Protein AF-0000000066465245 (afdb_homodimer)

Radius of gyration: 31.11 Å; Cα contacts (8 Å, |Δi|>4): 2342; chains: 2; bounding box: 74×87×80 Å

Structure (mmCIF, N/CA/C/O backbone):
data_AF-0000000066465245-model_v1
#
loop_
_entity.id
_entity.type
_entity.pdbx_description
1 polymer 'Acyl-CoA dehydrogenase'
#
loop_
_atom_site.group_PDB
_atom_site.id
_atom_site.type_symbol
_atom_site.label_atom_id
_atom_site.label_alt_id
_atom_site.label_comp_id
_atom_site.label_asym_id
_atom_site.label_entity_id
_atom_site.label_seq_id
_atom_site.pdbx_PDB_ins_code
_atom_site.Cartn_x
_atom_site.Cartn_y
_atom_site.Cartn_z
_atom_site.occupancy
_atom_site.B_iso_or_equiv
_atom_site.auth_seq_id
_atom_site.auth_comp_id
_atom_site.auth_asym_id
_atom_site.auth_atom_id
_atom_site.pdbx_PDB_model_num
ATOM 1 N N . MET A 1 1 ? 7.047 15.266 39.406 1 78 1 MET A N 1
ATOM 2 C CA . MET A 1 1 ? 6.766 14.203 38.438 1 78 1 MET A CA 1
ATOM 3 C C . MET A 1 1 ? 8.047 13.742 37.75 1 78 1 MET A C 1
ATOM 5 O O . MET A 1 1 ? 8.891 14.555 37.406 1 78 1 MET A O 1
ATOM 9 N N . GLU A 1 2 ? 8.25 12.492 37.719 1 87.12 2 GLU A N 1
ATOM 10 C CA . GLU A 1 2 ? 9.461 11.953 37.094 1 87.12 2 GLU A CA 1
ATOM 11 C C . GLU A 1 2 ? 9.344 11.914 35.562 1 87.12 2 GLU A C 1
ATOM 13 O O . GLU A 1 2 ? 8.367 11.391 35.031 1 87.12 2 GLU A O 1
ATOM 18 N N . ALA A 1 3 ? 10.289 12.547 34.938 1 91.38 3 ALA A N 1
ATOM 19 C CA . ALA A 1 3 ? 10.312 12.586 33.469 1 91.38 3 ALA A CA 1
ATOM 20 C C . ALA A 1 3 ? 10.719 11.234 32.906 1 91.38 3 ALA A C 1
ATOM 22 O O . ALA A 1 3 ? 11.508 10.508 33.5 1 91.38 3 ALA A O 1
ATOM 23 N N . SER A 1 4 ? 10.125 10.898 31.797 1 93.69 4 SER A N 1
ATOM 24 C CA . SER A 1 4 ? 10.617 9.75 31.047 1 93.69 4 SER A CA 1
ATOM 25 C C . SER A 1 4 ? 12.031 9.992 30.531 1 93.69 4 SER A C 1
ATOM 27 O O . SER A 1 4 ? 12.516 11.125 30.547 1 93.69 4 SER A O 1
ATOM 29 N N . SER A 1 5 ? 12.773 8.922 30.25 1 94.31 5 SER A N 1
ATOM 30 C CA . SER A 1 5 ? 14.094 8.914 29.641 1 94.31 5 SER A CA 1
ATOM 31 C C . SER A 1 5 ? 14.25 7.746 28.672 1 94.31 5 SER A C 1
ATOM 33 O O . SER A 1 5 ? 13.266 7.102 28.312 1 94.31 5 SER A O 1
ATOM 35 N N . ALA A 1 6 ? 15.516 7.609 28.219 1 92.12 6 ALA A N 1
ATOM 36 C CA . ALA A 1 6 ? 15.781 6.492 27.312 1 92.12 6 ALA A CA 1
ATOM 37 C C . ALA A 1 6 ? 15.516 5.156 28 1 92.12 6 ALA A C 1
ATOM 39 O O . ALA A 1 6 ? 15.211 4.16 27.344 1 92.12 6 ALA A O 1
ATOM 40 N N . THR A 1 7 ? 15.586 5.117 29.344 1 93 7 THR A N 1
ATOM 41 C CA . THR A 1 7 ? 15.484 3.836 30.031 1 93 7 THR A CA 1
ATOM 42 C C . THR A 1 7 ? 14.375 3.869 31.078 1 93 7 THR A C 1
ATOM 44 O O . THR A 1 7 ? 14.164 2.891 31.797 1 93 7 THR A O 1
ATOM 47 N N . LYS A 1 8 ? 13.742 5 31.266 1 93.94 8 LYS A N 1
ATOM 48 C CA . LYS A 1 8 ? 12.688 5.117 32.281 1 93.94 8 LYS A CA 1
ATOM 49 C C . LYS A 1 8 ? 11.383 5.594 31.641 1 93.94 8 LYS A C 1
ATOM 51 O O . LYS A 1 8 ? 11.375 6.117 30.531 1 93.94 8 LYS A O 1
ATOM 56 N N . GLY A 1 9 ? 10.266 5.457 32.406 1 94.38 9 GLY A N 1
ATOM 57 C CA . GLY A 1 9 ? 8.945 5.859 31.938 1 94.38 9 GLY A CA 1
ATOM 58 C C . GLY A 1 9 ? 8.125 4.703 31.391 1 94.38 9 GLY A C 1
ATOM 59 O O . GLY A 1 9 ? 8.359 3.547 31.75 1 94.38 9 GLY A O 1
ATOM 60 N N . PHE A 1 10 ? 7.195 5.027 30.578 1 92.81 10 PHE A N 1
ATOM 61 C CA . PHE A 1 10 ? 6.285 4.023 30.047 1 92.81 10 PHE A CA 1
ATOM 62 C C . PHE A 1 10 ? 6.965 3.217 28.938 1 92.81 10 PHE A C 1
ATOM 64 O O . PHE A 1 10 ? 7.648 3.779 28.078 1 92.81 10 PHE A O 1
ATOM 71 N N . PHE A 1 11 ? 6.875 1.996 29.016 1 93.88 11 PHE A N 1
ATOM 72 C CA . PHE A 1 11 ? 7.199 1.071 27.938 1 93.88 11 PHE A CA 1
ATOM 73 C C . PHE A 1 11 ? 6 0.187 27.609 1 93.88 11 PHE A C 1
ATOM 75 O O . PHE A 1 11 ? 5.402 -0.413 28.5 1 93.88 11 PHE A O 1
ATOM 82 N N . GLN A 1 12 ? 5.621 0.13 26.359 1 92.69 12 GLN A N 1
ATOM 83 C CA . GLN A 1 12 ? 4.504 -0.699 25.922 1 92.69 12 GLN A CA 1
ATOM 84 C C . GLN A 1 12 ? 4.766 -2.174 26.203 1 92.69 12 GLN A C 1
ATOM 86 O O . GLN A 1 12 ? 5.812 -2.709 25.828 1 92.69 12 GLN A O 1
ATOM 91 N N . THR A 1 13 ? 3.812 -2.832 26.938 1 92.75 13 THR A N 1
ATOM 92 C CA . THR A 1 13 ? 3.883 -4.285 27.078 1 92.75 13 THR A CA 1
ATOM 93 C C . THR A 1 13 ? 3.896 -4.957 25.703 1 92.75 13 THR A C 1
ATOM 95 O O . THR A 1 13 ? 3.02 -4.703 24.875 1 92.75 13 THR A O 1
ATOM 98 N N . PRO A 1 14 ? 4.859 -5.746 25.422 1 91.5 14 PRO A N 1
ATOM 99 C CA . PRO A 1 14 ? 4.891 -6.391 24.109 1 91.5 14 PRO A CA 1
ATOM 100 C C . PRO A 1 14 ? 3.713 -7.336 23.891 1 91.5 14 PRO A C 1
ATOM 102 O O . PRO A 1 14 ? 3.377 -8.125 24.781 1 91.5 14 PRO A O 1
ATOM 105 N N . PRO A 1 15 ? 3.09 -7.254 22.734 1 95 15 PRO A N 1
ATOM 106 C CA . PRO A 1 15 ? 2.033 -8.219 22.438 1 95 15 PRO A CA 1
ATOM 107 C C . PRO A 1 15 ? 2.557 -9.648 22.297 1 95 15 PRO A C 1
ATOM 109 O O . PRO A 1 15 ? 3.686 -9.852 21.844 1 95 15 PRO A O 1
ATOM 112 N N . THR A 1 16 ? 1.72 -10.602 22.656 1 94.12 16 THR A N 1
ATOM 113 C CA . THR A 1 16 ? 2.02 -12.008 22.438 1 94.12 16 THR A CA 1
ATOM 114 C C . THR A 1 16 ? 1.201 -12.562 21.266 1 94.12 16 THR A C 1
ATOM 116 O O . THR A 1 16 ? -0.03 -12.492 21.281 1 94.12 16 THR A O 1
ATOM 119 N N . ILE A 1 17 ? 1.881 -13.078 20.328 1 94.62 17 ILE A N 1
ATOM 120 C CA . ILE A 1 17 ? 1.205 -13.688 19.188 1 94.62 17 ILE A CA 1
ATOM 121 C C . ILE A 1 17 ? 1.182 -15.203 19.359 1 94.62 17 ILE A C 1
ATOM 123 O O . ILE A 1 17 ? 2.197 -15.875 19.141 1 94.62 17 ILE A O 1
ATOM 127 N N . PRO A 1 18 ? 0.085 -15.766 19.609 1 94.62 18 PRO A N 1
ATOM 128 C CA . PRO A 1 18 ? 0.006 -17.234 19.688 1 94.62 18 PRO A CA 1
ATOM 129 C C . PRO A 1 18 ? 0.093 -17.906 18.312 1 94.62 18 PRO A C 1
ATOM 131 O O . PRO A 1 18 ? -0.145 -17.25 17.297 1 94.62 18 PRO A O 1
ATOM 134 N N . PRO A 1 19 ? 0.433 -19.203 18.312 1 96.25 19 PRO A N 1
ATOM 135 C CA . PRO A 1 19 ? 0.411 -19.938 17.047 1 96.25 19 PRO A CA 1
ATOM 136 C C . PRO A 1 19 ? -0.947 -19.875 16.344 1 96.25 19 PRO A C 1
ATOM 138 O O . PRO A 1 19 ? -1.982 -20.078 16.984 1 96.25 19 PRO A O 1
ATOM 141 N N . GLN A 1 20 ? -0.941 -19.578 15.047 1 94.56 20 GLN A N 1
ATOM 142 C CA . GLN A 1 20 ? -2.174 -19.375 14.297 1 94.56 20 GLN A CA 1
ATOM 143 C C . GLN A 1 20 ? -3.014 -20.656 14.273 1 94.56 20 GLN A C 1
ATOM 145 O O . GLN A 1 20 ? -4.238 -20.594 14.148 1 94.56 20 GLN A O 1
ATOM 150 N N . TYR A 1 21 ? -2.35 -21.797 14.375 1 95.88 21 TYR A N 1
ATOM 151 C CA . TYR A 1 21 ? -3.037 -23.094 14.422 1 95.88 21 TYR A CA 1
ATOM 152 C C . TYR A 1 21 ? -4.023 -23.125 15.586 1 95.88 21 TYR A C 1
ATOM 154 O O . TYR A 1 21 ? -5.035 -23.828 15.516 1 95.88 21 TYR A O 1
ATOM 162 N N . VAL A 1 22 ? -3.744 -22.297 16.609 1 92.06 22 VAL A N 1
ATOM 163 C CA . VAL A 1 22 ? -4.57 -22.312 17.812 1 92.06 22 VAL A CA 1
ATOM 164 C C . VAL A 1 22 ? -5.418 -21.047 17.875 1 92.06 22 VAL A C 1
ATOM 166 O O . VAL A 1 22 ? -6.609 -21.094 18.188 1 92.06 22 VAL A O 1
ATOM 169 N N . GLU A 1 23 ? -4.828 -19.984 17.5 1 92.56 23 GLU A N 1
ATOM 170 C CA . GLU A 1 23 ? -5.41 -18.688 17.812 1 92.56 23 GLU A CA 1
ATOM 171 C C . GLU A 1 23 ? -6.348 -18.219 16.719 1 92.56 23 GLU A C 1
ATOM 173 O O . GLU A 1 23 ? -7.355 -17.562 16.984 1 92.56 23 GLU A O 1
ATOM 178 N N . ASP A 1 24 ? -6.102 -18.5 15.469 1 95.5 24 ASP A N 1
ATOM 179 C CA . ASP A 1 24 ? -6.871 -17.984 14.344 1 95.5 24 ASP A CA 1
ATOM 180 C C . ASP A 1 24 ? -8.117 -18.828 14.102 1 95.5 24 ASP A C 1
ATOM 182 O O . ASP A 1 24 ? -8.047 -19.875 13.43 1 95.5 24 ASP A O 1
ATOM 186 N N . ALA A 1 25 ? -9.211 -18.312 14.508 1 95.81 25 ALA A N 1
ATOM 187 C CA . ALA A 1 25 ? -10.469 -19.062 14.438 1 95.81 25 ALA A CA 1
ATOM 188 C C . ALA A 1 25 ? -10.852 -19.344 12.984 1 95.81 25 ALA A C 1
ATOM 190 O O . ALA A 1 25 ? -11.406 -20.406 12.68 1 95.81 25 ALA A O 1
ATOM 191 N N . ALA A 1 26 ? -10.625 -18.406 12.125 1 97 26 ALA A N 1
ATOM 192 C CA . ALA A 1 26 ? -10.922 -18.594 10.703 1 97 26 ALA A CA 1
ATOM 193 C C . ALA A 1 26 ? -10.094 -19.734 10.117 1 97 26 ALA A C 1
ATOM 195 O O . ALA A 1 26 ? -10.617 -20.578 9.375 1 97 26 ALA A O 1
ATOM 196 N N . PHE A 1 27 ? -8.82 -19.75 10.453 1 97.56 27 PHE A N 1
ATOM 197 C CA . PHE A 1 27 ? -7.898 -20.75 9.93 1 97.56 27 PHE A CA 1
ATOM 198 C C . PHE A 1 27 ? -8.242 -22.141 10.469 1 97.56 27 PHE A C 1
ATOM 200 O O . PHE A 1 27 ? -8.156 -23.141 9.742 1 97.56 27 PHE A O 1
ATOM 207 N N . ARG A 1 28 ? -8.672 -22.188 11.68 1 96.75 28 ARG A N 1
ATOM 208 C CA . ARG A 1 28 ? -9.07 -23.453 12.281 1 96.75 28 ARG A CA 1
ATOM 209 C C . ARG A 1 28 ? -10.281 -24.047 11.562 1 96.75 28 ARG A C 1
ATOM 211 O O . ARG A 1 28 ? -10.398 -25.266 11.422 1 96.75 28 ARG A O 1
ATOM 218 N N . ARG A 1 29 ? -11.172 -23.234 11.164 1 97.06 29 ARG A N 1
ATOM 219 C CA . ARG A 1 29 ? -12.32 -23.719 10.414 1 97.06 29 ARG A CA 1
ATOM 220 C C . ARG A 1 29 ? -11.898 -24.281 9.055 1 97.06 29 ARG A C 1
ATOM 222 O O . ARG A 1 29 ? -12.445 -25.281 8.594 1 97.06 29 ARG A O 1
ATOM 229 N N . ILE A 1 30 ? -10.906 -23.641 8.398 1 98.19 30 ILE A N 1
ATOM 230 C CA . ILE A 1 30 ? -10.367 -24.125 7.133 1 98.19 30 ILE A CA 1
ATOM 231 C C . ILE A 1 30 ? -9.773 -25.516 7.32 1 98.19 30 ILE A C 1
ATOM 233 O O . ILE A 1 30 ? -10.023 -26.422 6.52 1 98.19 30 ILE A O 1
ATOM 237 N N . ILE A 1 31 ? -9.031 -25.656 8.398 1 97.5 31 ILE A N 1
ATOM 238 C CA . ILE A 1 31 ? -8.391 -26.938 8.695 1 97.5 31 ILE A CA 1
ATOM 239 C C . ILE A 1 31 ? -9.461 -28.016 8.891 1 97.5 31 ILE A C 1
ATOM 241 O O . ILE A 1 31 ? -9.359 -29.094 8.32 1 97.5 31 ILE A O 1
ATOM 245 N N . SER A 1 32 ? -10.477 -27.688 9.602 1 96.56 32 SER A N 1
ATOM 246 C CA . SER A 1 32 ? -11.555 -28.625 9.898 1 96.56 32 SER A CA 1
ATOM 247 C C . SER A 1 32 ? -12.328 -29 8.633 1 96.56 32 SER A C 1
ATOM 249 O O . SER A 1 32 ? -12.859 -30.109 8.523 1 96.56 32 SER A O 1
ATOM 251 N N . LEU A 1 33 ? -12.375 -28.125 7.664 1 97.31 33 LEU A N 1
ATOM 252 C CA . LEU A 1 33 ? -13.156 -28.344 6.449 1 97.31 33 LEU A CA 1
ATOM 253 C C . LEU A 1 33 ? -12.391 -29.188 5.445 1 97.31 33 LEU A C 1
ATOM 255 O O . LEU A 1 33 ? -12.969 -30.062 4.797 1 97.31 33 LEU A O 1
ATOM 259 N N . TYR A 1 34 ? -11.102 -28.969 5.297 1 97.38 34 TYR A N 1
ATOM 260 C CA . TYR A 1 34 ? -10.461 -29.453 4.078 1 97.38 34 TYR A CA 1
ATOM 261 C C . TYR A 1 34 ? -9.5 -30.594 4.391 1 97.38 34 TYR A C 1
ATOM 263 O O . TYR A 1 34 ? -8.969 -31.234 3.477 1 97.38 34 TYR A O 1
ATOM 271 N N . LEU A 1 35 ? -9.273 -30.859 5.691 1 96.19 35 LEU A N 1
ATOM 272 C CA . LEU A 1 35 ? -8.57 -32.062 6.098 1 96.19 35 LEU A CA 1
ATOM 273 C C . LEU A 1 35 ? -9.547 -33.125 6.602 1 96.19 35 LEU A C 1
ATOM 275 O O . LEU A 1 35 ? -10.68 -32.812 6.973 1 96.19 35 LEU A O 1
ATOM 279 N N . PRO A 1 36 ? -9.117 -34.375 6.598 1 93.56 36 PRO A N 1
ATOM 280 C CA . PRO A 1 36 ? -10.016 -35.438 7.066 1 93.56 36 PRO A CA 1
ATOM 281 C C . PRO A 1 36 ? -10.477 -35.219 8.508 1 93.56 36 PRO A C 1
ATOM 283 O O . PRO A 1 36 ? -9.758 -34.594 9.305 1 93.56 36 PRO A O 1
ATOM 286 N N . SER A 1 37 ? -11.641 -35.656 8.797 1 89.19 37 SER A N 1
ATOM 287 C CA . SER A 1 37 ? -12.172 -35.625 10.156 1 89.19 37 SER A CA 1
ATOM 288 C C . SER A 1 37 ? -12.289 -37.062 10.711 1 89.19 37 SER A C 1
ATOM 290 O O . SER A 1 37 ? -13.055 -37.875 10.18 1 89.19 37 SER A O 1
ATOM 292 N N . PRO A 1 38 ? -11.602 -37.469 11.766 1 91 38 PRO A N 1
ATOM 293 C CA . PRO A 1 38 ? -10.68 -36.625 12.516 1 91 38 PRO A CA 1
ATOM 294 C C . PRO A 1 38 ? -9.367 -36.375 11.773 1 91 38 PRO A C 1
ATOM 296 O O . PRO A 1 38 ? -8.977 -37.188 10.922 1 91 38 PRO A O 1
ATOM 299 N N . ILE A 1 39 ? -8.766 -35.312 12.055 1 93.12 39 ILE A N 1
ATOM 300 C CA . ILE A 1 39 ? -7.473 -35 11.453 1 93.12 39 ILE A CA 1
ATOM 301 C C . ILE A 1 39 ? -6.465 -36.094 11.828 1 93.12 39 ILE A C 1
ATOM 303 O O . ILE A 1 39 ? -6.32 -36.438 13.008 1 93.12 39 ILE A O 1
ATOM 307 N N . PRO A 1 40 ? -5.828 -36.625 10.836 1 91.5 40 PRO A N 1
ATOM 308 C CA . PRO A 1 40 ? -4.789 -37.594 11.18 1 91.5 40 PRO A CA 1
ATOM 309 C C . PRO A 1 40 ? -3.764 -37.062 12.164 1 91.5 40 PRO A C 1
ATOM 311 O O . PRO A 1 40 ? -3.34 -35.906 12.047 1 91.5 40 PRO A O 1
ATOM 314 N N . SER A 1 41 ? -3.416 -37.844 13.148 1 93.75 41 SER A N 1
ATOM 315 C CA . SER A 1 41 ? -2.521 -37.438 14.219 1 93.75 41 SER A CA 1
ATOM 316 C C . SER A 1 41 ? -1.208 -36.906 13.664 1 93.75 41 SER A C 1
ATOM 318 O O . SER A 1 41 ? -0.652 -35.938 14.195 1 93.75 41 SER A O 1
ATOM 320 N N . SER A 1 42 ? -0.69 -37.5 12.625 1 92.94 42 SER A N 1
ATOM 321 C CA . SER A 1 42 ? 0.572 -37.062 12.031 1 92.94 42 SER A CA 1
ATOM 322 C C . SER A 1 42 ? 0.47 -35.656 11.477 1 92.94 42 SER A C 1
ATOM 324 O O . SER A 1 42 ? 1.404 -34.875 11.609 1 92.94 42 SER A O 1
ATOM 326 N N . ILE A 1 43 ? -0.663 -35.344 10.883 1 95.06 43 ILE A N 1
ATOM 327 C CA . ILE A 1 43 ? -0.872 -34 10.32 1 95.06 43 ILE A CA 1
ATOM 328 C C . ILE A 1 43 ? -1.094 -33 11.453 1 95.06 43 ILE A C 1
ATOM 330 O O . ILE A 1 43 ? -0.547 -31.906 11.422 1 95.06 43 ILE A O 1
ATOM 334 N N . ASP A 1 44 ? -1.873 -33.406 12.391 1 96.44 44 ASP A N 1
ATOM 335 C CA . ASP A 1 44 ? -2.152 -32.531 13.531 1 96.44 44 ASP A CA 1
ATOM 336 C C . ASP A 1 44 ? -0.867 -32.156 14.266 1 96.44 44 ASP A C 1
ATOM 338 O O . ASP A 1 44 ? -0.653 -31 14.602 1 96.44 44 ASP A O 1
ATOM 342 N N . GLU A 1 45 ? -0.054 -33.125 14.531 1 97.19 45 GLU A N 1
ATOM 343 C CA . GLU A 1 45 ? 1.217 -32.906 15.211 1 97.19 45 GLU A CA 1
ATOM 344 C C . GLU A 1 45 ? 2.145 -32.031 14.375 1 97.19 45 GLU A C 1
ATOM 346 O O . GLU A 1 45 ? 2.82 -31.156 14.914 1 97.19 45 GLU A O 1
ATOM 351 N N . ASP A 1 46 ? 2.168 -32.281 13.133 1 97.69 46 ASP A N 1
ATOM 352 C CA . ASP A 1 46 ? 3.016 -31.531 12.227 1 97.69 46 ASP A CA 1
ATOM 353 C C . ASP A 1 46 ? 2.604 -30.062 12.195 1 97.69 46 ASP A C 1
ATOM 355 O O . ASP A 1 46 ? 3.445 -29.172 12.344 1 97.69 46 ASP A O 1
ATOM 359 N N . LEU A 1 47 ? 1.304 -29.812 12.016 1 97.94 47 LEU A N 1
ATOM 360 C CA . LEU A 1 47 ? 0.798 -28.453 11.922 1 97.94 47 LEU A CA 1
ATOM 361 C C . LEU A 1 47 ? 0.973 -27.719 13.25 1 97.94 47 LEU A C 1
ATOM 363 O O . LEU A 1 47 ? 1.312 -26.531 13.266 1 97.94 47 LEU A O 1
ATOM 367 N N . SER A 1 48 ? 0.735 -28.375 14.352 1 97.75 48 SER A N 1
ATOM 368 C CA . SER A 1 48 ? 0.919 -27.781 15.672 1 97.75 48 SER A CA 1
ATOM 369 C C . SER A 1 48 ? 2.375 -27.391 15.906 1 97.75 48 SER A C 1
ATOM 371 O O . SER A 1 48 ? 2.66 -26.266 16.328 1 97.75 48 SER A O 1
ATOM 373 N N . ARG A 1 49 ? 3.246 -28.328 15.617 1 98.25 49 ARG A N 1
ATOM 374 C CA . ARG A 1 49 ? 4.676 -28.078 15.758 1 98.25 49 ARG A CA 1
ATOM 375 C C . ARG A 1 49 ? 5.125 -26.938 14.844 1 98.25 49 ARG A C 1
ATOM 377 O O . ARG A 1 49 ? 5.852 -26.047 15.273 1 98.25 49 ARG A O 1
ATOM 384 N N . PHE A 1 50 ? 4.734 -27 13.648 1 98.5 50 PHE A N 1
ATOM 385 C CA . PHE A 1 50 ? 5.191 -26.047 12.648 1 98.5 50 PHE A CA 1
ATOM 386 C C . PHE A 1 50 ? 4.676 -24.641 12.953 1 98.5 50 PHE A C 1
ATOM 388 O O . PHE A 1 50 ? 5.379 -23.656 12.742 1 98.5 50 PHE A O 1
ATOM 395 N N . SER A 1 51 ? 3.443 -24.547 13.461 1 98.06 51 SER A N 1
ATOM 396 C CA . SER A 1 51 ? 2.855 -23.25 13.789 1 98.06 51 SER A CA 1
ATOM 397 C C . SER A 1 51 ? 3.643 -22.547 14.891 1 98.06 51 SER A C 1
ATOM 399 O O . SER A 1 51 ? 3.672 -21.328 14.953 1 98.06 51 SER A O 1
ATOM 401 N N . ARG A 1 52 ? 4.27 -23.297 15.773 1 97.75 52 ARG A N 1
ATOM 402 C CA . ARG A 1 52 ? 5.137 -22.734 16.812 1 97.75 52 ARG A CA 1
ATOM 403 C C . ARG A 1 52 ? 6.512 -22.406 16.234 1 97.75 52 ARG A C 1
ATOM 405 O O . ARG A 1 52 ? 7.098 -21.375 16.594 1 97.75 52 ARG A O 1
ATOM 412 N N . LEU A 1 53 ? 6.992 -23.234 15.391 1 98.19 53 LEU A N 1
ATOM 413 C CA . LEU A 1 53 ? 8.32 -23.062 14.82 1 98.19 53 LEU A CA 1
ATOM 414 C C . LEU A 1 53 ? 8.414 -21.766 14.039 1 98.19 53 LEU A C 1
ATOM 416 O O . LEU A 1 53 ? 9.406 -21.031 14.156 1 98.19 53 LEU A O 1
ATOM 420 N N . VAL A 1 54 ? 7.445 -21.469 13.258 1 97.88 54 VAL A N 1
ATOM 421 C CA . VAL A 1 54 ? 7.512 -20.344 12.32 1 97.88 54 VAL A CA 1
ATOM 422 C C . VAL A 1 54 ? 7.5 -19.031 13.094 1 97.88 54 VAL A C 1
ATOM 424 O O . VAL A 1 54 ? 7.871 -17.984 12.555 1 97.88 54 VAL A O 1
ATOM 427 N N . LEU A 1 55 ? 7.113 -19.031 14.383 1 97 55 LEU A N 1
ATOM 428 C CA . LEU A 1 55 ? 7.113 -17.844 15.234 1 97 55 LEU A CA 1
ATOM 429 C C . LEU A 1 55 ? 8.344 -17.828 16.141 1 97 55 LEU A C 1
ATOM 431 O O . LEU A 1 55 ? 8.609 -16.828 16.797 1 97 55 LEU A O 1
ATOM 435 N N . SER A 1 56 ? 9.078 -18.891 16.109 1 97.06 56 SER A N 1
ATOM 436 C CA . SER A 1 56 ? 10.203 -19.016 17.031 1 97.06 56 SER A CA 1
ATOM 437 C C . SER A 1 56 ? 11.305 -18.016 16.688 1 97.06 56 SER A C 1
ATOM 439 O O . SER A 1 56 ? 11.445 -17.609 15.539 1 97.06 56 SER A O 1
ATOM 441 N N . ARG A 1 57 ? 12.062 -17.672 17.688 1 95.12 57 ARG A N 1
ATOM 442 C CA . ARG A 1 57 ? 13.164 -16.719 17.531 1 95.12 57 ARG A CA 1
ATOM 443 C C . ARG A 1 57 ? 14.188 -17.25 16.531 1 95.12 57 ARG A C 1
ATOM 445 O O . ARG A 1 57 ? 14.711 -16.484 15.711 1 95.12 57 ARG A O 1
ATOM 452 N N . SER A 1 58 ? 14.484 -18.516 16.609 1 95.75 58 SER A N 1
ATOM 453 C CA . SER A 1 58 ? 15.492 -19.094 15.742 1 95.75 58 SER A CA 1
ATOM 454 C C . SER A 1 58 ? 15.055 -19.062 14.281 1 95.75 58 SER A C 1
ATOM 456 O O . SER A 1 58 ? 15.852 -18.734 13.391 1 95.75 58 SER A O 1
ATOM 458 N N . HIS A 1 59 ? 13.836 -19.422 14.047 1 97.44 59 HIS A N 1
ATOM 459 C CA . HIS A 1 59 ? 13.336 -19.375 12.68 1 97.44 59 HIS A CA 1
ATOM 460 C C . HIS A 1 59 ? 13.242 -17.938 12.172 1 97.44 59 HIS A C 1
ATOM 462 O O . HIS A 1 59 ? 13.633 -17.656 11.039 1 97.44 59 HIS A O 1
ATOM 468 N N . MET A 1 60 ? 12.742 -17.047 13.023 1 96.75 60 MET A N 1
ATOM 469 C CA . MET A 1 60 ? 12.547 -15.656 12.617 1 96.75 60 MET A CA 1
ATOM 470 C C . MET A 1 60 ? 13.891 -14.953 12.438 1 96.75 60 MET A C 1
ATOM 472 O O . MET A 1 60 ? 13.984 -13.969 11.695 1 96.75 60 MET A O 1
ATOM 476 N N . ALA A 1 61 ? 14.922 -15.445 13.031 1 97 61 ALA A N 1
ATOM 477 C CA . ALA A 1 61 ? 16.266 -14.906 12.82 1 97 61 ALA A CA 1
ATOM 478 C C . ALA A 1 61 ? 16.719 -15.102 11.375 1 97 61 ALA A C 1
ATOM 480 O O . ALA A 1 61 ? 17.438 -14.258 10.828 1 97 61 ALA A O 1
ATOM 481 N N . TYR A 1 62 ? 16.312 -16.25 10.766 1 97.5 62 TYR A N 1
ATOM 482 C CA . TYR A 1 62 ? 16.625 -16.453 9.359 1 97.5 62 TYR A CA 1
ATOM 483 C C . TYR A 1 62 ? 15.938 -15.406 8.484 1 97.5 62 TYR A C 1
ATOM 485 O O . TYR A 1 62 ? 16.547 -14.875 7.559 1 97.5 62 TYR A O 1
ATOM 493 N N . ALA A 1 63 ? 14.711 -15.148 8.82 1 96.44 63 ALA A N 1
ATOM 494 C CA . ALA A 1 63 ? 13.969 -14.148 8.055 1 96.44 63 ALA A CA 1
ATOM 495 C C . ALA A 1 63 ? 14.594 -12.766 8.211 1 96.44 63 ALA A C 1
ATOM 497 O O . ALA A 1 63 ? 14.711 -12.023 7.238 1 96.44 63 ALA A O 1
ATOM 498 N N . ALA A 1 64 ? 14.953 -12.422 9.406 1 96.62 64 ALA A N 1
ATOM 499 C CA . ALA A 1 64 ? 15.594 -11.141 9.672 1 96.62 64 ALA A CA 1
ATOM 500 C C . ALA A 1 64 ? 16.922 -11.023 8.922 1 96.62 64 ALA A C 1
ATOM 502 O O . ALA A 1 64 ? 17.234 -9.969 8.375 1 96.62 64 ALA A O 1
ATOM 503 N N . ASP A 1 65 ? 17.688 -12.086 8.914 1 97.12 65 ASP A N 1
ATOM 504 C CA . ASP A 1 65 ? 18.969 -12.109 8.227 1 97.12 65 ASP A CA 1
ATOM 505 C C . ASP A 1 65 ? 18.781 -11.922 6.719 1 97.12 65 ASP A C 1
ATOM 507 O O . ASP A 1 65 ? 19.531 -11.172 6.086 1 97.12 65 ASP A O 1
ATOM 511 N N . ALA A 1 66 ? 17.812 -12.633 6.172 1 97.31 66 ALA A N 1
ATOM 512 C CA . ALA A 1 66 ? 17.547 -12.539 4.738 1 97.31 66 ALA A CA 1
ATOM 513 C C . ALA A 1 66 ? 17.172 -11.117 4.344 1 97.31 66 ALA A C 1
ATOM 515 O O . ALA A 1 66 ? 17.547 -10.648 3.266 1 97.31 66 ALA A O 1
ATOM 516 N N . GLU A 1 67 ? 16.438 -10.422 5.203 1 95.56 67 GLU A N 1
ATOM 517 C CA . GLU A 1 67 ? 16.016 -9.047 4.93 1 95.56 67 GLU A CA 1
ATOM 518 C C . GLU A 1 67 ? 17.172 -8.07 5.078 1 95.56 67 GLU A C 1
ATOM 520 O O . GLU A 1 67 ? 17.281 -7.105 4.32 1 95.56 67 GLU A O 1
ATOM 525 N N . LYS A 1 68 ? 17.922 -8.273 6.043 1 95.44 68 LYS A N 1
ATOM 526 C CA . LYS A 1 68 ? 19.031 -7.371 6.34 1 95.44 68 LYS A CA 1
ATOM 527 C C . LYS A 1 68 ? 20.156 -7.52 5.309 1 95.44 68 LYS A C 1
ATOM 529 O O . LYS A 1 68 ? 20.734 -6.527 4.867 1 95.44 68 LYS A O 1
ATOM 534 N N . ASN A 1 69 ? 20.484 -8.781 5.012 1 96.81 69 ASN A N 1
ATOM 535 C CA . ASN A 1 69 ? 21.547 -9.094 4.062 1 96.81 69 ASN A CA 1
ATOM 536 C C . ASN A 1 69 ? 20.984 -9.477 2.697 1 96.81 69 ASN A C 1
ATOM 538 O O . ASN A 1 69 ? 21.016 -10.648 2.314 1 96.81 69 ASN A O 1
ATOM 542 N N . GLN A 1 70 ? 20.625 -8.484 1.922 1 96.88 70 GLN A N 1
ATOM 543 C CA . GLN A 1 70 ? 20 -8.711 0.623 1 96.88 70 GLN A CA 1
ATOM 544 C C . GLN A 1 70 ? 21.016 -9.258 -0.384 1 96.88 70 GLN A C 1
ATOM 546 O O . GLN A 1 70 ? 22.219 -9.086 -0.222 1 96.88 70 GLN A O 1
ATOM 551 N N . PRO A 1 71 ? 20.5 -9.953 -1.379 1 97.75 71 PRO A N 1
ATOM 552 C CA . PRO A 1 71 ? 21.406 -10.539 -2.373 1 97.75 71 PRO A CA 1
ATOM 553 C C . PRO A 1 71 ? 22.172 -9.477 -3.152 1 97.75 71 PRO A C 1
ATOM 555 O O . PRO A 1 71 ? 21.672 -8.383 -3.383 1 97.75 71 PRO A O 1
ATOM 558 N N . TYR A 1 72 ? 23.375 -9.828 -3.604 1 97.44 72 TYR A N 1
ATOM 559 C CA . TYR A 1 72 ? 24.188 -8.945 -4.441 1 97.44 72 TYR A CA 1
ATOM 560 C C . TYR A 1 72 ? 25.031 -9.75 -5.426 1 97.44 72 TYR A C 1
ATOM 562 O O . TYR A 1 72 ? 25.141 -10.969 -5.301 1 97.44 72 TYR A O 1
ATOM 570 N N . LEU A 1 73 ? 25.641 -9.094 -6.461 1 97.31 73 LEU A N 1
ATOM 571 C CA . LEU A 1 73 ? 26.375 -9.75 -7.527 1 97.31 73 LEU A CA 1
ATOM 572 C C . LEU A 1 73 ? 27.891 -9.547 -7.355 1 97.31 73 LEU A C 1
ATOM 574 O O . LEU A 1 73 ? 28.328 -8.469 -6.945 1 97.31 73 LEU A O 1
ATOM 578 N N . ARG A 1 74 ? 28.625 -10.609 -7.668 1 96.12 74 ARG A N 1
ATOM 579 C CA . ARG A 1 74 ? 30.062 -10.578 -7.957 1 96.12 74 ARG A CA 1
ATOM 580 C C . ARG A 1 74 ? 30.328 -10.906 -9.422 1 96.12 74 ARG A C 1
ATOM 582 O O . ARG A 1 74 ? 30.766 -12.008 -9.742 1 96.12 74 ARG A O 1
ATOM 589 N N . PRO A 1 75 ? 30.125 -9.961 -10.219 1 93.81 75 PRO A N 1
ATOM 590 C CA . PRO A 1 75 ? 30.047 -10.258 -11.648 1 93.81 75 PRO A CA 1
ATOM 591 C C . PRO A 1 75 ? 31.406 -10.562 -12.266 1 93.81 75 PRO A C 1
ATOM 593 O O . PRO A 1 75 ? 31.484 -11.25 -13.281 1 93.81 75 PRO A O 1
ATOM 596 N N . LEU A 1 76 ? 32.5 -10.039 -11.656 1 95 76 LEU A N 1
ATOM 597 C CA . LEU A 1 76 ? 33.844 -10.172 -12.25 1 95 76 LEU A CA 1
ATOM 598 C C . LEU A 1 76 ? 34.812 -10.781 -11.258 1 95 76 LEU A C 1
ATOM 600 O O . LEU A 1 76 ? 34.656 -10.617 -10.039 1 95 76 LEU A O 1
ATOM 604 N N . SER A 1 77 ? 35.781 -11.516 -11.812 1 92.38 77 SER A N 1
ATOM 605 C CA . SER A 1 77 ? 36.906 -11.953 -11 1 92.38 77 SER A CA 1
ATOM 606 C C . SER A 1 77 ? 37.844 -10.789 -10.68 1 92.38 77 SER A C 1
ATOM 608 O O . SER A 1 77 ? 37.656 -9.688 -11.203 1 92.38 77 SER A O 1
ATOM 610 N N . THR A 1 78 ? 38.781 -11.156 -9.844 1 92.06 78 THR A N 1
ATOM 611 C CA . THR A 1 78 ? 39.781 -10.156 -9.43 1 92.06 78 THR A CA 1
ATOM 612 C C . THR A 1 78 ? 40.469 -9.539 -10.641 1 92.06 78 THR A C 1
ATOM 614 O O . THR A 1 78 ? 40.844 -8.367 -10.609 1 92.06 78 THR A O 1
ATOM 617 N N . PHE A 1 79 ? 40.531 -10.234 -11.711 1 94.31 79 PHE A N 1
ATOM 618 C CA . PHE A 1 79 ? 41.281 -9.773 -12.859 1 94.31 79 PHE A CA 1
ATOM 619 C C . PHE A 1 79 ? 40.375 -9.352 -14 1 94.31 79 PHE A C 1
ATOM 621 O O . PHE A 1 79 ? 40.812 -9.219 -15.141 1 94.31 79 PHE A O 1
ATOM 628 N N . GLY A 1 80 ? 39.094 -9.289 -13.727 1 93.56 80 GLY A N 1
ATOM 629 C CA . GLY A 1 80 ? 38.188 -8.641 -14.656 1 93.56 80 GLY A CA 1
ATOM 630 C C . GLY A 1 80 ? 37.469 -9.617 -15.57 1 93.56 80 GLY A C 1
ATOM 631 O O . GLY A 1 80 ? 36.75 -9.211 -16.469 1 93.56 80 GLY A O 1
ATOM 632 N N . THR A 1 81 ? 37.719 -10.867 -15.359 1 94.38 81 THR A N 1
ATOM 633 C CA . THR A 1 81 ? 37 -11.859 -16.141 1 94.38 81 THR A CA 1
ATOM 634 C C . THR A 1 81 ? 35.594 -12.125 -15.555 1 94.38 81 THR A C 1
ATOM 636 O O . THR A 1 81 ? 35.406 -11.984 -14.344 1 94.38 81 THR A O 1
ATOM 639 N N . GLU A 1 82 ? 34.75 -12.484 -16.469 1 94.38 82 GLU A N 1
ATOM 640 C CA . GLU A 1 82 ? 33.406 -12.797 -16 1 94.38 82 GLU A CA 1
ATOM 641 C C . GLU A 1 82 ? 33.406 -13.914 -14.961 1 94.38 82 GLU A C 1
ATOM 643 O O . GLU A 1 82 ? 34.062 -14.938 -15.156 1 94.38 82 GLU A O 1
ATOM 648 N N . ASN A 1 83 ? 32.75 -13.672 -13.883 1 96.19 83 ASN A N 1
ATOM 649 C CA . ASN A 1 83 ? 32.562 -14.703 -12.875 1 96.19 83 ASN A CA 1
ATOM 650 C C . ASN A 1 83 ? 31.391 -15.625 -13.234 1 96.19 83 ASN A C 1
ATOM 652 O O . ASN A 1 83 ? 30.234 -15.328 -12.922 1 96.19 83 ASN A O 1
ATOM 656 N N . LYS A 1 84 ? 31.656 -16.781 -13.719 1 94.88 84 LYS A N 1
ATOM 657 C CA . LYS A 1 84 ? 30.641 -17.719 -14.172 1 94.88 84 LYS A CA 1
ATOM 658 C C . LYS A 1 84 ? 30.344 -18.766 -13.094 1 94.88 84 LYS A C 1
ATOM 660 O O . LYS A 1 84 ? 29.359 -19.5 -13.188 1 94.88 84 LYS A O 1
ATOM 665 N N . GLN A 1 85 ? 31.141 -18.797 -12.102 1 93.44 85 GLN A N 1
ATOM 666 C CA . GLN A 1 85 ? 31.062 -19.859 -11.102 1 93.44 85 GLN A CA 1
ATOM 667 C C . GLN A 1 85 ? 30.094 -19.5 -9.984 1 93.44 85 GLN A C 1
ATOM 669 O O . GLN A 1 85 ? 29.219 -20.297 -9.633 1 93.44 85 GLN A O 1
ATOM 674 N N . ASP A 1 86 ? 30.25 -18.328 -9.43 1 93.81 86 ASP A N 1
ATOM 675 C CA . ASP A 1 86 ? 29.391 -17.953 -8.312 1 93.81 86 ASP A CA 1
ATOM 676 C C . ASP A 1 86 ? 29.141 -16.453 -8.297 1 93.81 86 ASP A C 1
ATOM 678 O O . ASP A 1 86 ? 29.375 -15.789 -7.285 1 93.81 86 ASP A O 1
ATOM 682 N N . PRO A 1 87 ? 28.516 -15.961 -9.281 1 96.44 87 PRO A N 1
ATOM 683 C CA . PRO A 1 87 ? 28.328 -14.516 -9.398 1 96.44 87 PRO A CA 1
ATOM 684 C C . PRO A 1 87 ? 27.25 -13.984 -8.438 1 96.44 87 PRO A C 1
ATOM 686 O O . PRO A 1 87 ? 27.203 -12.781 -8.172 1 96.44 87 PRO A O 1
ATOM 689 N N . LEU A 1 88 ? 26.375 -14.766 -7.973 1 97.69 88 LEU A N 1
ATOM 690 C CA . LEU A 1 88 ? 25.281 -14.352 -7.105 1 97.69 88 LEU A CA 1
ATOM 691 C C . LEU A 1 88 ? 25.531 -14.805 -5.672 1 97.69 88 LEU A C 1
ATOM 693 O O . LEU A 1 88 ? 25.781 -15.984 -5.422 1 97.69 88 LEU A O 1
ATOM 697 N N . VAL A 1 89 ? 25.469 -13.844 -4.75 1 97.69 89 VAL A N 1
ATOM 698 C CA . VAL A 1 89 ? 25.594 -14.133 -3.328 1 97.69 89 VAL A CA 1
ATOM 699 C C . VAL A 1 89 ? 24.25 -13.914 -2.633 1 97.69 89 VAL A C 1
ATOM 701 O O . VAL A 1 89 ? 23.625 -12.859 -2.791 1 97.69 89 VAL A O 1
ATOM 704 N N . THR A 1 90 ? 23.75 -14.875 -1.902 1 97.56 90 THR A N 1
ATOM 705 C CA . THR A 1 90 ? 22.531 -14.758 -1.107 1 97.56 90 THR A CA 1
ATOM 706 C C . THR A 1 90 ? 22.844 -14.867 0.382 1 97.56 90 THR A C 1
ATOM 708 O O . THR A 1 90 ? 23.922 -15.32 0.76 1 97.56 90 THR A O 1
ATOM 711 N N . SER A 1 91 ? 21.969 -14.492 1.228 1 97.94 91 SER A N 1
ATOM 712 C CA . SER A 1 91 ? 22.188 -14.484 2.67 1 97.94 91 SER A CA 1
ATOM 713 C C . SER A 1 91 ? 22.062 -15.891 3.252 1 97.94 91 SER A C 1
ATOM 715 O O . SER A 1 91 ? 21.5 -16.781 2.615 1 97.94 91 SER A O 1
ATOM 717 N N . GLU A 1 92 ? 22.672 -16.047 4.441 1 97.94 92 GLU A N 1
ATOM 718 C CA . GLU A 1 92 ? 22.5 -17.297 5.18 1 97.94 92 GLU A CA 1
ATOM 719 C C . GLU A 1 92 ? 21.016 -17.547 5.48 1 97.94 92 GLU A C 1
ATOM 721 O O . GLU A 1 92 ? 20.531 -18.672 5.34 1 97.94 92 GLU A O 1
ATOM 726 N N . GLY A 1 93 ? 20.328 -16.5 5.895 1 98.31 93 GLY A N 1
ATOM 727 C CA . GLY A 1 93 ? 18.906 -16.625 6.18 1 98.31 93 GLY A CA 1
ATOM 728 C C . GLY A 1 93 ? 18.109 -17.141 4.996 1 98.31 93 GLY A C 1
ATOM 729 O O . GLY A 1 93 ? 17.234 -17.984 5.152 1 98.31 93 GLY A O 1
ATOM 730 N N . TRP A 1 94 ? 18.422 -16.641 3.824 1 98.12 94 TRP A N 1
ATOM 731 C CA . TRP A 1 94 ? 17.75 -17.062 2.604 1 98.12 94 TRP A CA 1
ATOM 732 C C . TRP A 1 94 ? 17.953 -18.562 2.352 1 98.12 94 TRP A C 1
ATOM 734 O O . TRP A 1 94 ? 17 -19.297 2.105 1 98.12 94 TRP A O 1
ATOM 744 N N . ARG A 1 95 ? 19.172 -19.016 2.443 1 97.94 95 ARG A N 1
ATOM 745 C CA . ARG A 1 95 ? 19.5 -20.422 2.188 1 97.94 95 ARG A CA 1
ATOM 746 C C . ARG A 1 95 ? 18.859 -21.328 3.234 1 97.94 95 ARG A C 1
ATOM 748 O O . ARG A 1 95 ? 18.312 -22.375 2.898 1 97.94 95 ARG A O 1
ATOM 755 N N . LYS A 1 96 ? 18.922 -20.906 4.461 1 98.5 96 LYS A N 1
ATOM 756 C CA . LYS A 1 96 ? 18.375 -21.734 5.535 1 98.5 96 LYS A CA 1
ATOM 757 C C . LYS A 1 96 ? 16.859 -21.828 5.434 1 98.5 96 LYS A C 1
ATOM 759 O O . LYS A 1 96 ? 16.266 -22.859 5.766 1 98.5 96 LYS A O 1
ATOM 764 N N . LEU A 1 97 ? 16.234 -20.781 5.02 1 98.5 97 LEU A N 1
ATOM 765 C CA . LEU A 1 97 ? 14.789 -20.812 4.844 1 98.5 97 LEU A CA 1
ATOM 766 C C . LEU A 1 97 ? 14.398 -21.688 3.668 1 98.5 97 LEU A C 1
ATOM 768 O O . LEU A 1 97 ? 13.359 -22.359 3.705 1 98.5 97 LEU A O 1
ATOM 772 N N . GLN A 1 98 ? 15.188 -21.688 2.584 1 98.12 98 GLN A N 1
ATOM 773 C CA . GLN A 1 98 ? 14.938 -22.625 1.492 1 98.12 98 GLN A CA 1
ATOM 774 C C . GLN A 1 98 ? 15.008 -24.062 1.979 1 98.12 98 GLN A C 1
ATOM 776 O O . GLN A 1 98 ? 14.141 -24.875 1.653 1 98.12 98 GLN A O 1
ATOM 781 N N . TYR A 1 99 ? 16.062 -24.328 2.793 1 98.38 99 TYR A N 1
ATOM 782 C CA . TYR A 1 99 ? 16.219 -25.672 3.344 1 98.38 99 TYR A CA 1
ATOM 783 C C . TYR A 1 99 ? 15.031 -26.031 4.223 1 98.38 99 TYR A C 1
ATOM 785 O O . TYR A 1 99 ? 14.523 -27.156 4.164 1 98.38 99 TYR A O 1
ATOM 793 N N . ARG A 1 100 ? 14.602 -25.062 4.984 1 98.25 100 ARG A N 1
ATOM 794 C CA . ARG A 1 100 ? 13.445 -25.297 5.844 1 98.25 100 ARG A CA 1
ATOM 795 C C . ARG A 1 100 ? 12.211 -25.641 5.023 1 98.25 100 ARG A C 1
ATOM 797 O O . ARG A 1 100 ? 11.461 -26.562 5.375 1 98.25 100 ARG A O 1
ATOM 804 N N . GLY A 1 101 ? 11.953 -24.891 3.959 1 98.31 101 GLY A N 1
ATOM 805 C CA . GLY A 1 101 ? 10.82 -25.172 3.098 1 98.31 101 GLY A CA 1
ATOM 806 C C . GLY A 1 101 ? 10.875 -26.562 2.486 1 98.31 101 GLY A C 1
ATOM 807 O O . GLY A 1 101 ? 9.852 -27.25 2.387 1 98.31 101 GLY A O 1
ATOM 808 N N . ILE A 1 102 ? 12.055 -26.969 2.135 1 98.44 102 ILE A N 1
ATOM 809 C CA . ILE A 1 102 ? 12.273 -28.281 1.547 1 98.44 102 ILE A CA 1
ATOM 810 C C . ILE A 1 102 ? 12 -29.359 2.592 1 98.44 102 ILE A C 1
ATOM 812 O O . ILE A 1 102 ? 11.227 -30.297 2.35 1 98.44 102 ILE A O 1
ATOM 816 N N . GLU A 1 103 ? 12.547 -29.188 3.756 1 98.38 103 GLU A N 1
ATOM 817 C CA . GLU A 1 103 ? 12.414 -30.156 4.836 1 98.38 103 GLU A CA 1
ATOM 818 C C . GLU A 1 103 ? 10.961 -30.297 5.281 1 98.38 103 GLU A C 1
ATOM 820 O O . GLU A 1 103 ? 10.492 -31.406 5.555 1 98.38 103 GLU A O 1
ATOM 825 N N . GLU A 1 104 ? 10.328 -29.172 5.262 1 98.25 104 GLU A N 1
ATOM 826 C CA . GLU A 1 104 ? 8.953 -29.156 5.754 1 98.25 104 GLU A CA 1
ATOM 827 C C . GLU A 1 104 ? 7.965 -29.547 4.656 1 98.25 104 GLU A C 1
ATOM 829 O O . GLU A 1 104 ? 6.77 -29.688 4.914 1 98.25 104 GLU A O 1
ATOM 834 N N . GLY A 1 105 ? 8.422 -29.781 3.451 1 97.75 105 GLY A N 1
ATOM 835 C CA . GLY A 1 105 ? 7.621 -30.344 2.375 1 97.75 105 GLY A CA 1
ATOM 836 C C . GLY A 1 105 ? 6.699 -29.344 1.724 1 97.75 105 GLY A C 1
ATOM 837 O O . GLY A 1 105 ? 5.586 -29.688 1.314 1 97.75 105 GLY A O 1
ATOM 838 N N . MET A 1 106 ? 7.113 -28.094 1.609 1 98 106 MET A N 1
ATOM 839 C CA . MET A 1 106 ? 6.258 -27.062 1.03 1 98 106 MET A CA 1
ATOM 840 C C . MET A 1 106 ? 5.898 -27.406 -0.413 1 98 106 MET A C 1
ATOM 842 O O . MET A 1 106 ? 4.848 -27 -0.908 1 98 106 MET A O 1
ATOM 846 N N . VAL A 1 107 ? 6.785 -28.109 -1.102 1 98.19 107 VAL A N 1
ATOM 847 C CA . VAL A 1 107 ? 6.484 -28.625 -2.436 1 98.19 107 VAL A CA 1
ATOM 848 C C . VAL A 1 107 ? 6.23 -30.125 -2.373 1 98.19 107 VAL A C 1
ATOM 850 O O . VAL A 1 107 ? 5.207 -30.609 -2.863 1 98.19 107 VAL A O 1
ATOM 853 N N . GLY A 1 108 ? 6.992 -30.891 -1.678 1 97.5 108 GLY A N 1
ATOM 854 C CA . GLY A 1 108 ? 6.984 -32.344 -1.651 1 97.5 108 GLY A CA 1
ATOM 855 C C . GLY A 1 108 ? 5.664 -32.938 -1.183 1 97.5 108 GLY A C 1
ATOM 856 O O . GLY A 1 108 ? 5.258 -34 -1.632 1 97.5 108 GLY A O 1
ATOM 857 N N . ILE A 1 109 ? 4.949 -32.219 -0.332 1 96.81 109 ILE A N 1
ATOM 858 C CA . ILE A 1 109 ? 3.701 -32.688 0.248 1 96.81 109 ILE A CA 1
ATOM 859 C C . ILE A 1 109 ? 2.689 -32.969 -0.862 1 96.81 109 ILE A C 1
ATOM 861 O O . ILE A 1 109 ? 1.977 -33.969 -0.823 1 96.81 109 ILE A O 1
ATOM 865 N N . ALA A 1 110 ? 2.621 -32.156 -1.864 1 96.44 110 ALA A N 1
ATOM 866 C CA . ALA A 1 110 ? 1.623 -32.25 -2.926 1 96.44 110 ALA A CA 1
ATOM 867 C C . ALA A 1 110 ? 1.78 -33.531 -3.709 1 96.44 110 ALA A C 1
ATOM 869 O O . ALA A 1 110 ? 0.811 -34.062 -4.273 1 96.44 110 ALA A O 1
ATOM 870 N N . TYR A 1 111 ? 2.943 -34.062 -3.664 1 95.06 111 TYR A N 1
ATOM 871 C CA . TYR A 1 111 ? 3.244 -35.188 -4.539 1 95.06 111 TYR A CA 1
ATOM 872 C C . TYR A 1 111 ? 3.514 -36.469 -3.73 1 95.06 111 TYR A C 1
ATOM 874 O O . TYR A 1 111 ? 3.881 -37.5 -4.289 1 95.06 111 TYR A O 1
ATOM 882 N N . ALA A 1 112 ? 3.33 -36.25 -2.352 1 87.38 112 ALA A N 1
ATOM 883 C CA . ALA A 1 112 ? 3.533 -37.406 -1.49 1 87.38 112 ALA A CA 1
ATOM 884 C C . ALA A 1 112 ? 2.463 -38.469 -1.735 1 87.38 112 ALA A C 1
ATOM 886 O O . ALA A 1 112 ? 1.266 -38.188 -1.669 1 87.38 112 ALA A O 1
ATOM 887 N N . ASN A 1 113 ? 2.895 -39.75 -2.021 1 72.88 113 ASN A N 1
ATOM 888 C CA . ASN A 1 113 ? 2.082 -40.906 -2.291 1 72.88 113 ASN A CA 1
ATOM 889 C C . ASN A 1 113 ? 0.743 -40.531 -2.922 1 72.88 113 ASN A C 1
ATOM 891 O O . ASN A 1 113 ? -0.314 -40.938 -2.426 1 72.88 113 ASN A O 1
ATOM 895 N N . ALA A 1 114 ? 0.556 -39.531 -3.812 1 57.44 114 ALA A N 1
ATOM 896 C CA . ALA A 1 114 ? -0.663 -39 -4.418 1 57.44 114 ALA A CA 1
ATOM 897 C C . ALA A 1 114 ? -1.633 -40.125 -4.773 1 57.44 114 ALA A C 1
ATOM 899 O O . ALA A 1 114 ? -2.818 -40.062 -4.445 1 57.44 114 ALA A O 1
ATOM 900 N N . ARG A 1 115 ? -1.234 -41.219 -5.324 1 54.03 115 ARG A N 1
ATOM 901 C CA . ARG A 1 115 ? -2.197 -42.219 -5.785 1 54.03 115 ARG A CA 1
ATOM 902 C C . ARG A 1 115 ? -2.697 -43.094 -4.621 1 54.03 115 ARG A C 1
ATOM 904 O O . ARG A 1 115 ? -3.793 -43.656 -4.688 1 54.03 115 ARG A O 1
ATOM 911 N N . GLY A 1 116 ? -2.225 -42.781 -3.426 1 63.31 116 GLY A N 1
ATOM 912 C CA . GLY A 1 116 ? -2.695 -43.688 -2.381 1 63.31 116 GLY A CA 1
ATOM 913 C C . GLY A 1 116 ? -2.965 -42.969 -1.065 1 63.31 116 GLY A C 1
ATOM 914 O O . GLY A 1 116 ? -3.43 -43.594 -0.107 1 63.31 116 GLY A O 1
ATOM 915 N N . SER A 1 117 ? -2.938 -41.688 -1.154 1 76.12 117 SER A N 1
ATOM 916 C CA . SER A 1 117 ? -3.182 -40.969 0.089 1 76.12 117 SER A CA 1
ATOM 917 C C . SER A 1 117 ? -4.676 -40.844 0.373 1 76.12 117 SER A C 1
ATOM 919 O O . SER A 1 117 ? -5.469 -40.594 -0.538 1 76.12 117 SER A O 1
ATOM 921 N N . PRO A 1 118 ? -5.027 -41.156 1.546 1 82.12 118 PRO A N 1
ATOM 922 C CA . PRO A 1 118 ? -6.449 -41.062 1.887 1 82.12 118 PRO A CA 1
ATOM 923 C C . PRO A 1 118 ? -6.945 -39.656 2.074 1 82.12 118 PRO A C 1
ATOM 925 O O . PRO A 1 118 ? -8.039 -39.438 2.602 1 82.12 118 PRO A O 1
ATOM 928 N N . TRP A 1 119 ? -6.07 -38.688 1.741 1 90.06 119 TRP A N 1
ATOM 929 C CA . TRP A 1 119 ? -6.535 -37.312 1.877 1 90.06 119 TRP A CA 1
ATOM 930 C C . TRP A 1 119 ? -5.961 -36.406 0.77 1 90.06 119 TRP A C 1
ATOM 932 O O . TRP A 1 119 ? -5.137 -36.875 -0.029 1 90.06 119 TRP A O 1
ATOM 942 N N . ASN A 1 120 ? -6.488 -35.25 0.549 1 94.44 120 ASN A N 1
ATOM 943 C CA . ASN A 1 120 ? -6.062 -34.25 -0.42 1 94.44 120 ASN A CA 1
ATOM 944 C C . ASN A 1 120 ? -4.777 -33.562 0.024 1 94.44 120 ASN A C 1
ATOM 946 O O . ASN A 1 120 ? -4.816 -32.656 0.866 1 94.44 120 ASN A O 1
ATOM 950 N N . ASN A 1 121 ? -3.631 -33.875 -0.559 1 95.88 121 ASN A N 1
ATOM 951 C CA . ASN A 1 121 ? -2.324 -33.375 -0.168 1 95.88 121 ASN A CA 1
ATOM 952 C C . ASN A 1 121 ? -2.184 -31.891 -0.508 1 95.88 121 ASN A C 1
ATOM 954 O O . ASN A 1 121 ? -1.442 -31.156 0.156 1 95.88 121 ASN A O 1
ATOM 958 N N . ARG A 1 122 ? -2.875 -31.422 -1.546 1 97.25 122 ARG A N 1
ATOM 959 C CA . ARG A 1 122 ? -2.854 -30 -1.854 1 97.25 122 ARG A CA 1
ATOM 960 C C . ARG A 1 122 ? -3.479 -29.188 -0.726 1 97.25 122 ARG A C 1
ATOM 962 O O . ARG A 1 122 ? -2.975 -28.125 -0.371 1 97.25 122 ARG A O 1
ATOM 969 N N . ALA A 1 123 ? -4.598 -29.688 -0.201 1 97.38 123 ALA A N 1
ATOM 970 C CA . ALA A 1 123 ? -5.199 -29.016 0.947 1 97.38 123 ALA A CA 1
ATOM 971 C C . ALA A 1 123 ? -4.211 -28.906 2.104 1 97.38 123 ALA A C 1
ATOM 973 O O . ALA A 1 123 ? -4.051 -27.844 2.701 1 97.38 123 ALA A O 1
ATOM 974 N N . TYR A 1 124 ? -3.562 -30.047 2.414 1 97.12 124 TYR A N 1
ATOM 975 C CA . TYR A 1 124 ? -2.568 -30.078 3.48 1 97.12 124 TYR A CA 1
ATOM 976 C C . TYR A 1 124 ? -1.414 -29.125 3.184 1 97.12 124 TYR A C 1
ATOM 978 O O . TYR A 1 124 ? -1.014 -28.344 4.043 1 97.12 124 TYR A O 1
ATOM 986 N N . GLN A 1 125 ? -0.881 -29.109 1.996 1 98.06 125 GLN A N 1
ATOM 987 C CA . GLN A 1 125 ? 0.218 -28.266 1.549 1 98.06 125 GLN A CA 1
ATOM 988 C C . GLN A 1 125 ? -0.101 -26.797 1.774 1 98.06 125 GLN A C 1
ATOM 990 O O . GLN A 1 125 ? 0.698 -26.062 2.365 1 98.06 125 GLN A O 1
ATOM 995 N N . PHE A 1 126 ? -1.271 -26.359 1.354 1 98.62 126 PHE A N 1
ATOM 996 C CA . PHE A 1 126 ? -1.582 -24.938 1.368 1 98.62 126 PHE A CA 1
ATOM 997 C C . PHE A 1 126 ? -1.98 -24.484 2.768 1 98.62 126 PHE A C 1
ATOM 999 O O . PHE A 1 126 ? -1.805 -23.312 3.119 1 98.62 126 PHE A O 1
ATOM 1006 N N . ILE A 1 127 ? -2.518 -25.375 3.586 1 98.5 127 ILE A N 1
ATOM 1007 C CA . ILE A 1 127 ? -2.715 -25.062 4.996 1 98.5 127 ILE A CA 1
ATOM 1008 C C . ILE A 1 127 ? -1.366 -24.812 5.664 1 98.5 127 ILE A C 1
ATOM 1010 O O . ILE A 1 127 ? -1.214 -23.844 6.414 1 98.5 127 ILE A O 1
ATOM 1014 N N . LYS A 1 128 ? -0.423 -25.656 5.383 1 98.31 128 LYS A N 1
ATOM 1015 C CA . LYS A 1 128 ? 0.906 -25.484 5.961 1 98.31 128 LYS A CA 1
ATOM 1016 C C . LYS A 1 128 ? 1.584 -24.234 5.426 1 98.31 128 LYS A C 1
ATOM 1018 O O . LYS A 1 128 ? 2.26 -23.516 6.172 1 98.31 128 LYS A O 1
ATOM 1023 N N . LEU A 1 129 ? 1.418 -23.953 4.152 1 98.56 129 LEU A N 1
ATOM 1024 C CA . LEU A 1 129 ? 1.972 -22.75 3.537 1 98.56 129 LEU A CA 1
ATOM 1025 C C . LEU A 1 129 ? 1.396 -21.484 4.184 1 98.56 129 LEU A C 1
ATOM 1027 O O . LEU A 1 129 ? 2.105 -20.5 4.355 1 98.56 129 LEU A O 1
ATOM 1031 N N . HIS A 1 130 ? 0.111 -21.516 4.492 1 98.19 130 HIS A N 1
ATOM 1032 C CA . HIS A 1 130 ? -0.54 -20.375 5.141 1 98.19 130 HIS A CA 1
ATOM 1033 C C . HIS A 1 130 ? 0.156 -20.016 6.449 1 98.19 130 HIS A C 1
ATOM 1035 O O . HIS A 1 130 ? 0.323 -18.844 6.766 1 98.19 130 HIS A O 1
ATOM 1041 N N . LEU A 1 131 ? 0.616 -21.016 7.184 1 97.69 131 LEU A N 1
ATOM 1042 C CA . LEU A 1 131 ? 1.298 -20.812 8.461 1 97.69 131 LEU A CA 1
ATOM 1043 C C . LEU A 1 131 ? 2.664 -20.172 8.25 1 97.69 131 LEU A C 1
ATOM 1045 O O . LEU A 1 131 ? 3.143 -19.422 9.102 1 97.69 131 LEU A O 1
ATOM 1049 N N . TRP A 1 132 ? 3.252 -20.391 7.121 1 97.94 132 TRP A N 1
ATOM 1050 C CA . TRP A 1 132 ? 4.668 -20.094 6.93 1 97.94 132 TRP A CA 1
ATOM 1051 C C . TRP A 1 132 ? 4.855 -18.781 6.188 1 97.94 132 TRP A C 1
ATOM 1053 O O . TRP A 1 132 ? 5.898 -18.125 6.309 1 97.94 132 TRP A O 1
ATOM 1063 N N . THR A 1 133 ? 3.977 -18.359 5.391 1 96.38 133 THR A N 1
ATOM 1064 C CA . THR A 1 133 ? 4.113 -17.344 4.359 1 96.38 133 THR A CA 1
ATOM 1065 C C . THR A 1 133 ? 4.805 -16.094 4.914 1 96.38 133 THR A C 1
ATOM 1067 O O . THR A 1 133 ? 5.777 -15.617 4.336 1 96.38 133 THR A O 1
ATOM 1070 N N . SER A 1 134 ? 4.398 -15.562 6.039 1 96.69 134 SER A N 1
ATOM 1071 C CA . SER A 1 134 ? 4.906 -14.305 6.578 1 96.69 134 SER A CA 1
ATOM 1072 C C . SER A 1 134 ? 6.234 -14.508 7.293 1 96.69 134 SER A C 1
ATOM 1074 O O . SER A 1 134 ? 6.879 -13.539 7.703 1 96.69 134 SER A O 1
ATOM 1076 N N . SER A 1 135 ? 6.703 -15.766 7.387 1 97.69 135 SER A N 1
ATOM 1077 C CA . SER A 1 135 ? 7.957 -16.094 8.062 1 97.69 135 SER A CA 1
ATOM 1078 C C . SER A 1 135 ? 8.969 -16.703 7.098 1 97.69 135 SER A C 1
ATOM 1080 O O . SER A 1 135 ? 10.008 -17.203 7.516 1 97.69 135 SER A O 1
ATOM 1082 N N . ALA A 1 136 ? 8.664 -16.641 5.82 1 97.75 136 ALA A N 1
ATOM 1083 C CA . ALA A 1 136 ? 9.453 -17.391 4.855 1 97.75 136 ALA A CA 1
ATOM 1084 C C . ALA A 1 136 ? 10.391 -16.484 4.07 1 97.75 136 ALA A C 1
ATOM 1086 O O . ALA A 1 136 ? 11.227 -16.953 3.299 1 97.75 136 ALA A O 1
ATOM 1087 N N . ALA A 1 137 ? 10.328 -15.172 4.289 1 95.31 137 ALA A N 1
ATOM 1088 C CA . ALA A 1 137 ? 11.133 -14.203 3.545 1 95.31 137 ALA A CA 1
ATOM 1089 C C . ALA A 1 137 ? 11.062 -14.477 2.045 1 95.31 137 ALA A C 1
ATOM 1091 O O . ALA A 1 137 ? 12.094 -14.461 1.359 1 95.31 137 ALA A O 1
ATOM 1092 N N . LEU A 1 138 ? 9.898 -14.992 1.51 1 95.25 138 LEU A N 1
ATOM 1093 C CA . LEU A 1 138 ? 9.508 -15.102 0.108 1 95.25 138 LEU A CA 1
ATOM 1094 C C . LEU A 1 138 ? 10.203 -16.281 -0.557 1 95.25 138 LEU A C 1
ATOM 1096 O O . LEU A 1 138 ? 10.188 -16.406 -1.783 1 95.25 138 LEU A O 1
ATOM 1100 N N . VAL A 1 139 ? 10.789 -17.203 0.208 1 97.88 139 VAL A N 1
ATOM 1101 C CA . VAL A 1 139 ? 11.266 -18.438 -0.42 1 97.88 139 VAL A CA 1
ATOM 1102 C C . VAL A 1 139 ? 10.078 -19.219 -0.974 1 97.88 139 VAL A C 1
ATOM 1104 O O . VAL A 1 139 ? 10.266 -20.156 -1.767 1 97.88 139 VAL A O 1
ATOM 1107 N N . THR A 1 140 ? 8.914 -18.766 -0.638 1 97.75 140 THR A N 1
ATOM 1108 C CA . THR A 1 140 ? 7.707 -19.375 -1.198 1 97.75 140 THR A CA 1
ATOM 1109 C C . THR A 1 140 ? 7.625 -19.125 -2.701 1 97.75 140 THR A C 1
ATOM 1111 O O . THR A 1 140 ? 6.953 -19.859 -3.426 1 97.75 140 THR A O 1
ATOM 1114 N N . CYS A 1 141 ? 8.305 -18.094 -3.209 1 97.62 141 CYS A N 1
ATOM 1115 C CA . CYS A 1 141 ? 8.305 -17.812 -4.641 1 97.62 141 CYS A CA 1
ATOM 1116 C C . CYS A 1 141 ? 9.016 -18.922 -5.414 1 97.62 141 CYS A C 1
ATOM 1118 O O . CYS A 1 141 ? 8.414 -19.578 -6.254 1 97.62 141 CYS A O 1
ATOM 1120 N N . PRO A 1 142 ? 10.305 -19.234 -5.141 1 97.62 142 PRO A N 1
ATOM 1121 C CA . PRO A 1 142 ? 10.891 -20.406 -5.82 1 97.62 142 PRO A CA 1
ATOM 1122 C C . PRO A 1 142 ? 10.156 -21.703 -5.496 1 97.62 142 PRO A C 1
ATOM 1124 O O . PRO A 1 142 ? 10.094 -22.609 -6.336 1 97.62 142 PRO A O 1
ATOM 1127 N N . GLY A 1 143 ? 9.602 -21.781 -4.309 1 98.25 143 GLY A N 1
ATOM 1128 C CA . GLY A 1 143 ? 8.773 -22.938 -4.004 1 98.25 143 GLY A CA 1
ATOM 1129 C C . GLY A 1 143 ? 7.609 -23.109 -4.957 1 98.25 143 GLY A C 1
ATOM 1130 O O . GLY A 1 143 ? 7.32 -24.219 -5.398 1 98.25 143 GLY A O 1
ATOM 1131 N N . ALA A 1 144 ? 6.922 -22.031 -5.242 1 98.5 144 ALA A N 1
ATOM 1132 C CA . ALA A 1 144 ? 5.785 -22.062 -6.16 1 98.5 144 ALA A CA 1
ATOM 1133 C C . ALA A 1 144 ? 6.219 -22.5 -7.555 1 98.5 144 ALA A C 1
ATOM 1135 O O . ALA A 1 144 ? 5.566 -23.328 -8.188 1 98.5 144 ALA A O 1
ATOM 1136 N N . MET A 1 145 ? 7.32 -21.938 -8.016 1 98.25 145 MET A N 1
ATOM 1137 C CA . MET A 1 145 ? 7.832 -22.297 -9.336 1 98.25 145 MET A CA 1
ATOM 1138 C C . MET A 1 145 ? 8.297 -23.75 -9.367 1 98.25 145 MET A C 1
ATOM 1140 O O . MET A 1 145 ? 8.102 -24.438 -10.367 1 98.25 145 MET A O 1
ATOM 1144 N N . THR A 1 146 ? 8.867 -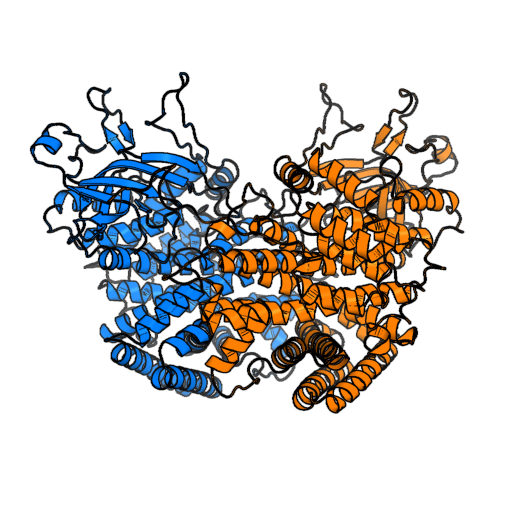24.156 -8.273 1 98.75 146 THR A N 1
ATOM 1145 C CA . THR A 1 146 ? 9.297 -25.547 -8.141 1 98.75 146 THR A CA 1
ATOM 1146 C C . THR A 1 146 ? 8.094 -26.484 -8.211 1 98.75 146 THR A C 1
ATOM 1148 O O . THR A 1 146 ? 8.148 -27.516 -8.883 1 98.75 146 THR A O 1
ATOM 1151 N N . ASP A 1 147 ? 7.055 -26.109 -7.543 1 98.75 147 ASP A N 1
ATOM 1152 C CA . ASP A 1 147 ? 5.82 -26.891 -7.555 1 98.75 147 ASP A CA 1
ATOM 1153 C C . ASP A 1 147 ? 5.25 -27 -8.969 1 98.75 147 ASP A C 1
ATOM 1155 O O . ASP A 1 147 ? 4.91 -28.078 -9.422 1 98.75 147 ASP A O 1
ATOM 1159 N N . GLY A 1 148 ? 5.172 -25.875 -9.656 1 98.56 148 GLY A N 1
ATOM 1160 C CA . GLY A 1 148 ? 4.707 -25.875 -11.031 1 98.56 148 GLY A CA 1
ATOM 1161 C C . GLY A 1 148 ? 5.578 -26.703 -11.953 1 98.56 148 GLY A C 1
ATOM 1162 O O . GLY A 1 148 ? 5.07 -27.453 -12.797 1 98.56 148 GLY A O 1
ATOM 1163 N N . ALA A 1 149 ? 6.859 -26.609 -11.781 1 98.62 149 ALA A N 1
ATOM 1164 C CA . ALA A 1 149 ? 7.805 -27.359 -12.602 1 98.62 149 ALA A CA 1
ATOM 1165 C C . ALA A 1 149 ? 7.66 -28.859 -12.359 1 98.62 149 ALA A C 1
ATOM 1167 O O . ALA A 1 149 ? 7.711 -29.656 -13.305 1 98.62 149 ALA A O 1
ATOM 1168 N N . ALA A 1 150 ? 7.531 -29.219 -11.102 1 98.56 150 ALA A N 1
ATOM 1169 C CA . ALA A 1 150 ? 7.363 -30.625 -10.766 1 98.56 150 ALA A CA 1
ATOM 1170 C C . ALA A 1 150 ? 6.125 -31.219 -11.445 1 98.56 150 ALA A C 1
ATOM 1172 O O . ALA A 1 150 ? 6.168 -32.344 -11.969 1 98.56 150 ALA A O 1
ATOM 1173 N N . LYS A 1 151 ? 5.047 -30.484 -11.414 1 98.12 151 LYS A N 1
ATOM 1174 C CA . LYS A 1 151 ? 3.816 -30.938 -12.062 1 98.12 151 LYS A CA 1
ATOM 1175 C C . LYS A 1 151 ? 4.004 -31.078 -13.57 1 98.12 151 LYS A C 1
ATOM 1177 O O . LYS A 1 151 ? 3.602 -32.062 -14.164 1 98.12 151 LYS A O 1
ATOM 1182 N N . LEU A 1 152 ? 4.594 -30.062 -14.172 1 98.31 152 LEU A N 1
ATOM 1183 C CA . LEU A 1 152 ? 4.773 -30.047 -15.617 1 98.31 152 LEU A CA 1
ATOM 1184 C C . LEU A 1 152 ? 5.656 -31.219 -16.062 1 98.31 152 LEU A C 1
ATOM 1186 O O . LEU A 1 152 ? 5.297 -31.953 -16.984 1 98.31 152 LEU A O 1
ATOM 1190 N N . LEU A 1 153 ? 6.844 -31.359 -15.398 1 98.38 153 LEU A N 1
ATOM 1191 C CA . LEU A 1 153 ? 7.754 -32.438 -15.789 1 98.38 153 LEU A CA 1
ATOM 1192 C C . LEU A 1 153 ? 7.109 -33.812 -15.57 1 98.38 153 LEU A C 1
ATOM 1194 O O . LEU A 1 153 ? 7.363 -34.75 -16.328 1 98.38 153 LEU A O 1
ATOM 1198 N N . GLY A 1 154 ? 6.289 -33.906 -14.578 1 97.06 154 GLY A N 1
ATOM 1199 C CA . GLY A 1 154 ? 5.586 -35.156 -14.297 1 97.06 154 GLY A CA 1
ATOM 1200 C C . GLY A 1 154 ? 4.723 -35.625 -15.445 1 97.06 154 GLY A C 1
ATOM 1201 O O . GLY A 1 154 ? 4.473 -36.812 -15.594 1 97.06 154 GLY A O 1
ATOM 1202 N N . ARG A 1 155 ? 4.328 -34.781 -16.312 1 96 155 ARG A N 1
ATOM 1203 C CA . ARG A 1 155 ? 3.475 -35.094 -17.453 1 96 155 ARG A CA 1
ATOM 1204 C C . ARG A 1 155 ? 4.301 -35.625 -18.609 1 96 155 ARG A C 1
ATOM 1206 O O . ARG A 1 155 ? 3.75 -36.188 -19.562 1 96 155 ARG A O 1
ATOM 1213 N N . HIS A 1 156 ? 5.59 -35.562 -18.5 1 97.31 156 HIS A N 1
ATOM 1214 C CA . HIS A 1 156 ? 6.418 -35.875 -19.656 1 97.31 156 HIS A CA 1
ATOM 1215 C C . HIS A 1 156 ? 7.492 -36.906 -19.328 1 97.31 156 HIS A C 1
ATOM 1217 O O . HIS A 1 156 ? 8.547 -36.938 -19.953 1 97.31 156 HIS A O 1
ATOM 1223 N N . LEU A 1 157 ? 7.273 -37.719 -18.375 1 96.69 157 LEU A N 1
ATOM 1224 C CA . LEU A 1 157 ? 8.273 -38.656 -17.875 1 96.69 157 LEU A CA 1
ATOM 1225 C C . LEU A 1 157 ? 8.484 -39.812 -18.875 1 96.69 157 LEU A C 1
ATOM 1227 O O . LEU A 1 157 ? 9.539 -40.438 -18.859 1 96.69 157 LEU A O 1
ATOM 1231 N N . ASN A 1 158 ? 7.555 -40.062 -19.75 1 95.12 158 ASN A N 1
ATOM 1232 C CA . ASN A 1 158 ? 7.641 -41.188 -20.672 1 95.12 158 ASN A CA 1
ATOM 1233 C C . ASN A 1 158 ? 8.086 -40.719 -22.062 1 95.12 158 ASN A C 1
ATOM 1235 O O . ASN A 1 158 ? 8.125 -41.531 -23 1 95.12 158 ASN A O 1
ATOM 1239 N N . GLY A 1 159 ? 8.383 -39.5 -22.188 1 92.69 159 GLY A N 1
ATOM 1240 C CA . GLY A 1 159 ? 8.805 -38.969 -23.484 1 92.69 159 GLY A CA 1
ATOM 1241 C C . GLY A 1 159 ? 10.281 -39.188 -23.75 1 92.69 159 GLY A C 1
ATOM 1242 O O . GLY A 1 159 ? 10.961 -39.875 -23.016 1 92.69 159 GLY A O 1
ATOM 1243 N N . ALA A 1 160 ? 10.773 -38.625 -24.875 1 90.69 160 ALA A N 1
ATOM 1244 C CA . ALA A 1 160 ? 12.133 -38.781 -25.375 1 90.69 160 ALA A CA 1
ATOM 1245 C C . ALA A 1 160 ? 13.156 -38.344 -24.328 1 90.69 160 ALA A C 1
ATOM 1247 O O . ALA A 1 160 ? 14.242 -38.906 -24.234 1 90.69 160 ALA A O 1
ATOM 1248 N N . ASN A 1 161 ? 12.805 -37.375 -23.547 1 94 161 ASN A N 1
ATOM 1249 C CA . ASN A 1 161 ? 13.688 -36.844 -22.516 1 94 161 ASN A CA 1
ATOM 1250 C C . ASN A 1 161 ? 13.258 -37.281 -21.125 1 94 161 ASN A C 1
ATOM 1252 O O . ASN A 1 161 ? 13.594 -36.625 -20.125 1 94 161 ASN A O 1
ATOM 1256 N N . GLY A 1 162 ? 12.539 -38.344 -21.016 1 96.31 162 GLY A N 1
ATOM 1257 C CA . GLY A 1 162 ? 11.891 -38.781 -19.797 1 96.31 162 GLY A CA 1
ATOM 1258 C C . GLY A 1 162 ? 12.867 -39.031 -18.672 1 96.31 162 GLY A C 1
ATOM 1259 O O . GLY A 1 162 ? 12.578 -38.719 -17.516 1 96.31 162 GLY A O 1
ATOM 1260 N N . SER A 1 163 ? 13.984 -39.656 -18.938 1 96.31 163 SER A N 1
ATOM 1261 C CA . SER A 1 163 ? 14.961 -39.969 -17.891 1 96.31 163 SER A CA 1
ATOM 1262 C C . SER A 1 163 ? 15.516 -38.688 -17.266 1 96.31 163 SER A C 1
ATOM 1264 O O . SER A 1 163 ? 15.703 -38.625 -16.047 1 96.31 163 SER A O 1
ATOM 1266 N N . ILE A 1 164 ? 15.789 -37.688 -18.109 1 97.38 164 ILE A N 1
ATOM 1267 C CA . ILE A 1 164 ? 16.281 -36.406 -17.656 1 97.38 164 ILE A CA 1
ATOM 1268 C C . ILE A 1 164 ? 15.227 -35.719 -16.766 1 97.38 164 ILE A C 1
ATOM 1270 O O . ILE A 1 164 ? 15.539 -35.219 -15.695 1 97.38 164 ILE A O 1
ATOM 1274 N N . PHE A 1 165 ? 13.977 -35.781 -17.219 1 98.19 165 PHE A N 1
ATOM 1275 C CA . PHE A 1 165 ? 12.883 -35.156 -16.5 1 98.19 165 PHE A CA 1
ATOM 1276 C C . PHE A 1 165 ? 12.594 -35.875 -15.195 1 98.19 165 PHE A C 1
ATOM 1278 O O . PHE A 1 165 ? 12.227 -35.25 -14.195 1 98.19 165 PHE A O 1
ATOM 1285 N N . THR A 1 166 ? 12.742 -37.156 -15.211 1 97.94 166 THR A N 1
ATOM 1286 C CA . THR A 1 166 ? 12.531 -37.938 -14 1 97.94 166 THR A CA 1
ATOM 1287 C C . THR A 1 166 ? 13.539 -37.531 -12.922 1 97.94 166 THR A C 1
ATOM 1289 O O . THR A 1 166 ? 13.164 -37.344 -11.766 1 97.94 166 THR A O 1
ATOM 1292 N N . GLU A 1 167 ? 14.797 -37.406 -13.273 1 97.75 167 GLU A N 1
ATOM 1293 C CA . GLU A 1 167 ? 15.828 -37 -12.32 1 97.75 167 GLU A CA 1
ATOM 1294 C C . GLU A 1 167 ? 15.555 -35.625 -11.758 1 97.75 167 GLU A C 1
ATOM 1296 O O . GLU A 1 167 ? 15.625 -35.406 -10.547 1 97.75 167 GLU A O 1
ATOM 1301 N N . ALA A 1 168 ? 15.289 -34.719 -12.625 1 98.12 168 ALA A N 1
ATOM 1302 C CA . ALA A 1 168 ? 14.992 -33.375 -12.195 1 98.12 168 ALA A CA 1
ATOM 1303 C C . ALA A 1 168 ? 13.781 -33.344 -11.273 1 98.12 168 ALA A C 1
ATOM 1305 O O . ALA A 1 168 ? 13.805 -32.688 -10.219 1 98.12 168 ALA A O 1
ATOM 1306 N N . ARG A 1 169 ? 12.688 -33.969 -11.656 1 98.31 169 ARG A N 1
ATOM 1307 C CA . ARG A 1 169 ? 11.461 -33.969 -10.875 1 98.31 169 ARG A CA 1
ATOM 1308 C C . ARG A 1 169 ? 11.688 -34.562 -9.492 1 98.31 169 ARG A C 1
ATOM 1310 O O . ARG A 1 169 ? 11.172 -34.062 -8.492 1 98.31 169 ARG A O 1
ATOM 1317 N N . ASN A 1 170 ? 12.43 -35.688 -9.469 1 97.94 170 ASN A N 1
ATOM 1318 C CA . ASN A 1 170 ? 12.734 -36.312 -8.18 1 97.94 170 ASN A CA 1
ATOM 1319 C C . ASN A 1 170 ? 13.406 -35.344 -7.23 1 97.94 170 ASN A C 1
ATOM 1321 O O . ASN A 1 170 ? 13.133 -35.344 -6.027 1 97.94 170 ASN A O 1
ATOM 1325 N N . ARG A 1 171 ? 14.242 -34.531 -7.715 1 98.38 171 ARG A N 1
ATOM 1326 C CA . ARG A 1 171 ? 14.922 -33.531 -6.898 1 98.38 171 ARG A CA 1
ATOM 1327 C C . ARG A 1 171 ? 13.984 -32.406 -6.52 1 98.38 171 ARG A C 1
ATOM 1329 O O . ARG A 1 171 ? 14.07 -31.859 -5.418 1 98.38 171 ARG A O 1
ATOM 1336 N N . LEU A 1 172 ? 13.078 -32.031 -7.406 1 98.69 172 LEU A N 1
ATOM 1337 C CA . LEU A 1 172 ? 12.133 -30.969 -7.148 1 98.69 172 LEU A CA 1
ATOM 1338 C C . LEU A 1 172 ? 11.18 -31.328 -6.02 1 98.69 172 LEU A C 1
ATOM 1340 O O . LEU A 1 172 ? 10.742 -30.469 -5.258 1 98.69 172 LEU A O 1
ATOM 1344 N N . ILE A 1 173 ? 10.82 -32.625 -5.883 1 98.12 173 ILE A N 1
ATOM 1345 C CA . ILE A 1 173 ? 9.805 -33.031 -4.914 1 98.12 173 ILE A CA 1
ATOM 1346 C C . ILE A 1 173 ? 10.477 -33.625 -3.688 1 98.12 173 ILE A C 1
ATOM 1348 O O . ILE A 1 173 ? 9.797 -34.156 -2.803 1 98.12 173 ILE A O 1
ATOM 1352 N N . SER A 1 174 ? 11.812 -33.562 -3.609 1 98.06 174 SER A N 1
ATOM 1353 C CA . SER A 1 174 ? 12.547 -34.125 -2.475 1 98.06 174 SER A CA 1
ATOM 1354 C C . SER A 1 174 ? 12.375 -33.25 -1.232 1 98.06 174 SER A C 1
ATOM 1356 O O . SER A 1 174 ? 12.25 -32.031 -1.335 1 98.06 174 SER A O 1
ATOM 1358 N N . ARG A 1 175 ? 12.406 -33.875 -0.077 1 97.75 175 ARG A N 1
ATOM 1359 C CA . ARG A 1 175 ? 12.367 -33.156 1.193 1 97.75 175 ARG A CA 1
ATOM 1360 C C . ARG A 1 175 ? 13.734 -33.188 1.881 1 97.75 175 ARG A C 1
ATOM 1362 O O . ARG A 1 175 ? 13.844 -32.875 3.064 1 97.75 175 ARG A O 1
ATOM 1369 N N . ASP A 1 176 ? 14.758 -33.594 1.153 1 98.31 176 ASP A N 1
ATOM 1370 C CA . ASP A 1 176 ? 16.156 -33.562 1.604 1 98.31 176 ASP A CA 1
ATOM 1371 C C . ASP A 1 176 ? 16.906 -32.406 0.987 1 98.31 176 ASP A C 1
ATOM 1373 O O . ASP A 1 176 ? 17.25 -32.438 -0.2 1 98.31 176 ASP A O 1
ATOM 1377 N N . PRO A 1 177 ? 17.25 -31.453 1.817 1 97.5 177 PRO A N 1
ATOM 1378 C CA . PRO A 1 177 ? 17.906 -30.25 1.279 1 97.5 177 PRO A CA 1
ATOM 1379 C C . PRO A 1 177 ? 19.234 -30.562 0.59 1 97.5 177 PRO A C 1
ATOM 1381 O O . PRO A 1 177 ? 19.703 -29.781 -0.243 1 97.5 177 PRO A O 1
ATOM 1384 N N . SER A 1 178 ? 19.844 -31.688 0.879 1 96.75 178 SER A N 1
ATOM 1385 C CA . SER A 1 178 ? 21.141 -32.031 0.297 1 96.75 178 SER A CA 1
ATOM 1386 C C . SER A 1 178 ? 21 -32.438 -1.161 1 96.75 178 SER A C 1
ATOM 1388 O O . SER A 1 178 ? 21.969 -32.438 -1.914 1 96.75 178 SER A O 1
ATOM 1390 N N . VAL A 1 179 ? 19.797 -32.75 -1.619 1 96.88 179 VAL A N 1
ATOM 1391 C CA . VAL A 1 179 ? 19.609 -33.219 -2.982 1 96.88 179 VAL A CA 1
ATOM 1392 C C . VAL A 1 179 ? 18.578 -32.375 -3.703 1 96.88 179 VAL A C 1
ATOM 1394 O O . VAL A 1 179 ? 18.562 -32.281 -4.934 1 96.88 179 VAL A O 1
ATOM 1397 N N . ALA A 1 180 ? 17.719 -31.719 -3.002 1 98.25 180 ALA A N 1
ATOM 1398 C CA . ALA A 1 180 ? 16.562 -31.016 -3.539 1 98.25 180 ALA A CA 1
ATOM 1399 C C . ALA A 1 180 ? 16.984 -29.875 -4.453 1 98.25 180 ALA A C 1
ATOM 1401 O O . ALA A 1 180 ? 18 -29.219 -4.223 1 98.25 180 ALA A O 1
ATOM 1402 N N . TRP A 1 181 ? 16.219 -29.719 -5.5 1 98.44 181 TRP A N 1
ATOM 1403 C CA . TRP A 1 181 ? 16.359 -28.609 -6.434 1 98.44 181 TRP A CA 1
ATOM 1404 C C . TRP A 1 181 ? 15.203 -27.625 -6.297 1 98.44 181 TRP A C 1
ATOM 1406 O O . TRP A 1 181 ? 14.117 -28 -5.848 1 98.44 181 TRP A O 1
ATOM 1416 N N . THR A 1 182 ? 15.469 -26.375 -6.59 1 98.44 182 THR A N 1
ATOM 1417 C CA . THR A 1 182 ? 14.422 -25.406 -6.867 1 98.44 182 THR A CA 1
ATOM 1418 C C . THR A 1 182 ? 14.445 -24.984 -8.336 1 98.44 182 THR A C 1
ATOM 1420 O O . THR A 1 182 ? 15.406 -25.266 -9.055 1 98.44 182 THR A O 1
ATOM 1423 N N . SER A 1 183 ? 13.359 -24.438 -8.742 1 98.5 183 SER A N 1
ATOM 1424 C CA . SER A 1 183 ? 13.227 -24.094 -10.156 1 98.5 183 SER A CA 1
ATOM 1425 C C . SER A 1 183 ? 12.914 -22.609 -10.328 1 98.5 183 SER A C 1
ATOM 1427 O O . SER A 1 183 ? 12.18 -22.031 -9.531 1 98.5 183 SER A O 1
ATOM 1429 N N . GLY A 1 184 ? 13.523 -22.031 -11.391 1 97.38 184 GLY A N 1
ATOM 1430 C CA . GLY A 1 184 ? 13.047 -20.766 -11.914 1 97.38 184 GLY A CA 1
ATOM 1431 C C . GLY A 1 184 ? 11.953 -20.922 -12.961 1 97.38 184 GLY A C 1
ATOM 1432 O O . GLY A 1 184 ? 11.656 -22.047 -13.391 1 97.38 184 GLY A O 1
ATOM 1433 N N . GLN A 1 185 ? 11.328 -19.859 -13.305 1 96 185 GLN A N 1
ATOM 1434 C CA . GLN A 1 185 ? 10.336 -19.703 -14.367 1 96 185 GLN A CA 1
ATOM 1435 C C . GLN A 1 185 ? 10.609 -18.422 -15.164 1 96 185 GLN A C 1
ATOM 1437 O O . GLN A 1 185 ? 10.25 -17.328 -14.742 1 96 185 GLN A O 1
ATOM 1442 N N . TRP A 1 186 ? 11.219 -18.609 -16.328 1 94.31 186 TRP A N 1
ATOM 1443 C CA . TRP A 1 186 ? 11.711 -17.438 -17.047 1 94.31 186 TRP A CA 1
ATOM 1444 C C . TRP A 1 186 ? 10.867 -17.156 -18.281 1 94.31 186 TRP A C 1
ATOM 1446 O O . TRP A 1 186 ? 11.203 -17.594 -19.391 1 94.31 186 TRP A O 1
ATOM 1456 N N . MET A 1 187 ? 9.875 -16.297 -18.062 1 90.31 187 MET A N 1
ATOM 1457 C CA . MET A 1 187 ? 8.945 -15.977 -19.141 1 90.31 187 MET A CA 1
ATOM 1458 C C . MET A 1 187 ? 9.039 -14.508 -19.531 1 90.31 187 MET A C 1
ATOM 1460 O O . MET A 1 187 ? 8.984 -14.164 -20.719 1 90.31 187 MET A O 1
ATOM 1464 N N . THR A 1 188 ? 9.297 -13.648 -18.641 1 93.62 188 THR A N 1
ATOM 1465 C CA . THR A 1 188 ? 9.195 -12.203 -18.844 1 93.62 188 THR A CA 1
ATOM 1466 C C . THR A 1 188 ? 10.438 -11.672 -19.547 1 93.62 188 THR A C 1
ATOM 1468 O O . THR A 1 188 ? 11.562 -11.906 -19.109 1 93.62 188 THR A O 1
ATOM 1471 N N . GLU A 1 189 ? 10.234 -11.07 -20.609 1 95.44 189 GLU A N 1
ATOM 1472 C CA . GLU A 1 189 ? 11.273 -10.359 -21.344 1 95.44 189 GLU A CA 1
ATOM 1473 C C . GLU A 1 189 ? 10.969 -8.867 -21.438 1 95.44 189 GLU A C 1
ATOM 1475 O O . GLU A 1 189 ? 10.008 -8.383 -20.844 1 95.44 189 GLU A O 1
ATOM 1480 N N . ARG A 1 190 ? 11.805 -8.055 -22.094 1 93 190 ARG A N 1
ATOM 1481 C CA . ARG A 1 190 ? 11.648 -6.605 -22.094 1 93 190 ARG A CA 1
ATOM 1482 C C . ARG A 1 190 ? 10.312 -6.207 -22.719 1 93 190 ARG A C 1
ATOM 1484 O O . ARG A 1 190 ? 9.703 -5.219 -22.312 1 93 190 ARG A O 1
ATOM 1491 N N . LYS A 1 191 ? 9.836 -7.004 -23.625 1 88.94 191 LYS A N 1
ATOM 1492 C CA . LYS A 1 191 ? 8.578 -6.703 -24.312 1 88.94 191 LYS A CA 1
ATOM 1493 C C . LYS A 1 191 ? 7.379 -6.945 -23.406 1 88.94 191 LYS A C 1
ATOM 1495 O O . LYS A 1 191 ? 6.285 -6.441 -23.672 1 88.94 191 LYS A O 1
ATOM 1500 N N . GLY A 1 192 ? 7.598 -7.82 -22.438 1 85 192 GLY A N 1
ATOM 1501 C CA . GLY A 1 192 ? 6.535 -8.055 -21.469 1 85 192 GLY A CA 1
ATOM 1502 C C . GLY A 1 192 ? 6.473 -9.492 -20.984 1 85 192 GLY A C 1
ATOM 1503 O O . GLY A 1 192 ? 7.125 -10.367 -21.562 1 85 192 GLY A O 1
ATOM 1504 N N . GLY A 1 193 ? 5.566 -9.672 -19.953 1 78.69 193 GLY A N 1
ATOM 1505 C CA . GLY A 1 193 ? 5.395 -10.992 -19.375 1 78.69 193 GLY A CA 1
ATOM 1506 C C . GLY A 1 193 ? 4.039 -11.609 -19.688 1 78.69 193 GLY A C 1
ATOM 1507 O O . GLY A 1 193 ? 3.91 -12.828 -19.766 1 78.69 193 GLY A O 1
ATOM 1508 N N . SER A 1 194 ? 3.105 -10.727 -19.906 1 79.12 194 SER A N 1
ATOM 1509 C CA . SER A 1 194 ? 1.751 -11.227 -20.109 1 79.12 194 SER A CA 1
ATOM 1510 C C . SER A 1 194 ? 1.556 -11.727 -21.547 1 79.12 194 SER A C 1
ATOM 1512 O O . SER A 1 194 ? 0.827 -12.688 -21.766 1 79.12 194 SER A O 1
ATOM 1514 N N . ASP A 1 195 ? 2.203 -11.07 -22.453 1 80.94 195 ASP A N 1
ATOM 1515 C CA . ASP A 1 195 ? 2.146 -11.508 -23.844 1 80.94 195 ASP A CA 1
ATOM 1516 C C . ASP A 1 195 ? 3.398 -12.297 -24.219 1 80.94 195 ASP A C 1
ATOM 1518 O O . ASP A 1 195 ? 4.324 -11.75 -24.828 1 80.94 195 ASP A O 1
ATOM 1522 N N . VAL A 1 196 ? 3.352 -13.578 -24.016 1 80.69 196 VAL A N 1
ATOM 1523 C CA . VAL A 1 196 ? 4.531 -14.422 -24.188 1 80.69 196 VAL A CA 1
ATOM 1524 C C . VAL A 1 196 ? 4.812 -14.633 -25.672 1 80.69 196 VAL A C 1
ATOM 1526 O O . VAL A 1 196 ? 5.918 -15.031 -26.047 1 80.69 196 VAL A O 1
ATOM 1529 N N . ARG A 1 197 ? 3.867 -14.219 -26.469 1 80.12 197 ARG A N 1
ATOM 1530 C CA . ARG A 1 197 ? 4.07 -14.359 -27.906 1 80.12 197 ARG A CA 1
ATOM 1531 C C . ARG A 1 197 ? 5.172 -13.422 -28.391 1 80.12 197 ARG A C 1
ATOM 1533 O O . ARG A 1 197 ? 5.73 -13.625 -29.469 1 80.12 197 ARG A O 1
ATOM 1540 N N . GLY A 1 198 ? 5.469 -12.5 -27.594 1 86.19 198 GLY A N 1
ATOM 1541 C CA . GLY A 1 198 ? 6.488 -11.539 -27.969 1 86.19 198 GLY A CA 1
ATOM 1542 C C . GLY A 1 198 ? 7.883 -11.945 -27.547 1 86.19 198 GLY A C 1
ATOM 1543 O O . GLY A 1 198 ? 8.828 -11.164 -27.656 1 86.19 198 GLY A O 1
ATOM 1544 N N . THR A 1 199 ? 8.047 -13.188 -27.109 1 93 199 THR A N 1
ATOM 1545 C CA . THR A 1 199 ? 9.352 -13.648 -26.641 1 93 199 THR A CA 1
ATOM 1546 C C . THR A 1 199 ? 10.391 -13.539 -27.75 1 93 199 THR A C 1
ATOM 1548 O O . THR A 1 199 ? 10.102 -13.836 -28.922 1 93 199 THR A O 1
ATOM 1551 N N . GLU A 1 200 ? 11.57 -13.094 -27.406 1 95.25 200 GLU A N 1
ATOM 1552 C CA . GLU A 1 200 ? 12.672 -12.922 -28.359 1 95.25 200 GLU A CA 1
ATOM 1553 C C . GLU A 1 200 ? 13.773 -13.953 -28.109 1 95.25 200 GLU A C 1
ATOM 1555 O O . GLU A 1 200 ? 14.789 -13.961 -28.797 1 95.25 200 GLU A O 1
ATOM 1560 N N . THR A 1 201 ? 13.57 -14.734 -27.109 1 97 201 THR A N 1
ATOM 1561 C CA . THR A 1 201 ? 14.484 -15.852 -26.922 1 97 201 THR A CA 1
ATOM 1562 C C . THR A 1 201 ? 14.32 -16.875 -28.047 1 97 201 THR A C 1
ATOM 1564 O O . THR A 1 201 ? 13.195 -17.203 -28.422 1 97 201 THR A O 1
ATOM 1567 N N . VAL A 1 202 ? 15.461 -17.328 -28.578 1 97.5 202 VAL A N 1
ATOM 1568 C CA . VAL A 1 202 ? 15.438 -18.266 -29.688 1 97.5 202 VAL A CA 1
ATOM 1569 C C . VAL A 1 202 ? 16.141 -19.562 -29.297 1 97.5 202 VAL A C 1
ATOM 1571 O O . VAL A 1 202 ? 17.172 -19.547 -28.609 1 97.5 202 VAL A O 1
ATOM 1574 N N . ALA A 1 203 ? 15.508 -20.656 -29.625 1 97.69 203 ALA A N 1
ATOM 1575 C CA . ALA A 1 203 ? 16.109 -21.969 -29.438 1 97.69 203 ALA A CA 1
ATOM 1576 C C . ALA A 1 203 ? 16.391 -22.656 -30.781 1 97.69 203 ALA A C 1
ATOM 1578 O O . ALA A 1 203 ? 15.523 -22.688 -31.656 1 97.69 203 ALA A O 1
ATOM 1579 N N . ARG A 1 204 ? 17.578 -23.109 -30.891 1 96.06 204 ARG A N 1
ATOM 1580 C CA . ARG A 1 204 ? 18 -23.844 -32.094 1 96.06 204 ARG A CA 1
ATOM 1581 C C . ARG A 1 204 ? 18.5 -25.234 -31.719 1 96.06 204 ARG A C 1
ATOM 1583 O O . ARG A 1 204 ? 19.344 -25.375 -30.828 1 96.06 204 ARG A O 1
ATOM 1590 N N . LYS A 1 205 ? 18.016 -26.219 -32.438 1 95.69 205 LYS A N 1
ATOM 1591 C CA . LYS A 1 205 ? 18.531 -27.578 -32.219 1 95.69 205 LYS A CA 1
ATOM 1592 C C . LYS A 1 205 ? 19.922 -27.734 -32.812 1 95.69 205 LYS A C 1
ATOM 1594 O O . LYS A 1 205 ? 20.156 -27.406 -34 1 95.69 205 LYS A O 1
ATOM 1599 N N . LEU A 1 206 ? 20.766 -28.234 -32.031 1 95.88 206 LEU A N 1
ATOM 1600 C CA . LEU A 1 206 ? 22.141 -28.453 -32.469 1 95.88 206 LEU A CA 1
ATOM 1601 C C . LEU A 1 206 ? 22.234 -29.672 -33.406 1 95.88 206 LEU A C 1
ATOM 1603 O O . LEU A 1 206 ? 21.531 -30.656 -33.188 1 95.88 206 LEU A O 1
ATOM 1607 N N . SER A 1 207 ? 23.156 -29.547 -34.375 1 94.81 207 SER A N 1
ATOM 1608 C CA . SER A 1 207 ? 23.438 -30.703 -35.219 1 94.81 207 SER A CA 1
ATOM 1609 C C . SER A 1 207 ? 24.219 -31.781 -34.438 1 94.81 207 SER A C 1
ATOM 1611 O O . SER A 1 207 ? 24.75 -31.5 -33.375 1 94.81 207 SER A O 1
ATOM 1613 N N . THR A 1 208 ? 24.172 -32.938 -35.031 1 92.25 208 THR A N 1
ATOM 1614 C CA . THR A 1 208 ? 24.953 -34 -34.438 1 92.25 208 THR A CA 1
ATOM 1615 C C . THR A 1 208 ? 26.406 -33.594 -34.281 1 92.25 208 THR A C 1
ATOM 1617 O O . THR A 1 208 ? 27.031 -33.906 -33.25 1 92.25 208 THR A O 1
ATOM 1620 N N . GLU A 1 209 ? 26.875 -33 -35.219 1 93 209 GLU A N 1
ATOM 1621 C CA . GLU A 1 209 ? 28.266 -32.531 -35.188 1 93 209 GLU A CA 1
ATOM 1622 C C . GLU A 1 209 ? 28.469 -31.5 -34.094 1 93 209 GLU A C 1
ATOM 1624 O O . GLU A 1 209 ? 29.469 -31.562 -33.344 1 93 209 GLU A O 1
ATOM 1629 N N . GLU A 1 210 ? 27.562 -30.656 -33.969 1 92.12 210 GLU A N 1
ATOM 1630 C CA . GLU A 1 210 ? 27.641 -29.609 -32.969 1 92.12 210 GLU A CA 1
ATOM 1631 C C . GLU A 1 210 ? 27.531 -30.219 -31.562 1 92.12 210 GLU A C 1
ATOM 1633 O O . GLU A 1 210 ? 28.219 -29.781 -30.625 1 92.12 210 GLU A O 1
ATOM 1638 N N . GLN A 1 211 ? 26.656 -31.094 -31.359 1 89.94 211 GLN A N 1
ATOM 1639 C CA . GLN A 1 211 ? 26.484 -31.766 -30.078 1 89.94 211 GLN A CA 1
ATOM 1640 C C . GLN A 1 211 ? 27.75 -32.5 -29.672 1 89.94 211 GLN A C 1
ATOM 1642 O O . GLN A 1 211 ? 28.141 -32.469 -28.5 1 89.94 211 GLN A O 1
ATOM 1647 N N . ASN A 1 212 ? 28.312 -33.125 -30.656 1 86.56 212 ASN A N 1
ATOM 1648 C CA . ASN A 1 212 ? 29.547 -33.875 -30.391 1 86.56 212 ASN A CA 1
ATOM 1649 C C . ASN A 1 212 ? 30.703 -32.938 -30.031 1 86.56 212 ASN A C 1
ATOM 1651 O O . ASN A 1 212 ? 31.562 -33.281 -29.234 1 86.56 212 ASN A O 1
ATOM 1655 N N . ALA A 1 213 ? 30.688 -31.812 -30.609 1 83.62 213 ALA A N 1
ATOM 1656 C CA . ALA A 1 213 ? 31.75 -30.828 -30.391 1 83.62 213 ALA A CA 1
ATOM 1657 C C . ALA A 1 213 ? 31.562 -30.125 -29.047 1 83.62 213 ALA A C 1
ATOM 1659 O O . ALA A 1 213 ? 32.531 -29.578 -28.5 1 83.62 213 ALA A O 1
ATOM 1660 N N . SER A 1 214 ? 30.453 -30.156 -28.547 1 81 214 SER A N 1
ATOM 1661 C CA . SER A 1 214 ? 30.141 -29.406 -27.344 1 81 214 SER A CA 1
ATOM 1662 C C . SER A 1 214 ? 29.547 -30.297 -26.266 1 81 214 SER A C 1
ATOM 1664 O O . SER A 1 214 ? 28.547 -29.953 -25.641 1 81 214 SER A O 1
ATOM 1666 N N . LYS A 1 215 ? 30.203 -31.453 -26.25 1 81.38 215 LYS A N 1
ATOM 1667 C CA . LYS A 1 215 ? 29.719 -32.406 -25.266 1 81.38 215 LYS A CA 1
ATOM 1668 C C . LYS A 1 215 ? 29.938 -31.906 -23.844 1 81.38 215 LYS A C 1
ATOM 1670 O O . LYS A 1 215 ? 31 -31.375 -23.531 1 81.38 215 LYS A O 1
ATOM 1675 N N . GLY A 1 216 ? 28.891 -31.766 -23.109 1 90.88 216 GLY A N 1
ATOM 1676 C CA . GLY A 1 216 ? 28.953 -31.359 -21.719 1 90.88 216 GLY A CA 1
ATOM 1677 C C . GLY A 1 216 ? 27.875 -32 -20.844 1 90.88 216 GLY A C 1
ATOM 1678 O O . GLY A 1 216 ? 26.969 -32.656 -21.359 1 90.88 216 GLY A O 1
ATOM 1679 N N . VAL A 1 217 ? 28.125 -31.969 -19.547 1 94.44 217 VAL A N 1
ATOM 1680 C CA . VAL A 1 217 ? 27.172 -32.531 -18.609 1 94.44 217 VAL A CA 1
ATOM 1681 C C . VAL A 1 217 ? 26.797 -31.484 -17.547 1 94.44 217 VAL A C 1
ATOM 1683 O O . VAL A 1 217 ? 27.562 -30.547 -17.312 1 94.44 217 VAL A O 1
ATOM 1686 N N . ASP A 1 218 ? 25.625 -31.656 -17.031 1 95.12 218 ASP A N 1
ATOM 1687 C CA . ASP A 1 218 ? 25.234 -30.766 -15.945 1 95.12 218 ASP A CA 1
ATOM 1688 C C . ASP A 1 218 ? 25.922 -31.156 -14.641 1 95.12 218 ASP A C 1
ATOM 1690 O O . ASP A 1 218 ? 26.828 -32 -14.633 1 95.12 218 ASP A O 1
ATOM 1694 N N . GLU A 1 219 ? 25.547 -30.5 -13.539 1 92.44 219 GLU A N 1
ATOM 1695 C CA . GLU A 1 219 ? 26.203 -30.703 -12.25 1 92.44 219 GLU A CA 1
ATOM 1696 C C . GLU A 1 219 ? 26.031 -32.125 -11.758 1 92.44 219 GLU A C 1
ATOM 1698 O O . GLU A 1 219 ? 26.859 -32.656 -10.992 1 92.44 219 GLU A O 1
ATOM 1703 N N . LEU A 1 220 ? 25.016 -32.844 -12.234 1 92.5 220 LEU A N 1
ATOM 1704 C CA . LEU A 1 220 ? 24.719 -34.219 -11.805 1 92.5 220 LEU A CA 1
ATOM 1705 C C . LEU A 1 220 ? 25.391 -35.219 -12.727 1 92.5 220 LEU A C 1
ATOM 1707 O O . LEU A 1 220 ? 25.391 -36.438 -12.438 1 92.5 220 LEU A O 1
ATOM 1711 N N . GLY A 1 221 ? 25.891 -34.781 -13.789 1 92.69 221 GLY A N 1
ATOM 1712 C CA . GLY A 1 221 ? 26.516 -35.688 -14.758 1 92.69 221 GLY A CA 1
ATOM 1713 C C . GLY A 1 221 ? 25.594 -36.062 -15.898 1 92.69 221 GLY A C 1
ATOM 1714 O O . GLY A 1 221 ? 25.953 -36.875 -16.75 1 92.69 221 GLY A O 1
ATOM 1715 N N . CYS A 1 222 ? 24.438 -35.531 -15.945 1 94.19 222 CYS A N 1
ATOM 1716 C CA . CYS A 1 222 ? 23.531 -35.75 -17.062 1 94.19 222 CYS A CA 1
ATOM 1717 C C . CYS A 1 222 ? 23.953 -34.938 -18.281 1 94.19 222 CYS A C 1
ATOM 1719 O O . CYS A 1 222 ? 24.391 -33.781 -18.141 1 94.19 222 CYS A O 1
ATOM 1721 N N . PRO A 1 223 ? 23.797 -35.5 -19.453 1 94.75 223 PRO A N 1
ATOM 1722 C CA . PRO A 1 223 ? 24.172 -34.719 -20.641 1 94.75 223 PRO A CA 1
ATOM 1723 C C . PRO A 1 223 ? 23.391 -33.406 -20.766 1 94.75 223 PRO A C 1
ATOM 1725 O O . PRO A 1 223 ? 22.203 -33.375 -20.453 1 94.75 223 PRO A O 1
ATOM 1728 N N . LEU A 1 224 ? 24.062 -32.375 -21.266 1 96.44 224 LEU A N 1
ATOM 1729 C CA . LEU A 1 224 ? 23.359 -31.141 -21.594 1 96.44 224 LEU A CA 1
ATOM 1730 C C . LEU A 1 224 ? 22.438 -31.344 -22.797 1 96.44 224 LEU A C 1
ATOM 1732 O O . LEU A 1 224 ? 22.719 -32.156 -23.672 1 96.44 224 LEU A O 1
ATOM 1736 N N . GLY A 1 225 ? 21.359 -30.625 -22.828 1 97 225 GLY A N 1
ATOM 1737 C CA . GLY A 1 225 ? 20.328 -30.812 -23.844 1 97 225 GLY A CA 1
ATOM 1738 C C . GLY A 1 225 ? 20.797 -30.453 -25.234 1 97 225 GLY A C 1
ATOM 1739 O O . GLY A 1 225 ? 21.766 -29.703 -25.391 1 97 225 GLY A O 1
ATOM 1740 N N . PRO A 1 226 ? 20.156 -30.938 -26.203 1 96.69 226 PRO A N 1
ATOM 1741 C CA . PRO A 1 226 ? 20.562 -30.734 -27.594 1 96.69 226 PRO A CA 1
ATOM 1742 C C . PRO A 1 226 ? 20.109 -29.391 -28.156 1 96.69 226 PRO A C 1
ATOM 1744 O O . PRO A 1 226 ? 20.375 -29.094 -29.312 1 96.69 226 PRO A O 1
ATOM 1747 N N . TRP A 1 227 ? 19.422 -28.594 -27.391 1 97.56 227 TRP A N 1
ATOM 1748 C CA . TRP A 1 227 ? 18.969 -27.281 -27.844 1 97.56 227 TRP A CA 1
ATOM 1749 C C . TRP A 1 227 ? 19.828 -26.172 -27.266 1 97.56 227 TRP A C 1
ATOM 1751 O O . TRP A 1 227 ? 20.203 -26.219 -26.094 1 97.56 227 TRP A O 1
ATOM 1761 N N . GLN A 1 228 ? 20.156 -25.234 -28.109 1 97.75 228 GLN A N 1
ATOM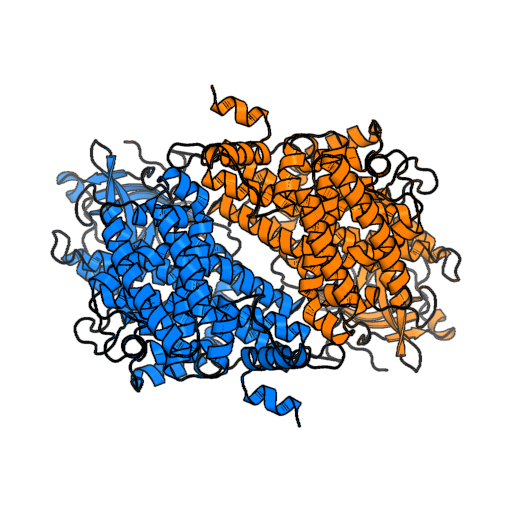 1762 C CA . GLN A 1 228 ? 20.844 -24.016 -27.672 1 97.75 228 GLN A CA 1
ATOM 1763 C C . GLN A 1 228 ? 19.891 -22.828 -27.609 1 97.75 228 GLN A C 1
ATOM 1765 O O . GLN A 1 228 ? 19.172 -22.547 -28.562 1 97.75 228 GLN A O 1
ATOM 1770 N N . LEU A 1 229 ? 19.844 -22.219 -26.453 1 98 229 LEU A N 1
ATOM 1771 C CA . LEU A 1 229 ? 18.953 -21.094 -26.234 1 98 229 LEU A CA 1
ATOM 1772 C C . LEU A 1 229 ? 19.734 -19.797 -26.078 1 98 229 LEU A C 1
ATOM 1774 O O . LEU A 1 229 ? 20.703 -19.75 -25.312 1 98 229 LEU A O 1
ATOM 1778 N N . ASP A 1 230 ? 19.344 -18.75 -26.781 1 98.12 230 ASP A N 1
ATOM 1779 C CA . ASP A 1 230 ? 19.891 -17.391 -26.703 1 98.12 230 ASP A CA 1
ATOM 1780 C C . ASP A 1 230 ? 18.781 -16.359 -26.531 1 98.12 230 ASP A C 1
ATOM 1782 O O . ASP A 1 230 ? 17.734 -16.438 -27.188 1 98.12 230 ASP A O 1
ATOM 1786 N N . GLY A 1 231 ? 18.969 -15.492 -25.641 1 97.69 231 GLY A N 1
ATOM 1787 C CA . GLY A 1 231 ? 17.953 -14.469 -25.422 1 97.69 231 GLY A CA 1
ATOM 1788 C C . GLY A 1 231 ? 18.234 -13.625 -24.188 1 97.69 231 GLY A C 1
ATOM 1789 O O . GLY A 1 231 ? 19.359 -13.57 -23.703 1 97.69 231 GLY A O 1
ATOM 1790 N N . PHE A 1 232 ? 17.219 -12.805 -23.75 1 97.62 232 PHE A N 1
ATOM 1791 C CA . PHE A 1 232 ? 17.297 -11.93 -22.594 1 97.62 232 PHE A CA 1
ATOM 1792 C C . PHE A 1 232 ? 16.031 -12.023 -21.75 1 97.62 232 PHE A C 1
ATOM 1794 O O . PHE A 1 232 ? 14.93 -11.797 -22.25 1 97.62 232 PHE A O 1
ATOM 1801 N N . LYS A 1 233 ? 16.203 -12.383 -20.531 1 96.56 233 LYS A N 1
ATOM 1802 C CA . LYS A 1 233 ? 15.094 -12.43 -19.578 1 96.56 233 LYS A CA 1
ATOM 1803 C C . LYS A 1 233 ? 15.109 -11.227 -18.656 1 96.56 233 LYS A C 1
ATOM 1805 O O . LYS A 1 233 ? 16.109 -10.977 -17.969 1 96.56 233 LYS A O 1
ATOM 1810 N N . TRP A 1 234 ? 14.023 -10.516 -18.625 1 95.69 234 TRP A N 1
ATOM 1811 C CA . TRP A 1 234 ? 13.93 -9.203 -17.984 1 95.69 234 TRP A CA 1
ATOM 1812 C C . TRP A 1 234 ? 13.656 -9.336 -16.5 1 95.69 234 TRP A C 1
ATOM 1814 O O . TRP A 1 234 ? 14.141 -8.531 -15.695 1 95.69 234 TRP A O 1
ATOM 1824 N N . PHE A 1 235 ? 12.805 -10.227 -16.078 1 94.44 235 PHE A N 1
ATOM 1825 C CA . PHE A 1 235 ? 12.539 -10.594 -14.688 1 94.44 235 PHE A CA 1
ATOM 1826 C C . PHE A 1 235 ? 12.711 -12.094 -14.484 1 94.44 235 PHE A C 1
ATOM 1828 O O . PHE A 1 235 ? 11.977 -12.898 -15.055 1 94.44 235 PHE A O 1
ATOM 1835 N N . SER A 1 236 ? 13.703 -12.414 -13.727 1 95.06 236 SER A N 1
ATOM 1836 C CA . SER A 1 236 ? 13.938 -13.797 -13.328 1 95.06 236 SER A CA 1
ATOM 1837 C C . SER A 1 236 ? 14.07 -13.93 -11.812 1 95.06 236 SER A C 1
ATOM 1839 O O . SER A 1 236 ? 15.156 -13.719 -11.266 1 95.06 236 SER A O 1
ATOM 1841 N N . SER A 1 237 ? 12.961 -14.32 -11.25 1 91.5 237 SER A N 1
ATOM 1842 C CA . SER A 1 237 ? 13 -14.508 -9.805 1 91.5 237 SER A CA 1
ATOM 1843 C C . SER A 1 237 ? 13.68 -15.82 -9.438 1 91.5 237 SER A C 1
ATOM 1845 O O . SER A 1 237 ? 13.594 -16.797 -10.18 1 91.5 237 SER A O 1
ATOM 1847 N N . ALA A 1 238 ? 14.375 -15.898 -8.312 1 88.25 238 ALA A N 1
ATOM 1848 C CA . ALA A 1 238 ? 15.086 -17.062 -7.789 1 88.25 238 ALA A CA 1
ATOM 1849 C C . ALA A 1 238 ? 16.188 -17.516 -8.75 1 88.25 238 ALA A C 1
ATOM 1851 O O . ALA A 1 238 ? 16.234 -18.688 -9.141 1 88.25 238 ALA A O 1
ATOM 1852 N N . THR A 1 239 ? 16.984 -16.5 -9.062 1 92.19 239 THR A N 1
ATOM 1853 C CA . THR A 1 239 ? 18.078 -16.734 -10 1 92.19 239 THR A CA 1
ATOM 1854 C C . THR A 1 239 ? 19.094 -17.703 -9.414 1 92.19 239 THR A C 1
ATOM 1856 O O . THR A 1 239 ? 19.938 -18.25 -10.141 1 92.19 239 THR A O 1
ATOM 1859 N N . ASP A 1 240 ? 18.922 -18 -8.156 1 95.25 240 ASP A N 1
ATOM 1860 C CA . ASP A 1 240 ? 19.797 -18.969 -7.496 1 95.25 240 ASP A CA 1
ATOM 1861 C C . ASP A 1 240 ? 19.219 -20.375 -7.617 1 95.25 240 ASP A C 1
ATOM 1863 O O . ASP A 1 240 ? 19.719 -21.312 -6.973 1 95.25 240 ASP A O 1
ATOM 1867 N N . ALA A 1 241 ? 18.234 -20.609 -8.422 1 97.56 241 ALA A N 1
ATOM 1868 C CA . ALA A 1 241 ? 17.609 -21.922 -8.594 1 97.56 241 ALA A CA 1
ATOM 1869 C C . ALA A 1 241 ? 18.562 -22.891 -9.289 1 97.56 241 ALA A C 1
ATOM 1871 O O . ALA A 1 241 ? 19.609 -22.484 -9.82 1 97.56 241 ALA A O 1
ATOM 1872 N N . ASN A 1 242 ? 18.219 -24.141 -9.273 1 98 242 ASN A N 1
ATOM 1873 C CA . ASN A 1 242 ? 19.031 -25.203 -9.859 1 98 242 ASN A CA 1
ATOM 1874 C C . ASN A 1 242 ? 18.656 -25.453 -11.312 1 98 242 ASN A C 1
ATOM 1876 O O . ASN A 1 242 ? 19.453 -26 -12.078 1 98 242 ASN A O 1
ATOM 1880 N N . MET A 1 243 ? 17.547 -25.109 -11.633 1 98.31 243 MET A N 1
ATOM 1881 C CA . MET A 1 243 ? 17.031 -25.312 -12.984 1 98.31 243 MET A CA 1
ATOM 1882 C C . MET A 1 243 ? 16.016 -24.234 -13.336 1 98.31 243 MET A C 1
ATOM 1884 O O . MET A 1 243 ? 15.703 -23.375 -12.516 1 98.31 243 MET A O 1
ATOM 1888 N N . THR A 1 244 ? 15.531 -24.297 -14.594 1 98.31 244 THR A N 1
ATOM 1889 C CA . THR A 1 244 ? 14.477 -23.359 -15 1 98.31 244 THR A CA 1
ATOM 1890 C C . THR A 1 244 ? 13.609 -23.969 -16.094 1 98.31 244 THR A C 1
ATOM 1892 O O . THR A 1 244 ? 14.023 -24.922 -16.766 1 98.31 244 THR A O 1
ATOM 1895 N N . ILE A 1 245 ? 12.43 -23.516 -16.141 1 98.06 245 ILE A N 1
ATOM 1896 C CA . ILE A 1 245 ? 11.555 -23.688 -17.297 1 98.06 245 ILE A CA 1
ATOM 1897 C C . ILE A 1 245 ? 11.359 -22.359 -18.016 1 98.06 245 ILE A C 1
ATOM 1899 O O . ILE A 1 245 ? 11.117 -21.328 -17.375 1 98.06 245 ILE A O 1
ATOM 1903 N N . MET A 1 246 ? 11.5 -22.312 -19.328 1 96.69 246 MET A N 1
ATOM 1904 C CA . MET A 1 246 ? 11.391 -21.062 -20.047 1 96.69 246 MET A CA 1
ATOM 1905 C C . MET A 1 246 ? 10.75 -21.266 -21.422 1 96.69 246 MET A C 1
ATOM 1907 O O . MET A 1 246 ? 10.609 -22.406 -21.875 1 96.69 246 MET A O 1
ATOM 1911 N N . LEU A 1 247 ? 10.367 -20.188 -22.016 1 96.5 247 LEU A N 1
ATOM 1912 C CA . LEU A 1 247 ? 9.828 -20.203 -23.375 1 96.5 247 LEU A CA 1
ATOM 1913 C C . LEU A 1 247 ? 10.836 -19.625 -24.359 1 96.5 247 LEU A C 1
ATOM 1915 O O . LEU A 1 247 ? 11.617 -18.75 -24.016 1 96.5 247 LEU A O 1
ATOM 1919 N N . ALA A 1 248 ? 10.828 -20.141 -25.531 1 97.12 248 ALA A N 1
ATOM 1920 C CA . ALA A 1 248 ? 11.664 -19.672 -26.641 1 97.12 248 ALA A CA 1
ATOM 1921 C C . ALA A 1 248 ? 11.008 -19.969 -27.984 1 97.12 248 ALA A C 1
ATOM 1923 O O . ALA A 1 248 ? 10.164 -20.844 -28.094 1 97.12 248 ALA A O 1
ATOM 1924 N N . ARG A 1 249 ? 11.438 -19.203 -28.922 1 96.62 249 ARG A N 1
ATOM 1925 C CA . ARG A 1 249 ? 10.969 -19.406 -30.297 1 96.62 249 ARG A CA 1
ATOM 1926 C C . ARG A 1 249 ? 11.789 -20.484 -30.984 1 96.62 249 ARG A C 1
ATOM 1928 O O . ARG A 1 249 ? 13.008 -20.547 -30.844 1 96.62 249 ARG A O 1
ATOM 1935 N N . THR A 1 250 ? 11.047 -21.344 -31.719 1 95.5 250 THR A N 1
ATOM 1936 C CA . THR A 1 250 ? 11.68 -22.406 -32.5 1 95.5 250 THR A CA 1
ATOM 1937 C C . THR A 1 250 ? 11.195 -22.375 -33.938 1 95.5 250 THR A C 1
ATOM 1939 O O . THR A 1 250 ? 10.109 -21.875 -34.219 1 95.5 250 THR A O 1
ATOM 1942 N N . GLY A 1 251 ? 12.047 -22.969 -34.812 1 86.19 251 GLY A N 1
ATOM 1943 C CA . GLY A 1 251 ? 11.656 -23.203 -36.188 1 86.19 251 GLY A CA 1
ATOM 1944 C C . GLY A 1 251 ? 11.586 -21.922 -37 1 86.19 251 GLY A C 1
ATOM 1945 O O . GLY A 1 251 ? 11.797 -20.828 -36.5 1 86.19 251 GLY A O 1
ATOM 1946 N N . PRO A 1 252 ? 11.297 -22.078 -38.25 1 83.56 252 PRO A N 1
ATOM 1947 C CA . PRO A 1 252 ? 11.273 -20.938 -39.156 1 83.56 252 PRO A CA 1
ATOM 1948 C C . PRO A 1 252 ? 10.094 -20 -38.906 1 83.56 252 PRO A C 1
ATOM 1950 O O . PRO A 1 252 ? 10.18 -18.797 -39.188 1 83.56 252 PRO A O 1
ATOM 1953 N N . ASP A 1 253 ? 9.039 -20.547 -38.344 1 84.94 253 ASP A N 1
ATOM 1954 C CA . ASP A 1 253 ? 7.832 -19.75 -38.125 1 84.94 253 ASP A CA 1
ATOM 1955 C C . ASP A 1 253 ? 7.84 -19.094 -36.75 1 84.94 253 ASP A C 1
ATOM 1957 O O . ASP A 1 253 ? 6.965 -18.281 -36.438 1 84.94 253 ASP A O 1
ATOM 1961 N N . GLY A 1 254 ? 8.742 -19.5 -36.062 1 89.44 254 GLY A N 1
ATOM 1962 C CA . GLY A 1 254 ? 8.906 -18.859 -34.75 1 89.44 254 GLY A CA 1
ATOM 1963 C C . GLY A 1 254 ? 7.852 -19.281 -33.75 1 89.44 254 GLY A C 1
ATOM 1964 O O . GLY A 1 254 ? 7.34 -18.453 -33 1 89.44 254 GLY A O 1
ATOM 1965 N N . GLN A 1 255 ? 7.461 -20.5 -33.781 1 93.38 255 GLN A N 1
ATOM 1966 C CA . GLN A 1 255 ? 6.5 -21.016 -32.812 1 93.38 255 GLN A CA 1
ATOM 1967 C C . GLN A 1 255 ? 7.086 -21.016 -31.391 1 93.38 255 GLN A C 1
ATOM 1969 O O . GLN A 1 255 ? 8.297 -21.156 -31.219 1 93.38 255 GLN A O 1
ATOM 1974 N N . ILE A 1 256 ? 6.227 -20.859 -30.406 1 95.81 256 ILE A N 1
ATOM 1975 C CA . ILE A 1 256 ? 6.691 -20.781 -29.031 1 95.81 256 ILE A CA 1
ATOM 1976 C C . ILE A 1 256 ? 6.75 -22.188 -28.422 1 95.81 256 ILE A C 1
ATOM 1978 O O . ILE A 1 256 ? 5.754 -22.906 -28.438 1 95.81 256 ILE A O 1
ATOM 1982 N N . SER A 1 257 ? 7.848 -22.547 -27.953 1 97.19 257 SER A N 1
ATOM 1983 C CA . SER A 1 257 ? 8.07 -23.844 -27.328 1 97.19 257 SER A CA 1
ATOM 1984 C C . SER A 1 257 ? 8.555 -23.688 -25.891 1 97.19 257 SER A C 1
ATOM 1986 O O . SER A 1 257 ? 9 -22.609 -25.5 1 97.19 257 SER A O 1
ATOM 1988 N N . ALA A 1 258 ? 8.383 -24.734 -25.062 1 97.69 258 ALA A N 1
ATOM 1989 C CA . ALA A 1 258 ? 8.82 -24.734 -23.656 1 97.69 258 ALA A CA 1
ATOM 1990 C C . ALA A 1 258 ? 10.078 -25.578 -23.484 1 97.69 258 ALA A C 1
ATOM 1992 O O . ALA A 1 258 ? 10.219 -26.641 -24.094 1 97.69 258 ALA A O 1
ATOM 1993 N N . PHE A 1 259 ? 10.969 -25.141 -22.625 1 98.38 259 PHE A N 1
ATOM 1994 C CA . PHE A 1 259 ? 12.25 -25.812 -22.453 1 98.38 259 PHE A CA 1
ATOM 1995 C C . PHE A 1 259 ? 12.578 -25.969 -20.969 1 98.38 259 PHE A C 1
ATOM 1997 O O . PHE A 1 259 ? 12.273 -25.078 -20.172 1 98.38 259 PHE A O 1
ATOM 2004 N N . TYR A 1 260 ? 13.164 -27.094 -20.641 1 98.31 260 TYR A N 1
ATOM 2005 C CA . TYR A 1 260 ? 13.883 -27.328 -19.391 1 98.31 260 TYR A CA 1
ATOM 2006 C C . TYR A 1 260 ? 15.375 -27.109 -19.562 1 98.31 260 TYR A C 1
ATOM 2008 O O . TYR A 1 260 ? 15.961 -27.531 -20.578 1 98.31 260 TYR A O 1
ATOM 2016 N N . ALA A 1 261 ? 16.031 -26.469 -18.609 1 98.31 261 ALA A N 1
ATOM 2017 C CA . ALA A 1 261 ? 17.484 -26.359 -18.609 1 98.31 261 ALA A CA 1
ATOM 2018 C C . ALA A 1 261 ? 18.031 -26.344 -17.188 1 98.31 261 ALA A C 1
ATOM 2020 O O . ALA A 1 261 ? 17.484 -25.672 -16.312 1 98.31 261 ALA A O 1
ATOM 2021 N N . PRO A 1 262 ? 19.062 -27.125 -16.891 1 98.12 262 PRO A N 1
ATOM 2022 C CA . PRO A 1 262 ? 19.812 -26.906 -15.648 1 98.12 262 PRO A CA 1
ATOM 2023 C C . PRO A 1 262 ? 20.578 -25.578 -15.641 1 98.12 262 PRO A C 1
ATOM 2025 O O . PRO A 1 262 ? 21.016 -25.125 -16.703 1 98.12 262 PRO A O 1
ATOM 2028 N N . LEU A 1 263 ? 20.75 -25.031 -14.492 1 97.88 263 LEU A N 1
ATOM 2029 C CA . LEU A 1 263 ? 21.391 -23.719 -14.445 1 97.88 263 LEU A CA 1
ATOM 2030 C C . LEU A 1 263 ? 22.906 -23.875 -14.383 1 97.88 263 LEU A C 1
ATOM 2032 O O . LEU A 1 263 ? 23.641 -22.906 -14.633 1 97.88 263 LEU A O 1
ATOM 2036 N N . ARG A 1 264 ? 23.359 -25.047 -14.039 1 97.12 264 ARG A N 1
ATOM 2037 C CA . ARG A 1 264 ? 24.797 -25.234 -13.914 1 97.12 264 ARG A CA 1
ATOM 2038 C C . ARG A 1 264 ? 25.281 -26.406 -14.773 1 97.12 264 ARG A C 1
ATOM 2040 O O . ARG A 1 264 ? 24.547 -27.375 -14.984 1 97.12 264 ARG A O 1
ATOM 2047 N N . ARG A 1 265 ? 26.453 -26.312 -15.219 1 96.44 265 ARG A N 1
ATOM 2048 C CA . ARG A 1 265 ? 27.172 -27.359 -15.938 1 96.44 265 ARG A CA 1
ATOM 2049 C C . ARG A 1 265 ? 28.578 -27.531 -15.414 1 96.44 265 ARG A C 1
ATOM 2051 O O . ARG A 1 265 ? 29.141 -26.609 -14.812 1 96.44 265 ARG A O 1
ATOM 2058 N N . ARG A 1 266 ? 29.078 -28.688 -15.617 1 95.31 266 ARG A N 1
ATOM 2059 C CA . ARG A 1 266 ? 30.453 -28.922 -15.219 1 95.31 266 ARG A CA 1
ATOM 2060 C C . ARG A 1 266 ? 31.438 -28.234 -16.172 1 95.31 266 ARG A C 1
ATOM 2062 O O . ARG A 1 266 ? 31.203 -28.172 -17.375 1 95.31 266 ARG A O 1
ATOM 2069 N N . VAL A 1 267 ? 32.469 -27.672 -15.562 1 92.62 267 VAL A N 1
ATOM 2070 C CA . VAL A 1 267 ? 33.469 -27 -16.375 1 92.62 267 VAL A CA 1
ATOM 2071 C C . VAL A 1 267 ? 34.312 -28.062 -17.094 1 92.62 267 VAL A C 1
ATOM 2073 O O . VAL A 1 267 ? 34.875 -28.969 -16.453 1 92.62 267 VAL A O 1
ATOM 2076 N N . ALA A 1 268 ? 34.375 -27.797 -18.391 1 83 268 ALA A N 1
ATOM 2077 C CA . ALA A 1 268 ? 35.188 -28.719 -19.172 1 83 268 ALA A CA 1
ATOM 2078 C C . ALA A 1 268 ? 36.656 -28.672 -18.719 1 83 268 ALA A C 1
ATOM 2080 O O . ALA A 1 268 ? 37.25 -27.594 -18.609 1 83 268 ALA A O 1
ATOM 2081 N N . ARG A 1 269 ? 37.375 -29.781 -18.297 1 82.88 269 ARG A N 1
ATOM 2082 C CA . ARG A 1 269 ? 38.781 -29.891 -17.922 1 82.88 269 ARG A CA 1
ATOM 2083 C C . ARG A 1 269 ? 39.062 -29.172 -16.594 1 82.88 269 ARG A C 1
ATOM 2085 O O . ARG A 1 269 ? 40.156 -28.719 -16.344 1 82.88 269 ARG A O 1
ATOM 2092 N N . GLY A 1 270 ? 37.906 -28.75 -15.977 1 81.94 270 GLY A N 1
ATOM 2093 C CA . GLY A 1 270 ? 38.062 -28.109 -14.68 1 81.94 270 GLY A CA 1
ATOM 2094 C C . GLY A 1 270 ? 38.312 -29.109 -13.562 1 81.94 270 GLY A C 1
ATOM 2095 O O . GLY A 1 270 ? 38.438 -30.312 -13.805 1 81.94 270 GLY A O 1
ATOM 2096 N N . ALA A 1 271 ? 38.531 -28.547 -12.367 1 85.56 271 ALA A N 1
ATOM 2097 C CA . ALA A 1 271 ? 38.719 -29.391 -11.195 1 85.56 271 ALA A CA 1
ATOM 2098 C C . ALA A 1 271 ? 37.469 -30.234 -10.922 1 85.56 271 ALA A C 1
ATOM 2100 O O . ALA A 1 271 ? 36.375 -29.906 -11.398 1 85.56 271 ALA A O 1
ATOM 2101 N N . GLU A 1 272 ? 37.656 -31.312 -10.312 1 83 272 GLU A N 1
ATOM 2102 C CA . GLU A 1 272 ? 36.562 -32.188 -9.977 1 83 272 GLU A CA 1
ATOM 2103 C C . GLU A 1 272 ? 35.469 -31.453 -9.219 1 83 272 GLU A C 1
ATOM 2105 O O . GLU A 1 272 ? 35.75 -30.766 -8.234 1 83 272 GLU A O 1
ATOM 2110 N N . GLY A 1 273 ? 34.344 -31.453 -9.828 1 85.56 273 GLY A N 1
ATOM 2111 C CA . GLY A 1 273 ? 33.219 -30.859 -9.133 1 85.56 273 GLY A CA 1
ATOM 2112 C C . GLY A 1 273 ? 33 -29.406 -9.469 1 85.56 273 GLY A C 1
ATOM 2113 O O . GLY A 1 273 ? 32.031 -28.781 -9.008 1 85.56 273 GLY A O 1
ATOM 2114 N N . GLU A 1 274 ? 33.875 -28.875 -10.234 1 93 274 GLU A N 1
ATOM 2115 C CA . GLU A 1 274 ? 33.781 -27.469 -10.594 1 93 274 GLU A CA 1
ATOM 2116 C C . GLU A 1 274 ? 32.625 -27.234 -11.578 1 93 274 GLU A C 1
ATOM 2118 O O . GLU A 1 274 ? 32.531 -27.953 -12.578 1 93 274 GLU A O 1
ATOM 2123 N N . THR A 1 275 ? 31.781 -26.328 -11.203 1 95.88 275 THR A N 1
ATOM 2124 C CA . THR A 1 275 ? 30.656 -26.031 -12.078 1 95.88 275 THR A CA 1
ATOM 2125 C C . THR A 1 275 ? 30.609 -24.547 -12.414 1 95.88 275 THR A C 1
ATOM 2127 O O . THR A 1 275 ? 31.281 -23.734 -11.773 1 95.88 275 THR A O 1
ATOM 2130 N N . GLU A 1 276 ? 29.953 -24.188 -13.453 1 95.88 276 GLU A N 1
ATOM 2131 C CA . GLU A 1 276 ? 29.656 -22.812 -13.867 1 95.88 276 GLU A CA 1
ATOM 2132 C C . GLU A 1 276 ? 28.219 -22.703 -14.367 1 95.88 276 GLU A C 1
ATOM 2134 O O . GLU A 1 276 ? 27.516 -23.703 -14.523 1 95.88 276 GLU A O 1
ATOM 2139 N N . LEU A 1 277 ? 27.797 -21.531 -14.594 1 97.12 277 LEU A N 1
ATOM 2140 C CA . LEU A 1 277 ? 26.453 -21.312 -15.094 1 97.12 277 LEU A CA 1
ATOM 2141 C C . LEU A 1 277 ? 26.328 -21.812 -16.531 1 97.12 277 LEU A C 1
ATOM 2143 O O . LEU A 1 277 ? 27.234 -21.641 -17.344 1 97.12 277 LEU A O 1
ATOM 2147 N N . ASN A 1 278 ? 25.266 -22.406 -16.828 1 97.5 278 ASN A N 1
ATOM 2148 C CA . ASN A 1 278 ? 24.969 -22.984 -18.141 1 97.5 278 ASN A CA 1
ATOM 2149 C C . ASN A 1 278 ? 24.484 -21.906 -19.109 1 97.5 278 ASN A C 1
ATOM 2151 O O . ASN A 1 278 ? 23.297 -21.859 -19.453 1 97.5 278 ASN A O 1
ATOM 2155 N N . GLY A 1 279 ? 25.484 -21.078 -19.625 1 96.62 279 GLY A N 1
ATOM 2156 C CA . GLY A 1 279 ? 25.172 -20.078 -20.641 1 96.62 279 GLY A CA 1
ATOM 2157 C C . GLY A 1 279 ? 24.359 -18.922 -20.094 1 96.62 279 GLY A C 1
ATOM 2158 O O . GLY A 1 279 ? 23.609 -18.281 -20.844 1 96.62 279 GLY A O 1
ATOM 2159 N N . VAL A 1 280 ? 24.359 -18.672 -18.812 1 97.31 280 VAL A N 1
ATOM 2160 C CA . VAL A 1 280 ? 23.594 -17.609 -18.172 1 97.31 280 VAL A CA 1
ATOM 2161 C C . VAL A 1 280 ? 24.547 -16.531 -17.656 1 97.31 280 VAL A C 1
ATOM 2163 O O . VAL A 1 280 ? 25.5 -16.828 -16.938 1 97.31 280 VAL A O 1
ATOM 2166 N N . ARG A 1 281 ? 24.344 -15.352 -18.031 1 96.88 281 ARG A N 1
ATOM 2167 C CA . ARG A 1 281 ? 25.047 -14.195 -17.5 1 96.88 281 ARG A CA 1
ATOM 2168 C C . ARG A 1 281 ? 24.094 -13.273 -16.75 1 96.88 281 ARG A C 1
ATOM 2170 O O . ARG A 1 281 ? 23.219 -12.656 -17.359 1 96.88 281 ARG A O 1
ATOM 2177 N N . ILE A 1 282 ? 24.266 -13.164 -15.469 1 97.12 282 ILE A N 1
ATOM 2178 C CA . ILE A 1 282 ? 23.422 -12.281 -14.672 1 97.12 282 ILE A CA 1
ATOM 2179 C C . ILE A 1 282 ? 23.844 -10.828 -14.883 1 97.12 282 ILE A C 1
ATOM 2181 O O . ILE A 1 282 ? 24.984 -10.461 -14.594 1 97.12 282 ILE A O 1
ATOM 2185 N N . GLN A 1 283 ? 22.984 -10.016 -15.367 1 95.75 283 GLN A N 1
ATOM 2186 C CA . GLN A 1 283 ? 23.312 -8.641 -15.719 1 95.75 283 GLN A CA 1
ATOM 2187 C C . GLN A 1 283 ? 23.188 -7.715 -14.516 1 95.75 283 GLN A C 1
ATOM 2189 O O . GLN A 1 283 ? 24.078 -6.926 -14.234 1 95.75 283 GLN A O 1
ATOM 2194 N N . ARG A 1 284 ? 22.109 -7.758 -13.859 1 95.38 284 ARG A N 1
ATOM 2195 C CA . ARG A 1 284 ? 21.875 -6.961 -12.656 1 95.38 284 ARG A CA 1
ATOM 2196 C C . ARG A 1 284 ? 20.672 -7.492 -11.883 1 95.38 284 ARG A C 1
ATOM 2198 O O . ARG A 1 284 ? 19.812 -8.172 -12.445 1 95.38 284 ARG A O 1
ATOM 2205 N N . LEU A 1 285 ? 20.703 -7.281 -10.586 1 97.12 285 LEU A N 1
ATOM 2206 C CA . LEU A 1 285 ? 19.562 -7.594 -9.727 1 97.12 285 LEU A CA 1
ATOM 2207 C C . LEU A 1 285 ? 18.562 -6.441 -9.711 1 97.12 285 LEU A C 1
ATOM 2209 O O . LEU A 1 285 ? 18.953 -5.277 -9.805 1 97.12 285 LEU A O 1
ATOM 2213 N N . LYS A 1 286 ? 17.281 -6.789 -9.664 1 96.88 286 LYS A N 1
ATOM 2214 C CA . LYS A 1 286 ? 16.234 -5.773 -9.586 1 96.88 286 LYS A CA 1
ATOM 2215 C C . LYS A 1 286 ? 16.125 -5.195 -8.172 1 96.88 286 LYS A C 1
ATOM 2217 O O . LYS A 1 286 ? 16.188 -5.938 -7.188 1 96.88 286 LYS A O 1
ATOM 2222 N N . ASN A 1 287 ? 16.078 -3.873 -8.055 1 96.62 287 ASN A N 1
ATOM 2223 C CA . ASN A 1 287 ? 15.758 -3.186 -6.809 1 96.62 287 ASN A CA 1
ATOM 2224 C C . ASN A 1 287 ? 14.25 -2.986 -6.656 1 96.62 287 ASN A C 1
ATOM 2226 O O . ASN A 1 287 ? 13.648 -2.184 -7.375 1 96.62 287 ASN A O 1
ATOM 2230 N N . LYS A 1 288 ? 13.633 -3.729 -5.734 1 97.12 288 LYS A N 1
ATOM 2231 C CA . LYS A 1 288 ? 12.18 -3.826 -5.684 1 97.12 288 LYS A CA 1
ATOM 2232 C C . LYS A 1 288 ? 11.625 -3.189 -4.41 1 97.12 288 LYS A C 1
ATOM 2234 O O . LYS A 1 288 ? 12.352 -3.049 -3.42 1 97.12 288 LYS A O 1
ATOM 2239 N N . LEU A 1 289 ? 10.344 -2.797 -4.414 1 98.12 289 LEU A N 1
ATOM 2240 C CA . LEU A 1 289 ? 9.633 -2.299 -3.244 1 98.12 289 LEU A CA 1
ATOM 2241 C C . LEU A 1 289 ? 9.648 -3.326 -2.117 1 98.12 289 LEU A C 1
ATOM 2243 O O . LEU A 1 289 ? 9.938 -2.986 -0.966 1 98.12 289 LEU A O 1
ATOM 2247 N N . GLY A 1 290 ? 9.32 -4.488 -2.391 1 97.81 290 GLY A N 1
ATOM 2248 C CA . GLY A 1 290 ? 9.305 -5.625 -1.484 1 97.81 290 GLY A CA 1
ATOM 2249 C C . GLY A 1 290 ? 10.031 -6.836 -2.037 1 97.81 290 GLY A C 1
ATOM 2250 O O . GLY A 1 290 ? 10.891 -6.707 -2.91 1 97.81 290 GLY A O 1
ATOM 2251 N N . THR A 1 291 ? 9.797 -7.938 -1.421 1 97.62 291 THR A N 1
ATOM 2252 C CA . THR A 1 291 ? 10.453 -9.18 -1.802 1 97.62 291 THR A CA 1
ATOM 2253 C C . THR A 1 291 ? 11.961 -8.992 -1.889 1 97.62 291 THR A C 1
ATOM 2255 O O . THR A 1 291 ? 12.602 -9.477 -2.826 1 97.62 291 THR A O 1
ATOM 2258 N N . LYS A 1 292 ? 12.438 -8.297 -0.996 1 96.75 292 LYS A N 1
ATOM 2259 C CA . LYS A 1 292 ? 13.812 -7.82 -1.063 1 96.75 292 LYS A CA 1
ATOM 2260 C C . LYS A 1 292 ? 14.797 -8.977 -0.912 1 96.75 292 LYS A C 1
ATOM 2262 O O . LYS A 1 292 ? 15.883 -8.953 -1.496 1 96.75 292 LYS A O 1
ATOM 2267 N N . ALA A 1 293 ? 14.422 -9.992 -0.194 1 97.12 293 ALA A N 1
ATOM 2268 C CA . ALA A 1 293 ? 15.297 -11.133 0.034 1 97.12 293 ALA A CA 1
ATOM 2269 C C . ALA A 1 293 ? 15.391 -12.016 -1.211 1 97.12 293 ALA A C 1
ATOM 2271 O O . ALA A 1 293 ? 16.328 -12.812 -1.345 1 97.12 293 ALA A O 1
ATOM 2272 N N . LEU A 1 294 ? 14.461 -11.945 -2.09 1 97.94 294 LEU A N 1
ATOM 2273 C CA . LEU A 1 294 ? 14.367 -12.758 -3.295 1 97.94 294 LEU A CA 1
ATOM 2274 C C . LEU A 1 294 ? 15.266 -12.211 -4.395 1 97.94 294 LEU A C 1
ATOM 2276 O O . LEU A 1 294 ? 15.102 -11.07 -4.832 1 97.94 294 LEU A O 1
ATOM 2280 N N . PRO A 1 295 ? 16.281 -12.984 -4.824 1 97.88 295 PRO A N 1
ATOM 2281 C CA . PRO A 1 295 ? 17.094 -12.5 -5.941 1 97.88 295 PRO A CA 1
ATOM 2282 C C . PRO A 1 295 ? 16.344 -12.539 -7.273 1 97.88 295 PRO A C 1
ATOM 2284 O O . PRO A 1 295 ? 16.109 -13.617 -7.824 1 97.88 295 PRO A O 1
ATOM 2287 N N . THR A 1 296 ? 15.883 -11.43 -7.746 1 97.69 296 THR A N 1
ATOM 2288 C CA . THR A 1 296 ? 15.297 -11.227 -9.062 1 97.69 296 THR A CA 1
ATOM 2289 C C . THR A 1 296 ? 16.266 -10.492 -9.984 1 97.69 296 THR A C 1
ATOM 2291 O O . THR A 1 296 ? 16.797 -9.438 -9.625 1 97.69 296 THR A O 1
ATOM 2294 N N . ALA A 1 297 ? 16.516 -11.078 -11.195 1 97.44 297 ALA A N 1
ATOM 2295 C CA . ALA A 1 297 ? 17.609 -10.539 -11.992 1 97.44 297 ALA A CA 1
ATOM 2296 C C . ALA A 1 297 ? 17.234 -10.43 -13.469 1 97.44 297 ALA A C 1
ATOM 2298 O O . ALA A 1 297 ? 16.234 -11.023 -13.891 1 97.44 297 ALA A O 1
ATOM 2299 N N . GLU A 1 298 ? 18 -9.617 -14.195 1 96.94 298 GLU A N 1
ATOM 2300 C CA . GLU A 1 298 ? 18.094 -9.664 -15.648 1 96.94 298 GLU A CA 1
ATOM 2301 C C . GLU A 1 298 ? 19.156 -10.664 -16.094 1 96.94 298 GLU A C 1
ATOM 2303 O O . GLU A 1 298 ? 20.281 -10.664 -15.578 1 96.94 298 GLU A O 1
ATOM 2308 N N . LEU A 1 299 ? 18.703 -11.469 -17.016 1 97.5 299 LEU A N 1
ATOM 2309 C CA . LEU A 1 299 ? 19.625 -12.516 -17.469 1 97.5 299 LEU A CA 1
ATOM 2310 C C . LEU A 1 299 ? 19.828 -12.445 -18.969 1 97.5 299 LEU A C 1
ATOM 2312 O O . LEU A 1 299 ? 18.875 -12.297 -19.734 1 97.5 299 LEU A O 1
ATOM 2316 N N . GLU A 1 300 ? 21.047 -12.523 -19.391 1 97.94 300 GLU A N 1
ATOM 2317 C CA . GLU A 1 300 ? 21.375 -12.812 -20.781 1 97.94 300 GLU A CA 1
ATOM 2318 C C . GLU A 1 300 ? 21.688 -14.289 -20.984 1 97.94 300 GLU A C 1
ATOM 2320 O O . GLU A 1 300 ? 22.516 -14.852 -20.266 1 97.94 300 GLU A O 1
ATOM 2325 N N . LEU A 1 301 ? 20.984 -14.898 -21.828 1 97.94 301 LEU A N 1
ATOM 2326 C CA . LEU A 1 301 ? 21.25 -16.281 -22.234 1 97.94 301 LEU A CA 1
ATOM 2327 C C . LEU A 1 301 ? 22.109 -16.312 -23.5 1 97.94 301 LEU A C 1
ATOM 2329 O O . LEU A 1 301 ? 21.75 -15.742 -24.516 1 97.94 301 LEU A O 1
ATOM 2333 N N . LYS A 1 302 ? 23.172 -16.922 -23.375 1 96.75 302 LYS A N 1
ATOM 2334 C CA . LYS A 1 302 ? 24.094 -17.109 -24.484 1 96.75 302 LYS A CA 1
ATOM 2335 C C . LYS A 1 302 ? 24.578 -18.547 -24.562 1 96.75 302 LYS A C 1
ATOM 2337 O O . LYS A 1 302 ? 25.516 -18.938 -23.844 1 96.75 302 LYS A O 1
ATOM 2342 N N . GLY A 1 303 ? 24.062 -19.266 -25.453 1 96.38 303 GLY A N 1
ATOM 2343 C CA . GLY A 1 303 ? 24.453 -20.641 -25.641 1 96.38 303 GLY A CA 1
ATOM 2344 C C . GLY A 1 303 ? 23.969 -21.562 -24.531 1 96.38 303 GLY A C 1
ATOM 2345 O O . GLY A 1 303 ? 24.609 -22.547 -24.203 1 96.38 303 GLY A O 1
ATOM 2346 N N . MET A 1 304 ? 22.938 -21.25 -23.891 1 97.69 304 MET A N 1
ATOM 2347 C CA . MET A 1 304 ? 22.359 -22.141 -22.875 1 97.69 304 MET A CA 1
ATOM 2348 C C . MET A 1 304 ? 21.859 -23.438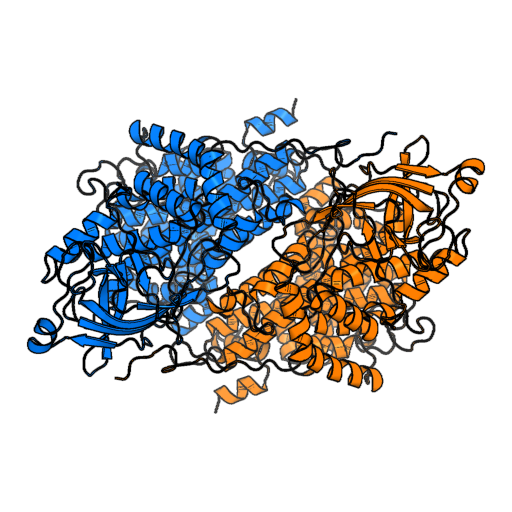 -23.5 1 97.69 304 MET A C 1
ATOM 2350 O O . MET A 1 304 ? 21.25 -23.422 -24.578 1 97.69 304 MET A O 1
ATOM 2354 N N . ARG A 1 305 ? 22.172 -24.5 -22.891 1 98 305 ARG A N 1
ATOM 2355 C CA . ARG A 1 305 ? 21.75 -25.797 -23.391 1 98 305 ARG A CA 1
ATOM 2356 C C . ARG A 1 305 ? 20.562 -26.344 -22.609 1 98 305 ARG A C 1
ATOM 2358 O O . ARG A 1 305 ? 20.578 -26.344 -21.375 1 98 305 ARG A O 1
ATOM 2365 N N . GLY A 1 306 ? 19.516 -26.781 -23.328 1 98.12 306 GLY A N 1
ATOM 2366 C CA . GLY A 1 306 ? 18.312 -27.25 -22.672 1 98.12 306 GLY A CA 1
ATOM 2367 C C . GLY A 1 306 ? 17.594 -28.344 -23.438 1 98.12 306 GLY A C 1
ATOM 2368 O O . GLY A 1 306 ? 18.109 -28.828 -24.438 1 98.12 306 GLY A O 1
ATOM 2369 N N . TYR A 1 307 ? 16.469 -28.797 -22.891 1 98.44 307 TYR A N 1
ATOM 2370 C CA . TYR A 1 307 ? 15.641 -29.859 -23.453 1 98.44 307 TYR A CA 1
ATOM 2371 C C . TYR A 1 307 ? 14.242 -29.344 -23.766 1 98.44 307 TYR A C 1
ATOM 2373 O O . TYR A 1 307 ? 13.641 -28.625 -22.969 1 98.44 307 TYR A O 1
ATOM 2381 N N . LEU A 1 308 ? 13.742 -29.719 -24.938 1 97.88 308 LEU A N 1
ATOM 2382 C CA . LEU A 1 308 ? 12.367 -29.406 -25.312 1 97.88 308 LEU A CA 1
ATOM 2383 C C . LEU A 1 308 ? 11.383 -30.156 -24.422 1 97.88 308 LEU A C 1
ATOM 2385 O O . LEU A 1 308 ? 11.57 -31.344 -24.156 1 97.88 308 LEU A O 1
ATOM 2389 N N . ILE A 1 309 ? 10.414 -29.547 -23.891 1 98.06 309 ILE A N 1
ATOM 2390 C CA . ILE A 1 309 ? 9.305 -30.156 -23.172 1 98.06 309 ILE A CA 1
ATOM 2391 C C . ILE A 1 309 ? 8.109 -30.328 -24.094 1 98.06 309 ILE A C 1
ATOM 2393 O O . ILE A 1 309 ? 7.617 -29.359 -24.672 1 98.06 309 ILE A O 1
ATOM 2397 N N . GLY A 1 310 ? 7.668 -31.531 -24.156 1 96.31 310 GLY A N 1
ATOM 2398 C CA . GLY A 1 310 ? 6.551 -31.781 -25.062 1 96.31 310 GLY A CA 1
ATOM 2399 C C . GLY A 1 310 ? 6.906 -31.609 -26.516 1 96.31 310 GLY A C 1
ATOM 2400 O O . GLY A 1 310 ? 7.934 -32.125 -26.984 1 96.31 310 GLY A O 1
ATOM 2401 N N . LYS A 1 311 ? 6 -30.891 -27.281 1 95.38 311 LYS A N 1
ATOM 2402 C CA . LYS A 1 311 ? 6.18 -30.719 -28.734 1 95.38 311 LYS A CA 1
ATOM 2403 C C . LYS A 1 311 ? 6.531 -29.266 -29.062 1 95.38 311 LYS A C 1
ATOM 2405 O O . LYS A 1 311 ? 6.102 -28.344 -28.375 1 95.38 311 LYS A O 1
ATOM 2410 N N . GLU A 1 312 ? 7.371 -29.172 -30.125 1 95.5 312 GLU A N 1
ATOM 2411 C CA . GLU A 1 312 ? 7.633 -27.828 -30.641 1 95.5 312 GLU A CA 1
ATOM 2412 C C . GLU A 1 312 ? 6.332 -27.094 -30.953 1 95.5 312 GLU A C 1
ATOM 2414 O O . GLU A 1 312 ? 5.406 -27.672 -31.531 1 95.5 312 GLU A O 1
ATOM 2419 N N . GLY A 1 313 ? 6.27 -25.891 -30.469 1 95.06 313 GLY A N 1
ATOM 2420 C CA . GLY A 1 313 ? 5.109 -25.062 -30.766 1 95.06 313 GLY A CA 1
ATOM 2421 C C . GLY A 1 313 ? 4.031 -25.141 -29.703 1 95.06 313 GLY A C 1
ATOM 2422 O O . GLY A 1 313 ? 3.104 -24.328 -29.688 1 95.06 313 GLY A O 1
ATOM 2423 N N . ASP A 1 314 ? 4.195 -26.031 -28.75 1 95.69 314 ASP A N 1
ATOM 2424 C CA . ASP A 1 314 ? 3.17 -26.219 -27.734 1 95.69 314 ASP A CA 1
ATOM 2425 C C . ASP A 1 314 ? 3.584 -25.562 -26.422 1 95.69 314 ASP A C 1
ATOM 2427 O O . ASP A 1 314 ? 3.104 -25.938 -25.344 1 95.69 314 ASP A O 1
ATOM 2431 N N . GLY A 1 315 ? 4.469 -24.641 -26.5 1 95.62 315 GLY A N 1
ATOM 2432 C CA . GLY A 1 315 ? 5.035 -24.031 -25.312 1 95.62 315 GLY A CA 1
ATOM 2433 C C . GLY A 1 315 ? 3.996 -23.359 -24.422 1 95.62 315 GLY A C 1
ATOM 2434 O O . GLY A 1 315 ? 4.055 -23.469 -23.203 1 95.62 315 GLY A O 1
ATOM 2435 N N . VAL A 1 316 ? 3.07 -22.672 -25 1 92.62 316 VAL A N 1
ATOM 2436 C CA . VAL A 1 316 ? 2.062 -21.922 -24.25 1 92.62 316 VAL A CA 1
ATOM 2437 C C . VAL A 1 316 ? 1.156 -22.906 -23.5 1 92.62 316 VAL A C 1
ATOM 2439 O O . VAL A 1 316 ? 0.797 -22.656 -22.344 1 92.62 316 VAL A O 1
ATOM 2442 N N . ARG A 1 317 ? 0.799 -23.922 -24.109 1 93.81 317 ARG A N 1
ATOM 2443 C CA . ARG A 1 317 ? -0.001 -24.969 -23.453 1 93.81 317 ARG A CA 1
ATOM 2444 C C . ARG A 1 317 ? 0.755 -25.594 -22.297 1 93.81 317 ARG A C 1
ATOM 2446 O O . ARG A 1 317 ? 0.186 -25.797 -21.219 1 93.81 317 ARG A O 1
ATOM 2453 N N . GLU A 1 318 ? 2.012 -25.844 -22.484 1 95.75 318 GLU A N 1
ATOM 2454 C CA . GLU A 1 318 ? 2.832 -26.484 -21.453 1 95.75 318 GLU A CA 1
ATOM 2455 C C . GLU A 1 318 ? 2.965 -25.578 -20.219 1 95.75 318 GLU A C 1
ATOM 2457 O O . GLU A 1 318 ? 2.771 -26.031 -19.094 1 95.75 318 GLU A O 1
ATOM 2462 N N . ILE A 1 319 ? 3.23 -24.344 -20.453 1 94.62 319 ILE A N 1
ATOM 2463 C CA . ILE A 1 319 ? 3.549 -23.453 -19.344 1 94.62 319 ILE A CA 1
ATOM 2464 C C . ILE A 1 319 ? 2.283 -23.156 -18.547 1 94.62 319 ILE A C 1
ATOM 2466 O O . ILE A 1 319 ? 2.361 -22.734 -17.375 1 94.62 319 ILE A O 1
ATOM 2470 N N . SER A 1 320 ? 1.11 -23.297 -19.125 1 93.44 320 SER A N 1
ATOM 2471 C CA . SER A 1 320 ? -0.146 -23.062 -18.422 1 93.44 320 SER A CA 1
ATOM 2472 C C . SER A 1 320 ? -0.251 -23.953 -17.188 1 93.44 320 SER A C 1
ATOM 2474 O O . SER A 1 320 ? -0.873 -23.562 -16.188 1 93.44 320 SER A O 1
ATOM 2476 N N . THR A 1 321 ? 0.365 -25.125 -17.25 1 95.19 321 THR A N 1
ATOM 2477 C CA . THR A 1 321 ? 0.403 -26.016 -16.109 1 95.19 321 THR A CA 1
ATOM 2478 C C . THR A 1 321 ? 1.076 -25.344 -14.914 1 95.19 321 THR A C 1
ATOM 2480 O O . THR A 1 321 ? 0.577 -25.406 -13.789 1 95.19 321 THR A O 1
ATOM 2483 N N . ILE A 1 322 ? 2.164 -24.688 -15.148 1 96.69 322 ILE A N 1
ATOM 2484 C CA . ILE A 1 322 ? 2.91 -24 -14.094 1 96.69 322 ILE A CA 1
ATOM 2485 C C . ILE A 1 322 ? 2.119 -22.797 -13.594 1 96.69 322 ILE A C 1
ATOM 2487 O O . ILE A 1 322 ? 1.982 -22.594 -12.383 1 96.69 322 ILE A O 1
ATOM 2491 N N . LEU A 1 323 ? 1.552 -22.047 -14.5 1 94.69 323 LEU A N 1
ATOM 2492 C CA . LEU A 1 323 ? 0.868 -20.797 -14.156 1 94.69 323 LEU A CA 1
ATOM 2493 C C . LEU A 1 323 ? -0.355 -21.078 -13.289 1 94.69 323 LEU A C 1
ATOM 2495 O O . LEU A 1 323 ? -0.657 -20.312 -12.367 1 94.69 323 LEU A O 1
ATOM 2499 N N . ASN A 1 324 ? -1.048 -22.125 -13.562 1 95.31 324 ASN A N 1
ATOM 2500 C CA . ASN A 1 324 ? -2.215 -22.469 -12.758 1 95.31 324 ASN A CA 1
ATOM 2501 C C . ASN A 1 324 ? -1.833 -22.75 -11.305 1 95.31 324 ASN A C 1
ATOM 2503 O O . ASN A 1 324 ? -2.557 -22.375 -10.383 1 95.31 324 ASN A O 1
ATOM 2507 N N . ILE A 1 325 ? -0.713 -23.391 -11.156 1 98.19 325 ILE A N 1
ATOM 2508 C CA . ILE A 1 325 ? -0.261 -23.734 -9.812 1 98.19 325 ILE A CA 1
ATOM 2509 C C . ILE A 1 325 ? 0.271 -22.5 -9.102 1 98.19 325 ILE A C 1
ATOM 2511 O O . ILE A 1 325 ? -0.047 -22.25 -7.938 1 98.19 325 ILE A O 1
ATOM 2515 N N . THR A 1 326 ? 1.059 -21.672 -9.781 1 98.12 326 THR A N 1
ATOM 2516 C CA . THR A 1 326 ? 1.671 -20.5 -9.156 1 98.12 326 THR A CA 1
ATOM 2517 C C . THR A 1 326 ? 0.612 -19.469 -8.797 1 98.12 326 THR A C 1
ATOM 2519 O O . THR A 1 326 ? 0.766 -18.734 -7.82 1 98.12 326 THR A O 1
ATOM 2522 N N . ARG A 1 327 ? -0.488 -19.406 -9.531 1 98.56 327 ARG A N 1
ATOM 2523 C CA . ARG A 1 327 ? -1.574 -18.5 -9.203 1 98.56 327 ARG A CA 1
ATOM 2524 C C . ARG A 1 327 ? -2.271 -18.922 -7.914 1 98.56 327 ARG A C 1
ATOM 2526 O O . ARG A 1 327 ? -2.727 -18.078 -7.141 1 98.56 327 ARG A O 1
ATOM 2533 N N . VAL A 1 328 ? -2.385 -20.234 -7.668 1 98.81 328 VAL A N 1
ATOM 2534 C CA . VAL A 1 328 ? -2.926 -20.688 -6.391 1 98.81 328 VAL A CA 1
ATOM 2535 C C . VAL A 1 328 ? -1.969 -20.328 -5.262 1 98.81 328 VAL A C 1
ATOM 2537 O O . VAL A 1 328 ? -2.4 -19.906 -4.184 1 98.81 328 VAL A O 1
ATOM 2540 N N . HIS A 1 329 ? -0.655 -20.5 -5.516 1 98.81 329 HIS A N 1
ATOM 2541 C CA . HIS A 1 329 ? 0.337 -20.062 -4.539 1 98.81 329 HIS A CA 1
ATOM 2542 C C . HIS A 1 329 ? 0.21 -18.562 -4.258 1 98.81 329 HIS A C 1
ATOM 2544 O O . HIS A 1 329 ? 0.396 -18.125 -3.119 1 98.81 329 HIS A O 1
ATOM 2550 N N . ASN A 1 330 ? -0.07 -17.828 -5.32 1 98.69 330 ASN A N 1
ATOM 2551 C CA . ASN A 1 330 ? -0.28 -16.406 -5.168 1 98.69 330 ASN A CA 1
ATOM 2552 C C . ASN A 1 330 ? -1.422 -16.094 -4.203 1 98.69 330 ASN A C 1
ATOM 2554 O O . ASN A 1 330 ? -1.303 -15.219 -3.348 1 98.69 330 ASN A O 1
ATOM 2558 N N . MET A 1 331 ? -2.551 -16.844 -4.32 1 98.81 331 MET A N 1
ATOM 2559 C CA . MET A 1 331 ? -3.686 -16.688 -3.414 1 98.81 331 MET A CA 1
ATOM 2560 C C . MET A 1 331 ? -3.275 -16.984 -1.974 1 98.81 331 MET A C 1
ATOM 2562 O O . MET A 1 331 ? -3.652 -16.25 -1.057 1 98.81 331 MET A O 1
ATOM 2566 N N . SER A 1 332 ? -2.502 -18.016 -1.859 1 98.38 332 SER A N 1
ATOM 2567 C CA . SER A 1 332 ? -2.049 -18.438 -0.539 1 98.38 332 SER A CA 1
ATOM 2568 C C . SER A 1 332 ? -1.172 -17.375 0.111 1 98.38 332 SER A C 1
ATOM 2570 O O . SER A 1 332 ? -1.315 -17.094 1.301 1 98.38 332 SER A O 1
ATOM 2572 N N . GLY A 1 333 ? -0.252 -16.844 -0.676 1 98.44 333 GLY A N 1
ATOM 2573 C CA . GLY A 1 333 ? 0.587 -15.773 -0.167 1 98.44 333 GLY A CA 1
ATOM 2574 C C . GLY A 1 333 ? -0.204 -14.57 0.294 1 98.44 333 GLY A C 1
ATOM 2575 O O . GLY A 1 333 ? 0.134 -13.945 1.304 1 98.44 333 GLY A O 1
ATOM 2576 N N . ALA A 1 334 ? -1.293 -14.258 -0.409 1 98.81 334 ALA A N 1
ATOM 2577 C CA . ALA A 1 334 ? -2.127 -13.102 -0.109 1 98.81 334 ALA A CA 1
ATOM 2578 C C . ALA A 1 334 ? -2.848 -13.273 1.225 1 98.81 334 ALA A C 1
ATOM 2580 O O . ALA A 1 334 ? -2.633 -12.492 2.158 1 98.81 334 ALA A O 1
ATOM 2581 N N . VAL A 1 335 ? -3.574 -14.344 1.389 1 98.75 335 VAL A N 1
ATOM 2582 C CA . VAL A 1 335 ? -4.379 -14.539 2.592 1 98.75 335 VAL A CA 1
ATOM 2583 C C . VAL A 1 335 ? -3.475 -14.906 3.766 1 98.75 335 VAL A C 1
ATOM 2585 O O . VAL A 1 335 ? -3.803 -14.625 4.922 1 98.75 335 VAL A O 1
ATOM 2588 N N . GLY A 1 336 ? -2.301 -15.531 3.479 1 98.5 336 GLY A N 1
ATOM 2589 C CA . GLY A 1 336 ? -1.342 -15.797 4.539 1 98.5 336 GLY A CA 1
ATOM 2590 C C . GLY A 1 336 ? -0.793 -14.531 5.176 1 98.5 336 GLY A C 1
ATOM 2591 O O . GLY A 1 336 ? -0.711 -14.438 6.402 1 98.5 336 GLY A O 1
ATOM 2592 N N . GLY A 1 337 ? -0.395 -13.586 4.316 1 98.38 337 GLY A N 1
ATOM 2593 C CA . GLY A 1 337 ? 0.062 -12.305 4.836 1 98.38 337 GLY A CA 1
ATOM 2594 C C . GLY A 1 337 ? -1.007 -11.555 5.609 1 98.38 337 GLY A C 1
ATOM 2595 O O . GLY A 1 337 ? -0.73 -10.992 6.672 1 98.38 337 GLY A O 1
ATOM 2596 N N . TRP A 1 338 ? -2.227 -11.562 5.078 1 98.75 338 TRP A N 1
ATOM 2597 C CA . TRP A 1 338 ? -3.348 -10.891 5.73 1 98.75 338 TRP A CA 1
ATOM 2598 C C . TRP A 1 338 ? -3.639 -11.516 7.09 1 98.75 338 TRP A C 1
ATOM 2600 O O . TRP A 1 338 ? -3.826 -10.805 8.078 1 98.75 338 TRP A O 1
ATOM 2610 N N . GLY A 1 339 ? -3.641 -12.883 7.141 1 98.38 339 GLY A N 1
ATOM 2611 C CA . GLY A 1 339 ? -3.859 -13.586 8.391 1 98.38 339 GLY A CA 1
ATOM 2612 C C . GLY A 1 339 ? -2.861 -13.219 9.469 1 98.38 339 GLY A C 1
ATOM 2613 O O . GLY A 1 339 ? -3.24 -12.977 10.617 1 98.38 339 GLY A O 1
ATOM 2614 N N . ARG A 1 340 ? -1.587 -13.141 9.109 1 98 340 ARG A N 1
ATOM 2615 C CA . ARG A 1 340 ? -0.558 -12.75 10.07 1 98 340 ARG A CA 1
ATOM 2616 C C . ARG A 1 340 ? -0.763 -11.305 10.523 1 98 340 ARG A C 1
ATOM 2618 O O . ARG A 1 340 ? -0.62 -11 11.711 1 98 340 ARG A O 1
ATOM 2625 N N . GLY A 1 341 ? -1.068 -10.406 9.578 1 98.31 341 GLY A N 1
ATOM 2626 C CA . GLY A 1 341 ? -1.356 -9.031 9.953 1 98.31 341 GLY A CA 1
ATOM 2627 C C . GLY A 1 341 ? -2.477 -8.906 10.969 1 98.31 341 GLY A C 1
ATOM 2628 O O . GLY A 1 341 ? -2.369 -8.148 11.93 1 98.31 341 GLY A O 1
ATOM 2629 N N . LEU A 1 342 ? -3.539 -9.648 10.781 1 98.44 342 LEU A N 1
ATOM 2630 C CA . LEU A 1 342 ? -4.68 -9.617 11.695 1 98.44 342 LEU A CA 1
ATOM 2631 C C . LEU A 1 342 ? -4.309 -10.211 13.055 1 98.44 342 LEU A C 1
ATOM 2633 O O . LEU A 1 342 ? -4.785 -9.742 14.086 1 98.44 342 LEU A O 1
ATOM 2637 N N . ALA A 1 343 ? -3.484 -11.273 13.047 1 97.94 343 ALA A N 1
ATOM 2638 C CA . ALA A 1 343 ? -3.012 -11.844 14.305 1 97.94 343 ALA A CA 1
ATOM 2639 C C . ALA A 1 343 ? -2.248 -10.805 15.125 1 97.94 343 ALA A C 1
ATOM 2641 O O . ALA A 1 343 ? -2.463 -10.68 16.328 1 97.94 343 ALA A O 1
ATOM 2642 N N . ILE A 1 344 ? -1.39 -10.078 14.477 1 97.69 344 ILE A N 1
ATOM 2643 C CA . ILE A 1 344 ? -0.603 -9.047 15.133 1 97.69 344 ILE A CA 1
ATOM 2644 C C . ILE A 1 344 ? -1.528 -7.949 15.664 1 97.69 344 ILE A C 1
ATOM 2646 O O . ILE A 1 344 ? -1.376 -7.492 16.797 1 97.69 344 ILE A O 1
ATOM 2650 N N . SER A 1 345 ? -2.48 -7.543 14.859 1 98.06 345 SER A N 1
ATOM 2651 C CA . SER A 1 345 ? -3.418 -6.496 15.25 1 98.06 345 SER A CA 1
ATOM 2652 C C . SER A 1 345 ? -4.227 -6.906 16.469 1 98.06 345 SER A C 1
ATOM 2654 O O . SER A 1 345 ? -4.445 -6.098 17.375 1 98.06 345 SER A O 1
ATOM 2656 N N . ARG A 1 346 ? -4.695 -8.164 16.484 1 97.31 346 ARG A N 1
ATOM 2657 C CA . ARG A 1 346 ? -5.449 -8.664 17.641 1 97.31 346 ARG A CA 1
ATOM 2658 C C . ARG A 1 346 ? -4.578 -8.703 18.891 1 97.31 346 ARG A C 1
ATOM 2660 O O . ARG A 1 346 ? -5.016 -8.312 19.969 1 97.31 346 ARG A O 1
ATOM 2667 N N . ALA A 1 347 ? -3.375 -9.188 18.766 1 97.19 347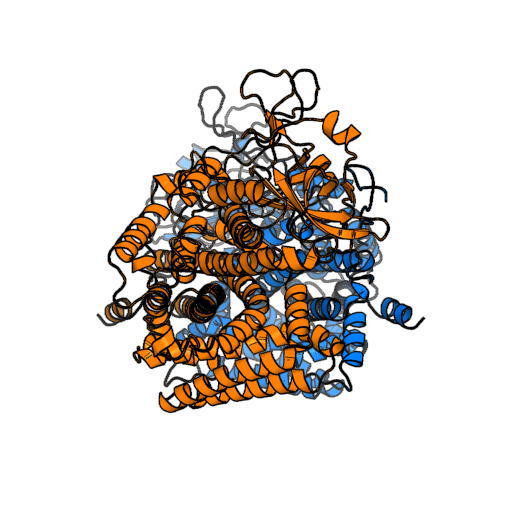 ALA A N 1
ATOM 2668 C CA . ALA A 1 347 ? -2.453 -9.242 19.891 1 97.19 347 ALA A CA 1
ATOM 2669 C C . ALA A 1 347 ? -2.168 -7.84 20.422 1 97.19 347 ALA A C 1
ATOM 2671 O O . ALA A 1 347 ? -2.162 -7.625 21.641 1 97.19 347 ALA A O 1
ATOM 2672 N N . TYR A 1 348 ? -1.941 -6.898 19.547 1 97.06 348 TYR A N 1
ATOM 2673 C CA . TYR A 1 348 ? -1.649 -5.52 19.922 1 97.06 348 TYR A CA 1
ATOM 2674 C C . TYR A 1 348 ? -2.84 -4.887 20.641 1 97.06 348 TYR A C 1
ATOM 2676 O O . TYR A 1 348 ? -2.672 -4.172 21.625 1 97.06 348 TYR A O 1
ATOM 2684 N N . ALA A 1 349 ? -4.031 -5.16 20.156 1 97 349 ALA A N 1
ATOM 2685 C CA . ALA A 1 349 ? -5.246 -4.59 20.719 1 97 349 ALA A CA 1
ATOM 2686 C C . ALA A 1 349 ? -5.438 -5.031 22.172 1 97 349 ALA A C 1
ATOM 2688 O O . ALA A 1 349 ? -6.074 -4.328 22.953 1 97 349 ALA A O 1
ATOM 2689 N N . LYS A 1 350 ? -4.871 -6.16 22.547 1 96.56 350 LYS A N 1
ATOM 2690 C CA . LYS A 1 350 ? -5.055 -6.738 23.875 1 96.56 350 LYS A CA 1
ATOM 2691 C C . LYS A 1 350 ? -4.121 -6.09 24.891 1 96.56 350 LYS A C 1
ATOM 2693 O O . LYS A 1 350 ? -4.305 -6.246 26.094 1 96.56 350 LYS A O 1
ATOM 2698 N N . VAL A 1 351 ? -3.164 -5.289 24.422 1 96.44 351 VAL A N 1
ATOM 2699 C CA . VAL A 1 351 ? -2.207 -4.746 25.375 1 96.44 351 VAL A CA 1
ATOM 2700 C C . VAL A 1 351 ? -2.154 -3.225 25.234 1 96.44 351 VAL A C 1
ATOM 2702 O O . VAL A 1 351 ? -1.741 -2.529 26.172 1 96.44 351 VAL A O 1
ATOM 2705 N N . ARG A 1 352 ? -2.557 -2.646 24.141 1 95.38 352 ARG A N 1
ATOM 2706 C CA . ARG A 1 352 ? -2.436 -1.215 23.891 1 95.38 352 ARG A CA 1
ATOM 2707 C C . ARG A 1 352 ? -3.6 -0.448 24.5 1 95.38 352 ARG A C 1
ATOM 2709 O O . ARG A 1 352 ? -4.762 -0.789 24.281 1 95.38 352 ARG A O 1
ATOM 2716 N N . ILE A 1 353 ? -3.258 0.547 25.25 1 92.75 353 ILE A N 1
ATOM 2717 C CA . ILE A 1 353 ? -4.25 1.419 25.875 1 92.75 353 ILE A CA 1
ATOM 2718 C C . ILE A 1 353 ? -4.277 2.764 25.156 1 92.75 353 ILE A C 1
ATOM 2720 O O . ILE A 1 353 ? -3.232 3.375 24.922 1 92.75 353 ILE A O 1
ATOM 2724 N N . ALA A 1 354 ? -5.402 3.186 24.734 1 88 354 ALA A N 1
ATOM 2725 C CA . ALA A 1 354 ? -5.66 4.508 24.172 1 88 354 ALA A CA 1
ATOM 2726 C C . ALA A 1 354 ? -6.859 5.168 24.859 1 88 354 ALA A C 1
ATOM 2728 O O . ALA A 1 354 ? -7.914 4.543 25 1 88 354 ALA A O 1
ATOM 2729 N N . GLY A 1 355 ? -6.73 6.34 25.219 1 85.75 355 GLY A N 1
ATOM 2730 C CA . GLY A 1 355 ? -7.797 7.031 25.922 1 85.75 355 GLY A CA 1
ATOM 2731 C C . GLY A 1 355 ? -8.211 6.336 27.203 1 85.75 355 GLY A C 1
ATOM 2732 O O . GLY A 1 355 ? -9.391 6.301 27.547 1 85.75 355 GLY A O 1
ATOM 2733 N N . GLY A 1 356 ? -7.312 5.652 27.812 1 88.81 356 GLY A N 1
ATOM 2734 C CA . GLY A 1 356 ? -7.555 5.023 29.094 1 88.81 356 GLY A CA 1
ATOM 2735 C C . GLY A 1 356 ? -8.188 3.65 28.984 1 88.81 356 GLY A C 1
ATOM 2736 O O . GLY A 1 356 ? -8.453 2.998 29.984 1 88.81 356 GLY A O 1
ATOM 2737 N N . ARG A 1 357 ? -8.406 3.207 27.781 1 92.94 357 ARG A N 1
ATOM 2738 C CA . ARG A 1 357 ? -9.031 1.904 27.562 1 92.94 357 ARG A CA 1
ATOM 2739 C C . ARG A 1 357 ? -8.195 1.05 26.609 1 92.94 357 ARG A C 1
ATOM 2741 O O . ARG A 1 357 ? -7.488 1.577 25.766 1 92.94 357 ARG A O 1
ATOM 2748 N N . LEU A 1 358 ? -8.312 -0.238 26.797 1 95.44 358 LEU A N 1
ATOM 2749 C CA . LEU A 1 358 ? -7.711 -1.153 25.844 1 95.44 358 LEU A CA 1
ATOM 2750 C C . LEU A 1 358 ? -8.352 -0.997 24.469 1 95.44 358 LEU A C 1
ATOM 2752 O O . LEU A 1 358 ? -9.555 -0.737 24.359 1 95.44 358 LEU A O 1
ATOM 2756 N N . LEU A 1 359 ? -7.539 -1.18 23.422 1 95.88 359 LEU A N 1
ATOM 2757 C CA . LEU A 1 359 ? -8.086 -1.119 22.062 1 95.88 359 LEU A CA 1
ATOM 2758 C C . LEU A 1 359 ? -9.227 -2.117 21.906 1 95.88 359 LEU A C 1
ATOM 2760 O O . LEU A 1 359 ? -10.156 -1.872 21.141 1 95.88 359 LEU A O 1
ATOM 2764 N N . THR A 1 360 ? -9.234 -3.244 22.672 1 97.12 360 THR A N 1
ATOM 2765 C CA . THR A 1 360 ? -10.289 -4.246 22.609 1 97.12 360 THR A CA 1
ATOM 2766 C C . THR A 1 360 ? -11.617 -3.672 23.094 1 97.12 360 THR A C 1
ATOM 2768 O O . THR A 1 360 ? -12.68 -4.227 22.812 1 97.12 360 THR A O 1
ATOM 2771 N N . GLU A 1 361 ? -11.523 -2.541 23.797 1 96.25 361 GLU A N 1
ATOM 2772 C CA . GLU A 1 361 ? -12.703 -1.946 24.422 1 96.25 361 GLU A CA 1
ATOM 2773 C C . GLU A 1 361 ? -13.18 -0.724 23.641 1 96.25 361 GLU A C 1
ATOM 2775 O O . GLU A 1 361 ? -14.148 -0.07 24.031 1 96.25 361 GLU A O 1
ATOM 2780 N N . LEU A 1 362 ? -12.516 -0.38 22.625 1 95.88 362 LEU A N 1
ATOM 2781 C CA . LEU A 1 362 ? -12.914 0.74 21.781 1 95.88 362 LEU A CA 1
ATOM 2782 C C . LEU A 1 362 ? -13.766 0.26 20.609 1 95.88 362 LEU A C 1
ATOM 2784 O O . LEU A 1 362 ? -13.234 -0.24 19.609 1 95.88 362 LEU A O 1
ATOM 2788 N N . PRO A 1 363 ? -15.047 0.522 20.641 1 96.81 363 PRO A N 1
ATOM 2789 C CA . PRO A 1 363 ? -15.953 -0.063 19.656 1 96.81 363 PRO A CA 1
ATOM 2790 C C . PRO A 1 363 ? -15.586 0.31 18.219 1 96.81 363 PRO A C 1
ATOM 2792 O O . PRO A 1 363 ? -15.688 -0.523 17.312 1 96.81 363 PRO A O 1
ATOM 2795 N N . ALA A 1 364 ? -15.172 1.526 17.984 1 96.69 364 ALA A N 1
ATOM 2796 C CA . ALA A 1 364 ? -14.82 1.962 16.641 1 96.69 364 ALA A CA 1
ATOM 2797 C C . ALA A 1 364 ? -13.648 1.152 16.094 1 96.69 364 ALA A C 1
ATOM 2799 O O . ALA A 1 364 ? -13.672 0.729 14.938 1 96.69 364 ALA A O 1
ATOM 2800 N N . HIS A 1 365 ? -12.648 0.981 16.906 1 96.88 365 HIS A N 1
ATOM 2801 C CA . HIS A 1 365 ? -11.484 0.189 16.531 1 96.88 365 HIS A CA 1
ATOM 2802 C C . HIS A 1 365 ? -11.875 -1.257 16.234 1 96.88 365 HIS A C 1
ATOM 2804 O O . HIS A 1 365 ? -11.445 -1.83 15.234 1 96.88 365 HIS A O 1
ATOM 2810 N N . VAL A 1 366 ? -12.664 -1.813 17.109 1 97.94 366 VAL A N 1
ATOM 2811 C CA . VAL A 1 366 ? -13.086 -3.205 16.984 1 97.94 366 VAL A CA 1
ATOM 2812 C C . VAL A 1 366 ? -13.945 -3.381 15.742 1 97.94 366 VAL A C 1
ATOM 2814 O O . VAL A 1 366 ? -13.859 -4.402 15.055 1 97.94 366 VAL A O 1
ATOM 2817 N N . ARG A 1 367 ? -14.797 -2.416 15.438 1 97.75 367 ARG A N 1
ATOM 2818 C CA . ARG A 1 367 ? -15.625 -2.471 14.242 1 97.75 367 ARG A CA 1
ATOM 2819 C C . ARG A 1 367 ? -14.766 -2.561 12.984 1 97.75 367 ARG A C 1
ATOM 2821 O O . ARG A 1 367 ? -15.055 -3.35 12.078 1 97.75 367 ARG A O 1
ATOM 2828 N N . ALA A 1 368 ? -13.766 -1.73 12.93 1 97.31 368 ALA A N 1
ATOM 2829 C CA . ALA A 1 368 ? -12.867 -1.76 11.781 1 97.31 368 ALA A CA 1
ATOM 2830 C C . ALA A 1 368 ? -12.211 -3.127 11.633 1 97.31 368 ALA A C 1
ATOM 2832 O O . ALA A 1 368 ? -12.102 -3.658 10.523 1 97.31 368 ALA A O 1
ATOM 2833 N N . LEU A 1 369 ? -11.758 -3.725 12.727 1 98.06 369 LEU A N 1
ATOM 2834 C CA . LEU A 1 369 ? -11.156 -5.051 12.719 1 98.06 369 LEU A CA 1
ATOM 2835 C C . LEU A 1 369 ? -12.164 -6.105 12.289 1 98.06 369 LEU A C 1
ATOM 2837 O O . LEU A 1 369 ? -11.828 -7.039 11.555 1 98.06 369 LEU A O 1
ATOM 2841 N N . ALA A 1 370 ? -13.383 -5.969 12.781 1 98.25 370 ALA A N 1
ATOM 2842 C CA . ALA A 1 370 ? -14.422 -6.934 12.445 1 98.25 370 ALA A CA 1
ATOM 2843 C C . ALA A 1 370 ? -14.703 -6.941 10.945 1 98.25 370 ALA A C 1
ATOM 2845 O O . ALA A 1 370 ? -14.891 -8 10.344 1 98.25 370 ALA A O 1
ATOM 2846 N N . ARG A 1 371 ? -14.766 -5.762 10.375 1 97.88 371 ARG A N 1
ATOM 2847 C CA . ARG A 1 371 ? -14.969 -5.668 8.93 1 97.88 371 ARG A CA 1
ATOM 2848 C C . ARG A 1 371 ? -13.844 -6.367 8.172 1 97.88 371 ARG A C 1
ATOM 2850 O O . ARG A 1 371 ? -14.086 -7.051 7.18 1 97.88 371 ARG A O 1
ATOM 2857 N N . GLU A 1 372 ? -12.617 -6.215 8.609 1 98.12 372 GLU A N 1
ATOM 2858 C CA . GLU A 1 372 ? -11.477 -6.906 8.016 1 98.12 372 GLU A CA 1
ATOM 2859 C C . GLU A 1 372 ? -11.617 -8.422 8.148 1 98.12 372 GLU A C 1
ATOM 2861 O O . GLU A 1 372 ? -11.336 -9.164 7.207 1 98.12 372 GLU A O 1
ATOM 2866 N N . HIS A 1 373 ? -12.039 -8.844 9.328 1 98.56 373 HIS A N 1
ATOM 2867 C CA . HIS A 1 373 ? -12.18 -10.273 9.578 1 98.56 373 HIS A CA 1
ATOM 2868 C C . HIS A 1 373 ? -13.25 -10.891 8.68 1 98.56 373 HIS A C 1
ATOM 2870 O O . HIS A 1 373 ? -13.094 -12.023 8.219 1 98.56 373 HIS A O 1
ATOM 2876 N N . VAL A 1 374 ? -14.328 -10.188 8.438 1 98.69 374 VAL A N 1
ATOM 2877 C CA . VAL A 1 374 ? -15.391 -10.688 7.57 1 98.69 374 VAL A CA 1
ATOM 2878 C C . VAL A 1 374 ? -14.852 -10.898 6.16 1 98.69 374 VAL A C 1
ATOM 2880 O O . VAL A 1 374 ? -15.031 -11.969 5.57 1 98.69 374 VAL A O 1
ATOM 2883 N N . MET A 1 375 ? -14.156 -9.922 5.668 1 98.75 375 MET A N 1
ATOM 2884 C CA . MET A 1 375 ? -13.602 -10.016 4.32 1 98.75 375 MET A CA 1
ATOM 2885 C C . MET A 1 375 ? -12.516 -11.086 4.254 1 98.75 375 MET A C 1
ATOM 2887 O O . MET A 1 375 ? -12.453 -11.859 3.303 1 98.75 375 MET A O 1
ATOM 2891 N N . TYR A 1 376 ? -11.656 -11.125 5.27 1 98.81 376 TYR A N 1
ATOM 2892 C CA . TYR A 1 376 ? -10.578 -12.094 5.348 1 98.81 376 TYR A CA 1
ATOM 2893 C C . TYR A 1 376 ? -11.117 -13.523 5.309 1 98.81 376 TYR A C 1
ATOM 2895 O O . TYR A 1 376 ? -10.609 -14.367 4.574 1 98.81 376 TYR A O 1
ATOM 2903 N N . ARG A 1 377 ? -12.18 -13.781 6.047 1 98.75 377 ARG A N 1
ATOM 2904 C CA . ARG A 1 377 ? -12.742 -15.125 6.113 1 98.75 377 ARG A CA 1
ATOM 2905 C C . ARG A 1 377 ? -13.281 -15.562 4.758 1 98.75 377 ARG A C 1
ATOM 2907 O O . ARG A 1 377 ? -13.094 -16.719 4.352 1 98.75 377 ARG A O 1
ATOM 2914 N N . GLY A 1 378 ? -13.969 -14.648 4.082 1 98.81 378 GLY A N 1
ATOM 2915 C CA . GLY A 1 378 ? -14.438 -14.984 2.748 1 98.81 378 GLY A CA 1
ATOM 2916 C C . GLY A 1 378 ? -13.32 -15.375 1.799 1 98.81 378 GLY A C 1
ATOM 2917 O O . GLY A 1 378 ? -13.422 -16.391 1.107 1 98.81 378 GLY A O 1
ATOM 2918 N N . LEU A 1 379 ? -12.227 -14.617 1.811 1 98.94 379 LEU A N 1
ATOM 2919 C CA . LEU A 1 379 ? -11.141 -14.836 0.856 1 98.94 379 LEU A CA 1
ATOM 2920 C C . LEU A 1 379 ? -10.266 -16 1.29 1 98.94 379 LEU A C 1
ATOM 2922 O O . LEU A 1 379 ? -9.688 -16.703 0.45 1 98.94 379 LEU A O 1
ATOM 2926 N N . LEU A 1 380 ? -10.195 -16.188 2.623 1 98.88 380 LEU A N 1
ATOM 2927 C CA . LEU A 1 380 ? -9.5 -17.359 3.125 1 98.88 380 LEU A CA 1
ATOM 2928 C C . LEU A 1 380 ? -10.18 -18.641 2.648 1 98.88 380 LEU A C 1
ATOM 2930 O O . LEU A 1 380 ? -9.516 -19.578 2.207 1 98.88 380 LEU A O 1
ATOM 2934 N N . HIS A 1 381 ? -11.516 -18.688 2.719 1 98.88 381 HIS A N 1
ATOM 2935 C CA . HIS A 1 381 ? -12.281 -19.812 2.195 1 98.88 381 HIS A CA 1
ATOM 2936 C C . HIS A 1 381 ? -12.039 -20 0.701 1 98.88 381 HIS A C 1
ATOM 2938 O O . HIS A 1 381 ? -11.867 -21.125 0.231 1 98.88 381 HIS A O 1
ATOM 2944 N N . LEU A 1 382 ? -12 -18.938 -0.006 1 98.88 382 LEU A N 1
ATOM 2945 C CA . LEU A 1 382 ? -11.805 -19 -1.449 1 98.88 382 LEU A CA 1
ATOM 2946 C C . LEU A 1 382 ? -10.453 -19.641 -1.781 1 98.88 382 LEU A C 1
ATOM 2948 O O . LEU A 1 382 ? -10.375 -20.531 -2.627 1 98.88 382 LEU A O 1
ATOM 2952 N N . ALA A 1 383 ? -9.414 -19.203 -1.141 1 98.88 383 ALA A N 1
ATOM 2953 C CA . ALA A 1 383 ? -8.062 -19.672 -1.431 1 98.88 383 ALA A CA 1
ATOM 2954 C C . ALA A 1 383 ? -7.938 -21.172 -1.18 1 98.88 383 ALA A C 1
ATOM 2956 O O . ALA A 1 383 ? -7.395 -21.906 -2.012 1 98.88 383 ALA A O 1
ATOM 2957 N N . HIS A 1 384 ? -8.477 -21.609 -0.1 1 98.81 384 HIS A N 1
ATOM 2958 C CA . HIS A 1 384 ? -8.305 -23.016 0.254 1 98.81 384 HIS A CA 1
ATOM 2959 C C . HIS A 1 384 ? -9.297 -23.891 -0.498 1 98.81 384 HIS A C 1
ATOM 2961 O O . HIS A 1 384 ? -9.023 -25.062 -0.757 1 98.81 384 HIS A O 1
ATOM 2967 N N . PHE A 1 385 ? -10.477 -23.328 -0.872 1 98.81 385 PHE A N 1
ATOM 2968 C CA . PHE A 1 385 ? -11.391 -24.016 -1.78 1 98.81 385 PHE A CA 1
ATOM 2969 C C . PHE A 1 385 ? -10.711 -24.312 -3.113 1 98.81 385 PHE A C 1
ATOM 2971 O O . PHE A 1 385 ? -10.703 -25.453 -3.578 1 98.81 385 PHE A O 1
ATOM 2978 N N . VAL A 1 386 ? -10.008 -23.312 -3.676 1 98.88 386 VAL A N 1
ATOM 2979 C CA . VAL A 1 386 ? -9.344 -23.453 -4.973 1 98.88 386 VAL A CA 1
ATOM 2980 C C . VAL A 1 386 ? -8.156 -24.406 -4.848 1 98.88 386 VAL A C 1
ATOM 2982 O O . VAL A 1 386 ? -7.906 -25.219 -5.742 1 98.88 386 VAL A O 1
ATOM 2985 N N . ALA A 1 387 ? -7.449 -24.328 -3.758 1 98.69 387 ALA A N 1
ATOM 2986 C CA . ALA A 1 387 ? -6.34 -25.25 -3.527 1 98.69 387 ALA A CA 1
ATOM 2987 C C . ALA A 1 387 ? -6.828 -26.688 -3.496 1 98.69 387 ALA A C 1
ATOM 2989 O O . ALA A 1 387 ? -6.188 -27.578 -4.055 1 98.69 387 ALA A O 1
ATOM 2990 N N . SER A 1 388 ? -7.945 -26.938 -2.865 1 98.19 388 SER A N 1
ATOM 2991 C CA . SER A 1 388 ? -8.508 -28.281 -2.777 1 98.19 388 SER A CA 1
ATOM 2992 C C . SER A 1 388 ? -9 -28.766 -4.137 1 98.19 388 SER A C 1
ATOM 2994 O O . SER A 1 388 ? -8.852 -29.938 -4.477 1 98.19 388 SER A O 1
ATOM 2996 N N . LEU A 1 389 ? -9.617 -27.844 -4.867 1 98.38 389 LEU A N 1
ATOM 2997 C CA . LEU A 1 389 ? -10.039 -28.188 -6.223 1 98.38 389 LEU A CA 1
ATOM 2998 C C . LEU A 1 389 ? -8.844 -28.578 -7.078 1 98.38 389 LEU A C 1
ATOM 3000 O O . LEU A 1 389 ? -8.945 -29.484 -7.91 1 98.38 389 LEU A O 1
ATOM 3004 N N . LEU A 1 390 ? -7.742 -27.906 -6.883 1 97.56 390 LEU A N 1
ATOM 3005 C CA . LEU A 1 390 ? -6.52 -28.266 -7.59 1 97.56 390 LEU A CA 1
ATOM 3006 C C . LEU A 1 390 ? -6.109 -29.703 -7.273 1 97.56 390 LEU A C 1
ATOM 3008 O O . LEU A 1 390 ? -5.785 -30.469 -8.18 1 97.56 390 LEU A O 1
ATOM 3012 N N . GLY A 1 391 ? -6.172 -30.078 -5.977 1 96 391 GLY A N 1
ATOM 3013 C CA . GLY A 1 391 ? -5.879 -31.453 -5.59 1 96 391 GLY A CA 1
ATOM 3014 C C . GLY A 1 391 ? -6.812 -32.469 -6.23 1 96 391 GLY A C 1
ATOM 3015 O O . GLY A 1 391 ? -6.371 -33.5 -6.711 1 96 391 GLY A O 1
ATOM 3016 N N . ILE A 1 392 ? -8.07 -32.188 -6.266 1 95.5 392 ILE A N 1
ATOM 3017 C CA . ILE A 1 392 ? -9.055 -33.062 -6.875 1 95.5 392 ILE A CA 1
ATOM 3018 C C . ILE A 1 392 ? -8.75 -33.219 -8.359 1 95.5 392 ILE A C 1
ATOM 3020 O O . ILE A 1 392 ? -8.812 -34.344 -8.898 1 95.5 392 ILE A O 1
ATOM 3024 N N . SER A 1 393 ? -8.414 -32.125 -8.992 1 94.19 393 SER A N 1
ATOM 3025 C CA . SER A 1 393 ? -8.086 -32.188 -10.414 1 94.19 393 SER A CA 1
ATOM 3026 C C . SER A 1 393 ? -6.867 -33.062 -10.672 1 94.19 393 SER A C 1
ATOM 3028 O O . SER A 1 393 ? -6.676 -33.562 -11.789 1 94.19 393 SER A O 1
ATOM 3030 N N . GLU A 1 394 ? -6.082 -33.281 -9.648 1 92.94 394 GLU A N 1
ATOM 3031 C CA . GLU A 1 394 ? -4.867 -34.062 -9.773 1 92.94 394 GLU A CA 1
ATOM 3032 C C . GLU A 1 394 ? -5.102 -35.5 -9.281 1 92.94 394 GLU A C 1
ATOM 3034 O O . GLU A 1 394 ? -4.152 -36.25 -9.102 1 92.94 394 GLU A O 1
ATOM 3039 N N . GLY A 1 395 ? -6.348 -35.812 -9 1 90.62 395 GLY A N 1
ATOM 3040 C CA . GLY A 1 395 ? -6.727 -37.188 -8.648 1 90.62 395 GLY A CA 1
ATOM 3041 C C . GLY A 1 395 ? -6.668 -37.438 -7.156 1 90.62 395 GLY A C 1
ATOM 3042 O O . GLY A 1 395 ? -6.738 -38.594 -6.727 1 90.62 395 GLY A O 1
ATOM 3043 N N . GLN A 1 396 ? -6.535 -36.438 -6.387 1 91.56 396 GLN A N 1
ATOM 3044 C CA . GLN A 1 396 ? -6.445 -36.594 -4.941 1 91.56 396 GLN A CA 1
ATOM 3045 C C . GLN A 1 396 ? -7.832 -36.719 -4.312 1 91.56 396 GLN A C 1
ATOM 3047 O O . GLN A 1 396 ? -8.797 -36.156 -4.84 1 91.56 396 GLN A O 1
ATOM 3052 N N . ASP A 1 397 ? -7.91 -37.344 -3.164 1 88.44 397 ASP A N 1
ATOM 3053 C CA . ASP A 1 397 ? -9.18 -37.719 -2.551 1 88.44 397 ASP A CA 1
ATOM 3054 C C . ASP A 1 397 ? -9.609 -36.688 -1.513 1 88.44 397 ASP A C 1
ATOM 3056 O O . ASP A 1 397 ? -8.805 -36.25 -0.679 1 88.44 397 ASP A O 1
ATOM 3060 N N . SER A 1 398 ? -10.805 -36.188 -1.588 1 92 398 SER A N 1
ATOM 3061 C CA . SER A 1 398 ? -11.359 -35.25 -0.608 1 92 398 SER A CA 1
ATOM 3062 C C . SER A 1 398 ? -12.688 -35.75 -0.054 1 92 398 SER A C 1
ATOM 3064 O O . SER A 1 398 ? -13.414 -35.031 0.606 1 92 398 SER A O 1
ATOM 3066 N N . ARG A 1 399 ? -13.125 -37.094 -0.112 1 90.81 399 ARG A N 1
ATOM 3067 C CA . ARG A 1 399 ? -14.43 -37.656 0.209 1 90.81 399 ARG A CA 1
ATOM 3068 C C . ARG A 1 399 ? -14.664 -37.656 1.716 1 90.81 399 ARG A C 1
ATOM 3070 O O . ARG A 1 399 ? -15.812 -37.594 2.17 1 90.81 399 ARG A O 1
ATOM 3077 N N . LEU A 1 400 ? -13.539 -37.656 2.432 1 89.5 400 LEU A N 1
ATOM 3078 C CA . LEU A 1 400 ? -13.688 -37.781 3.877 1 89.5 400 LEU A CA 1
ATOM 3079 C C . LEU A 1 400 ? -13.656 -36.438 4.559 1 89.5 400 LEU A C 1
ATOM 3081 O O . LEU A 1 400 ? -13.633 -36.344 5.789 1 89.5 400 LEU A O 1
ATOM 3085 N N . THR A 1 401 ? -13.641 -35.438 3.795 1 95.44 401 THR A N 1
ATOM 3086 C CA . THR A 1 401 ? -13.57 -34.094 4.375 1 95.44 401 THR A CA 1
ATOM 3087 C C . THR A 1 401 ? -14.961 -33.562 4.707 1 95.44 401 THR A C 1
ATOM 3089 O O . THR A 1 401 ? -15.945 -33.969 4.062 1 95.44 401 THR A O 1
ATOM 3092 N N . GLN A 1 402 ? -15.008 -32.719 5.703 1 96.31 402 GLN A N 1
ATOM 3093 C CA . GLN A 1 402 ? -16.266 -32.031 6.012 1 96.31 402 GLN A CA 1
ATOM 3094 C C . GLN A 1 402 ? -16.703 -31.156 4.859 1 96.31 402 GLN A C 1
ATOM 3096 O O . GLN A 1 402 ? -17.906 -30.938 4.656 1 96.31 402 GLN A O 1
ATOM 3101 N N . ALA A 1 403 ? -15.781 -30.672 4.035 1 97.38 403 ALA A N 1
ATOM 3102 C CA . ALA A 1 403 ? -16.109 -29.812 2.893 1 97.38 403 ALA A CA 1
ATOM 3103 C C . ALA A 1 403 ? -16.938 -30.578 1.861 1 97.38 403 ALA A C 1
ATOM 3105 O O . ALA A 1 403 ? -17.844 -30.031 1.251 1 97.38 403 ALA A O 1
ATOM 3106 N N . THR A 1 404 ? -16.562 -31.828 1.639 1 95.94 404 THR A N 1
ATOM 3107 C CA . THR A 1 404 ? -17.328 -32.656 0.717 1 95.94 404 THR A CA 1
ATOM 3108 C C . THR A 1 404 ? -18.688 -33 1.301 1 95.94 404 THR A C 1
ATOM 3110 O O . THR A 1 404 ? -19.703 -32.938 0.603 1 95.94 404 THR A O 1
ATOM 3113 N N . GLN A 1 405 ? -18.703 -33.281 2.59 1 94.44 405 GLN A N 1
ATOM 3114 C CA . GLN A 1 405 ? -19.938 -33.656 3.264 1 94.44 405 GLN A CA 1
ATOM 3115 C C . GLN A 1 405 ? -20.906 -32.469 3.303 1 94.44 405 GLN A C 1
ATOM 3117 O O . GLN A 1 405 ? -22.125 -32.656 3.229 1 94.44 405 GLN A O 1
ATOM 3122 N N . ALA A 1 406 ? -20.359 -31.328 3.404 1 95.12 406 ALA A N 1
ATOM 3123 C CA . ALA A 1 406 ? -21.172 -30.109 3.498 1 95.12 406 ALA A CA 1
ATOM 3124 C C . ALA A 1 406 ? -21.484 -29.562 2.111 1 95.12 406 ALA A C 1
ATOM 3126 O O . ALA A 1 406 ? -21.984 -28.438 1.984 1 95.12 406 ALA A O 1
ATOM 3127 N N . SER A 1 407 ? -21.141 -30.203 1.057 1 94.19 407 SER A N 1
ATOM 3128 C CA . SER A 1 407 ? -21.438 -29.859 -0.331 1 94.19 407 SER A CA 1
ATOM 3129 C C . SER A 1 407 ? -20.672 -28.625 -0.774 1 94.19 407 SER A C 1
ATOM 3131 O O . SER A 1 407 ? -21.141 -27.859 -1.63 1 94.19 407 SER A O 1
ATOM 3133 N N . ILE A 1 408 ? -19.609 -28.359 -0.098 1 97.31 408 ILE A N 1
ATOM 3134 C CA . ILE A 1 408 ? -18.703 -27.297 -0.521 1 97.31 408 ILE A CA 1
ATOM 3135 C C . ILE A 1 408 ? -17.844 -27.766 -1.694 1 97.31 408 ILE A C 1
ATOM 3137 O O . ILE A 1 408 ? -17.844 -27.156 -2.76 1 97.31 408 ILE A O 1
ATOM 3141 N N . LEU A 1 409 ? -17.156 -28.891 -1.482 1 97.69 409 LEU A N 1
ATOM 3142 C CA . LEU A 1 409 ? -16.391 -29.5 -2.559 1 97.69 409 LEU A CA 1
ATOM 3143 C C . LEU A 1 409 ? -17.266 -30.438 -3.387 1 97.69 409 LEU A C 1
ATOM 3145 O O . LEU A 1 409 ? -17.969 -31.297 -2.836 1 97.69 409 LEU A O 1
ATOM 3149 N N . PRO A 1 410 ? -17.219 -30.266 -4.684 1 94.44 410 PRO A N 1
ATOM 3150 C CA . PRO A 1 410 ? -18 -31.172 -5.52 1 94.44 410 PRO A CA 1
ATOM 3151 C C . PRO A 1 410 ? -17.438 -32.594 -5.555 1 94.44 410 PRO A C 1
ATOM 3153 O O . PRO A 1 410 ? -16.234 -32.781 -5.371 1 94.44 410 PRO A O 1
ATOM 3156 N N . THR A 1 411 ? -18.297 -33.531 -5.836 1 88.62 411 THR A N 1
ATOM 3157 C CA . THR A 1 411 ? -17.875 -34.938 -5.969 1 88.62 411 THR A CA 1
ATOM 3158 C C . THR A 1 411 ? -17.703 -35.281 -7.438 1 88.62 411 THR A C 1
ATOM 3160 O O . THR A 1 411 ? -17.062 -36.312 -7.758 1 88.62 411 THR A O 1
ATOM 3163 N N . ASN A 1 412 ? -18.156 -34.438 -8.211 1 88.69 412 ASN A N 1
ATOM 3164 C CA . ASN A 1 412 ? -18.062 -34.625 -9.648 1 88.69 412 ASN A CA 1
ATOM 3165 C C . ASN A 1 412 ? -16.812 -33.969 -10.219 1 88.69 412 ASN A C 1
ATOM 3167 O O . ASN A 1 412 ? -16.609 -32.75 -10.055 1 88.69 412 ASN A O 1
ATOM 3171 N N . ALA A 1 413 ? -16.031 -34.75 -10.961 1 88.19 413 ALA A N 1
ATOM 3172 C CA . ALA A 1 413 ? -14.742 -34.281 -11.477 1 88.19 413 ALA A CA 1
ATOM 3173 C C . ALA A 1 413 ? -14.938 -33.156 -12.469 1 88.19 413 ALA A C 1
ATOM 3175 O O . ALA A 1 413 ? -14.117 -32.219 -12.539 1 88.19 413 ALA A O 1
ATOM 3176 N N . GLU A 1 414 ? -15.969 -33.25 -13.234 1 91.19 414 GLU A N 1
ATOM 3177 C CA . GLU A 1 414 ? -16.25 -32.219 -14.227 1 91.19 414 GLU A CA 1
ATOM 3178 C C . GLU A 1 414 ? -16.547 -30.891 -13.555 1 91.19 414 GLU A C 1
ATOM 3180 O O . GLU A 1 414 ? -16.047 -29.844 -13.977 1 91.19 414 GLU A O 1
ATOM 3185 N N . GLN A 1 415 ? -17.328 -30.969 -12.516 1 94.75 415 GLN A N 1
ATOM 3186 C CA . GLN A 1 415 ? -17.688 -29.75 -11.789 1 94.75 415 GLN A CA 1
ATOM 3187 C C . GLN A 1 415 ? -16.469 -29.156 -11.078 1 94.75 415 GLN A C 1
ATOM 3189 O O . GLN A 1 415 ? -16.281 -27.938 -11.055 1 94.75 415 GLN A O 1
ATOM 3194 N N . SER A 1 416 ? -15.688 -30.078 -10.531 1 96.31 416 SER A N 1
ATOM 3195 C CA . SER A 1 416 ? -14.469 -29.625 -9.867 1 96.31 416 SER A CA 1
ATOM 3196 C C . SER A 1 416 ? -13.539 -28.922 -10.844 1 96.31 416 SER A C 1
ATOM 3198 O O . SER A 1 416 ? -12.961 -27.875 -10.516 1 96.31 416 SER A O 1
ATOM 3200 N N . GLY A 1 417 ? -13.383 -29.5 -12 1 96.25 417 GLY A N 1
ATOM 3201 C CA . GLY A 1 417 ? -12.539 -28.906 -13.016 1 96.25 417 GLY A CA 1
ATOM 3202 C C . GLY A 1 417 ? -13.047 -27.578 -13.516 1 96.25 417 GLY A C 1
ATOM 3203 O O . GLY A 1 417 ? -12.266 -26.656 -13.75 1 96.25 417 GLY A O 1
ATOM 3204 N N . ALA A 1 418 ? -14.367 -27.484 -13.719 1 97.31 418 ALA A N 1
ATOM 3205 C CA . ALA A 1 418 ? -15 -26.25 -14.172 1 97.31 418 ALA A CA 1
ATOM 3206 C C . ALA A 1 418 ? -14.805 -25.125 -13.156 1 97.31 418 ALA A C 1
ATOM 3208 O O . ALA A 1 418 ? -14.484 -23.984 -13.523 1 97.31 418 ALA A O 1
ATOM 3209 N N . LEU A 1 419 ? -14.992 -25.469 -11.898 1 98 419 LEU A N 1
ATOM 3210 C CA . LEU A 1 419 ? -14.812 -24.484 -10.82 1 98 419 LEU A CA 1
ATOM 3211 C C . LEU A 1 419 ? -13.367 -24.016 -10.758 1 98 419 LEU A C 1
ATOM 3213 O O . LEU A 1 419 ? -13.109 -22.812 -10.656 1 98 419 LEU A O 1
ATOM 3217 N N . LEU A 1 420 ? -12.445 -24.953 -10.797 1 98.25 420 LEU A N 1
ATOM 3218 C CA . LEU A 1 420 ? -11.031 -24.609 -10.734 1 98.25 420 LEU A CA 1
ATOM 3219 C C . LEU A 1 420 ? -10.664 -23.656 -11.859 1 98.25 420 LEU A C 1
ATOM 3221 O O . LEU A 1 420 ? -9.984 -22.656 -11.625 1 98.25 420 LEU A O 1
ATOM 3225 N N . ARG A 1 421 ? -11.109 -23.953 -13.055 1 97.25 421 ARG A N 1
ATOM 3226 C CA . ARG A 1 421 ? -10.773 -23.172 -14.242 1 97.25 421 ARG A CA 1
ATOM 3227 C C . ARG A 1 421 ? -11.328 -21.75 -14.133 1 97.25 421 ARG A C 1
ATOM 3229 O O . ARG A 1 421 ? -10.633 -20.797 -14.453 1 97.25 421 ARG A O 1
ATOM 3236 N N . LEU A 1 422 ? -12.539 -21.609 -13.68 1 98.06 422 LEU A N 1
ATOM 3237 C CA . LEU A 1 422 ? -13.203 -20.312 -13.625 1 98.06 422 LEU A CA 1
ATOM 3238 C C . LEU A 1 422 ? -12.695 -19.484 -12.453 1 98.06 422 LEU A C 1
ATOM 3240 O O . LEU A 1 422 ? -12.531 -18.281 -12.562 1 98.06 422 LEU A O 1
ATOM 3244 N N . LEU A 1 423 ? -12.398 -20.109 -11.336 1 98.69 423 LEU A N 1
ATOM 3245 C CA . LEU A 1 423 ? -12.172 -19.391 -10.094 1 98.69 423 LEU A CA 1
ATOM 3246 C C . LEU A 1 423 ? -10.703 -19.016 -9.945 1 98.69 423 LEU A C 1
ATOM 3248 O O . LEU A 1 423 ? -10.359 -18.109 -9.18 1 98.69 423 LEU A O 1
ATOM 3252 N N . THR A 1 424 ? -9.789 -19.688 -10.617 1 98.69 424 THR A N 1
ATOM 3253 C CA . THR A 1 424 ? -8.359 -19.453 -10.422 1 98.69 424 THR A CA 1
ATOM 3254 C C . THR A 1 424 ? -7.988 -18.016 -10.766 1 98.69 424 THR A C 1
ATOM 3256 O O . THR A 1 424 ? -7.383 -17.312 -9.953 1 98.69 424 THR A O 1
ATOM 3259 N N . PRO A 1 425 ? -8.406 -17.5 -11.984 1 98.44 425 PRO A N 1
ATOM 3260 C CA . PRO A 1 425 ? -8.047 -16.109 -12.266 1 98.44 425 PRO A CA 1
ATOM 3261 C C . PRO A 1 425 ? -8.734 -15.117 -11.328 1 98.44 425 PRO A C 1
ATOM 3263 O O . PRO A 1 425 ? -8.109 -14.141 -10.891 1 98.44 425 PRO A O 1
ATOM 3266 N N . MET A 1 426 ? -9.992 -15.375 -11.016 1 98.75 426 MET A N 1
ATOM 3267 C CA . MET A 1 426 ? -10.719 -14.492 -10.102 1 98.75 426 MET A CA 1
ATOM 3268 C C . MET A 1 426 ? -10.117 -14.539 -8.703 1 98.75 426 MET A C 1
ATOM 3270 O O . MET A 1 426 ? -9.938 -13.5 -8.062 1 98.75 426 MET A O 1
ATOM 3274 N N . GLY A 1 427 ? -9.82 -15.742 -8.227 1 98.88 427 GLY A N 1
ATOM 3275 C CA . GLY A 1 427 ? -9.219 -15.891 -6.914 1 98.88 427 GLY A CA 1
ATOM 3276 C C . GLY A 1 427 ? -7.875 -15.195 -6.793 1 98.88 427 GLY A C 1
ATOM 3277 O O . GLY A 1 427 ? -7.609 -14.516 -5.797 1 98.88 427 GLY A O 1
ATOM 3278 N N . LYS A 1 428 ? -7.047 -15.375 -7.832 1 98.75 428 LYS A N 1
ATOM 3279 C CA . LYS A 1 428 ? -5.738 -14.727 -7.859 1 98.75 428 LYS A CA 1
ATOM 3280 C C . LYS A 1 428 ? -5.879 -13.211 -7.77 1 98.75 428 LYS A C 1
ATOM 3282 O O . LYS A 1 428 ? -5.191 -12.562 -6.98 1 98.75 428 LYS A O 1
ATOM 3287 N N . ALA A 1 429 ? -6.762 -12.625 -8.484 1 98.81 429 ALA A N 1
ATOM 3288 C CA . ALA A 1 429 ? -6.93 -11.18 -8.539 1 98.81 429 ALA A CA 1
ATOM 3289 C C . ALA A 1 429 ? -7.512 -10.641 -7.23 1 98.81 429 ALA A C 1
ATOM 3291 O O . ALA A 1 429 ? -6.961 -9.711 -6.637 1 98.81 429 ALA A O 1
ATOM 3292 N N . GLN A 1 430 ? -8.547 -11.25 -6.762 1 98.88 430 GLN A N 1
ATOM 3293 C CA . GLN A 1 430 ? -9.32 -10.68 -5.66 1 98.88 430 GLN A CA 1
ATOM 3294 C C . GLN A 1 430 ? -8.602 -10.883 -4.328 1 98.88 430 GLN A C 1
ATOM 3296 O O . GLN A 1 430 ? -8.633 -10.008 -3.463 1 98.88 430 GLN A O 1
ATOM 3301 N N . THR A 1 431 ? -7.996 -12.086 -4.133 1 98.88 431 THR A N 1
ATOM 3302 C CA . THR A 1 431 ? -7.258 -12.266 -2.889 1 98.88 431 THR A CA 1
ATOM 3303 C C . THR A 1 431 ? -6.102 -11.273 -2.799 1 98.88 431 THR A C 1
ATOM 3305 O O . THR A 1 431 ? -5.805 -10.75 -1.721 1 98.88 431 THR A O 1
ATOM 3308 N N . ALA A 1 432 ? -5.434 -11.016 -3.928 1 98.81 432 ALA A N 1
ATOM 3309 C CA . ALA A 1 432 ? -4.324 -10.062 -3.939 1 98.81 432 ALA A CA 1
ATOM 3310 C C . ALA A 1 432 ? -4.801 -8.664 -3.562 1 98.81 432 ALA A C 1
ATOM 3312 O O . ALA A 1 432 ? -4.27 -8.047 -2.633 1 98.81 432 ALA A O 1
ATOM 3313 N N . LEU A 1 433 ? -5.84 -8.188 -4.23 1 98.75 433 LEU A N 1
ATOM 3314 C CA . LEU A 1 433 ? -6.324 -6.832 -4.023 1 98.75 433 LEU A CA 1
ATOM 3315 C C . LEU A 1 433 ? -6.844 -6.652 -2.6 1 98.75 433 LEU A C 1
ATOM 3317 O O . LEU A 1 433 ? -6.531 -5.66 -1.939 1 98.75 433 LEU A O 1
ATOM 3321 N N . ARG A 1 434 ? -7.625 -7.629 -2.141 1 98.75 434 ARG A N 1
ATOM 3322 C CA . ARG A 1 434 ? -8.211 -7.527 -0.808 1 98.75 434 ARG A CA 1
ATOM 3323 C C . ARG A 1 434 ? -7.137 -7.609 0.271 1 98.75 434 ARG A C 1
ATOM 3325 O O . ARG A 1 434 ? -7.207 -6.91 1.283 1 98.75 434 ARG A O 1
ATOM 3332 N N . SER A 1 435 ? -6.148 -8.453 0.083 1 98.88 435 SER A N 1
ATOM 3333 C CA . SER A 1 435 ? -5.102 -8.617 1.083 1 98.88 435 SER A CA 1
ATOM 3334 C C . SER A 1 435 ? -4.215 -7.375 1.161 1 98.88 435 SER A C 1
ATOM 3336 O O . SER A 1 435 ? -3.756 -7 2.242 1 98.88 435 SER A O 1
ATOM 3338 N N . ILE A 1 436 ? -3.912 -6.734 0.018 1 98.81 436 ILE A N 1
ATOM 3339 C CA . ILE A 1 436 ? -3.135 -5.5 0.023 1 98.81 436 ILE A CA 1
ATOM 3340 C C . ILE A 1 436 ? -3.844 -4.449 0.871 1 98.81 436 ILE A C 1
ATOM 3342 O O . ILE A 1 436 ? -3.229 -3.82 1.735 1 98.81 436 ILE A O 1
ATOM 3346 N N . ASN A 1 437 ? -5.102 -4.328 0.653 1 98.56 437 ASN A N 1
ATOM 3347 C CA . ASN A 1 437 ? -5.887 -3.381 1.438 1 98.56 437 ASN A CA 1
ATOM 3348 C C . ASN A 1 437 ? -5.922 -3.77 2.912 1 98.56 437 ASN A C 1
ATOM 3350 O O . ASN A 1 437 ? -5.816 -2.91 3.789 1 98.56 437 ASN A O 1
ATOM 3354 N N . GLY A 1 438 ? -6.117 -5.02 3.174 1 98.75 438 GLY A N 1
ATOM 3355 C CA . GLY A 1 438 ? -6.227 -5.504 4.543 1 98.75 438 GLY A CA 1
ATOM 3356 C C . GLY A 1 438 ? -4.949 -5.328 5.34 1 98.75 438 GLY A C 1
ATOM 3357 O O . GLY A 1 438 ? -4.984 -4.895 6.492 1 98.75 438 GLY A O 1
ATOM 3358 N N . VAL A 1 439 ? -3.807 -5.676 4.758 1 98.81 439 VAL A N 1
ATOM 3359 C CA . VAL A 1 439 ? -2.545 -5.57 5.48 1 98.81 439 VAL A CA 1
ATOM 3360 C C . VAL A 1 439 ? -2.188 -4.098 5.691 1 98.81 439 VAL A C 1
ATOM 3362 O O . VAL A 1 439 ? -1.609 -3.734 6.715 1 98.81 439 VAL A O 1
ATOM 3365 N N . ARG A 1 440 ? -2.533 -3.242 4.707 1 98.69 440 ARG A N 1
ATOM 3366 C CA . ARG A 1 440 ? -2.383 -1.804 4.898 1 98.69 440 ARG A CA 1
ATOM 3367 C C . ARG A 1 440 ? -3.146 -1.335 6.133 1 98.69 440 ARG A C 1
ATOM 3369 O O . ARG A 1 440 ? -2.641 -0.523 6.914 1 98.69 440 ARG A O 1
ATOM 3376 N N . ALA A 1 441 ? -4.355 -1.785 6.289 1 98.62 441 ALA A N 1
ATOM 3377 C CA . ALA A 1 441 ? -5.16 -1.434 7.457 1 98.62 441 ALA A CA 1
ATOM 3378 C C . ALA A 1 441 ? -4.508 -1.927 8.742 1 98.62 441 ALA A C 1
ATOM 3380 O O . ALA A 1 441 ? -4.559 -1.25 9.773 1 98.62 441 ALA A O 1
ATOM 3381 N N . CYS A 1 442 ? -3.875 -3.117 8.703 1 98.56 442 CYS A N 1
ATOM 3382 C CA . CYS A 1 442 ? -3.174 -3.652 9.867 1 98.56 442 CYS A CA 1
ATOM 3383 C C . CYS A 1 442 ? -2.018 -2.746 10.273 1 98.56 442 CYS A C 1
ATOM 3385 O O . CYS A 1 442 ? -1.747 -2.57 11.461 1 98.56 442 CYS A O 1
ATOM 3387 N N . MET A 1 443 ? -1.317 -2.133 9.297 1 98.12 443 MET A N 1
ATOM 3388 C CA . MET A 1 443 ? -0.26 -1.172 9.602 1 98.12 443 MET A CA 1
ATOM 3389 C C . MET A 1 443 ? -0.813 0.021 10.367 1 98.12 443 MET A C 1
ATOM 3391 O O . MET A 1 443 ? -0.245 0.425 11.383 1 98.12 443 MET A O 1
ATOM 3395 N N . GLU A 1 444 ? -1.901 0.482 9.883 1 97.44 444 GLU A N 1
ATOM 3396 C CA . GLU A 1 444 ? -2.506 1.65 10.516 1 97.44 444 GLU A CA 1
ATOM 3397 C C . GLU A 1 444 ? -2.982 1.328 11.93 1 97.44 444 GLU A C 1
ATOM 3399 O O . GLU A 1 444 ? -2.916 2.176 12.82 1 97.44 444 GLU A O 1
ATOM 3404 N N . ASN A 1 445 ? -3.414 0.076 12.164 1 96.38 445 ASN A N 1
ATOM 3405 C CA . ASN A 1 445 ? -3.883 -0.349 13.477 1 96.38 445 ASN A CA 1
ATOM 3406 C C . ASN A 1 445 ? -2.787 -0.219 14.531 1 96.38 445 ASN A C 1
ATOM 3408 O O . ASN A 1 445 ? -3.076 -0.007 15.711 1 96.38 445 ASN A O 1
ATOM 3412 N N . LEU A 1 446 ? -1.546 -0.317 14.078 1 95.69 446 LEU A N 1
ATOM 3413 C CA . LEU A 1 446 ? -0.433 -0.242 15.023 1 95.69 446 LEU A CA 1
ATOM 3414 C C . LEU A 1 446 ? 0.122 1.176 15.094 1 95.69 446 LEU A C 1
ATOM 3416 O O . LEU A 1 446 ? 1.069 1.438 15.836 1 95.69 446 LEU A O 1
ATOM 3420 N N . GLY A 1 447 ? -0.428 2.107 14.281 1 94.69 447 GLY A N 1
ATOM 3421 C CA . GLY A 1 447 ? 0.088 3.467 14.25 1 94.69 447 GLY A CA 1
ATOM 3422 C C . GLY A 1 447 ? 1.497 3.557 13.695 1 94.69 447 GLY A C 1
ATOM 3423 O O . GLY A 1 447 ? 1.828 2.891 12.711 1 94.69 447 GLY A O 1
ATOM 3424 N N . GLY A 1 448 ? 2.291 4.395 14.289 1 94.75 448 GLY A N 1
ATOM 3425 C CA . GLY A 1 448 ? 3.656 4.594 13.828 1 94.75 448 GLY A CA 1
ATOM 3426 C C . GLY A 1 448 ? 4.48 3.32 13.836 1 94.75 448 GLY A C 1
ATOM 3427 O O . GLY A 1 448 ? 5.309 3.105 12.945 1 94.75 448 GLY A O 1
ATOM 3428 N N . VAL A 1 449 ? 4.23 2.496 14.844 1 94.62 449 VAL A N 1
ATOM 3429 C CA . VAL A 1 449 ? 4.973 1.247 14.977 1 94.62 449 VAL A CA 1
ATOM 3430 C C . VAL A 1 449 ? 4.711 0.36 13.766 1 94.62 449 VAL A C 1
ATOM 3432 O O . VAL A 1 449 ? 5.605 -0.351 13.297 1 94.62 449 VAL A O 1
ATOM 3435 N N . GLY A 1 450 ? 3.488 0.414 13.242 1 96.81 450 GLY A N 1
ATOM 3436 C CA . GLY A 1 450 ? 3.119 -0.404 12.094 1 96.81 450 GLY A CA 1
ATOM 3437 C C . GLY A 1 450 ? 3.838 -0.006 10.82 1 96.81 450 GLY A C 1
ATOM 3438 O O . GLY A 1 450 ? 3.984 -0.819 9.906 1 96.81 450 GLY A O 1
ATOM 3439 N N . TYR A 1 451 ? 4.332 1.242 10.758 1 97.5 451 TYR A N 1
ATOM 3440 C CA . TYR A 1 451 ? 4.984 1.785 9.57 1 97.5 451 TYR A CA 1
ATOM 3441 C C . TYR A 1 451 ? 6.484 1.524 9.602 1 97.5 451 TYR A C 1
ATOM 3443 O O . TYR A 1 451 ? 7.188 1.787 8.625 1 97.5 451 TYR A O 1
ATOM 3451 N N . LEU A 1 452 ? 7.004 0.882 10.688 1 97.25 452 LEU A N 1
ATOM 3452 C CA . LEU A 1 452 ? 8.43 0.656 10.867 1 97.25 452 LEU A CA 1
ATOM 3453 C C . LEU A 1 452 ? 8.844 -0.703 10.312 1 97.25 452 LEU A C 1
ATOM 3455 O O . LEU A 1 452 ? 8.102 -1.679 10.43 1 97.25 452 LEU A O 1
ATOM 3459 N N . GLU A 1 453 ? 9.977 -0.648 9.625 1 95.81 453 GLU A N 1
ATOM 3460 C CA . GLU A 1 453 ? 10.672 -1.911 9.398 1 95.81 453 GLU A CA 1
ATOM 3461 C C . GLU A 1 453 ? 11.336 -2.418 10.672 1 95.81 453 GLU A C 1
ATOM 3463 O O . GLU A 1 453 ? 12.555 -2.314 10.828 1 95.81 453 GLU A O 1
ATOM 3468 N N . ASN A 1 454 ? 10.562 -3.006 11.5 1 86.44 454 ASN A N 1
ATOM 3469 C CA . ASN A 1 454 ? 10.961 -3.332 12.867 1 86.44 454 ASN A CA 1
ATOM 3470 C C . ASN A 1 454 ? 12.07 -4.375 12.898 1 86.44 454 ASN A C 1
ATOM 3472 O O . ASN A 1 454 ? 12.078 -5.305 12.094 1 86.44 454 ASN A O 1
ATOM 3476 N N . GLU A 1 455 ? 12.891 -4.246 13.859 1 84 455 GLU A N 1
ATOM 3477 C CA . GLU A 1 455 ? 13.977 -5.195 14.078 1 84 455 GLU A CA 1
ATOM 3478 C C . GLU A 1 455 ? 13.453 -6.535 14.578 1 84 455 GLU A C 1
ATOM 3480 O O . GLU A 1 455 ? 14.039 -7.582 14.305 1 84 455 GLU A O 1
ATOM 3485 N N . ASP A 1 456 ? 12.383 -6.363 15.375 1 87.44 456 ASP A N 1
ATOM 3486 C CA . ASP A 1 456 ? 11.68 -7.594 15.719 1 87.44 456 ASP A CA 1
ATOM 3487 C C . ASP A 1 456 ? 10.836 -8.086 14.547 1 87.44 456 ASP A C 1
ATOM 3489 O O . ASP A 1 456 ? 9.773 -7.527 14.258 1 87.44 456 ASP A O 1
ATOM 3493 N N . PRO A 1 457 ? 11.211 -9.172 14.031 1 89.06 457 PRO A N 1
ATOM 3494 C CA . PRO A 1 457 ? 10.617 -9.562 12.75 1 89.06 457 PRO A CA 1
ATOM 3495 C C . PRO A 1 457 ? 9.164 -10.008 12.883 1 89.06 457 PRO A C 1
ATOM 3497 O O . PRO A 1 457 ? 8.391 -9.898 11.922 1 89.06 457 PRO A O 1
ATOM 3500 N N . VAL A 1 458 ? 8.797 -10.414 14.055 1 90.81 458 VAL A N 1
ATOM 3501 C CA . VAL A 1 458 ? 7.449 -10.961 14.211 1 90.81 458 VAL A CA 1
ATOM 3502 C C . VAL A 1 458 ? 6.422 -9.836 14.086 1 90.81 458 VAL A C 1
ATOM 3504 O O . VAL A 1 458 ? 5.305 -10.055 13.617 1 90.81 458 VAL A O 1
ATOM 3507 N N . PHE A 1 459 ? 6.805 -8.578 14.453 1 92.5 459 PHE A N 1
ATOM 3508 C CA . PHE A 1 459 ? 5.867 -7.461 14.453 1 92.5 459 PHE A CA 1
ATOM 3509 C C . PHE A 1 459 ? 6.082 -6.578 13.227 1 92.5 459 PHE A C 1
ATOM 3511 O O . PHE A 1 459 ? 5.57 -5.457 13.164 1 92.5 459 PHE A O 1
ATOM 3518 N N . ASN A 1 460 ? 6.824 -7.023 12.297 1 96.25 460 ASN A N 1
ATOM 3519 C CA . ASN A 1 460 ? 7.156 -6.211 11.133 1 96.25 460 ASN A CA 1
ATOM 3520 C C . ASN A 1 460 ? 6.055 -6.27 10.078 1 96.25 460 ASN A C 1
ATOM 3522 O O . ASN A 1 460 ? 6.27 -6.781 8.977 1 96.25 460 ASN A O 1
ATOM 3526 N N . VAL A 1 461 ? 4.91 -5.621 10.336 1 97.81 461 VAL A N 1
ATOM 3527 C CA . VAL A 1 461 ? 3.754 -5.602 9.445 1 97.81 461 VAL A CA 1
ATOM 3528 C C . VAL A 1 461 ? 4.109 -4.879 8.148 1 97.81 461 VAL A C 1
ATOM 3530 O O . VAL A 1 461 ? 3.623 -5.234 7.074 1 97.81 461 VAL A O 1
ATOM 3533 N N . ALA A 1 462 ? 5.016 -3.895 8.242 1 98.38 462 ALA A N 1
ATOM 3534 C CA . ALA A 1 462 ? 5.457 -3.152 7.059 1 98.38 462 ALA A CA 1
ATOM 3535 C C . ALA A 1 462 ? 6.094 -4.086 6.031 1 98.38 462 ALA A C 1
ATOM 3537 O O . ALA A 1 462 ? 5.855 -3.949 4.832 1 98.38 462 ALA A O 1
ATOM 3538 N N . ARG A 1 463 ? 6.891 -5.004 6.48 1 97.75 463 ARG A N 1
ATOM 3539 C CA . ARG A 1 463 ? 7.512 -5.973 5.586 1 97.75 463 ARG A CA 1
ATOM 3540 C C . ARG A 1 463 ? 6.461 -6.855 4.918 1 97.75 463 ARG A C 1
ATOM 3542 O O . ARG A 1 463 ? 6.523 -7.102 3.713 1 97.75 463 ARG A O 1
ATOM 3549 N N . ILE A 1 464 ? 5.543 -7.355 5.715 1 98.25 464 ILE A N 1
ATOM 3550 C CA . ILE A 1 464 ? 4.469 -8.188 5.176 1 98.25 464 ILE A CA 1
ATOM 3551 C C . ILE A 1 464 ? 3.707 -7.41 4.105 1 98.25 464 ILE A C 1
ATOM 3553 O O . ILE A 1 464 ? 3.398 -7.953 3.041 1 98.25 464 ILE A O 1
ATOM 3557 N N . PHE A 1 465 ? 3.492 -6.125 4.359 1 98.75 465 PHE A N 1
ATOM 3558 C CA . PHE A 1 465 ? 2.717 -5.277 3.463 1 98.75 465 PHE A CA 1
ATOM 3559 C C . PHE A 1 465 ? 3.43 -5.109 2.127 1 98.75 465 PHE A C 1
ATOM 3561 O O . PHE A 1 465 ? 2.846 -5.363 1.07 1 98.75 465 PHE A O 1
ATOM 3568 N N . ARG A 1 466 ? 4.645 -4.66 2.137 1 98.12 466 ARG A N 1
ATOM 3569 C CA . ARG A 1 466 ? 5.332 -4.422 0.872 1 98.12 466 ARG A CA 1
ATOM 3570 C C . ARG A 1 466 ? 5.5 -5.719 0.088 1 98.12 466 ARG A C 1
ATOM 3572 O O . ARG A 1 466 ? 5.492 -5.711 -1.145 1 98.12 466 ARG A O 1
ATOM 3579 N N . ASP A 1 467 ? 5.59 -6.871 0.782 1 98.25 467 ASP A N 1
ATOM 3580 C CA . ASP A 1 467 ? 5.703 -8.156 0.096 1 98.25 467 ASP A CA 1
ATOM 3581 C C . ASP A 1 467 ? 4.379 -8.547 -0.554 1 98.25 467 ASP A C 1
ATOM 3583 O O . ASP A 1 467 ? 4.359 -9.086 -1.664 1 98.25 467 ASP A O 1
ATOM 3587 N N . VAL A 1 468 ? 3.242 -8.297 0.118 1 98.5 468 VAL A N 1
ATOM 3588 C CA . VAL A 1 468 ? 1.935 -8.688 -0.4 1 98.5 468 VAL A CA 1
ATOM 3589 C C . VAL A 1 468 ? 1.579 -7.824 -1.608 1 98.5 468 VAL A C 1
ATOM 3591 O O . VAL A 1 468 ? 0.826 -8.258 -2.486 1 98.5 468 VAL A O 1
ATOM 3594 N N . CYS A 1 469 ? 2.166 -6.656 -1.747 1 98.56 469 CYS A N 1
ATOM 3595 C CA . CYS A 1 469 ? 1.844 -5.703 -2.803 1 98.56 469 CYS A CA 1
ATOM 3596 C C . CYS A 1 469 ? 2.188 -6.273 -4.176 1 98.56 469 CYS A C 1
ATOM 3598 O O . CYS A 1 469 ? 1.545 -5.934 -5.172 1 98.56 469 CYS A O 1
ATOM 3600 N N . VAL A 1 470 ? 3.152 -7.184 -4.266 1 98.38 470 VAL A N 1
ATOM 3601 C CA . VAL A 1 470 ? 3.594 -7.695 -5.559 1 98.38 470 VAL A CA 1
ATOM 3602 C C . VAL A 1 470 ? 2.535 -8.641 -6.129 1 98.38 470 VAL A C 1
ATOM 3604 O O . VAL A 1 470 ? 2.496 -8.883 -7.336 1 98.38 470 VAL A O 1
ATOM 3607 N N . LEU A 1 471 ? 1.627 -9.125 -5.312 1 98.62 471 LEU A N 1
ATOM 3608 C CA . LEU A 1 471 ? 0.756 -10.242 -5.668 1 98.62 471 LEU A CA 1
ATOM 3609 C C . LEU A 1 471 ? -0.311 -9.805 -6.664 1 98.62 471 LEU A C 1
ATOM 3611 O O . LEU A 1 471 ? -0.921 -10.641 -7.332 1 98.62 471 LEU A O 1
ATOM 3615 N N . SER A 1 472 ? -0.575 -8.484 -6.785 1 98.44 472 SER A N 1
ATOM 3616 C CA . SER A 1 472 ? -1.482 -8 -7.82 1 98.44 472 SER A CA 1
ATOM 3617 C C . SER A 1 472 ? -0.774 -7.879 -9.164 1 98.44 472 SER A C 1
ATOM 3619 O O . SER A 1 472 ? -1.415 -7.645 -10.195 1 98.44 472 SER A O 1
ATOM 3621 N N . ILE A 1 473 ? 0.541 -8.078 -9.195 1 97.56 473 ILE A N 1
ATOM 3622 C CA . ILE A 1 473 ? 1.353 -7.91 -10.398 1 97.56 473 ILE A CA 1
ATOM 3623 C C . ILE A 1 473 ? 1.901 -9.266 -10.844 1 97.56 473 ILE A C 1
ATOM 3625 O O . ILE A 1 473 ? 1.766 -9.641 -12.008 1 97.56 473 ILE A O 1
ATOM 3629 N N . TRP A 1 474 ? 2.395 -10.055 -9.836 1 95.56 474 TRP A N 1
ATOM 3630 C CA . TRP A 1 474 ? 2.914 -11.391 -10.109 1 95.56 474 TRP A CA 1
ATOM 3631 C C . TRP A 1 474 ? 1.852 -12.266 -10.766 1 95.56 474 TRP A C 1
ATOM 3633 O O . TRP A 1 474 ? 0.665 -12.156 -10.445 1 95.56 474 TRP A O 1
ATOM 3643 N N . GLU A 1 475 ? 2.283 -13.086 -11.656 1 94.81 475 GLU A N 1
ATOM 3644 C CA . GLU A 1 475 ? 1.446 -14.117 -12.258 1 94.81 475 GLU A CA 1
ATOM 3645 C C . GLU A 1 475 ? 0.288 -13.5 -13.039 1 94.81 475 GLU A C 1
ATOM 3647 O O . GLU A 1 475 ? -0.721 -14.164 -13.289 1 94.81 475 GLU A O 1
ATOM 3652 N N . GLY A 1 476 ? 0.396 -12.195 -13.414 1 95.06 476 GLY A N 1
ATOM 3653 C CA . GLY A 1 476 ? -0.629 -11.492 -14.172 1 95.06 476 GLY A CA 1
ATOM 3654 C C . GLY A 1 476 ? -1.36 -10.445 -13.352 1 95.06 476 GLY A C 1
ATOM 3655 O O . GLY A 1 476 ? -1.896 -10.75 -12.281 1 95.06 476 GLY A O 1
ATOM 3656 N N . THR A 1 477 ? -1.45 -9.242 -13.875 1 96.62 477 THR A N 1
ATOM 3657 C CA . THR A 1 477 ? -2.135 -8.148 -13.203 1 96.62 477 THR A CA 1
ATOM 3658 C C . THR A 1 477 ? -3.639 -8.406 -13.133 1 96.62 477 THR A C 1
ATOM 3660 O O . THR A 1 477 ? -4.133 -9.375 -13.711 1 96.62 477 THR A O 1
ATOM 3663 N N . THR A 1 478 ? -4.371 -7.52 -12.445 1 97.94 478 THR A N 1
ATOM 3664 C CA . THR A 1 478 ? -5.812 -7.652 -12.281 1 97.94 478 THR A CA 1
ATOM 3665 C C . THR A 1 478 ? -6.516 -7.66 -13.633 1 97.94 478 THR A C 1
ATOM 3667 O O . THR A 1 478 ? -7.43 -8.461 -13.859 1 97.94 478 THR A O 1
ATOM 3670 N N . ASP A 1 479 ? -6.094 -6.871 -14.586 1 95.88 479 ASP A N 1
ATOM 3671 C CA . ASP A 1 479 ? -6.695 -6.812 -15.914 1 95.88 479 ASP A CA 1
ATOM 3672 C C . ASP A 1 479 ? -6.43 -8.094 -16.688 1 95.88 479 ASP A C 1
ATOM 3674 O O . ASP A 1 479 ? -7.281 -8.547 -17.469 1 95.88 479 ASP A O 1
ATOM 3678 N N . ILE A 1 480 ? -5.273 -8.617 -16.484 1 95.38 480 ILE A N 1
ATOM 3679 C CA . ILE A 1 480 ? -4.934 -9.867 -17.156 1 95.38 480 ILE A CA 1
ATOM 3680 C C . ILE A 1 480 ? -5.793 -11 -16.609 1 95.38 480 ILE A C 1
ATOM 3682 O O . ILE A 1 480 ? -6.258 -11.859 -17.375 1 95.38 480 ILE A O 1
ATOM 3686 N N . MET A 1 481 ? -5.988 -11.016 -15.32 1 97.88 481 MET A N 1
ATOM 3687 C CA . MET A 1 481 ? -6.852 -12.031 -14.719 1 97.88 481 MET A CA 1
ATOM 3688 C C . MET A 1 481 ? -8.297 -11.859 -15.18 1 97.88 481 MET A C 1
ATOM 3690 O O . MET A 1 481 ? -9 -12.852 -15.406 1 97.88 481 MET A O 1
ATOM 3694 N N . ALA A 1 482 ? -8.688 -10.602 -15.297 1 97.94 482 ALA A N 1
ATOM 3695 C CA . ALA A 1 482 ? -10.031 -10.336 -15.82 1 97.94 482 ALA A CA 1
ATOM 3696 C C . ALA A 1 482 ? -10.172 -10.852 -17.25 1 97.94 482 ALA A C 1
ATOM 3698 O O . ALA A 1 482 ? -11.195 -11.445 -17.594 1 97.94 482 ALA A O 1
ATOM 3699 N N . ASP A 1 483 ? -9.195 -10.609 -18.031 1 96.38 483 ASP A N 1
ATOM 3700 C CA . ASP A 1 483 ? -9.195 -11.102 -19.406 1 96.38 483 ASP A CA 1
ATOM 3701 C C . ASP A 1 483 ? -9.227 -12.625 -19.438 1 96.38 483 ASP A C 1
ATOM 3703 O O . ASP A 1 483 ? -9.906 -13.219 -20.281 1 96.38 483 ASP A O 1
ATOM 3707 N N . ASP A 1 484 ? -8.453 -13.211 -18.578 1 96.44 484 ASP A N 1
ATOM 3708 C CA . ASP A 1 484 ? -8.43 -14.664 -18.5 1 96.44 484 ASP A CA 1
ATOM 3709 C C . ASP A 1 484 ? -9.805 -15.211 -18.141 1 96.44 484 ASP A C 1
ATOM 3711 O O . ASP A 1 484 ? -10.242 -16.234 -18.688 1 96.44 484 ASP A O 1
ATOM 3715 N N . LEU A 1 485 ? -10.461 -14.586 -17.219 1 98 485 LEU A N 1
ATOM 3716 C CA . LEU A 1 485 ? -11.812 -14.977 -16.844 1 98 485 LEU A CA 1
ATOM 3717 C C . LEU A 1 485 ? -12.742 -14.945 -18.047 1 98 485 LEU A C 1
ATOM 3719 O O . LEU A 1 485 ? -13.5 -15.883 -18.281 1 98 485 LEU A O 1
ATOM 3723 N N . VAL A 1 486 ? -12.656 -13.883 -18.844 1 97.75 486 VAL A N 1
ATOM 3724 C CA . VAL A 1 486 ? -13.508 -13.719 -20.016 1 97.75 486 VAL A CA 1
ATOM 3725 C C . VAL A 1 486 ? -13.164 -14.797 -21.047 1 97.75 486 VAL A C 1
ATOM 3727 O O . VAL A 1 486 ? -14.062 -15.344 -21.703 1 97.75 486 VAL A O 1
ATOM 3730 N N . ARG A 1 487 ? -11.906 -15.086 -21.188 1 95.56 487 ARG A N 1
ATOM 3731 C CA . ARG A 1 487 ? -11.484 -16.125 -22.125 1 95.56 487 ARG A CA 1
ATOM 3732 C C . ARG A 1 487 ? -12.062 -17.484 -21.734 1 95.56 487 ARG A C 1
ATOM 3734 O O . ARG A 1 487 ? -12.469 -18.25 -22.594 1 95.56 487 ARG A O 1
ATOM 3741 N N . VAL A 1 488 ? -12.078 -17.781 -20.453 1 96.12 488 VAL A N 1
ATOM 3742 C CA . VAL A 1 488 ? -12.664 -19.031 -19.984 1 96.12 488 VAL A CA 1
ATOM 3743 C C . VAL A 1 488 ? -14.156 -19.062 -20.328 1 96.12 488 VAL A C 1
ATOM 3745 O O . VAL A 1 488 ? -14.664 -20.047 -20.844 1 96.12 488 VAL A O 1
ATOM 3748 N N . MET A 1 489 ? -14.812 -17.969 -20.109 1 96.31 489 MET A N 1
ATOM 3749 C CA . MET A 1 489 ? -16.25 -17.875 -20.297 1 96.31 489 MET A CA 1
ATOM 3750 C C . MET A 1 489 ? -16.625 -18.031 -21.766 1 96.31 489 MET A C 1
ATOM 3752 O O . MET A 1 489 ? -17.656 -18.625 -22.094 1 96.31 489 MET A O 1
ATOM 3756 N N . LYS A 1 490 ? -15.797 -17.484 -22.594 1 95.5 490 LYS A N 1
ATOM 3757 C CA . LYS A 1 490 ? -16.156 -17.406 -24.016 1 95.5 490 LYS A CA 1
ATOM 3758 C C . LYS A 1 490 ? -15.406 -18.469 -24.828 1 95.5 490 LYS A C 1
ATOM 3760 O O . LYS A 1 490 ? -15.5 -18.484 -26.062 1 95.5 490 LYS A O 1
ATOM 3765 N N . SER A 1 491 ? -14.695 -19.328 -24.156 1 93.56 491 SER A N 1
ATOM 3766 C CA . SER A 1 491 ? -14.039 -20.438 -24.844 1 93.56 491 SER A CA 1
ATOM 3767 C C . SER A 1 491 ? -15.047 -21.469 -25.328 1 93.56 491 SER A C 1
ATOM 3769 O O . SER A 1 491 ? -16.234 -21.406 -24.984 1 93.56 491 SER A O 1
ATOM 3771 N N . ARG A 1 492 ? -14.516 -22.469 -26.062 1 93.12 492 ARG A N 1
ATOM 3772 C CA . ARG A 1 492 ? -15.352 -23.562 -26.562 1 93.12 492 ARG A CA 1
ATOM 3773 C C . ARG A 1 492 ? -15.984 -24.328 -25.406 1 93.12 492 ARG A C 1
ATOM 3775 O O . ARG A 1 492 ? -17.125 -24.781 -25.5 1 93.12 492 ARG A O 1
ATOM 3782 N N . GLN A 1 493 ? -15.281 -24.406 -24.312 1 93.25 493 GLN A N 1
ATOM 3783 C CA . GLN A 1 493 ? -15.766 -25.125 -23.141 1 93.25 493 GLN A CA 1
ATOM 3784 C C . GLN A 1 493 ? -16.531 -24.203 -22.203 1 93.25 493 GLN A C 1
ATOM 3786 O O . GLN A 1 493 ? -17 -24.625 -21.141 1 93.25 493 GLN A O 1
ATOM 3791 N N . GLY A 1 494 ? -16.672 -22.953 -22.578 1 94.25 494 GLY A N 1
ATOM 3792 C CA . GLY A 1 494 ? -17.266 -21.938 -21.734 1 94.25 494 GLY A CA 1
ATOM 3793 C C . GLY A 1 494 ? -18.656 -22.297 -21.25 1 94.25 494 GLY A C 1
ATOM 3794 O O . GLY A 1 494 ? -18.922 -22.312 -20.047 1 94.25 494 GLY A O 1
ATOM 3795 N N . PRO A 1 495 ? -19.516 -22.625 -22.172 1 94.19 495 PRO A N 1
ATOM 3796 C CA . PRO A 1 495 ? -20.891 -22.953 -21.766 1 94.19 495 PRO A CA 1
ATOM 3797 C C . PRO A 1 495 ? -20.953 -24.125 -20.797 1 94.19 495 PRO A C 1
ATOM 3799 O O . PRO A 1 495 ? -21.688 -24.078 -19.812 1 94.19 495 PRO A O 1
ATOM 3802 N N . ALA A 1 496 ? -20.172 -25.156 -21.078 1 94.94 496 ALA A N 1
ATOM 3803 C CA . ALA A 1 496 ? -20.156 -26.312 -20.188 1 94.94 496 ALA A CA 1
ATOM 3804 C C . ALA A 1 496 ? -19.594 -25.938 -18.812 1 94.94 496 ALA A C 1
ATOM 3806 O O . ALA A 1 496 ? -20.078 -26.422 -17.797 1 94.94 496 ALA A O 1
ATOM 3807 N N . THR A 1 497 ? -18.562 -25.156 -18.781 1 96.19 497 THR A N 1
ATOM 3808 C CA . THR A 1 497 ? -17.969 -24.672 -17.547 1 96.19 497 THR A CA 1
ATOM 3809 C C . THR A 1 497 ? -18.984 -23.875 -16.719 1 96.19 497 THR A C 1
ATOM 3811 O O . THR A 1 497 ? -19.141 -24.125 -15.523 1 96.19 497 THR A O 1
ATOM 3814 N N . LEU A 1 498 ? -19.672 -23 -17.344 1 96.62 498 LEU A N 1
ATOM 3815 C CA . LEU A 1 498 ? -20.625 -22.141 -16.672 1 96.62 498 LEU A CA 1
ATOM 3816 C C . LEU A 1 498 ? -21.812 -22.953 -16.172 1 96.62 498 LEU A C 1
ATOM 3818 O O . LEU A 1 498 ? -22.359 -22.656 -15.102 1 96.62 498 LEU A O 1
ATOM 3822 N N . ALA A 1 499 ? -22.203 -23.922 -16.953 1 95.94 499 ALA A N 1
ATOM 3823 C CA . ALA A 1 499 ? -23.297 -24.797 -16.516 1 95.94 499 ALA A CA 1
ATOM 3824 C C . ALA A 1 499 ? -22.922 -25.562 -15.258 1 95.94 499 ALA A C 1
ATOM 3826 O O . ALA A 1 499 ? -23.734 -25.672 -14.336 1 95.94 499 ALA A O 1
ATOM 3827 N N . ALA A 1 500 ? -21.734 -26.109 -15.273 1 96.38 500 ALA A N 1
ATOM 3828 C CA . ALA A 1 500 ? -21.266 -26.875 -14.125 1 96.38 500 ALA A CA 1
ATOM 3829 C C . ALA A 1 500 ? -21.172 -25.984 -12.883 1 96.38 500 ALA A C 1
ATOM 3831 O O . ALA A 1 500 ? -21.547 -26.406 -11.789 1 96.38 500 ALA A O 1
ATOM 3832 N N . VAL A 1 501 ? -20.656 -24.797 -13 1 97.31 501 VAL A N 1
ATOM 3833 C CA . VAL A 1 501 ? -20.547 -23.859 -11.891 1 97.31 501 VAL A CA 1
ATOM 3834 C C . VAL A 1 501 ? -21.938 -23.438 -11.43 1 97.31 501 VAL A C 1
ATOM 3836 O O . VAL A 1 501 ? -22.188 -23.281 -10.234 1 97.31 501 VAL A O 1
ATOM 3839 N N . GLY A 1 502 ? -22.797 -23.25 -12.383 1 97.12 502 GLY A N 1
ATOM 3840 C CA . GLY A 1 502 ? -24.172 -22.906 -12.055 1 97.12 502 GLY A CA 1
ATOM 3841 C C . GLY A 1 502 ? -24.859 -23.953 -11.203 1 97.12 502 GLY A C 1
ATOM 3842 O O . GLY A 1 502 ? -25.656 -23.625 -10.32 1 97.12 502 GLY A O 1
ATOM 3843 N N . LEU A 1 503 ? -24.578 -25.188 -11.516 1 97.19 503 LEU A N 1
ATOM 3844 C CA . LEU A 1 503 ? -25.141 -26.266 -10.719 1 97.19 503 LEU A CA 1
ATOM 3845 C C . LEU A 1 503 ? -24.625 -26.219 -9.281 1 97.19 503 LEU A C 1
ATOM 3847 O O . LEU A 1 503 ? -25.375 -26.469 -8.336 1 97.19 503 LEU A O 1
ATOM 3851 N N . TRP A 1 504 ? -23.375 -25.922 -9.117 1 98.06 504 TRP A N 1
ATOM 3852 C CA . TRP A 1 504 ? -22.797 -25.781 -7.785 1 98.06 504 TRP A CA 1
ATOM 3853 C C . TRP A 1 504 ? -23.453 -24.625 -7.031 1 98.06 504 TRP A C 1
ATOM 3855 O O . TRP A 1 504 ? -23.781 -24.766 -5.848 1 98.06 504 TRP A O 1
ATOM 3865 N N . VAL A 1 505 ? -23.641 -23.5 -7.707 1 98.44 505 VAL A N 1
ATOM 3866 C CA . VAL A 1 505 ? -24.281 -22.328 -7.113 1 98.44 505 VAL A CA 1
ATOM 3867 C C . VAL A 1 505 ? -25.703 -22.672 -6.711 1 98.44 505 VAL A C 1
ATOM 3869 O O . VAL A 1 505 ? -26.141 -22.344 -5.605 1 98.44 505 VAL A O 1
ATOM 3872 N N . ALA A 1 506 ? -26.406 -23.359 -7.613 1 98.19 506 ALA A N 1
ATOM 3873 C CA . ALA A 1 506 ? -27.797 -23.734 -7.348 1 98.19 506 ALA A CA 1
ATOM 3874 C C . ALA A 1 506 ? -27.891 -24.625 -6.109 1 98.19 506 ALA A C 1
ATOM 3876 O O . ALA A 1 506 ? -28.781 -24.438 -5.277 1 98.19 506 ALA A O 1
ATOM 3877 N N . SER A 1 507 ? -27.062 -25.594 -6.055 1 97.62 507 SER A N 1
ATOM 3878 C CA . SER A 1 507 ? -27.047 -26.484 -4.898 1 97.62 507 SER A CA 1
ATOM 3879 C C . SER A 1 507 ? -26.766 -25.703 -3.611 1 97.62 507 SER A C 1
ATOM 3881 O O . SER A 1 507 ? -27.391 -25.984 -2.578 1 97.62 507 SER A O 1
ATOM 3883 N N . GLY A 1 508 ? -25.781 -24.797 -3.674 1 98.19 508 GLY A N 1
ATOM 3884 C CA . GLY A 1 508 ? -25.469 -23.969 -2.52 1 98.19 508 GLY A CA 1
ATOM 3885 C C . GLY A 1 508 ? -26.641 -23.109 -2.07 1 98.19 508 GLY A C 1
ATOM 3886 O O . GLY A 1 508 ? -26.859 -22.922 -0.872 1 98.19 508 GLY A O 1
ATOM 3887 N N . LEU A 1 509 ? -27.344 -22.578 -3.027 1 98.62 509 LEU A N 1
ATOM 3888 C CA . LEU A 1 509 ? -28.469 -21.703 -2.715 1 98.62 509 LEU A CA 1
ATOM 3889 C C . LEU A 1 509 ? -29.594 -22.5 -2.047 1 98.62 509 LEU A C 1
ATOM 3891 O O . LEU A 1 509 ? -30.281 -21.984 -1.163 1 98.62 509 LEU A O 1
ATOM 3895 N N . VAL A 1 510 ? -29.797 -23.719 -2.432 1 98.44 510 VAL A N 1
ATOM 3896 C CA . VAL A 1 510 ? -30.781 -24.578 -1.809 1 98.44 510 VAL A CA 1
ATOM 3897 C C . VAL A 1 510 ? -30.422 -24.812 -0.344 1 98.44 510 VAL A C 1
ATOM 3899 O O . VAL A 1 510 ? -31.281 -24.703 0.538 1 98.44 510 VAL A O 1
ATOM 3902 N N . ILE A 1 511 ? -29.203 -25.125 -0.12 1 98.19 511 ILE A N 1
ATOM 3903 C CA . ILE A 1 511 ? -28.734 -25.375 1.238 1 98.19 511 ILE A CA 1
ATOM 3904 C C . ILE A 1 511 ? -28.875 -24.094 2.068 1 98.19 511 ILE A C 1
ATOM 3906 O O . ILE A 1 511 ? -29.266 -24.141 3.234 1 98.19 511 ILE A O 1
ATOM 3910 N N . ALA A 1 512 ? -28.484 -22.969 1.46 1 98.5 512 ALA A N 1
ATOM 3911 C CA . ALA A 1 512 ? -28.609 -21.688 2.146 1 98.5 512 ALA A CA 1
ATOM 3912 C C . ALA A 1 512 ? -30.031 -21.453 2.631 1 98.5 512 ALA A C 1
ATOM 3914 O O . ALA A 1 512 ? -30.25 -21.078 3.789 1 98.5 512 ALA A O 1
ATOM 3915 N N . ARG A 1 513 ? -30.984 -21.688 1.799 1 98.31 513 ARG A N 1
ATOM 3916 C CA . ARG A 1 513 ? -32.375 -21.453 2.127 1 98.31 513 ARG A CA 1
ATOM 3917 C C . ARG A 1 513 ? -32.844 -22.422 3.205 1 98.31 513 ARG A C 1
ATOM 3919 O O . ARG A 1 513 ? -33.656 -22.047 4.082 1 98.31 513 ARG A O 1
ATOM 3926 N N . LYS A 1 514 ? -32.406 -23.609 3.152 1 97.88 514 LYS A N 1
ATOM 3927 C CA . LYS A 1 514 ? -32.781 -24.625 4.133 1 97.88 514 LYS A CA 1
ATOM 3928 C C . LYS A 1 514 ? -32.188 -24.312 5.504 1 97.88 514 LYS A C 1
ATOM 3930 O O . LYS A 1 514 ? -32.688 -24.797 6.523 1 97.88 514 LYS A O 1
ATOM 3935 N N . ASN A 1 515 ? -31.125 -23.562 5.543 1 98 515 ASN A N 1
ATOM 3936 C CA . ASN A 1 515 ? -30.422 -23.281 6.793 1 98 515 ASN A CA 1
ATOM 3937 C C . ASN A 1 515 ? -30.609 -21.844 7.238 1 98 515 ASN A C 1
ATOM 3939 O O . ASN A 1 515 ? -29.688 -21.234 7.789 1 98 515 ASN A O 1
ATOM 3943 N N . SER A 1 516 ? -31.703 -21.203 6.941 1 97.12 516 SER A N 1
ATOM 3944 C CA . SER A 1 516 ? -32.156 -19.906 7.453 1 97.12 516 SER A CA 1
ATOM 3945 C C . SER A 1 516 ? -31.297 -18.766 6.926 1 97.12 516 SER A C 1
ATOM 3947 O O . SER A 1 516 ? -31.031 -17.797 7.645 1 97.12 516 SER A O 1
ATOM 3949 N N . PHE A 1 517 ? -30.766 -18.875 5.742 1 98.25 517 PHE A N 1
ATOM 3950 C CA . PHE A 1 517 ? -30.078 -17.797 5.039 1 98.25 517 PHE A CA 1
ATOM 3951 C C . PHE A 1 517 ? -30.875 -17.344 3.832 1 98.25 517 PHE A C 1
ATOM 3953 O O . PHE A 1 517 ? -30.328 -17.172 2.74 1 98.25 517 PHE A O 1
ATOM 3960 N N . LYS A 1 518 ? -32.125 -17.156 3.986 1 97.75 518 LYS A N 1
ATOM 3961 C CA . LYS A 1 518 ? -33.031 -16.875 2.867 1 97.75 518 LYS A CA 1
ATOM 3962 C C . LYS A 1 518 ? -32.656 -15.531 2.215 1 97.75 518 LYS A C 1
ATOM 3964 O O . LYS A 1 518 ? -32.562 -15.445 0.99 1 97.75 518 LYS A O 1
ATOM 3969 N N . GLU A 1 519 ? -32.531 -14.469 3.029 1 97.75 519 GLU A N 1
ATOM 3970 C CA . GLU A 1 519 ? -32.219 -13.148 2.486 1 97.75 519 GLU A CA 1
ATOM 3971 C C . GLU A 1 519 ? -30.844 -13.148 1.799 1 97.75 519 GLU A C 1
ATOM 3973 O O . GLU A 1 519 ? -30.688 -12.547 0.736 1 97.75 519 GLU A O 1
ATOM 3978 N N . GLU A 1 520 ? -29.922 -13.773 2.473 1 98.44 520 GLU A N 1
ATOM 3979 C CA . GLU A 1 520 ? -28.594 -13.898 1.899 1 98.44 520 GLU A CA 1
ATOM 3980 C C . GLU A 1 520 ? -28.625 -14.656 0.573 1 98.44 520 GLU A C 1
ATOM 3982 O O . GLU A 1 520 ? -28 -14.234 -0.402 1 98.44 520 GLU A O 1
ATOM 3987 N N . ALA A 1 521 ? -29.375 -15.75 0.536 1 98.69 521 ALA A N 1
ATOM 3988 C CA . ALA A 1 521 ? -29.5 -16.562 -0.677 1 98.69 521 ALA A CA 1
ATOM 3989 C C . ALA A 1 521 ? -30.109 -15.734 -1.811 1 98.69 521 ALA A C 1
ATOM 3991 O O . ALA A 1 521 ? -29.688 -15.852 -2.965 1 98.69 521 ALA A O 1
ATOM 3992 N N . ASN A 1 522 ? -31.125 -14.969 -1.469 1 98.44 522 ASN A N 1
ATOM 3993 C CA . ASN A 1 522 ? -31.75 -14.117 -2.475 1 98.44 522 ASN A CA 1
ATOM 3994 C C . ASN A 1 522 ? -30.75 -13.109 -3.053 1 98.44 522 ASN A C 1
ATOM 3996 O O . ASN A 1 522 ? -30.75 -12.859 -4.258 1 98.44 522 ASN A O 1
ATOM 4000 N N . THR A 1 523 ? -29.984 -12.516 -2.189 1 98.44 523 THR A N 1
ATOM 4001 C CA . THR A 1 523 ? -28.969 -11.547 -2.617 1 98.44 523 THR A CA 1
ATOM 4002 C C . THR A 1 523 ? -27.953 -12.203 -3.537 1 98.44 523 THR A C 1
ATOM 4004 O O . THR A 1 523 ? -27.594 -11.648 -4.582 1 98.44 523 THR A O 1
ATOM 4007 N N . ILE A 1 524 ? -27.453 -13.375 -3.172 1 98.69 524 ILE A N 1
ATOM 4008 C CA . ILE A 1 524 ? -26.469 -14.102 -3.969 1 98.69 524 ILE A CA 1
ATOM 4009 C C . ILE A 1 524 ? -27.094 -14.5 -5.309 1 98.69 524 ILE A C 1
ATOM 4011 O O . ILE A 1 524 ? -26.453 -14.391 -6.352 1 98.69 524 ILE A O 1
ATOM 4015 N N . GLN A 1 525 ? -28.312 -14.977 -5.289 1 98.62 525 GLN A N 1
ATOM 4016 C CA . GLN A 1 525 ? -29.016 -15.398 -6.504 1 98.62 525 GLN A CA 1
ATOM 4017 C C . GLN A 1 525 ? -29.156 -14.234 -7.488 1 98.62 525 GLN A C 1
ATOM 4019 O O . GLN A 1 525 ? -28.938 -14.406 -8.688 1 98.62 525 GLN A O 1
ATOM 4024 N N . ARG A 1 526 ? -29.531 -13.117 -6.977 1 98.19 526 ARG A N 1
ATOM 4025 C CA . ARG A 1 526 ? -29.656 -11.945 -7.832 1 98.19 526 ARG A CA 1
ATOM 4026 C C . ARG A 1 526 ? -28.312 -11.586 -8.469 1 98.19 526 ARG A C 1
ATOM 4028 O O . ARG A 1 526 ? -28.25 -11.289 -9.664 1 98.19 526 ARG A O 1
ATOM 4035 N N . THR A 1 527 ? -27.266 -11.586 -7.688 1 98.12 527 THR A N 1
ATOM 4036 C CA . THR A 1 527 ? -25.938 -11.281 -8.195 1 98.12 527 THR A CA 1
ATOM 4037 C C . THR A 1 527 ? -25.516 -12.312 -9.242 1 98.12 527 THR A C 1
ATOM 4039 O O . THR A 1 527 ? -24.953 -11.945 -10.281 1 98.12 527 THR A O 1
ATOM 4042 N N . TRP A 1 528 ? -25.781 -13.562 -8.984 1 98.44 528 TRP A N 1
ATOM 4043 C CA . TRP A 1 528 ? -25.422 -14.641 -9.898 1 98.44 528 TRP A CA 1
ATOM 4044 C C . TRP A 1 528 ? -26.188 -14.516 -11.219 1 98.44 528 TRP A C 1
ATOM 4046 O O . TRP A 1 528 ? -25.609 -14.688 -12.289 1 98.44 528 TRP A O 1
ATOM 4056 N N . GLU A 1 529 ? -27.469 -14.242 -11.109 1 97.88 529 GLU A N 1
ATOM 4057 C CA . GLU A 1 529 ? -28.281 -14.094 -12.297 1 97.88 529 GLU A CA 1
ATOM 4058 C C . GLU A 1 529 ? -27.812 -12.922 -13.164 1 97.88 529 GLU A C 1
ATOM 4060 O O . GLU A 1 529 ? -27.75 -13.031 -14.391 1 97.88 529 GLU A O 1
ATOM 4065 N N . GLN A 1 530 ? -27.5 -11.844 -12.469 1 96.38 530 GLN A N 1
ATOM 4066 C CA . GLN A 1 530 ? -26.969 -10.695 -13.195 1 96.38 530 GLN A CA 1
ATOM 4067 C C . GLN A 1 530 ? -25.625 -11.047 -13.852 1 96.38 530 GLN A C 1
ATOM 4069 O O . GLN A 1 530 ? -25.359 -10.617 -14.977 1 96.38 530 GLN A O 1
ATOM 4074 N N . TRP A 1 531 ? -24.828 -11.758 -13.188 1 96.69 531 TRP A N 1
ATOM 4075 C CA . TRP A 1 531 ? -23.531 -12.188 -13.688 1 96.69 531 TRP A CA 1
ATOM 4076 C C . TRP A 1 531 ? -23.688 -13.102 -14.891 1 96.69 531 TRP A C 1
ATOM 4078 O O . TRP A 1 531 ? -23 -12.93 -15.906 1 96.69 531 TRP A O 1
ATOM 4088 N N . GLN A 1 532 ? -24.578 -14.078 -14.836 1 95.38 532 GLN A N 1
ATOM 4089 C CA . GLN A 1 532 ? -24.828 -15.008 -15.93 1 95.38 532 GLN A CA 1
ATOM 4090 C C . GLN A 1 532 ? -25.391 -14.289 -17.156 1 95.38 532 GLN A C 1
ATOM 4092 O O . GLN A 1 532 ? -25.016 -14.578 -18.281 1 95.38 532 GLN A O 1
ATOM 4097 N N . LYS A 1 533 ? -26.297 -13.406 -16.844 1 93.62 533 LYS A N 1
ATOM 4098 C CA . LYS A 1 533 ? -26.891 -12.648 -17.922 1 93.62 533 LYS A CA 1
ATOM 4099 C C . LYS A 1 533 ? -25.844 -11.867 -18.703 1 93.62 533 LYS A C 1
ATOM 4101 O O . LYS A 1 533 ? -25.906 -11.766 -19.938 1 93.62 533 LYS A O 1
ATOM 4106 N N . SER A 1 534 ? -24.953 -11.289 -18 1 91.06 534 SER A N 1
ATOM 4107 C CA . SER A 1 534 ? -23.859 -10.562 -18.656 1 91.06 534 SER A CA 1
ATOM 4108 C C . SER A 1 534 ? -23.062 -11.477 -19.578 1 91.06 534 SER A C 1
ATOM 4110 O O . SER A 1 534 ? -22.719 -11.094 -20.688 1 91.06 534 SER A O 1
ATOM 4112 N N . THR A 1 535 ? -22.766 -12.672 -19.219 1 88.06 535 THR A N 1
ATOM 4113 C CA . THR A 1 535 ? -21.953 -13.625 -19.953 1 88.06 535 THR A CA 1
ATOM 4114 C C . THR A 1 535 ? -22.688 -14.102 -21.219 1 88.06 535 THR A C 1
ATOM 4116 O O . THR A 1 535 ? -22.047 -14.375 -22.234 1 88.06 535 THR A O 1
ATOM 4119 N N . GLU A 1 536 ? -23.953 -14.133 -21.109 1 90.38 536 GLU A N 1
ATOM 4120 C CA . GLU A 1 536 ? -24.75 -14.672 -22.203 1 90.38 536 GLU A CA 1
ATOM 4121 C C . GLU A 1 536 ? -25.031 -13.609 -23.266 1 90.38 536 GLU A C 1
ATOM 4123 O O . GLU A 1 536 ? -25.047 -13.914 -24.453 1 90.38 536 GLU A O 1
ATOM 4128 N N . THR A 1 537 ? -25.203 -12.43 -22.828 1 92 537 THR A N 1
ATOM 4129 C CA . THR A 1 537 ? -25.766 -11.43 -23.734 1 92 537 THR A CA 1
ATOM 4130 C C . THR A 1 537 ? -24.672 -10.516 -24.266 1 92 537 THR A C 1
ATOM 4132 O O . THR A 1 537 ? -24.828 -9.891 -25.312 1 92 537 THR A O 1
ATOM 4135 N N . LYS A 1 538 ? -23.641 -10.438 -23.625 1 95.06 538 LYS A N 1
ATOM 4136 C CA . LYS A 1 538 ? -22.625 -9.461 -24 1 95.06 538 LYS A CA 1
ATOM 4137 C C . LYS A 1 538 ? -21.484 -10.117 -24.781 1 95.06 538 LYS A C 1
ATOM 4139 O O . LYS A 1 538 ? -21.203 -11.305 -24.609 1 95.06 538 LYS A O 1
ATOM 4144 N N . ASP A 1 539 ? -20.906 -9.352 -25.672 1 94.38 539 ASP A N 1
ATOM 4145 C CA . ASP A 1 539 ? -19.797 -9.891 -26.469 1 94.38 539 ASP A CA 1
ATOM 4146 C C . ASP A 1 539 ? -18.484 -9.828 -25.688 1 94.38 539 ASP A C 1
ATOM 4148 O O . ASP A 1 539 ? -18.438 -9.281 -24.594 1 94.38 539 ASP A O 1
ATOM 4152 N N . LYS A 1 540 ? -17.5 -10.391 -26.297 1 94.69 540 LYS A N 1
ATOM 4153 C CA . LYS A 1 540 ? -16.203 -10.578 -25.656 1 94.69 540 LYS A CA 1
ATOM 4154 C C . LYS A 1 540 ? -15.562 -9.234 -25.312 1 94.69 540 LYS A C 1
ATOM 4156 O O . LYS A 1 540 ? -14.984 -9.07 -24.234 1 94.69 540 LYS A O 1
ATOM 4161 N N . GLU A 1 541 ? -15.602 -8.273 -26.156 1 94.56 541 GLU A N 1
ATOM 4162 C CA . GLU A 1 541 ? -14.953 -6.98 -25.938 1 94.56 541 GLU A CA 1
ATOM 4163 C C . GLU A 1 541 ? -15.617 -6.219 -24.797 1 94.56 541 GLU A C 1
ATOM 4165 O O . GLU A 1 541 ? -14.93 -5.609 -23.969 1 94.56 541 GLU A O 1
ATOM 4170 N N . GLN A 1 542 ? -16.922 -6.258 -24.812 1 96.75 542 GLN A N 1
ATOM 4171 C CA . GLN A 1 542 ? -17.641 -5.609 -23.719 1 96.75 542 GLN A CA 1
ATOM 4172 C C . GLN A 1 542 ? -17.344 -6.285 -22.391 1 96.75 542 GLN A C 1
ATOM 4174 O O . GLN A 1 542 ? -17.172 -5.613 -21.375 1 96.75 542 GLN A O 1
ATOM 4179 N N . LEU A 1 543 ? -17.312 -7.602 -22.406 1 97.19 543 LEU A N 1
ATOM 4180 C CA . LEU A 1 543 ? -17.016 -8.344 -21.188 1 97.19 543 LEU A CA 1
ATOM 4181 C C . LEU A 1 543 ? -15.617 -8.023 -20.688 1 97.19 543 LEU A C 1
ATOM 4183 O O . LEU A 1 543 ? -15.398 -7.918 -19.469 1 97.19 543 LEU A O 1
ATOM 4187 N N . ARG A 1 544 ? -14.672 -7.887 -21.578 1 96 544 ARG A N 1
ATOM 4188 C CA . ARG A 1 544 ? -13.312 -7.5 -21.203 1 96 544 ARG A CA 1
ATOM 4189 C C . ARG A 1 544 ? -13.305 -6.121 -20.547 1 96 544 ARG A C 1
ATOM 4191 O O . ARG A 1 544 ? -12.625 -5.91 -19.547 1 96 544 ARG A O 1
ATOM 4198 N N . TRP A 1 545 ? -14.039 -5.238 -21.141 1 96.69 545 TRP A N 1
ATOM 4199 C CA . TRP A 1 545 ? -14.156 -3.881 -20.625 1 96.69 545 TRP A CA 1
ATOM 4200 C C . TRP A 1 545 ? -14.742 -3.885 -19.219 1 96.69 545 TRP A C 1
ATOM 4202 O O . TRP A 1 545 ? -14.312 -3.117 -18.344 1 96.69 545 TRP A O 1
ATOM 4212 N N . GLU A 1 546 ? -15.648 -4.809 -18.922 1 96.69 546 GLU A N 1
ATOM 4213 C CA . GLU A 1 546 ? -16.297 -4.926 -17.625 1 96.69 546 GLU A CA 1
ATOM 4214 C C . GLU A 1 546 ? -15.578 -5.926 -16.734 1 96.69 546 GLU A C 1
ATOM 4216 O O . GLU A 1 546 ? -16.109 -6.344 -15.695 1 96.69 546 GLU A O 1
ATOM 4221 N N . GLY A 1 547 ? -14.445 -6.367 -17.156 1 97.56 547 GLY A N 1
ATOM 4222 C CA . GLY A 1 547 ? -13.758 -7.508 -16.578 1 97.56 547 GLY A CA 1
ATOM 4223 C C . GLY A 1 547 ? -13.602 -7.402 -15.07 1 97.56 547 GLY A C 1
ATOM 4224 O O . GLY A 1 547 ? -13.836 -8.367 -14.344 1 97.56 547 GLY A O 1
ATOM 4225 N N . ARG A 1 548 ? -13.203 -6.266 -14.547 1 97.25 548 ARG A N 1
ATOM 4226 C CA . ARG A 1 548 ? -12.992 -6.094 -13.109 1 97.25 548 ARG A CA 1
ATOM 4227 C C . ARG A 1 548 ? -14.305 -6.219 -12.344 1 97.25 548 ARG A C 1
ATOM 4229 O O . ARG A 1 548 ? -14.328 -6.723 -11.219 1 97.25 548 ARG A O 1
ATOM 4236 N N . ASP A 1 549 ? -15.375 -5.723 -12.914 1 96.94 549 ASP A N 1
ATOM 4237 C CA . ASP A 1 549 ? -16.688 -5.859 -12.281 1 96.94 549 ASP A CA 1
ATOM 4238 C C . ASP A 1 549 ? -17.109 -7.324 -12.227 1 96.94 549 ASP A C 1
ATOM 4240 O O . ASP A 1 549 ? -17.766 -7.75 -11.273 1 96.94 549 ASP A O 1
ATOM 4244 N N . LEU A 1 550 ? -16.781 -8.047 -13.289 1 97.94 550 LEU A N 1
ATOM 4245 C CA . LEU A 1 550 ? -17.078 -9.469 -13.32 1 97.94 550 LEU A CA 1
ATOM 4246 C C . LEU A 1 550 ? -16.328 -10.203 -12.203 1 97.94 550 LEU A C 1
ATOM 4248 O O . LEU A 1 550 ? -16.891 -11.102 -11.57 1 97.94 550 LEU A O 1
ATOM 4252 N N . LEU A 1 551 ? -15.078 -9.82 -11.984 1 98.62 551 LEU A N 1
ATOM 4253 C CA . LEU A 1 551 ? -14.312 -10.406 -10.891 1 98.62 551 LEU A CA 1
ATOM 4254 C C . LEU A 1 551 ? -15.016 -10.188 -9.555 1 98.62 551 LEU A C 1
ATOM 4256 O O . LEU A 1 551 ? -15.164 -11.125 -8.758 1 98.62 551 LEU A O 1
ATOM 4260 N N . VAL A 1 552 ? -15.469 -8.984 -9.305 1 98.19 552 VAL A N 1
ATOM 4261 C CA . VAL A 1 552 ? -16.094 -8.609 -8.039 1 98.19 552 VAL A CA 1
ATOM 4262 C C . VAL A 1 552 ? -17.422 -9.367 -7.879 1 98.19 552 VAL A C 1
ATOM 4264 O O . VAL A 1 552 ? -17.734 -9.844 -6.785 1 98.19 552 VAL A O 1
ATOM 4267 N N . GLY A 1 553 ? -18.219 -9.406 -8.953 1 98.31 553 GLY A N 1
ATOM 4268 C CA . GLY A 1 553 ? -19.469 -10.133 -8.898 1 98.31 553 GLY A CA 1
ATOM 4269 C C . GLY A 1 553 ? -19.297 -11.602 -8.555 1 98.31 553 GLY A C 1
ATOM 4270 O O . GLY A 1 553 ? -20.031 -12.141 -7.719 1 98.31 553 GLY A O 1
ATOM 4271 N N . LEU A 1 554 ? -18.328 -12.219 -9.234 1 98.69 554 LEU A N 1
ATOM 4272 C CA . LEU A 1 554 ? -18.078 -13.633 -8.984 1 98.69 554 LEU A CA 1
ATOM 4273 C C . LEU A 1 554 ? -17.562 -13.859 -7.566 1 98.69 554 LEU A C 1
ATOM 4275 O O . LEU A 1 554 ? -17.922 -14.852 -6.926 1 98.69 554 LEU A O 1
ATOM 4279 N N . GLU A 1 555 ? -16.703 -12.969 -7.066 1 98.75 555 GLU A N 1
ATOM 4280 C CA . GLU A 1 555 ? -16.234 -13.016 -5.684 1 98.75 555 GLU A CA 1
ATOM 4281 C C . GLU A 1 555 ? -17.422 -13.016 -4.707 1 98.75 555 GLU A C 1
ATOM 4283 O O . GLU A 1 555 ? -17.438 -13.805 -3.764 1 98.75 555 GLU A O 1
ATOM 4288 N N . SER A 1 556 ? -18.344 -12.094 -4.945 1 98.62 556 SER A N 1
ATOM 4289 C CA . SER A 1 556 ? -19.5 -11.953 -4.066 1 98.62 556 SER A CA 1
ATOM 4290 C C . SER A 1 556 ? -20.312 -13.25 -4 1 98.62 556 SER A C 1
ATOM 4292 O O . SER A 1 556 ? -20.719 -13.672 -2.92 1 98.62 556 SER A O 1
ATOM 4294 N N . VAL A 1 557 ? -20.469 -13.875 -5.113 1 98.81 557 VAL A N 1
ATOM 4295 C CA . VAL A 1 557 ? -21.266 -15.094 -5.203 1 98.81 557 VAL A CA 1
ATOM 4296 C C . VAL A 1 557 ? -20.547 -16.25 -4.527 1 98.81 557 VAL A C 1
ATOM 4298 O O . VAL A 1 557 ? -21.094 -16.906 -3.645 1 98.81 557 VAL A O 1
ATOM 4301 N N . VAL A 1 558 ? -19.328 -16.438 -4.898 1 98.88 558 VAL A N 1
ATOM 4302 C CA . VAL A 1 558 ? -18.594 -17.625 -4.488 1 98.88 558 VAL A CA 1
ATOM 4303 C C . VAL A 1 558 ? -18.219 -17.531 -3.012 1 98.88 558 VAL A C 1
ATOM 4305 O O . VAL A 1 558 ? -18.453 -18.453 -2.236 1 98.88 558 VAL A O 1
ATOM 4308 N N . CYS A 1 559 ? -17.656 -16.422 -2.604 1 98.88 559 CYS A N 1
ATOM 4309 C CA . CYS A 1 559 ? -17.281 -16.25 -1.206 1 98.88 559 CYS A CA 1
ATOM 4310 C C . CYS A 1 559 ? -18.516 -16.25 -0.302 1 98.88 559 CYS A C 1
ATOM 4312 O O . CYS A 1 559 ? -18.469 -16.797 0.8 1 98.88 559 CYS A O 1
ATOM 4314 N N . GLY A 1 560 ? -19.594 -15.586 -0.767 1 98.88 560 GLY A N 1
ATOM 4315 C CA . GLY A 1 560 ? -20.828 -15.625 0 1 98.88 560 GLY A CA 1
ATOM 4316 C C . GLY A 1 560 ? -21.328 -17.031 0.25 1 98.88 560 GLY A C 1
ATOM 4317 O O . GLY A 1 560 ? -21.672 -17.375 1.38 1 98.88 560 GLY A O 1
ATOM 4318 N N . LEU A 1 561 ? -21.328 -17.859 -0.774 1 98.81 561 LEU A N 1
ATOM 4319 C CA . LEU A 1 561 ? -21.797 -19.234 -0.656 1 98.81 561 LEU A CA 1
ATOM 4320 C C . LEU A 1 561 ? -20.859 -20.047 0.227 1 98.81 561 LEU A C 1
ATOM 4322 O O . LEU A 1 561 ? -21.328 -20.875 1.033 1 98.81 561 LEU A O 1
ATOM 4326 N N . LEU A 1 562 ? -19.562 -19.859 0.04 1 98.81 562 LEU A N 1
ATOM 4327 C CA . LEU A 1 562 ? -18.609 -20.609 0.85 1 98.81 562 LEU A CA 1
ATOM 4328 C C . LEU A 1 562 ? -18.812 -20.328 2.334 1 98.81 562 LEU A C 1
ATOM 4330 O O . LEU A 1 562 ? -18.766 -21.25 3.156 1 98.81 562 LEU A O 1
ATOM 4334 N N . LEU A 1 563 ? -19 -19.062 2.658 1 98.75 563 LEU A N 1
ATOM 4335 C CA . LEU A 1 563 ? -19.203 -18.672 4.051 1 98.75 563 LEU A CA 1
ATOM 4336 C C . LEU A 1 563 ? -20.516 -19.266 4.578 1 98.75 563 LEU A C 1
ATOM 4338 O O . LEU A 1 563 ? -20.562 -19.75 5.715 1 98.75 563 LEU A O 1
ATOM 4342 N N . ILE A 1 564 ? -21.562 -19.234 3.805 1 98.81 564 ILE A N 1
ATOM 4343 C CA . ILE A 1 564 ? -22.859 -19.75 4.219 1 98.81 564 ILE A CA 1
ATOM 4344 C C . ILE A 1 564 ? -22.781 -21.266 4.418 1 98.81 564 ILE A C 1
ATOM 4346 O O . ILE A 1 564 ? -23.281 -21.797 5.41 1 98.81 564 ILE A O 1
ATOM 4350 N N . LEU A 1 565 ? -22.172 -21.984 3.477 1 98.56 565 LEU A N 1
ATOM 4351 C CA . LEU A 1 565 ? -22.062 -23.438 3.566 1 98.56 565 LEU A CA 1
ATOM 4352 C C . LEU A 1 565 ? -21.234 -23.844 4.777 1 98.56 565 LEU A C 1
ATOM 4354 O O . LEU A 1 565 ? -21.531 -24.828 5.441 1 98.56 565 LEU A O 1
ATOM 4358 N N . ASP A 1 566 ? -20.188 -23.062 5.062 1 98.44 566 ASP A N 1
ATOM 4359 C CA . ASP A 1 566 ? -19.391 -23.297 6.27 1 98.44 566 ASP A CA 1
ATOM 4360 C C . ASP A 1 566 ? -20.234 -23.109 7.523 1 98.44 566 ASP A C 1
ATOM 4362 O O . ASP A 1 566 ? -20.188 -23.922 8.445 1 98.44 566 ASP A O 1
ATOM 4366 N N . ALA A 1 567 ? -20.969 -22.047 7.57 1 98.19 567 ALA A N 1
ATOM 4367 C CA . ALA A 1 567 ? -21.812 -21.75 8.727 1 98.19 567 ALA A CA 1
ATOM 4368 C C . ALA A 1 567 ? -22.891 -22.812 8.906 1 98.19 567 ALA A C 1
ATOM 4370 O O . ALA A 1 567 ? -23.203 -23.203 10.031 1 98.19 567 ALA A O 1
ATOM 4371 N N . ALA A 1 568 ? -23.438 -23.281 7.844 1 97.69 568 ALA A N 1
ATOM 4372 C CA . ALA A 1 568 ? -24.547 -24.234 7.852 1 97.69 568 ALA A CA 1
ATOM 4373 C C . ALA A 1 568 ? -24.109 -25.594 8.383 1 97.69 568 ALA A C 1
ATOM 4375 O O . ALA A 1 568 ? -24.922 -26.359 8.883 1 97.69 568 ALA A O 1
ATOM 4376 N N . ARG A 1 569 ? -22.859 -25.906 8.25 1 95.62 569 ARG A N 1
ATOM 4377 C CA . ARG A 1 569 ? -22.344 -27.203 8.641 1 95.62 569 ARG A CA 1
ATOM 4378 C C . ARG A 1 569 ? -22.531 -27.453 10.133 1 95.62 569 ARG A C 1
ATOM 4380 O O . ARG A 1 569 ? -22.781 -28.578 10.562 1 95.62 569 ARG A O 1
ATOM 4387 N N . ASP A 1 570 ? -22.391 -26.391 10.984 1 95.31 570 ASP A N 1
ATOM 4388 C CA . ASP A 1 570 ? -22.453 -26.594 12.43 1 95.31 570 ASP A CA 1
ATOM 4389 C C . ASP A 1 570 ? -23.266 -25.484 13.102 1 95.31 570 ASP A C 1
ATOM 4391 O O . ASP A 1 570 ? -23.422 -25.469 14.328 1 95.31 570 ASP A O 1
ATOM 4395 N N . ASN A 1 571 ? -23.703 -24.531 12.344 1 95.31 571 ASN A N 1
ATOM 4396 C CA . ASN A 1 571 ? -24.547 -23.438 12.805 1 95.31 571 ASN A CA 1
ATOM 4397 C C . ASN A 1 571 ? -23.844 -22.594 13.867 1 95.31 571 ASN A C 1
ATOM 4399 O O . ASN A 1 571 ? -24.484 -22.109 14.805 1 95.31 571 ASN A O 1
ATOM 4403 N N . ASP A 1 572 ? -22.516 -22.547 13.797 1 96.5 572 ASP A N 1
ATOM 4404 C CA . ASP A 1 572 ? -21.766 -21.672 14.688 1 96.5 572 ASP A CA 1
ATOM 4405 C C . ASP A 1 572 ? -22.266 -20.234 14.57 1 96.5 572 ASP A C 1
ATOM 4407 O O . ASP A 1 572 ? -22.344 -19.672 13.469 1 96.5 572 ASP A O 1
ATOM 4411 N N . PRO A 1 573 ? -22.594 -19.578 15.695 1 96.94 573 PRO A N 1
ATOM 4412 C CA . PRO A 1 573 ? -23.203 -18.25 15.641 1 96.94 573 PRO A CA 1
ATOM 4413 C C . PRO A 1 573 ? -22.281 -17.219 15 1 96.94 573 PRO A C 1
ATOM 4415 O O . PRO A 1 573 ? -22.766 -16.328 14.281 1 96.94 573 PRO A O 1
ATOM 4418 N N . ILE A 1 574 ? -21.016 -17.266 15.289 1 97.69 574 ILE A N 1
ATOM 4419 C CA . ILE A 1 574 ? -20.078 -16.297 14.727 1 97.69 574 ILE A CA 1
ATOM 4420 C C . ILE A 1 574 ? -19.969 -16.5 13.219 1 97.69 574 ILE A C 1
ATOM 4422 O O . ILE A 1 574 ? -19.984 -15.531 12.453 1 97.69 574 ILE A O 1
ATOM 4426 N N . ALA A 1 575 ? -19.828 -17.75 12.766 1 98.06 575 ALA A N 1
ATOM 4427 C CA . ALA A 1 575 ? -19.766 -18.047 11.336 1 98.06 575 ALA A CA 1
ATOM 4428 C C . ALA A 1 575 ? -21.016 -17.547 10.625 1 98.06 575 ALA A C 1
ATOM 4430 O O . ALA A 1 575 ? -20.953 -17.031 9.508 1 98.06 575 ALA A O 1
ATOM 4431 N N . ARG A 1 576 ? -22.172 -17.75 11.266 1 98 576 ARG A N 1
ATOM 4432 C CA . ARG A 1 576 ? -23.438 -17.312 10.688 1 98 576 ARG A CA 1
ATOM 4433 C C . ARG A 1 576 ? -23.469 -15.789 10.547 1 98 576 ARG A C 1
ATOM 4435 O O . ARG A 1 576 ? -23.891 -15.266 9.508 1 98 576 ARG A O 1
ATOM 4442 N N . GLU A 1 577 ? -23.016 -15.117 11.602 1 97.94 577 GLU A N 1
ATOM 4443 C CA . GLU A 1 577 ? -23 -13.664 11.562 1 97.94 577 GLU A CA 1
ATOM 4444 C C . GLU A 1 577 ? -22.062 -13.148 10.477 1 97.94 577 GLU A C 1
ATOM 4446 O O . GLU A 1 577 ? -22.375 -12.188 9.773 1 97.94 577 GLU A O 1
ATOM 4451 N N . ILE A 1 578 ? -20.922 -13.758 10.297 1 98.44 578 ILE A N 1
ATOM 4452 C CA . ILE A 1 578 ? -19.938 -13.359 9.297 1 98.44 578 ILE A CA 1
ATOM 4453 C C . ILE A 1 578 ? -20.516 -13.555 7.898 1 98.44 578 ILE A C 1
ATOM 4455 O O . ILE A 1 578 ? -20.375 -12.695 7.031 1 98.44 578 ILE A O 1
ATOM 4459 N N . ALA A 1 579 ? -21.156 -14.695 7.652 1 98.69 579 ALA A N 1
ATOM 4460 C CA . ALA A 1 579 ? -21.781 -14.953 6.363 1 98.69 579 ALA A CA 1
ATOM 4461 C C . ALA A 1 579 ? -22.828 -13.883 6.047 1 98.69 579 ALA A C 1
ATOM 4463 O O . ALA A 1 579 ? -22.891 -13.367 4.926 1 98.69 579 ALA A O 1
ATOM 4464 N N . ARG A 1 580 ? -23.625 -13.578 7.051 1 98.19 580 ARG A N 1
ATOM 4465 C CA . ARG A 1 580 ? -24.672 -12.578 6.895 1 98.19 580 ARG A CA 1
ATOM 4466 C C . ARG A 1 580 ? -24.078 -11.219 6.527 1 98.19 580 ARG A C 1
ATOM 4468 O O . ARG A 1 580 ? -24.531 -10.578 5.57 1 98.19 580 ARG A O 1
ATOM 4475 N N . ARG A 1 581 ? -23.078 -10.82 7.242 1 98.25 581 ARG A N 1
ATOM 4476 C CA . ARG A 1 581 ? -22.469 -9.508 7.023 1 98.25 581 ARG A CA 1
ATOM 4477 C C . ARG A 1 581 ? -21.766 -9.453 5.672 1 98.25 581 ARG A C 1
ATOM 4479 O O . ARG A 1 581 ? -21.781 -8.414 5 1 98.25 581 ARG A O 1
ATOM 4486 N N . PHE A 1 582 ? -21.078 -10.516 5.293 1 98.62 582 PHE A N 1
ATOM 4487 C CA . PHE A 1 582 ? -20.391 -10.531 4.012 1 98.62 582 PHE A CA 1
ATOM 4488 C C . PHE A 1 582 ? -21.359 -10.352 2.857 1 98.62 582 PHE A C 1
ATOM 4490 O O . PHE A 1 582 ? -21.078 -9.617 1.907 1 98.62 582 PHE A O 1
ATOM 4497 N N . VAL A 1 583 ? -22.516 -11.008 2.936 1 98.69 583 VAL A N 1
ATOM 4498 C CA . VAL A 1 583 ? -23.453 -11.062 1.814 1 98.69 583 VAL A CA 1
ATOM 4499 C C . VAL A 1 583 ? -24.328 -9.812 1.807 1 98.69 583 VAL A C 1
ATOM 4501 O O . VAL A 1 583 ? -24.547 -9.203 0.755 1 98.69 583 VAL A O 1
ATOM 4504 N N . LEU A 1 584 ? -24.781 -9.43 2.982 1 97.12 584 LEU A N 1
ATOM 4505 C CA . LEU A 1 584 ? -25.766 -8.352 3.043 1 97.12 584 LEU A CA 1
ATOM 4506 C C . LEU A 1 584 ? -25.078 -7 3.176 1 97.12 584 LEU A C 1
ATOM 4508 O O . LEU A 1 584 ? -25.688 -5.961 2.906 1 97.12 584 LEU A O 1
ATOM 4512 N N . LYS A 1 585 ? -23.859 -6.957 3.613 1 92.88 585 LYS A N 1
ATOM 4513 C CA . LYS A 1 585 ? -23.094 -5.73 3.789 1 92.88 585 LYS A CA 1
ATOM 4514 C C . LYS A 1 585 ? -23.859 -4.711 4.621 1 92.88 585 LYS A C 1
ATOM 4516 O O . LYS A 1 585 ? -24.312 -5.016 5.727 1 92.88 585 LYS A O 1
ATOM 4521 N N . GLU A 1 586 ? -24.172 -3.576 4.133 1 80.38 586 GLU A N 1
ATOM 4522 C CA . GLU A 1 586 ? -24.812 -2.494 4.875 1 80.38 586 GLU A CA 1
ATOM 4523 C C . GLU A 1 586 ? -26.281 -2.785 5.109 1 80.38 586 GLU A C 1
ATOM 4525 O O . GLU A 1 586 ? -26.938 -2.104 5.898 1 80.38 586 GLU A O 1
ATOM 4530 N N . GLN A 1 587 ? -26.781 -3.836 4.598 1 83.25 587 GLN A N 1
ATOM 4531 C CA . GLN A 1 587 ? -28.203 -4.168 4.75 1 83.25 587 GLN A CA 1
ATOM 4532 C C . GLN A 1 587 ? -28.438 -5.012 6 1 83.25 587 GLN A C 1
ATOM 4534 O O . GLN A 1 587 ? -29.578 -5.203 6.426 1 83.25 587 GLN A O 1
ATOM 4539 N N . ALA A 1 588 ? -27.375 -5.508 6.598 1 83.88 588 ALA A N 1
ATOM 4540 C CA . ALA A 1 588 ? -27.531 -6.219 7.863 1 83.88 588 ALA A CA 1
ATOM 4541 C C . ALA A 1 588 ? -28.062 -5.297 8.953 1 83.88 588 ALA A C 1
ATOM 4543 O O . ALA A 1 588 ? -27.562 -4.184 9.133 1 83.88 588 ALA A O 1
ATOM 4544 N N . THR A 1 589 ? -29.094 -5.738 9.617 1 86.31 589 THR A N 1
ATOM 4545 C CA . THR A 1 589 ? -29.734 -4.879 10.609 1 86.31 589 THR A CA 1
ATOM 4546 C C . THR A 1 589 ? -29.656 -5.5 12 1 86.31 589 THR A C 1
ATOM 4548 O O . THR A 1 589 ? -29.594 -6.723 12.133 1 86.31 589 THR A O 1
ATOM 4551 N N . TYR A 1 590 ? -29.609 -4.629 12.945 1 92.94 590 TYR A N 1
ATOM 4552 C CA . TYR A 1 590 ? -29.531 -4.996 14.352 1 92.94 590 TYR A CA 1
ATOM 4553 C C . TYR A 1 590 ? -30.531 -4.191 15.18 1 92.94 590 TYR A C 1
ATOM 4555 O O . TYR A 1 590 ? -31.031 -3.152 14.727 1 92.94 590 TYR A O 1
ATOM 4563 N N . SER A 1 591 ? -30.859 -4.688 16.344 1 91.75 591 SER A N 1
ATOM 4564 C CA . SER A 1 591 ? -31.781 -3.984 17.234 1 91.75 591 SER A CA 1
ATOM 4565 C C . SER A 1 591 ? -31.188 -2.662 17.703 1 91.75 591 SER A C 1
ATOM 4567 O O . SER A 1 591 ? -31.922 -1.703 17.953 1 91.75 591 SER A O 1
ATOM 4569 N N . SER A 1 592 ? -29.922 -2.643 17.891 1 94.69 592 SER A N 1
ATOM 4570 C CA . SER A 1 592 ? -29.203 -1.435 18.266 1 94.69 592 SER A CA 1
ATOM 4571 C C . SER A 1 592 ? -27.734 -1.506 17.828 1 94.69 592 SER A C 1
ATOM 4573 O O . SER A 1 592 ? -27.234 -2.578 17.469 1 94.69 592 SER A O 1
ATOM 4575 N N . TRP A 1 593 ? -27.078 -0.367 17.875 1 94.94 593 TRP A N 1
ATOM 4576 C CA . TRP A 1 593 ? -25.672 -0.347 17.5 1 94.94 593 TRP A CA 1
ATOM 4577 C C . TRP A 1 593 ? -24.828 -1.11 18.516 1 94.94 593 TRP A C 1
ATOM 4579 O O . TRP A 1 593 ? -23.797 -1.7 18.172 1 94.94 593 TRP A O 1
ATOM 4589 N N . GLU A 1 594 ? -25.234 -1.16 19.812 1 96.62 594 GLU A N 1
ATOM 4590 C CA . GLU A 1 594 ? -24.516 -1.875 20.875 1 96.62 594 GLU A CA 1
ATOM 4591 C C . GLU A 1 594 ? -24.5 -3.377 20.594 1 96.62 594 GLU A C 1
ATOM 4593 O O . GLU A 1 594 ? -23.5 -4.047 20.859 1 96.62 594 GLU A O 1
ATOM 4598 N N . VAL A 1 595 ? -25.625 -3.812 20.078 1 96.94 595 VAL A N 1
ATOM 4599 C CA . VAL A 1 595 ? -25.703 -5.23 19.75 1 96.94 595 VAL A CA 1
ATOM 4600 C C . VAL A 1 595 ? -24.734 -5.547 18.609 1 96.94 595 VAL A C 1
ATOM 4602 O O . VAL A 1 595 ? -24.031 -6.559 18.641 1 96.94 595 VAL A O 1
ATOM 4605 N N . GLU A 1 596 ? -24.766 -4.707 17.594 1 96.62 596 GLU A N 1
ATOM 4606 C CA . GLU A 1 596 ? -23.844 -4.906 16.484 1 96.62 596 GLU A CA 1
ATOM 4607 C C . GLU A 1 596 ? -22.391 -4.82 16.969 1 96.62 596 GLU A C 1
ATOM 4609 O O . GLU A 1 596 ? -21.547 -5.602 16.531 1 96.62 596 GLU A O 1
ATOM 4614 N N . ALA A 1 597 ? -22.078 -3.883 17.844 1 97.25 597 ALA A N 1
ATOM 4615 C CA . ALA A 1 597 ? -20.734 -3.725 18.391 1 97.25 597 ALA A CA 1
ATOM 4616 C C . ALA A 1 597 ? -20.312 -4.965 19.172 1 97.25 597 ALA A C 1
ATOM 4618 O O . ALA A 1 597 ? -19.125 -5.34 19.156 1 97.25 597 ALA A O 1
ATOM 4619 N N . ALA A 1 598 ? -21.25 -5.523 19.891 1 96.94 598 ALA A N 1
ATOM 4620 C CA . ALA A 1 598 ? -20.953 -6.758 20.625 1 96.94 598 ALA A CA 1
ATOM 4621 C C . ALA A 1 598 ? -20.594 -7.887 19.656 1 96.94 598 ALA A C 1
ATOM 4623 O O . ALA A 1 598 ? -19.703 -8.688 19.953 1 96.94 598 ALA A O 1
ATOM 4624 N N . TRP A 1 599 ? -21.281 -7.941 18.531 1 97.38 599 TRP A N 1
ATOM 4625 C CA . TRP A 1 599 ? -20.953 -8.93 17.516 1 97.38 599 TRP A CA 1
ATOM 4626 C C . TRP A 1 599 ? -19.578 -8.664 16.922 1 97.38 599 TRP A C 1
ATOM 4628 O O . TRP A 1 599 ? -18.844 -9.602 16.609 1 97.38 599 TRP A O 1
ATOM 4638 N N . ASP A 1 600 ? -19.281 -7.328 16.703 1 97.69 600 ASP A N 1
ATOM 4639 C CA . ASP A 1 600 ? -17.938 -6.988 16.234 1 97.69 600 ASP A CA 1
ATOM 4640 C C . ASP A 1 600 ? -16.859 -7.602 17.125 1 97.69 600 ASP A C 1
ATOM 4642 O O . ASP A 1 600 ? -15.898 -8.18 16.625 1 97.69 600 ASP A O 1
ATOM 4646 N N . LYS A 1 601 ? -17.047 -7.434 18.391 1 97.62 601 LYS A N 1
ATOM 4647 C CA . LYS A 1 601 ? -16.078 -7.93 19.359 1 97.62 601 LYS A CA 1
ATOM 4648 C C . LYS A 1 601 ? -15.969 -9.453 19.297 1 97.62 601 LYS A C 1
ATOM 4650 O O . LYS A 1 601 ? -14.867 -10 19.359 1 97.62 601 LYS A O 1
ATOM 4655 N N . ARG A 1 602 ? -17.094 -10.141 19.141 1 97.31 602 ARG A N 1
ATOM 4656 C CA . ARG A 1 602 ? -17.109 -11.594 19.047 1 97.31 602 ARG A CA 1
ATOM 4657 C C . ARG A 1 602 ? -16.422 -12.078 17.781 1 97.31 602 ARG A C 1
ATOM 4659 O O . ARG A 1 602 ? -15.711 -13.078 17.797 1 97.31 602 ARG A O 1
ATOM 4666 N N . ILE A 1 603 ? -16.625 -11.383 16.688 1 97.81 603 ILE A N 1
ATOM 4667 C CA . ILE A 1 603 ? -16.031 -11.734 15.406 1 97.81 603 ILE A CA 1
ATOM 4668 C C . ILE A 1 603 ? -14.516 -11.648 15.5 1 97.81 603 ILE A C 1
ATOM 4670 O O . ILE A 1 603 ? -13.805 -12.508 14.977 1 97.81 603 ILE A O 1
ATOM 4674 N N . VAL A 1 604 ? -14.023 -10.641 16.172 1 97.94 604 VAL A N 1
ATOM 4675 C CA . VAL A 1 604 ? -12.594 -10.352 16.188 1 97.94 604 VAL A CA 1
ATOM 4676 C C . VAL A 1 604 ? -11.898 -11.219 17.234 1 97.94 604 VAL A C 1
ATOM 4678 O O . VAL A 1 604 ? -10.812 -11.758 16.984 1 97.94 604 VAL A O 1
ATOM 4681 N N . PHE A 1 605 ? -12.539 -11.398 18.469 1 96.5 605 PHE A N 1
ATOM 4682 C CA . PHE A 1 605 ? -11.805 -11.945 19.609 1 96.5 605 PHE A CA 1
ATOM 4683 C C . PHE A 1 605 ? -12.453 -13.234 20.094 1 96.5 605 PHE A C 1
ATOM 4685 O O . PHE A 1 605 ? -11.93 -13.891 21 1 96.5 605 PHE A O 1
ATOM 4692 N N . GLY A 1 606 ? -13.555 -13.633 19.516 1 93.12 606 GLY A N 1
ATOM 4693 C CA . GLY A 1 606 ? -14.234 -14.836 19.969 1 93.12 606 GLY A CA 1
ATOM 4694 C C . GLY A 1 606 ? -15.078 -14.617 21.219 1 93.12 606 GLY A C 1
ATOM 4695 O O . GLY A 1 606 ? -15.156 -13.5 21.719 1 93.12 606 GLY A O 1
ATOM 4696 N N . ASP A 1 607 ? -15.812 -15.57 21.656 1 79.5 607 ASP A N 1
ATOM 4697 C CA . ASP A 1 607 ? -16.766 -15.5 22.766 1 79.5 607 ASP A CA 1
ATOM 4698 C C . ASP A 1 607 ? -16.047 -15.328 24.094 1 79.5 607 ASP A C 1
ATOM 4700 O O . ASP A 1 607 ? -16.562 -14.656 25 1 79.5 607 ASP A O 1
ATOM 4704 N N . ASP A 1 608 ? -14.984 -15.906 24.312 1 61.94 608 ASP A N 1
ATOM 4705 C CA . ASP A 1 608 ? -14.352 -15.781 25.625 1 61.94 608 ASP A CA 1
ATOM 4706 C C . ASP A 1 608 ? -13.938 -14.336 25.891 1 61.94 608 ASP A C 1
ATOM 4708 O O . ASP A 1 608 ? -13.961 -13.883 27.031 1 61.94 608 ASP A O 1
ATOM 4712 N N . ALA A 1 609 ? -13.656 -13.68 24.969 1 55.53 609 ALA A N 1
ATOM 4713 C CA . ALA A 1 609 ? -13.242 -12.297 25.156 1 55.53 609 ALA A CA 1
ATOM 4714 C C . ALA A 1 609 ? -14.453 -11.391 25.391 1 55.53 609 ALA A C 1
ATOM 4716 O O . ALA A 1 609 ? -14.328 -10.328 26 1 55.53 609 ALA A O 1
ATOM 4717 N N . ALA A 1 610 ? -15.594 -11.656 24.859 1 50.34 610 ALA A N 1
ATOM 4718 C CA . ALA A 1 610 ? -16.828 -10.891 25.078 1 50.34 610 ALA A CA 1
ATOM 4719 C C . ALA A 1 610 ? -17.328 -11.062 26.516 1 50.34 610 ALA A C 1
ATOM 4721 O O . ALA A 1 610 ? -18.062 -10.219 27.016 1 50.34 610 ALA A O 1
ATOM 4722 N N . ALA A 1 611 ? -17.094 -12.156 27.141 1 43.06 611 ALA A N 1
ATOM 4723 C CA . ALA A 1 611 ? -17.531 -12.398 28.516 1 43.06 611 ALA A CA 1
ATOM 4724 C C . ALA A 1 611 ? -16.766 -11.508 29.5 1 43.06 611 ALA A C 1
ATOM 4726 O O . ALA A 1 611 ? -17.266 -11.18 30.578 1 43.06 611 ALA A O 1
ATOM 4727 N N . ILE A 1 612 ? -15.68 -11.18 29.234 1 32.94 612 ILE A N 1
ATOM 4728 C CA . ILE A 1 612 ? -14.914 -10.414 30.203 1 32.94 612 ILE A CA 1
ATOM 4729 C C . ILE A 1 612 ? -15.422 -8.977 30.25 1 32.94 612 ILE A C 1
ATOM 4731 O O . ILE A 1 612 ? -15.219 -8.273 31.25 1 32.94 612 ILE A O 1
ATOM 4735 N N . ALA A 1 613 ? -16.016 -8.508 29.312 1 36.03 613 ALA A N 1
ATOM 4736 C CA . ALA A 1 613 ? -16.547 -7.141 29.391 1 36.03 613 ALA A CA 1
ATOM 4737 C C . ALA A 1 613 ? -17.75 -7.078 30.312 1 36.03 613 ALA A C 1
ATOM 4739 O O . ALA A 1 613 ? -18.234 -5.992 30.656 1 36.03 613 ALA A O 1
ATOM 4740 N N . LYS A 1 614 ? -18.578 -8.117 30.531 1 35 614 LYS A N 1
ATOM 4741 C CA . LYS A 1 614 ? -19.719 -8.078 31.438 1 35 614 LYS A CA 1
ATOM 4742 C C . LYS A 1 614 ? -19.297 -8.297 32.875 1 35 614 LYS A C 1
ATOM 4744 O O . LYS A 1 614 ? -20.141 -8.367 33.781 1 35 614 LYS A O 1
ATOM 4749 N N . LEU A 1 615 ? -18.109 -8.805 33.188 1 25 615 LEU A N 1
ATOM 4750 C CA . LEU A 1 615 ? -17.781 -8.82 34.594 1 25 615 LEU A CA 1
ATOM 4751 C C . LEU A 1 615 ? -17.188 -7.484 35.031 1 25 615 LEU A C 1
ATOM 4753 O O . LEU A 1 615 ? -16.328 -6.93 34.375 1 25 615 LEU A O 1
ATOM 4757 N N . MET B 1 1 ? 16 -16.047 -36.906 1 78.38 1 MET B N 1
ATOM 4758 C CA . MET B 1 1 ? 15.523 -14.977 -36.031 1 78.38 1 MET B CA 1
ATOM 4759 C C . MET B 1 1 ? 16.609 -14.547 -35.062 1 78.38 1 MET B C 1
ATOM 4761 O O . MET B 1 1 ? 17.328 -15.383 -34.531 1 78.38 1 MET B O 1
ATOM 4765 N N . GLU B 1 2 ? 16.828 -13.289 -34.938 1 87.12 2 GLU B N 1
ATOM 4766 C CA . GLU B 1 2 ? 17.875 -12.773 -34.062 1 87.12 2 GLU B CA 1
ATOM 4767 C C . GLU B 1 2 ? 17.391 -12.727 -32.625 1 87.12 2 GLU B C 1
ATOM 4769 O O . GLU B 1 2 ? 16.328 -12.18 -32.312 1 87.12 2 GLU B O 1
ATOM 4774 N N . ALA B 1 3 ? 18.141 -13.391 -31.781 1 91.62 3 ALA B N 1
ATOM 4775 C CA . ALA B 1 3 ? 17.812 -13.43 -30.359 1 91.62 3 ALA B CA 1
ATOM 4776 C C . ALA B 1 3 ? 18.109 -12.086 -29.688 1 91.62 3 ALA B C 1
ATOM 4778 O O . ALA B 1 3 ? 19.031 -11.375 -30.094 1 91.62 3 ALA B O 1
ATOM 4779 N N . SER B 1 4 ? 17.266 -11.727 -28.766 1 93.75 4 SER B N 1
ATOM 4780 C CA . SER B 1 4 ? 17.594 -10.578 -27.922 1 93.75 4 SER B CA 1
ATOM 4781 C C . SER B 1 4 ? 18.828 -10.844 -27.062 1 93.75 4 SER B C 1
ATOM 4783 O O . SER B 1 4 ? 19.281 -11.992 -26.969 1 93.75 4 SER B O 1
ATOM 4785 N N . SER B 1 5 ? 19.516 -9.789 -26.625 1 94.44 5 SER B N 1
ATOM 4786 C CA . SER B 1 5 ? 20.656 -9.812 -25.703 1 94.44 5 SER B CA 1
ATOM 4787 C C . SER B 1 5 ? 20.594 -8.641 -24.734 1 94.44 5 SER B C 1
ATOM 4789 O O . SER B 1 5 ? 19.562 -7.973 -24.609 1 94.44 5 SER B O 1
ATOM 4791 N N . ALA B 1 6 ? 21.719 -8.531 -23.984 1 92.5 6 ALA B N 1
ATOM 4792 C CA . ALA B 1 6 ? 21.797 -7.422 -23.047 1 92.5 6 ALA B CA 1
ATOM 4793 C C . ALA B 1 6 ? 21.734 -6.082 -23.766 1 92.5 6 ALA B C 1
ATOM 4795 O O . ALA B 1 6 ? 21.297 -5.078 -23.203 1 92.5 6 ALA B O 1
ATOM 4796 N N . THR B 1 7 ? 22.109 -6.047 -25.062 1 93.19 7 THR B N 1
ATOM 4797 C CA . THR B 1 7 ? 22.219 -4.766 -25.75 1 93.19 7 THR B CA 1
ATOM 4798 C C . THR B 1 7 ? 21.391 -4.773 -27.031 1 93.19 7 THR B C 1
ATOM 4800 O O . THR B 1 7 ? 21.391 -3.795 -27.781 1 93.19 7 THR B O 1
ATOM 4803 N N . LYS B 1 8 ? 20.781 -5.895 -27.359 1 94 8 LYS B N 1
ATOM 4804 C CA . LYS B 1 8 ? 20.016 -5.988 -28.594 1 94 8 LYS B CA 1
ATOM 4805 C C . LYS B 1 8 ? 18.578 -6.438 -28.297 1 94 8 LYS B C 1
ATOM 4807 O O . LYS B 1 8 ? 18.297 -6.969 -27.219 1 94 8 LYS B O 1
ATOM 4812 N N . GLY B 1 9 ? 17.672 -6.277 -29.297 1 94.38 9 GLY B N 1
ATOM 4813 C CA . GLY B 1 9 ? 16.281 -6.648 -29.172 1 94.38 9 GLY B CA 1
ATOM 4814 C C . GLY B 1 9 ? 15.375 -5.477 -28.844 1 94.38 9 GLY B C 1
ATOM 4815 O O . GLY B 1 9 ? 15.719 -4.324 -29.125 1 94.38 9 GLY B O 1
ATOM 4816 N N . PHE B 1 10 ? 14.266 -5.773 -28.297 1 92.75 10 PHE B N 1
ATOM 4817 C CA . PHE B 1 10 ? 13.273 -4.746 -27.984 1 92.75 10 PHE B CA 1
ATOM 4818 C C . PHE B 1 10 ? 13.68 -3.957 -26.75 1 92.75 10 PHE B C 1
ATOM 4820 O O . PHE B 1 10 ? 14.117 -4.539 -25.75 1 92.75 10 PHE B O 1
ATOM 4827 N N . PHE B 1 11 ? 13.648 -2.727 -26.828 1 93.88 11 PHE B N 1
ATOM 4828 C CA . PHE B 1 11 ? 13.719 -1.811 -25.703 1 93.88 11 PHE B CA 1
ATOM 4829 C C . PHE B 1 11 ? 12.5 -0.897 -25.672 1 93.88 11 PHE B C 1
ATOM 4831 O O . PHE B 1 11 ? 12.148 -0.288 -26.672 1 93.88 11 PHE B O 1
ATOM 4838 N N . GLN B 1 12 ? 11.828 -0.83 -24.547 1 92.62 12 GLN B N 1
ATOM 4839 C CA . GLN B 1 12 ? 10.656 0.024 -24.391 1 92.62 12 GLN B CA 1
ATOM 4840 C C . GLN B 1 12 ? 11.008 1.492 -24.609 1 92.62 12 GLN B C 1
ATOM 4842 O O . GLN B 1 12 ? 11.945 2.006 -23.984 1 92.62 12 GLN B O 1
ATOM 4847 N N . THR B 1 13 ? 10.273 2.17 -25.547 1 92.69 13 THR B N 1
ATOM 4848 C CA . THR B 1 13 ? 10.406 3.617 -25.656 1 92.69 13 THR B CA 1
ATOM 4849 C C . THR B 1 13 ? 10.109 4.297 -24.328 1 92.69 13 THR B C 1
ATOM 4851 O O . THR B 1 13 ? 9.055 4.07 -23.719 1 92.69 13 THR B O 1
ATOM 4854 N N . PRO B 1 14 ? 11 5.066 -23.844 1 91.31 14 PRO B N 1
ATOM 4855 C CA . PRO B 1 14 ? 10.734 5.719 -22.562 1 91.31 14 PRO B CA 1
ATOM 4856 C C . PRO B 1 14 ? 9.555 6.695 -22.625 1 91.31 14 PRO B C 1
ATOM 4858 O O . PRO B 1 14 ? 9.461 7.488 -23.562 1 91.31 14 PRO B O 1
ATOM 4861 N N . PRO B 1 15 ? 8.672 6.637 -21.641 1 94.88 15 PRO B N 1
ATOM 4862 C CA . PRO B 1 15 ? 7.594 7.625 -21.594 1 94.88 15 PRO B CA 1
ATOM 4863 C C . PRO B 1 15 ? 8.102 9.039 -21.328 1 94.88 15 PRO B C 1
ATOM 4865 O O . PRO B 1 15 ? 9.102 9.219 -20.625 1 94.88 15 PRO B O 1
ATOM 4868 N N . THR B 1 16 ? 7.402 10.016 -21.859 1 94.06 16 THR B N 1
ATOM 4869 C CA . THR B 1 16 ? 7.672 11.422 -21.578 1 94.06 16 THR B CA 1
ATOM 4870 C C . THR B 1 16 ? 6.609 11.992 -20.641 1 94.06 16 THR B C 1
ATOM 4872 O O . THR B 1 16 ? 5.418 11.945 -20.953 1 94.06 16 THR B O 1
ATOM 4875 N N . ILE B 1 17 ? 7.047 12.484 -19.562 1 94.62 17 ILE B N 1
ATOM 4876 C CA . ILE B 1 17 ? 6.129 13.117 -18.609 1 94.62 17 ILE B CA 1
ATOM 4877 C C . ILE B 1 17 ? 6.184 14.633 -18.781 1 94.62 17 ILE B C 1
ATOM 4879 O O . ILE B 1 17 ? 7.141 15.281 -18.344 1 94.62 17 ILE B O 1
ATOM 4883 N N . PRO B 1 18 ? 5.188 15.227 -19.281 1 94.69 18 PRO B N 1
ATOM 4884 C CA . PRO B 1 18 ? 5.164 16.688 -19.375 1 94.69 18 PRO B CA 1
ATOM 4885 C C . PRO B 1 18 ? 4.938 17.359 -18.031 1 94.69 18 PRO B C 1
ATOM 4887 O O . PRO B 1 18 ? 4.453 16.734 -17.078 1 94.69 18 PRO B O 1
ATOM 4890 N N . PRO B 1 19 ? 5.289 18.672 -17.938 1 96.31 19 PRO B N 1
ATOM 4891 C CA . PRO B 1 19 ? 4.98 19.391 -16.703 1 96.31 19 PRO B CA 1
ATOM 4892 C C . PRO B 1 19 ? 3.496 19.359 -16.344 1 96.31 19 PRO B C 1
ATOM 4894 O O . PRO B 1 19 ? 2.646 19.578 -17.219 1 96.31 19 PRO B O 1
ATOM 4897 N N . GLN B 1 20 ? 3.186 19.062 -15.094 1 94.69 20 GLN B N 1
ATOM 4898 C CA . GLN B 1 20 ? 1.806 18.891 -14.656 1 94.69 20 GLN B CA 1
ATOM 4899 C C . GLN B 1 20 ? 1.008 20.188 -14.836 1 94.69 20 GLN B C 1
ATOM 4901 O O . GLN B 1 20 ? -0.212 20.141 -15.008 1 94.69 20 GLN B O 1
ATOM 4906 N N . TYR B 1 21 ? 1.704 21.312 -14.766 1 96 21 TYR B N 1
ATOM 4907 C CA . TYR B 1 21 ? 1.073 22.609 -14.977 1 96 21 TYR B CA 1
ATOM 4908 C C . TYR B 1 21 ? 0.399 22.672 -16.344 1 96 21 TYR B C 1
ATOM 4910 O O . TYR B 1 21 ? -0.588 23.391 -16.531 1 96 21 TYR B O 1
ATOM 4918 N N . VAL B 1 22 ? 0.901 21.828 -17.281 1 92.19 22 VAL B N 1
ATOM 4919 C CA . VAL B 1 22 ? 0.392 21.859 -18.641 1 92.19 22 VAL B CA 1
ATOM 4920 C C . VAL B 1 22 ? -0.442 20.609 -18.906 1 92.19 22 VAL B C 1
ATOM 4922 O O . VAL B 1 22 ? -1.524 20.688 -19.5 1 92.19 22 VAL B O 1
ATOM 4925 N N . GLU B 1 23 ? 0.01 19.562 -18.422 1 92.69 23 GLU B N 1
ATOM 4926 C CA . GLU B 1 23 ? -0.511 18.266 -18.875 1 92.69 23 GLU B CA 1
ATOM 4927 C C . GLU B 1 23 ? -1.698 17.828 -18.016 1 92.69 23 GLU B C 1
ATOM 4929 O O . GLU B 1 23 ? -2.625 17.188 -18.531 1 92.69 23 GLU B O 1
ATOM 4934 N N . ASP B 1 24 ? -1.746 18.094 -16.75 1 95.62 24 ASP B N 1
ATOM 4935 C CA . ASP B 1 24 ? -2.777 17.609 -15.844 1 95.62 24 ASP B CA 1
ATOM 4936 C C . ASP B 1 24 ? -4.023 18.484 -15.906 1 95.62 24 ASP B C 1
ATOM 4938 O O . ASP B 1 24 ? -4.09 19.516 -15.25 1 95.62 24 ASP B O 1
ATOM 4942 N N . ALA B 1 25 ? -5 17.984 -16.562 1 95.88 25 ALA B N 1
ATOM 4943 C CA . ALA B 1 25 ? -6.219 18.75 -16.797 1 95.88 25 ALA B CA 1
ATOM 4944 C C . ALA B 1 25 ? -6.938 19.062 -15.484 1 95.88 25 ALA B C 1
ATOM 4946 O O . ALA B 1 25 ? -7.527 20.125 -15.32 1 95.88 25 ALA B O 1
ATOM 4947 N N . ALA B 1 26 ? -6.941 18.109 -14.594 1 97.06 26 ALA B N 1
ATOM 4948 C CA . ALA B 1 26 ? -7.574 18.312 -13.289 1 97.06 26 ALA B CA 1
ATOM 4949 C C . ALA B 1 26 ? -6.891 19.422 -12.508 1 97.06 26 ALA B C 1
ATOM 4951 O O . ALA B 1 26 ? -7.555 20.281 -11.922 1 97.06 26 ALA B O 1
ATOM 4952 N N . PHE B 1 27 ? -5.562 19.422 -12.539 1 97.62 27 PHE B N 1
ATOM 4953 C CA . PHE B 1 27 ? -4.77 20.406 -11.812 1 97.62 27 PHE B CA 1
ATOM 4954 C C . PHE B 1 27 ? -4.941 21.797 -12.414 1 97.62 27 PHE B C 1
ATOM 4956 O O . PHE B 1 27 ? -5.008 22.781 -11.68 1 97.62 27 PHE B O 1
ATOM 4963 N N . ARG B 1 28 ? -5.07 21.859 -13.68 1 96.75 28 ARG B N 1
ATOM 4964 C CA . ARG B 1 28 ? -5.281 23.125 -14.359 1 96.75 28 ARG B CA 1
ATOM 4965 C C . ARG B 1 28 ? -6.617 23.75 -13.961 1 96.75 28 ARG B C 1
ATOM 4967 O O . ARG B 1 28 ? -6.734 24.969 -13.844 1 96.75 28 ARG B O 1
ATOM 4974 N N . ARG B 1 29 ? -7.59 22.969 -13.789 1 97.06 29 ARG B N 1
ATOM 4975 C CA . ARG B 1 29 ? -8.883 23.469 -13.336 1 97.06 29 ARG B CA 1
ATOM 4976 C C . ARG B 1 29 ? -8.781 24.031 -11.914 1 97.06 29 ARG B C 1
ATOM 4978 O O . ARG B 1 29 ? -9.398 25.047 -11.594 1 97.06 29 ARG B O 1
ATOM 4985 N N . ILE B 1 30 ? -7.988 23.359 -11.039 1 98.19 30 ILE B N 1
ATOM 4986 C CA . ILE B 1 30 ? -7.762 23.828 -9.68 1 98.19 30 ILE B CA 1
ATOM 4987 C C . ILE B 1 30 ? -7.109 25.219 -9.719 1 98.19 30 ILE B C 1
ATOM 4989 O O . ILE B 1 30 ? -7.523 26.125 -8.992 1 98.19 30 ILE B O 1
ATOM 4993 N N . ILE B 1 31 ? -6.133 25.328 -10.578 1 97.5 31 ILE B N 1
ATOM 4994 C CA . ILE B 1 31 ? -5.414 26.594 -10.703 1 97.5 31 ILE B CA 1
ATOM 4995 C C . ILE B 1 31 ? -6.375 27.703 -11.148 1 97.5 31 ILE B C 1
ATOM 4997 O O . ILE B 1 31 ? -6.395 28.781 -10.57 1 97.5 31 ILE B O 1
ATOM 5001 N N . SER B 1 32 ? -7.203 27.406 -12.086 1 96.56 32 SER B N 1
ATOM 5002 C CA . SER B 1 32 ? -8.156 28.359 -12.625 1 96.56 32 SER B CA 1
ATOM 5003 C C . SER B 1 32 ? -9.203 28.75 -11.586 1 96.56 32 SER B C 1
ATOM 5005 O O . SER B 1 32 ? -9.719 29.875 -11.602 1 96.56 32 SER B O 1
ATOM 5007 N N . LEU B 1 33 ? -9.5 27.891 -10.656 1 97.31 33 LEU B N 1
ATOM 5008 C CA . LEU B 1 33 ? -10.547 28.109 -9.664 1 97.31 33 LEU B CA 1
ATOM 5009 C C . LEU B 1 33 ? -10.031 28.938 -8.5 1 97.31 33 LEU B C 1
ATOM 5011 O O . LEU B 1 33 ? -10.727 29.844 -8.016 1 97.31 33 LEU B O 1
ATOM 5015 N N . TYR B 1 34 ? -8.82 28.688 -8.047 1 97.38 34 TYR B N 1
ATOM 5016 C CA . TYR B 1 34 ? -8.477 29.172 -6.715 1 97.38 34 TYR B CA 1
ATOM 5017 C C . TYR B 1 34 ? -7.449 30.297 -6.781 1 97.38 34 TYR B C 1
ATOM 5019 O O . TYR B 1 34 ? -7.141 30.922 -5.766 1 97.38 34 TYR B O 1
ATOM 5027 N N . LEU B 1 35 ? -6.914 30.547 -7.98 1 96.25 35 LEU B N 1
ATOM 5028 C CA . LEU B 1 35 ? -6.109 31.75 -8.203 1 96.25 35 LEU B CA 1
ATOM 5029 C C . LEU B 1 35 ? -6.918 32.812 -8.922 1 96.25 35 LEU B C 1
ATOM 5031 O O . LEU B 1 35 ? -7.93 32.5 -9.555 1 96.25 35 LEU B O 1
ATOM 5035 N N . PRO B 1 36 ? -6.473 34.062 -8.812 1 93.62 36 PRO B N 1
ATOM 5036 C CA . PRO B 1 36 ? -7.215 35.125 -9.484 1 93.62 36 PRO B CA 1
ATOM 5037 C C . PRO B 1 36 ? -7.324 34.938 -10.992 1 93.62 36 PRO B C 1
ATOM 5039 O O . PRO B 1 36 ? -6.457 34.281 -11.594 1 93.62 36 PRO B O 1
ATOM 5042 N N . SER B 1 37 ? -8.375 35.375 -11.555 1 89.31 37 SER B N 1
ATOM 5043 C CA . SER B 1 37 ? -8.57 35.375 -13 1 89.31 37 SER B CA 1
ATOM 5044 C C . SER B 1 37 ? -8.516 36.781 -13.562 1 89.31 37 SER B C 1
ATOM 5046 O O . SER B 1 37 ? -9.359 37.625 -13.234 1 89.31 37 SER B O 1
ATOM 5048 N N . PRO B 1 38 ? -7.586 37.219 -14.414 1 91.06 38 PRO B N 1
ATOM 5049 C CA . PRO B 1 38 ? -6.527 36.312 -14.922 1 91.06 38 PRO B CA 1
ATOM 5050 C C . PRO B 1 38 ? -5.441 36.062 -13.891 1 91.06 38 PRO B C 1
ATOM 5052 O O . PRO B 1 38 ? -5.25 36.844 -12.961 1 91.06 38 PRO B O 1
ATOM 5055 N N . ILE B 1 39 ? -4.812 34.969 -14.031 1 93.19 39 ILE B N 1
ATOM 5056 C CA . ILE B 1 39 ? -3.707 34.656 -13.141 1 93.19 39 ILE B CA 1
ATOM 5057 C C . ILE B 1 39 ? -2.613 35.719 -13.258 1 93.19 39 ILE B C 1
ATOM 5059 O O . ILE B 1 39 ? -2.184 36.062 -14.359 1 93.19 39 ILE B O 1
ATOM 5063 N N . PRO B 1 40 ? -2.223 36.219 -12.141 1 91.5 40 PRO B N 1
ATOM 5064 C CA . PRO B 1 40 ? -1.109 37.188 -12.219 1 91.5 40 PRO B CA 1
ATOM 5065 C C . PRO B 1 40 ? 0.11 36.594 -12.938 1 91.5 40 PRO B C 1
ATOM 5067 O O . PRO B 1 40 ? 0.468 35.438 -12.719 1 91.5 40 PRO B O 1
ATOM 5070 N N . SER B 1 41 ? 0.698 37.406 -13.797 1 93.75 41 SER B N 1
ATOM 5071 C CA . SER B 1 41 ? 1.814 36.938 -14.625 1 93.75 41 SER B CA 1
ATOM 5072 C C . SER B 1 41 ? 2.943 36.375 -13.766 1 93.75 41 SER B C 1
ATOM 5074 O O . SER B 1 41 ? 3.59 35.406 -14.148 1 93.75 41 SER B O 1
ATOM 5076 N N . SER B 1 42 ? 3.215 37 -12.633 1 92.94 42 SER B N 1
ATOM 5077 C CA . SER B 1 42 ? 4.285 36.531 -11.75 1 92.94 42 SER B CA 1
ATOM 5078 C C . SER B 1 42 ? 4.023 35.125 -11.242 1 92.94 42 SER B C 1
ATOM 5080 O O . SER B 1 42 ? 4.945 34.312 -11.156 1 92.94 42 SER B O 1
ATOM 5082 N N . ILE B 1 43 ? 2.779 34.844 -10.938 1 95.12 43 ILE B N 1
ATOM 5083 C CA . ILE B 1 43 ? 2.414 33.5 -10.445 1 95.12 43 ILE B CA 1
ATOM 5084 C C . ILE B 1 43 ? 2.447 32.5 -11.602 1 95.12 43 ILE B C 1
ATOM 5086 O O . ILE B 1 43 ? 2.945 31.391 -11.438 1 95.12 43 ILE B O 1
ATOM 5090 N N . ASP B 1 44 ? 1.927 32.906 -12.695 1 96.44 44 ASP B N 1
ATOM 5091 C CA . ASP B 1 44 ? 1.911 32.031 -13.875 1 96.44 44 ASP B CA 1
ATOM 5092 C C . ASP B 1 44 ? 3.328 31.641 -14.281 1 96.44 44 ASP B C 1
ATOM 5094 O O . ASP B 1 44 ? 3.588 30.469 -14.562 1 96.44 44 ASP B O 1
ATOM 5098 N N . GLU B 1 45 ? 4.195 32.594 -14.336 1 97.25 45 GLU B N 1
ATOM 5099 C CA . GLU B 1 45 ? 5.59 32.344 -14.695 1 97.25 45 GLU B CA 1
ATOM 5100 C C . GLU B 1 45 ? 6.27 31.438 -13.664 1 97.25 45 GLU B C 1
ATOM 5102 O O . GLU B 1 45 ? 7.031 30.547 -14.016 1 97.25 45 GLU B O 1
ATOM 5107 N N . ASP B 1 46 ? 6.004 31.703 -12.453 1 97.75 46 ASP B N 1
ATOM 5108 C CA . ASP B 1 46 ? 6.59 30.922 -11.367 1 97.75 46 ASP B CA 1
ATOM 5109 C C . ASP B 1 46 ? 6.148 29.469 -11.438 1 97.75 46 ASP B C 1
ATOM 5111 O O . ASP B 1 46 ? 6.98 28.562 -11.375 1 97.75 46 ASP B O 1
ATOM 5115 N N . LEU B 1 47 ? 4.84 29.25 -11.578 1 98 47 LEU B N 1
ATOM 5116 C CA . LEU B 1 47 ? 4.297 27.891 -11.609 1 98 47 LEU B CA 1
ATOM 5117 C C . LEU B 1 47 ? 4.773 27.156 -12.859 1 98 47 LEU B C 1
ATOM 5119 O O . LEU B 1 47 ? 5.082 25.969 -12.789 1 98 47 LEU B O 1
ATOM 5123 N N . SER B 1 48 ? 4.82 27.812 -13.977 1 97.75 48 SER B N 1
ATOM 5124 C CA . SER B 1 48 ? 5.305 27.219 -15.219 1 97.75 48 SER B CA 1
ATOM 5125 C C . SER B 1 48 ? 6.766 26.797 -15.094 1 97.75 48 SER B C 1
ATOM 5127 O O . SER B 1 48 ? 7.121 25.656 -15.438 1 97.75 48 SER B O 1
ATOM 5129 N N . ARG B 1 49 ? 7.559 27.719 -14.602 1 98.25 49 ARG B N 1
ATOM 5130 C CA . ARG B 1 49 ? 8.977 27.438 -14.406 1 98.25 49 ARG B CA 1
ATOM 5131 C C . ARG B 1 49 ? 9.172 26.297 -13.414 1 98.25 49 ARG B C 1
ATOM 5133 O O . ARG B 1 49 ? 9.961 25.375 -13.648 1 98.25 49 ARG B O 1
ATOM 5140 N N . PHE B 1 50 ? 8.508 26.359 -12.344 1 98.5 50 PHE B N 1
ATOM 5141 C CA . PHE B 1 50 ? 8.688 25.406 -11.266 1 98.5 50 PHE B CA 1
ATOM 5142 C C . PHE B 1 50 ? 8.234 24.016 -11.695 1 98.5 50 PHE B C 1
ATOM 5144 O O . PHE B 1 50 ? 8.844 23.016 -11.32 1 98.5 50 PHE B O 1
ATOM 5151 N N . SER B 1 51 ? 7.156 23.938 -12.477 1 98.06 51 SER B N 1
ATOM 5152 C CA . SER B 1 51 ? 6.637 22.656 -12.938 1 98.06 51 SER B CA 1
ATOM 5153 C C . SER B 1 51 ? 7.652 21.938 -13.82 1 98.06 51 SER B C 1
ATOM 5155 O O . SER B 1 51 ? 7.676 20.703 -13.875 1 98.06 51 SER B O 1
ATOM 5157 N N . ARG B 1 52 ? 8.492 22.656 -14.516 1 97.75 52 ARG B N 1
ATOM 5158 C CA . ARG B 1 52 ? 9.57 22.078 -15.312 1 97.75 52 ARG B CA 1
ATOM 5159 C C . ARG B 1 52 ? 10.766 21.719 -14.43 1 97.75 52 ARG B C 1
ATOM 5161 O O . ARG B 1 52 ? 11.398 20.688 -14.641 1 97.75 52 ARG B O 1
ATOM 5168 N N . LEU B 1 53 ? 11.039 22.547 -13.492 1 98.19 53 LEU B N 1
ATOM 5169 C CA . LEU B 1 53 ? 12.188 22.359 -12.617 1 98.19 53 LEU B CA 1
ATOM 5170 C C . LEU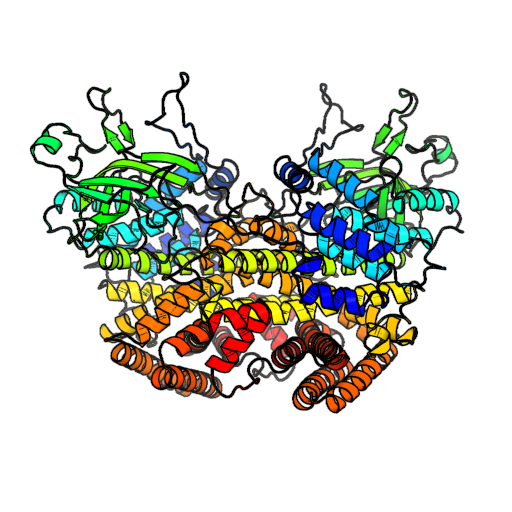 B 1 53 ? 12.062 21.047 -11.836 1 98.19 53 LEU B C 1
ATOM 5172 O O . LEU B 1 53 ? 13.031 20.297 -11.719 1 98.19 53 LEU B O 1
ATOM 5176 N N . VAL B 1 54 ? 10.93 20.766 -11.32 1 97.88 54 VAL B N 1
ATOM 5177 C CA . VAL B 1 54 ? 10.742 19.656 -10.398 1 97.88 54 VAL B CA 1
ATOM 5178 C C . VAL B 1 54 ? 10.883 18.328 -11.156 1 97.88 54 VAL B C 1
ATOM 5180 O O . VAL B 1 54 ? 11.086 17.281 -10.547 1 97.88 54 VAL B O 1
ATOM 5183 N N . LEU B 1 55 ? 10.82 18.344 -12.5 1 97 55 LEU B N 1
ATOM 5184 C CA . LEU B 1 55 ? 11 17.156 -13.328 1 97 55 LEU B CA 1
ATOM 5185 C C . LEU B 1 55 ? 12.414 17.109 -13.906 1 97 55 LEU B C 1
ATOM 5187 O O . LEU B 1 55 ? 12.805 16.094 -14.492 1 97 55 LEU B O 1
ATOM 5191 N N . SER B 1 56 ? 13.141 18.156 -13.703 1 97.06 56 SER B N 1
ATOM 5192 C CA . SER B 1 56 ? 14.461 18.25 -14.328 1 97.06 56 SER B CA 1
ATOM 5193 C C . SER B 1 56 ? 15.43 17.234 -13.734 1 97.06 56 SER B C 1
ATOM 5195 O O . SER B 1 56 ? 15.281 16.812 -12.578 1 97.06 56 SER B O 1
ATOM 5197 N N . ARG B 1 57 ? 16.391 16.859 -14.516 1 95.19 57 ARG B N 1
ATOM 5198 C CA . ARG B 1 57 ? 17.406 15.898 -14.102 1 95.19 57 ARG B CA 1
ATOM 5199 C C . ARG B 1 57 ? 18.172 16.406 -12.883 1 95.19 57 ARG B C 1
ATOM 5201 O O . ARG B 1 57 ? 18.469 15.625 -11.969 1 95.19 57 ARG B O 1
ATOM 5208 N N . SER B 1 58 ? 18.516 17.656 -12.898 1 95.75 58 SER B N 1
ATOM 5209 C CA . SER B 1 58 ? 19.297 18.234 -11.805 1 95.75 58 SER B CA 1
ATOM 5210 C C . SER B 1 58 ? 18.516 18.203 -10.492 1 95.75 58 SER B C 1
ATOM 5212 O O . SER B 1 58 ? 19.062 17.859 -9.445 1 95.75 58 SER B O 1
ATOM 5214 N N . HIS B 1 59 ? 17.281 18.578 -10.555 1 97.44 59 HIS B N 1
ATOM 5215 C CA . HIS B 1 59 ? 16.453 18.562 -9.352 1 97.44 59 HIS B CA 1
ATOM 5216 C C . HIS B 1 59 ? 16.219 17.125 -8.883 1 97.44 59 HIS B C 1
ATOM 5218 O O . HIS B 1 59 ? 16.312 16.844 -7.688 1 97.44 59 HIS B O 1
ATOM 5224 N N . MET B 1 60 ? 15.914 16.234 -9.828 1 96.81 60 MET B N 1
ATOM 5225 C CA . MET B 1 60 ? 15.602 14.852 -9.484 1 96.81 60 MET B CA 1
ATOM 5226 C C . MET B 1 60 ? 16.844 14.125 -8.992 1 96.81 60 MET B C 1
ATOM 5228 O O . MET B 1 60 ? 16.734 13.141 -8.258 1 96.81 60 MET B O 1
ATOM 5232 N N . ALA B 1 61 ? 18 14.594 -9.32 1 97 61 ALA B N 1
ATOM 5233 C CA . ALA B 1 61 ? 19.234 14.023 -8.797 1 97 61 ALA B CA 1
ATOM 5234 C C . ALA B 1 61 ? 19.328 14.211 -7.285 1 97 61 ALA B C 1
ATOM 5236 O O . ALA B 1 61 ? 19.875 13.352 -6.582 1 97 61 ALA B O 1
ATOM 5237 N N . TYR B 1 62 ? 18.812 15.375 -6.789 1 97.5 62 TYR B N 1
ATOM 5238 C CA . TYR B 1 62 ? 18.781 15.578 -5.344 1 97.5 62 TYR B CA 1
ATOM 5239 C C . TYR B 1 62 ? 17.891 14.555 -4.668 1 97.5 62 TYR B C 1
ATOM 5241 O O . TYR B 1 62 ? 18.234 14.008 -3.617 1 97.5 62 TYR B O 1
ATOM 5249 N N . ALA B 1 63 ? 16.781 14.32 -5.289 1 96.5 63 ALA B N 1
ATOM 5250 C CA . ALA B 1 63 ? 15.852 13.336 -4.727 1 96.5 63 ALA B CA 1
ATOM 5251 C C . ALA B 1 63 ? 16.469 11.938 -4.73 1 96.5 63 ALA B C 1
ATOM 5253 O O . ALA B 1 63 ? 16.328 11.195 -3.758 1 96.5 63 ALA B O 1
ATOM 5254 N N . ALA B 1 64 ? 17.078 11.586 -5.809 1 96.62 64 ALA B N 1
ATOM 5255 C CA . ALA B 1 64 ? 17.75 10.289 -5.918 1 96.62 64 ALA B CA 1
ATOM 5256 C C . ALA B 1 64 ? 18.844 10.141 -4.871 1 96.62 64 ALA B C 1
ATOM 5258 O O . ALA B 1 64 ? 19 9.078 -4.262 1 96.62 64 ALA B O 1
ATOM 5259 N N . ASP B 1 65 ? 19.594 11.18 -4.676 1 97.12 65 ASP B N 1
ATOM 5260 C CA . ASP B 1 65 ? 20.688 11.18 -3.693 1 97.12 65 ASP B CA 1
ATOM 5261 C C . ASP B 1 65 ? 20.141 11 -2.279 1 97.12 65 ASP B C 1
ATOM 5263 O O . ASP B 1 65 ? 20.703 10.234 -1.486 1 97.12 65 ASP B O 1
ATOM 5267 N N . ALA B 1 66 ? 19.078 11.734 -1.982 1 97.25 66 ALA B N 1
ATOM 5268 C CA . ALA B 1 66 ? 18.484 11.648 -0.654 1 97.25 66 ALA B CA 1
ATOM 5269 C C . ALA B 1 66 ? 18 10.234 -0.363 1 97.25 66 ALA B C 1
ATOM 5271 O O . ALA B 1 66 ? 18.094 9.758 0.771 1 97.25 66 ALA B O 1
ATOM 5272 N N . GLU B 1 67 ? 17.469 9.555 -1.379 1 95.5 67 GLU B N 1
ATOM 5273 C CA . GLU B 1 67 ? 16.953 8.195 -1.22 1 95.5 67 GLU B CA 1
ATOM 5274 C C . GLU B 1 67 ? 18.109 7.191 -1.083 1 95.5 67 GLU B C 1
ATOM 5276 O O . GLU B 1 67 ? 18 6.227 -0.323 1 95.5 67 GLU B O 1
ATOM 5281 N N . LYS B 1 68 ? 19.062 7.371 -1.843 1 95.44 68 LYS B N 1
ATOM 5282 C CA . LYS B 1 68 ? 20.203 6.449 -1.864 1 95.44 68 LYS B CA 1
ATOM 5283 C C . LYS B 1 68 ? 21.031 6.57 -0.593 1 95.44 68 LYS B C 1
ATOM 5285 O O . LYS B 1 68 ? 21.469 5.562 -0.031 1 95.44 68 LYS B O 1
ATOM 5290 N N . ASN B 1 69 ? 21.312 7.82 -0.221 1 96.75 69 ASN B N 1
ATOM 5291 C CA . ASN B 1 69 ? 22.125 8.109 0.957 1 96.75 69 ASN B CA 1
ATOM 5292 C C . ASN B 1 69 ? 21.25 8.508 2.148 1 96.75 69 ASN B C 1
ATOM 5294 O O . ASN B 1 69 ? 21.219 9.68 2.531 1 96.75 69 ASN B O 1
ATOM 5298 N N . GLN B 1 70 ? 20.703 7.527 2.816 1 96.88 70 GLN B N 1
ATOM 5299 C CA . GLN B 1 70 ? 19.781 7.766 3.928 1 96.88 70 GLN B CA 1
ATOM 5300 C C . GLN B 1 70 ? 20.531 8.297 5.148 1 96.88 70 GLN B C 1
ATOM 5302 O O . GLN B 1 70 ? 21.734 8.086 5.289 1 96.88 70 GLN B O 1
ATOM 5307 N N . PRO B 1 71 ? 19.812 9.023 5.984 1 97.75 71 PRO B N 1
ATOM 5308 C CA . PRO B 1 71 ? 20.469 9.586 7.168 1 97.75 71 PRO B CA 1
ATOM 5309 C C . PRO B 1 71 ? 21.016 8.516 8.109 1 97.75 71 PRO B C 1
ATOM 5311 O O . PRO B 1 71 ? 20.438 7.43 8.211 1 97.75 71 PRO B O 1
ATOM 5314 N N . TYR B 1 72 ? 22.062 8.836 8.836 1 97.44 72 TYR B N 1
ATOM 5315 C CA . TYR B 1 72 ? 22.625 7.938 9.836 1 97.44 72 TYR B CA 1
ATOM 5316 C C . TYR B 1 72 ? 23.219 8.719 11 1 97.44 72 TYR B C 1
ATOM 5318 O O . TYR B 1 72 ? 23.391 9.938 10.914 1 97.44 72 TYR B O 1
ATOM 5326 N N . LEU B 1 73 ? 23.547 8.047 12.156 1 97.31 73 LEU B N 1
ATOM 5327 C CA . LEU B 1 73 ? 24.031 8.688 13.375 1 97.31 73 LEU B CA 1
ATOM 5328 C C . LEU B 1 73 ? 25.516 8.445 13.562 1 97.31 73 LEU B C 1
ATOM 5330 O O . LEU B 1 73 ? 26.016 7.355 13.266 1 97.31 73 LEU B O 1
ATOM 5334 N N . ARG B 1 74 ? 26.203 9.492 14.039 1 96.12 74 ARG B N 1
ATOM 5335 C CA . ARG B 1 74 ? 27.516 9.43 14.664 1 96.12 74 ARG B CA 1
ATOM 5336 C C . ARG B 1 74 ? 27.438 9.75 16.156 1 96.12 74 ARG B C 1
ATOM 5338 O O . ARG B 1 74 ? 27.812 10.844 16.578 1 96.12 74 ARG B O 1
ATOM 5345 N N . PRO B 1 75 ? 27.016 8.812 16.875 1 93.81 75 PRO B N 1
ATOM 5346 C CA . PRO B 1 75 ? 26.594 9.125 18.25 1 93.81 75 PRO B CA 1
ATOM 5347 C C . PRO B 1 75 ? 27.781 9.391 19.172 1 93.81 75 PRO B C 1
ATOM 5349 O O . PRO B 1 75 ? 27.625 10.078 20.188 1 93.81 75 PRO B O 1
ATOM 5352 N N . LEU B 1 76 ? 28.984 8.844 18.844 1 95 76 LEU B N 1
ATOM 5353 C CA . LEU B 1 76 ? 30.125 8.945 19.75 1 95 76 LEU B CA 1
ATOM 5354 C C . LEU B 1 76 ? 31.344 9.531 19.016 1 95 76 LEU B C 1
ATOM 5356 O O . LEU B 1 76 ? 31.469 9.367 17.797 1 95 76 LEU B O 1
ATOM 5360 N N . SER B 1 77 ? 32.156 10.234 19.797 1 92.44 77 SER B N 1
ATOM 5361 C CA . SER B 1 77 ? 33.438 10.641 19.297 1 92.44 77 SER B CA 1
ATOM 5362 C C . SER B 1 77 ? 34.406 9.453 19.203 1 92.44 77 SER B C 1
ATOM 5364 O O . SER B 1 77 ? 34.094 8.359 19.656 1 92.44 77 SER B O 1
ATOM 5366 N N . THR B 1 78 ? 35.531 9.797 18.625 1 92.06 78 THR B N 1
ATOM 5367 C CA . THR B 1 78 ? 36.562 8.773 18.453 1 92.06 78 THR B CA 1
ATOM 5368 C C . THR B 1 78 ? 36.938 8.141 19.797 1 92.06 78 THR B C 1
ATOM 5370 O O . THR B 1 78 ? 37.281 6.961 19.844 1 92.06 78 THR B O 1
ATOM 5373 N N . PHE B 1 79 ? 36.75 8.844 20.844 1 94.38 79 PHE B N 1
ATOM 5374 C CA . PHE B 1 79 ? 37.219 8.359 22.141 1 94.38 79 PHE B CA 1
ATOM 5375 C C . PHE B 1 79 ? 36.031 7.965 23.016 1 94.38 79 PHE B C 1
ATOM 5377 O O . PHE B 1 79 ? 36.156 7.824 24.234 1 94.38 79 PHE B O 1
ATOM 5384 N N . GLY B 1 80 ? 34.875 7.926 22.453 1 93.56 80 GLY B N 1
ATOM 5385 C CA . GLY B 1 80 ? 33.75 7.301 23.125 1 93.56 80 GLY B CA 1
ATOM 5386 C C . GLY B 1 80 ? 32.844 8.297 23.844 1 93.56 80 GLY B C 1
ATOM 5387 O O . GLY B 1 80 ? 31.906 7.91 24.531 1 93.56 80 GLY B O 1
ATOM 5388 N N . THR B 1 81 ? 33.156 9.547 23.688 1 94.38 81 THR B N 1
ATOM 5389 C CA . THR B 1 81 ? 32.281 10.555 24.297 1 94.38 81 THR B CA 1
ATOM 5390 C C . THR B 1 81 ? 31.094 10.859 23.375 1 94.38 81 THR B C 1
ATOM 5392 O O . THR B 1 81 ? 31.188 10.719 22.156 1 94.38 81 THR B O 1
ATOM 5395 N N . GLU B 1 82 ? 30.047 11.242 24.062 1 94.31 82 GLU B N 1
ATOM 5396 C CA . GLU B 1 82 ? 28.859 11.578 23.281 1 94.31 82 GLU B CA 1
ATOM 5397 C C . GLU B 1 82 ? 29.141 12.695 22.281 1 94.31 82 GLU B C 1
ATOM 5399 O O . GLU B 1 82 ? 29.766 13.703 22.641 1 94.31 82 GLU B O 1
ATOM 5404 N N . ASN B 1 83 ? 28.75 12.469 21.078 1 96.19 83 ASN B N 1
ATOM 5405 C CA . ASN B 1 83 ? 28.828 13.508 20.062 1 96.19 83 ASN B CA 1
ATOM 5406 C C . ASN B 1 83 ? 27.641 14.461 20.141 1 96.19 83 ASN B C 1
ATOM 5408 O O . ASN B 1 83 ? 26.578 14.188 19.562 1 96.19 83 ASN B O 1
ATOM 5412 N N . LYS B 1 84 ? 27.812 15.609 20.672 1 94.94 84 LYS B N 1
ATOM 5413 C CA . LYS B 1 84 ? 26.75 16.578 20.859 1 94.94 84 LYS B CA 1
ATOM 5414 C C . LYS B 1 84 ? 26.75 17.625 19.75 1 94.94 84 LYS B C 1
ATOM 5416 O O . LYS B 1 84 ? 25.781 18.391 19.609 1 94.94 84 LYS B O 1
ATOM 5421 N N . GLN B 1 85 ? 27.766 17.641 18.984 1 93.38 85 GLN B N 1
ATOM 5422 C CA . GLN B 1 85 ? 27.953 18.703 18.016 1 93.38 85 GLN B CA 1
ATOM 5423 C C . GLN B 1 85 ? 27.281 18.359 16.688 1 93.38 85 GLN B C 1
ATOM 5425 O O . GLN B 1 85 ? 26.531 19.188 16.125 1 93.38 85 GLN B O 1
ATOM 5430 N N . ASP B 1 86 ? 27.547 17.172 16.188 1 93.88 86 ASP B N 1
ATOM 5431 C CA . ASP B 1 86 ? 26.969 16.812 14.898 1 93.88 86 ASP B CA 1
ATOM 5432 C C . ASP B 1 86 ? 26.688 15.32 14.812 1 93.88 86 ASP B C 1
ATOM 5434 O O . ASP B 1 86 ? 27.156 14.648 13.891 1 93.88 86 ASP B O 1
ATOM 5438 N N . PRO B 1 87 ? 25.828 14.852 15.609 1 96.44 87 PRO B N 1
ATOM 5439 C CA . PRO B 1 87 ? 25.578 13.406 15.672 1 96.44 87 PRO B CA 1
ATOM 5440 C C . PRO B 1 87 ? 24.75 12.906 14.484 1 96.44 87 PRO B C 1
ATOM 5442 O O . PRO B 1 87 ? 24.734 11.703 14.203 1 96.44 87 PRO B O 1
ATOM 5445 N N . LEU B 1 88 ? 24.031 13.703 13.82 1 97.69 88 LEU B N 1
ATOM 5446 C CA . LEU B 1 88 ? 23.172 13.312 12.711 1 97.69 88 LEU B CA 1
ATOM 5447 C C . LEU B 1 88 ? 23.75 13.758 11.383 1 97.69 88 LEU B C 1
ATOM 5449 O O . LEU B 1 88 ? 24.094 14.93 11.203 1 97.69 88 LEU B O 1
ATOM 5453 N N . VAL B 1 89 ? 23.906 12.789 10.469 1 97.69 89 VAL B N 1
ATOM 5454 C CA . VAL B 1 89 ? 24.375 13.078 9.117 1 97.69 89 VAL B CA 1
ATOM 5455 C C . VAL B 1 89 ? 23.234 12.891 8.117 1 97.69 89 VAL B C 1
ATOM 5457 O O . VAL B 1 89 ? 22.578 11.852 8.117 1 97.69 89 VAL B O 1
ATOM 5460 N N . THR B 1 90 ? 22.938 13.859 7.297 1 97.56 90 THR B N 1
ATOM 5461 C CA . THR B 1 90 ? 21.953 13.766 6.23 1 97.56 90 THR B CA 1
ATOM 5462 C C . THR B 1 90 ? 22.625 13.875 4.863 1 97.56 90 THR B C 1
ATOM 5464 O O . THR B 1 90 ? 23.766 14.297 4.762 1 97.56 90 THR B O 1
ATOM 5467 N N . SER B 1 91 ? 21.953 13.516 3.824 1 97.94 91 SER B N 1
ATOM 5468 C CA . SER B 1 91 ? 22.516 13.5 2.479 1 97.94 91 SER B CA 1
ATOM 5469 C C . SER B 1 91 ? 22.578 14.906 1.89 1 97.94 91 SER B C 1
ATOM 5471 O O . SER B 1 91 ? 21.906 15.812 2.375 1 97.94 91 SER B O 1
ATOM 5473 N N . GLU B 1 92 ? 23.469 15.055 0.891 1 97.94 92 GLU B N 1
ATOM 5474 C CA . GLU B 1 92 ? 23.5 16.297 0.133 1 97.94 92 GLU B CA 1
ATOM 5475 C C . GLU B 1 92 ? 22.141 16.594 -0.513 1 97.94 92 GLU B C 1
ATOM 5477 O O . GLU B 1 92 ? 21.656 17.719 -0.488 1 97.94 92 GLU B O 1
ATOM 5482 N N . GLY B 1 93 ? 21.547 15.547 -1.084 1 98.31 93 GLY B N 1
ATOM 5483 C CA . GLY B 1 93 ? 20.25 15.703 -1.704 1 98.31 93 GLY B CA 1
ATOM 5484 C C . GLY B 1 93 ? 19.188 16.219 -0.747 1 98.31 93 GLY B C 1
ATOM 5485 O O . GLY B 1 93 ? 18.391 17.094 -1.106 1 98.31 93 GLY B O 1
ATOM 5486 N N . TRP B 1 94 ? 19.203 15.734 0.465 1 98.12 94 TRP B N 1
ATOM 5487 C CA . TRP B 1 94 ? 18.266 16.172 1.489 1 98.12 94 TRP B CA 1
ATOM 5488 C C . TRP B 1 94 ? 18.438 17.656 1.792 1 98.12 94 TRP B C 1
ATOM 5490 O O . TRP B 1 94 ? 17.469 18.422 1.804 1 98.12 94 TRP B O 1
ATOM 5500 N N . ARG B 1 95 ? 19.656 18.094 2.002 1 98 95 ARG B N 1
ATOM 5501 C CA . ARG B 1 95 ? 19.938 19.484 2.334 1 98 95 ARG B CA 1
ATOM 5502 C C . ARG B 1 95 ? 19.594 20.406 1.17 1 98 95 ARG B C 1
ATOM 5504 O O . ARG B 1 95 ? 19 21.469 1.367 1 98 95 ARG B O 1
ATOM 5511 N N . LYS B 1 96 ? 19.938 19.984 -0.013 1 98.5 96 LYS B N 1
ATOM 5512 C CA . LYS B 1 96 ? 19.688 20.812 -1.185 1 98.5 96 LYS B CA 1
ATOM 5513 C C . LYS B 1 96 ? 18.188 20.938 -1.454 1 98.5 96 LYS B C 1
ATOM 5515 O O . LYS B 1 96 ? 17.719 21.984 -1.914 1 98.5 96 LYS B O 1
ATOM 5520 N N . LEU B 1 97 ? 17.453 19.922 -1.204 1 98.5 97 LEU B N 1
ATOM 5521 C CA . LEU B 1 97 ? 16.016 19.969 -1.387 1 98.5 97 LEU B CA 1
ATOM 5522 C C . LEU B 1 97 ? 15.367 20.875 -0.337 1 98.5 97 LEU B C 1
ATOM 5524 O O . LEU B 1 97 ? 14.383 21.562 -0.621 1 98.5 97 LEU B O 1
ATOM 5528 N N . GLN B 1 98 ? 15.875 20.844 0.91 1 98.12 98 GLN B N 1
ATOM 5529 C CA . GLN B 1 98 ? 15.391 21.797 1.913 1 98.12 98 GLN B CA 1
ATOM 5530 C C . GLN B 1 98 ? 15.602 23.234 1.461 1 98.12 98 GLN B C 1
ATOM 5532 O O . GLN B 1 98 ? 14.703 24.062 1.571 1 98.12 98 GLN B O 1
ATOM 5537 N N . TYR B 1 99 ? 16.828 23.469 0.923 1 98.38 99 TYR B N 1
ATOM 5538 C CA . TYR B 1 99 ? 17.141 24.812 0.428 1 98.38 99 TYR B CA 1
ATOM 5539 C C . TYR B 1 99 ? 16.203 25.203 -0.712 1 98.38 99 TYR B C 1
ATOM 5541 O O . TYR B 1 99 ? 15.727 26.328 -0.773 1 98.38 99 TYR B O 1
ATOM 5549 N N . ARG B 1 100 ? 15.961 24.234 -1.561 1 98.25 100 ARG B N 1
ATOM 5550 C CA . ARG B 1 100 ? 15.055 24.484 -2.676 1 98.25 100 ARG B CA 1
ATOM 5551 C C . ARG B 1 100 ? 13.656 24.859 -2.178 1 98.25 100 ARG B C 1
ATOM 5553 O O . ARG B 1 100 ? 13.039 25.781 -2.699 1 98.25 100 ARG B O 1
ATOM 5560 N N . GLY B 1 101 ? 13.148 24.109 -1.204 1 98.31 101 GLY B N 1
ATOM 5561 C CA . GLY B 1 101 ? 11.844 24.438 -0.641 1 98.31 101 GLY B CA 1
ATOM 5562 C C . GLY B 1 101 ? 11.781 25.812 -0.031 1 98.31 101 GLY B C 1
ATOM 5563 O O . GLY B 1 101 ? 10.781 26.516 -0.182 1 98.31 101 GLY B O 1
ATOM 5564 N N . ILE B 1 102 ? 12.836 26.203 0.6 1 98.44 102 ILE B N 1
ATOM 5565 C CA . ILE B 1 102 ? 12.938 27.516 1.225 1 98.44 102 ILE B CA 1
ATOM 5566 C C . ILE B 1 102 ? 12.953 28.594 0.148 1 98.44 102 ILE B C 1
ATOM 5568 O O . ILE B 1 102 ? 12.164 29.547 0.201 1 98.44 102 ILE B O 1
ATOM 5572 N N . GLU B 1 103 ? 13.758 28.406 -0.85 1 98.38 103 GLU B N 1
ATOM 5573 C CA . GLU B 1 103 ? 13.914 29.375 -1.929 1 98.38 103 GLU B CA 1
ATOM 5574 C C . GLU B 1 103 ? 12.609 29.547 -2.709 1 98.38 103 GLU B C 1
ATOM 5576 O O . GLU B 1 103 ? 12.25 30.656 -3.086 1 98.38 103 GLU B O 1
ATOM 5581 N N . GLU B 1 104 ? 11.961 28.438 -2.848 1 98.25 104 GLU B N 1
ATOM 5582 C CA . GLU B 1 104 ? 10.742 28.438 -3.654 1 98.25 104 GLU B CA 1
ATOM 5583 C C . GLU B 1 104 ? 9.531 28.859 -2.828 1 98.25 104 GLU B C 1
ATOM 5585 O O . GLU B 1 104 ? 8.438 29.016 -3.365 1 98.25 104 GLU B O 1
ATOM 5590 N N . GLY B 1 105 ? 9.695 29.094 -1.556 1 97.75 105 GLY B N 1
ATOM 5591 C CA . GLY B 1 105 ? 8.672 29.688 -0.699 1 97.75 105 GLY B CA 1
ATOM 5592 C C . GLY B 1 105 ? 7.598 28.688 -0.294 1 97.75 105 GLY B C 1
ATOM 5593 O O . GLY B 1 105 ? 6.426 29.062 -0.166 1 97.75 105 GLY B O 1
ATOM 5594 N N . MET B 1 106 ? 7.945 27.438 -0.083 1 98 106 MET B N 1
ATOM 5595 C CA . MET B 1 106 ? 6.949 26.422 0.272 1 98 106 MET B CA 1
ATOM 5596 C C . MET B 1 106 ? 6.262 26.781 1.587 1 98 106 MET B C 1
ATOM 5598 O O . MET B 1 106 ? 5.113 26.391 1.812 1 98 106 MET B O 1
ATOM 5602 N N . VAL B 1 107 ? 6.977 27.469 2.465 1 98.19 107 VAL B N 1
ATOM 5603 C CA . VAL B 1 107 ? 6.375 27.984 3.689 1 98.19 107 VAL B CA 1
ATOM 5604 C C . VAL B 1 107 ? 6.176 29.5 3.568 1 98.19 107 VAL B C 1
ATOM 5606 O O . VAL B 1 107 ? 5.078 30.016 3.803 1 98.19 107 VAL B O 1
ATOM 5609 N N . GLY B 1 108 ? 7.102 30.25 3.086 1 97.44 108 GLY B N 1
ATOM 5610 C CA . GLY B 1 108 ? 7.133 31.703 3.061 1 97.44 108 GLY B CA 1
ATOM 5611 C C . GLY B 1 108 ? 5.98 32.312 2.289 1 97.44 108 GLY B C 1
ATOM 5612 O O . GLY B 1 108 ? 5.5 33.406 2.629 1 97.44 108 GLY B O 1
ATOM 5613 N N . ILE B 1 109 ? 5.469 31.609 1.283 1 96.81 109 ILE B N 1
ATOM 5614 C CA . ILE B 1 109 ? 4.406 32.125 0.421 1 96.81 109 ILE B CA 1
ATOM 5615 C C . ILE B 1 109 ? 3.166 32.406 1.256 1 96.81 109 ILE B C 1
ATOM 5617 O O . ILE B 1 109 ? 2.504 33.438 1.048 1 96.81 109 ILE B O 1
ATOM 5621 N N . ALA B 1 110 ? 2.844 31.594 2.221 1 96.38 110 ALA B N 1
ATOM 5622 C CA . ALA B 1 110 ? 1.62 31.719 3.008 1 96.38 110 ALA B CA 1
ATOM 5623 C C . ALA B 1 110 ? 1.609 33 3.811 1 96.38 110 ALA B C 1
ATOM 5625 O O . ALA B 1 110 ? 0.543 33.562 4.125 1 96.38 110 ALA B O 1
ATOM 5626 N N . TYR B 1 111 ? 2.762 33.5 4.051 1 95 111 TYR B N 1
ATOM 5627 C CA . TYR B 1 111 ? 2.863 34.625 4.98 1 95 111 TYR B CA 1
ATOM 5628 C C . TYR B 1 111 ? 3.348 35.875 4.27 1 95 111 TYR B C 1
ATOM 5630 O O . TYR B 1 111 ? 3.586 36.906 4.906 1 95 111 TYR B O 1
ATOM 5638 N N . ALA B 1 112 ? 3.498 35.719 2.893 1 87.31 112 ALA B N 1
ATOM 5639 C CA . ALA B 1 112 ? 3.934 36.875 2.115 1 87.31 112 ALA B CA 1
ATOM 5640 C C . ALA B 1 112 ? 2.863 37.969 2.109 1 87.31 112 ALA B C 1
ATOM 5642 O O . ALA B 1 112 ? 1.709 37.719 1.757 1 87.31 112 ALA B O 1
ATOM 5643 N N . ASN B 1 113 ? 3.246 39.219 2.492 1 73.44 113 ASN B N 1
ATOM 5644 C CA . ASN B 1 113 ? 2.42 40.406 2.564 1 73.44 113 ASN B CA 1
ATOM 5645 C C . ASN B 1 113 ? 0.958 40.062 2.836 1 73.44 113 ASN B C 1
ATOM 5647 O O . ASN B 1 113 ? 0.067 40.531 2.107 1 73.44 113 ASN B O 1
ATOM 5651 N N . ALA B 1 114 ? 0.534 39.062 3.605 1 57.22 114 ALA B N 1
ATOM 5652 C CA . ALA B 1 114 ? -0.812 38.562 3.863 1 57.22 114 ALA B CA 1
ATOM 5653 C C . ALA B 1 114 ? -1.81 39.688 4 1 57.22 114 ALA B C 1
ATOM 5655 O O . ALA B 1 114 ? -2.875 39.688 3.377 1 57.22 114 ALA B O 1
ATOM 5656 N N . ARG B 1 115 ? -1.532 40.75 4.656 1 54 115 ARG B N 1
ATOM 5657 C CA . ARG B 1 115 ? -2.545 41.781 4.879 1 54 115 ARG B CA 1
ATOM 5658 C C . ARG B 1 115 ? -2.73 42.656 3.637 1 54 115 ARG B C 1
ATOM 5660 O O . ARG B 1 115 ? -3.793 43.25 3.439 1 54 115 ARG B O 1
ATOM 5667 N N . GLY B 1 116 ? -2 42.344 2.596 1 63.12 116 GLY B N 1
ATOM 5668 C CA . GLY B 1 116 ? -2.178 43.25 1.472 1 63.12 116 GLY B CA 1
ATOM 5669 C C . GLY B 1 116 ? -2.135 42.562 0.127 1 63.12 116 GLY B C 1
ATOM 5670 O O . GLY B 1 116 ? -2.334 43.188 -0.914 1 63.12 116 GLY B O 1
ATOM 5671 N N . SER B 1 117 ? -2.176 41.25 0.223 1 76.12 117 SER B N 1
ATOM 5672 C CA . SER B 1 117 ? -2.125 40.531 -1.047 1 76.12 117 SER B CA 1
ATOM 5673 C C . SER B 1 117 ? -3.506 40.469 -1.688 1 76.12 117 SER B C 1
ATOM 5675 O O . SER B 1 117 ? -4.504 40.219 -1.001 1 76.12 117 SER B O 1
ATOM 5677 N N . PRO B 1 118 ? -3.549 40.75 -2.912 1 81.94 118 PRO B N 1
ATOM 5678 C CA . PRO B 1 118 ? -4.844 40.719 -3.592 1 81.94 118 PRO B CA 1
ATOM 5679 C C . PRO B 1 118 ? -5.312 39.281 -3.896 1 81.94 118 PRO B C 1
ATOM 5681 O O . PRO B 1 118 ? -6.25 39.094 -4.672 1 81.94 118 PRO B O 1
ATOM 5684 N N . TRP B 1 119 ? -4.566 38.312 -3.359 1 90.06 119 TRP B N 1
ATOM 5685 C CA . TRP B 1 119 ? -5.016 36.938 -3.604 1 90.06 119 TRP B CA 1
ATOM 5686 C C . TRP B 1 119 ? -4.75 36.062 -2.391 1 90.06 119 TRP B C 1
ATOM 5688 O O . TRP B 1 119 ? -4.133 36.5 -1.416 1 90.06 119 TRP B O 1
ATOM 5698 N N . ASN B 1 120 ? -5.336 34.906 -2.307 1 94.5 120 ASN B N 1
ATOM 5699 C CA . ASN B 1 120 ? -5.18 33.906 -1.263 1 94.5 120 ASN B CA 1
ATOM 5700 C C . ASN B 1 120 ? -3.846 33.156 -1.386 1 94.5 120 ASN B C 1
ATOM 5702 O O . ASN B 1 120 ? -3.699 32.281 -2.217 1 94.5 120 ASN B O 1
ATOM 5706 N N . ASN B 1 121 ? -2.869 33.469 -0.539 1 95.88 121 ASN B N 1
ATOM 5707 C CA . ASN B 1 121 ? -1.519 32.906 -0.603 1 95.88 121 ASN B CA 1
ATOM 5708 C C . ASN B 1 121 ? -1.501 31.438 -0.25 1 95.88 121 ASN B C 1
ATOM 5710 O O . ASN B 1 121 ? -0.64 30.688 -0.721 1 95.88 121 ASN B O 1
ATOM 5714 N N . ARG B 1 122 ? -2.43 31 0.585 1 97.25 122 ARG B N 1
ATOM 5715 C CA . ARG B 1 122 ? -2.516 29.562 0.882 1 97.25 122 ARG B CA 1
ATOM 5716 C C . ARG B 1 122 ? -2.869 28.766 -0.367 1 97.25 122 ARG B C 1
ATOM 5718 O O . ARG B 1 122 ? -2.32 27.688 -0.595 1 97.25 122 ARG B O 1
ATOM 5725 N N . ALA B 1 123 ? -3.818 29.297 -1.145 1 97.44 123 ALA B N 1
ATOM 5726 C CA . ALA B 1 123 ? -4.141 28.641 -2.408 1 97.44 123 ALA B CA 1
ATOM 5727 C C . ALA B 1 123 ? -2.902 28.5 -3.291 1 97.44 123 ALA B C 1
ATOM 5729 O O . ALA B 1 123 ? -2.629 27.438 -3.836 1 97.44 123 ALA B O 1
ATOM 5730 N N . TYR B 1 124 ? -2.17 29.609 -3.432 1 97.19 124 TYR B N 1
ATOM 5731 C CA . TYR B 1 124 ? -0.947 29.625 -4.227 1 97.19 124 TYR B CA 1
ATOM 5732 C C . TYR B 1 124 ? 0.079 28.656 -3.662 1 97.19 124 TYR B C 1
ATOM 5734 O O . TYR B 1 124 ? 0.661 27.859 -4.402 1 97.19 124 TYR B O 1
ATOM 5742 N N . GLN B 1 125 ? 0.304 28.625 -2.377 1 98.06 125 GLN B N 1
ATOM 5743 C CA . GLN B 1 125 ? 1.245 27.766 -1.682 1 98.06 125 GLN B CA 1
ATOM 5744 C C . GLN B 1 125 ? 0.958 26.297 -1.981 1 98.06 125 GLN B C 1
ATOM 5746 O O . GLN B 1 125 ? 1.86 25.547 -2.363 1 98.06 125 GLN B O 1
ATOM 5751 N N . PHE B 1 126 ? -0.29 25.891 -1.863 1 98.62 126 PHE B N 1
ATOM 5752 C CA . PHE B 1 126 ? -0.619 24.484 -1.956 1 98.62 126 PHE B CA 1
ATOM 5753 C C . PHE B 1 126 ? -0.68 24.031 -3.412 1 98.62 126 PHE B C 1
ATOM 5755 O O . PHE B 1 126 ? -0.451 22.859 -3.717 1 98.62 126 PHE B O 1
ATOM 5762 N N . ILE B 1 127 ? -0.982 24.922 -4.328 1 98.5 127 ILE B N 1
ATOM 5763 C CA . ILE B 1 127 ? -0.839 24.625 -5.746 1 98.5 127 ILE B CA 1
ATOM 5764 C C . ILE B 1 127 ? 0.625 24.328 -6.066 1 98.5 127 ILE B C 1
ATOM 5766 O O . ILE B 1 127 ? 0.934 23.359 -6.758 1 98.5 127 ILE B O 1
ATOM 5770 N N . LYS B 1 128 ? 1.49 25.156 -5.566 1 98.31 128 LYS B N 1
ATOM 5771 C CA . LYS B 1 128 ? 2.916 24.953 -5.809 1 98.31 128 LYS B CA 1
ATOM 5772 C C . LYS B 1 128 ? 3.416 23.672 -5.133 1 98.31 128 LYS B C 1
ATOM 5774 O O . LYS B 1 128 ? 4.234 22.953 -5.695 1 98.31 128 LYS B O 1
ATOM 5779 N N . LEU B 1 129 ? 2.939 23.406 -3.934 1 98.56 129 LEU B N 1
ATOM 5780 C CA . LEU B 1 129 ? 3.303 22.188 -3.207 1 98.56 129 LEU B CA 1
ATOM 5781 C C . LEU B 1 129 ? 2.871 20.953 -3.977 1 98.56 129 LEU B C 1
ATOM 5783 O O . LEU B 1 129 ? 3.574 19.938 -3.973 1 98.56 129 LEU B O 1
ATOM 5787 N N . HIS B 1 130 ? 1.701 21 -4.586 1 98.19 130 HIS B N 1
ATOM 5788 C CA . HIS B 1 130 ? 1.201 19.891 -5.375 1 98.19 130 HIS B CA 1
ATOM 5789 C C . HIS B 1 130 ? 2.186 19.5 -6.48 1 98.19 130 HIS B C 1
ATOM 5791 O O . HIS B 1 130 ? 2.398 18.328 -6.746 1 98.19 130 HIS B O 1
ATOM 5797 N N . LEU B 1 131 ? 2.824 20.484 -7.082 1 97.75 131 LEU B N 1
ATOM 5798 C CA . LEU B 1 131 ? 3.789 20.266 -8.148 1 97.75 131 LEU B CA 1
ATOM 5799 C C . LEU B 1 131 ? 5.051 19.594 -7.617 1 97.75 131 LEU B C 1
ATOM 5801 O O . LEU B 1 131 ? 5.703 18.828 -8.336 1 97.75 131 LEU B O 1
ATOM 5805 N N . TRP B 1 132 ? 5.355 19.812 -6.383 1 98 132 TRP B N 1
ATOM 5806 C CA . TRP B 1 132 ? 6.676 19.484 -5.852 1 98 132 TRP B CA 1
ATOM 5807 C C . TRP B 1 132 ? 6.648 18.156 -5.094 1 98 132 TRP B C 1
ATOM 5809 O O . TRP B 1 132 ? 7.68 17.5 -4.965 1 98 132 TRP B O 1
ATOM 5819 N N . THR B 1 133 ? 5.602 17.766 -4.543 1 96.44 133 THR B N 1
ATOM 5820 C CA . THR B 1 133 ? 5.461 16.75 -3.514 1 96.44 133 THR B CA 1
ATOM 5821 C C . THR B 1 133 ? 6.238 15.484 -3.893 1 96.44 133 THR B C 1
ATOM 5823 O O . THR B 1 133 ? 7.039 14.984 -3.102 1 96.44 133 THR B O 1
ATOM 5826 N N . SER B 1 134 ? 6.098 14.961 -5.074 1 96.69 134 SER B N 1
ATOM 5827 C CA . SER B 1 134 ? 6.695 13.688 -5.48 1 96.69 134 SER B CA 1
ATOM 5828 C C . SER B 1 134 ? 8.164 13.867 -5.855 1 96.69 134 SER B C 1
ATOM 5830 O O . SER B 1 134 ? 8.867 12.883 -6.105 1 96.69 134 SER B O 1
ATOM 5832 N N . SER B 1 135 ? 8.664 15.109 -5.832 1 97.75 135 SER B N 1
ATOM 5833 C CA . SER B 1 135 ? 10.047 15.406 -6.188 1 97.75 135 SER B CA 1
ATOM 5834 C C . SER B 1 135 ? 10.805 15.992 -5.004 1 97.75 135 SER B C 1
ATOM 5836 O O . SER B 1 135 ? 11.93 16.469 -5.156 1 97.75 135 SER B O 1
ATOM 5838 N N . ALA B 1 136 ? 10.219 15.93 -3.83 1 97.81 136 ALA B N 1
ATOM 5839 C CA . ALA B 1 136 ? 10.766 16.672 -2.699 1 97.81 136 ALA B CA 1
ATOM 5840 C C . ALA B 1 136 ? 11.461 15.742 -1.716 1 97.81 136 ALA B C 1
ATOM 5842 O O . ALA B 1 136 ? 12.102 16.203 -0.766 1 97.81 136 ALA B O 1
ATOM 5843 N N . ALA B 1 137 ? 11.422 14.438 -1.95 1 95.44 137 ALA B N 1
ATOM 5844 C CA . ALA B 1 137 ? 11.992 13.453 -1.036 1 95.44 137 ALA B CA 1
ATOM 5845 C C . ALA B 1 137 ? 11.578 13.734 0.405 1 95.44 137 ALA B C 1
ATOM 5847 O O . ALA B 1 137 ? 12.406 13.695 1.316 1 95.44 137 ALA B O 1
ATOM 5848 N N . LEU B 1 138 ? 10.336 14.266 0.645 1 95.31 138 LEU B N 1
ATOM 5849 C CA . LEU B 1 138 ? 9.617 14.383 1.91 1 95.31 138 LEU B CA 1
ATOM 5850 C C . LEU B 1 138 ? 10.156 15.555 2.729 1 95.31 138 LEU B C 1
ATOM 5852 O O . LEU B 1 138 ? 9.852 15.68 3.916 1 95.31 138 LEU B O 1
ATOM 5856 N N . VAL B 1 139 ? 10.93 16.469 2.133 1 97.88 139 VAL B N 1
ATOM 5857 C CA . VAL B 1 139 ? 11.273 17.672 2.863 1 97.88 139 VAL B CA 1
ATOM 5858 C C . VAL B 1 139 ? 10.008 18.5 3.115 1 97.88 139 VAL B C 1
ATOM 5860 O O . VAL B 1 139 ? 10.016 19.422 3.934 1 97.88 139 VAL B O 1
ATOM 5863 N N . THR B 1 140 ? 8.938 18.078 2.496 1 97.81 140 THR B N 1
ATOM 5864 C CA . THR B 1 140 ? 7.645 18.703 2.752 1 97.81 140 THR B CA 1
ATOM 5865 C C . THR B 1 140 ? 7.199 18.469 4.191 1 97.81 140 THR B C 1
ATOM 5867 O O . THR B 1 140 ? 6.398 19.234 4.734 1 97.81 140 THR B O 1
ATOM 5870 N N . CYS B 1 141 ? 7.723 17.422 4.848 1 97.69 141 CYS B N 1
ATOM 5871 C CA . CYS B 1 141 ? 7.371 17.156 6.238 1 97.69 141 CYS B CA 1
ATOM 5872 C C . CYS B 1 141 ? 7.902 18.234 7.16 1 97.69 141 CYS B C 1
ATOM 5874 O O . CYS B 1 141 ? 7.129 18.922 7.836 1 97.69 141 CYS B O 1
ATOM 5876 N N . PRO B 1 142 ? 9.227 18.531 7.207 1 97.69 142 PRO B N 1
ATOM 5877 C CA . PRO B 1 142 ? 9.656 19.688 8.008 1 97.69 142 PRO B CA 1
ATOM 5878 C C . PRO B 1 142 ? 9.055 21 7.527 1 97.69 142 PRO B C 1
ATOM 5880 O O . PRO B 1 142 ? 8.812 21.906 8.328 1 97.69 142 PRO B O 1
ATOM 5883 N N . GLY B 1 143 ? 8.797 21.094 6.234 1 98.31 143 GLY B N 1
ATOM 5884 C CA . GLY B 1 143 ? 8.094 22.266 5.742 1 98.31 143 GLY B CA 1
ATOM 5885 C C . GLY B 1 143 ? 6.738 22.469 6.387 1 98.31 143 GLY B C 1
ATOM 5886 O O . GLY B 1 143 ? 6.375 23.578 6.75 1 98.31 143 GLY B O 1
ATOM 5887 N N . ALA B 1 144 ? 5.988 21.406 6.504 1 98.5 144 ALA B N 1
ATOM 5888 C CA . ALA B 1 144 ? 4.664 21.453 7.121 1 98.5 144 ALA B CA 1
ATOM 5889 C C . ALA B 1 144 ? 4.758 21.875 8.578 1 98.5 144 ALA B C 1
ATOM 5891 O O . ALA B 1 144 ? 3.986 22.734 9.039 1 98.5 144 ALA B O 1
ATOM 5892 N N . MET B 1 145 ? 5.699 21.312 9.289 1 98.25 145 MET B N 1
ATOM 5893 C CA . MET B 1 145 ? 5.883 21.656 10.695 1 98.25 145 MET B CA 1
ATOM 5894 C C . MET B 1 145 ? 6.355 23.094 10.844 1 98.25 145 MET B C 1
ATOM 5896 O O . MET B 1 145 ? 5.945 23.797 11.773 1 98.25 145 MET B O 1
ATOM 5900 N N . THR B 1 146 ? 7.188 23.484 9.914 1 98.75 146 THR B N 1
ATOM 5901 C CA . THR B 1 146 ? 7.66 24.859 9.898 1 98.75 146 THR B CA 1
ATOM 5902 C C . THR B 1 146 ? 6.504 25.828 9.68 1 98.75 146 THR B C 1
ATOM 5904 O O . THR B 1 146 ? 6.41 26.859 10.352 1 98.75 146 THR B O 1
ATOM 5907 N N . ASP B 1 147 ? 5.648 25.469 8.789 1 98.75 147 ASP B N 1
ATOM 5908 C CA . ASP B 1 147 ? 4.461 26.281 8.5 1 98.75 147 ASP B CA 1
ATOM 5909 C C . ASP B 1 147 ? 3.57 26.406 9.734 1 98.75 147 ASP B C 1
ATOM 5911 O O . ASP B 1 147 ? 3.148 27.5 10.094 1 98.75 147 ASP B O 1
ATOM 5915 N N . GLY B 1 148 ? 3.307 25.297 10.383 1 98.56 148 GLY B N 1
ATOM 5916 C CA . GLY B 1 148 ? 2.523 25.312 11.602 1 98.56 148 GLY B CA 1
ATOM 5917 C C . GLY B 1 148 ? 3.166 26.125 12.711 1 98.56 148 GLY B C 1
ATOM 5918 O O . GLY B 1 148 ? 2.486 26.875 13.406 1 98.56 148 GLY B O 1
ATOM 5919 N N . ALA B 1 149 ? 4.449 25.984 12.844 1 98.62 149 ALA B N 1
ATOM 5920 C CA . ALA B 1 149 ? 5.184 26.719 13.867 1 98.62 149 ALA B CA 1
ATOM 5921 C C . ALA B 1 149 ? 5.133 28.219 13.609 1 98.62 149 ALA B C 1
ATOM 5923 O O . ALA B 1 149 ? 4.973 29.016 14.539 1 98.62 149 ALA B O 1
ATOM 5924 N N . ALA B 1 150 ? 5.312 28.578 12.359 1 98.56 150 ALA B N 1
ATOM 5925 C CA . ALA B 1 150 ? 5.262 29.984 11.992 1 98.56 150 ALA B CA 1
ATOM 5926 C C . ALA B 1 150 ? 3.912 30.609 12.359 1 98.56 150 ALA B C 1
ATOM 5928 O O . ALA B 1 150 ? 3.85 31.719 12.875 1 98.56 150 ALA B O 1
ATOM 5929 N N . LYS B 1 151 ? 2.857 29.906 12.07 1 98.12 151 LYS B N 1
ATOM 5930 C CA . LYS B 1 151 ? 1.52 30.391 12.406 1 98.12 151 LYS B CA 1
ATOM 5931 C C . LYS B 1 151 ? 1.342 30.516 13.914 1 98.12 151 LYS B C 1
ATOM 5933 O O . LYS B 1 151 ? 0.831 31.516 14.406 1 98.12 151 LYS B O 1
ATOM 5938 N N . LEU B 1 152 ? 1.746 29.5 14.633 1 98.31 152 LEU B N 1
ATOM 5939 C CA . LEU B 1 152 ? 1.574 29.469 16.078 1 98.31 152 LEU B CA 1
ATOM 5940 C C . LEU B 1 152 ? 2.346 30.609 16.734 1 98.31 152 LEU B C 1
ATOM 5942 O O . LEU B 1 152 ? 1.79 31.359 17.547 1 98.31 152 LEU B O 1
ATOM 5946 N N . LEU B 1 153 ? 3.656 30.75 16.375 1 98.38 153 LEU B N 1
ATOM 5947 C CA . LEU B 1 153 ? 4.469 31.797 16.984 1 98.38 153 LEU B CA 1
ATOM 5948 C C . LEU B 1 153 ? 3.926 33.188 16.625 1 98.38 153 LEU B C 1
ATOM 5950 O O . LEU B 1 153 ? 4.012 34.094 17.422 1 98.38 153 LEU B O 1
ATOM 5954 N N . GLY B 1 154 ? 3.371 33.312 15.453 1 97.06 154 GLY B N 1
ATOM 5955 C CA . GLY B 1 154 ? 2.785 34.562 15.016 1 97.06 154 GLY B CA 1
ATOM 5956 C C . GLY B 1 154 ? 1.677 35.062 15.93 1 97.06 154 GLY B C 1
ATOM 5957 O O . GLY B 1 154 ? 1.42 36.25 16 1 97.06 154 GLY B O 1
ATOM 5958 N N . ARG B 1 155 ? 1.075 34.219 16.656 1 96 155 ARG B N 1
ATOM 5959 C CA . ARG B 1 155 ? -0.021 34.562 17.562 1 96 155 ARG B CA 1
ATOM 5960 C C . ARG B 1 155 ? 0.507 35.062 18.906 1 96 155 ARG B C 1
ATOM 5962 O O . ARG B 1 155 ? -0.248 35.625 19.703 1 96 155 ARG B O 1
ATOM 5969 N N . HIS B 1 156 ? 1.787 34.969 19.094 1 97.31 156 HIS B N 1
ATOM 5970 C CA . HIS B 1 156 ? 2.314 35.25 20.422 1 97.31 156 HIS B CA 1
ATOM 5971 C C . HIS B 1 156 ? 3.459 36.281 20.359 1 97.31 156 HIS B C 1
ATOM 5973 O O . HIS B 1 156 ? 4.328 36.281 21.234 1 97.31 156 HIS B O 1
ATOM 5979 N N . LEU B 1 157 ? 3.494 37.094 19.391 1 96.62 157 LEU B N 1
ATOM 5980 C CA . LEU B 1 157 ? 4.605 38 19.156 1 96.62 157 LEU B CA 1
ATOM 5981 C C . LEU B 1 157 ? 4.598 39.156 20.172 1 96.62 157 LEU B C 1
ATOM 5983 O O . LEU B 1 157 ? 5.629 39.781 20.422 1 96.62 157 LEU B O 1
ATOM 5987 N N . ASN B 1 158 ? 3.492 39.438 20.797 1 95.12 158 ASN B N 1
ATOM 5988 C CA . ASN B 1 158 ? 3.373 40.562 21.734 1 95.12 158 ASN B CA 1
ATOM 5989 C C . ASN B 1 158 ? 3.461 40.094 23.172 1 95.12 158 ASN B C 1
ATOM 5991 O O . ASN B 1 158 ? 3.299 40.906 24.094 1 95.12 158 ASN B O 1
ATOM 5995 N N . GLY B 1 159 ? 3.703 38.875 23.375 1 92.62 159 GLY B N 1
ATOM 5996 C CA . GLY B 1 159 ? 3.791 38.344 24.719 1 92.62 159 GLY B CA 1
ATOM 5997 C C . GLY B 1 159 ? 5.168 38.5 25.344 1 92.62 159 GLY B C 1
ATOM 5998 O O . GLY B 1 159 ? 6.027 39.188 24.781 1 92.62 159 GLY B O 1
ATOM 5999 N N . ALA B 1 160 ? 5.355 37.938 26.547 1 90.69 160 ALA B N 1
ATOM 6000 C CA . ALA B 1 160 ? 6.566 38.062 27.344 1 90.69 160 ALA B CA 1
ATOM 6001 C C . ALA B 1 160 ? 7.793 37.594 26.578 1 90.69 160 ALA B C 1
ATOM 6003 O O . ALA B 1 160 ? 8.891 38.156 26.75 1 90.69 160 ALA B O 1
ATOM 6004 N N . ASN B 1 161 ? 7.621 36.656 25.734 1 94.06 161 ASN B N 1
ATOM 6005 C CA . ASN B 1 161 ? 8.711 36.094 24.938 1 94.06 161 ASN B CA 1
ATOM 6006 C C . ASN B 1 161 ? 8.633 36.531 23.484 1 94.06 161 ASN B C 1
ATOM 6008 O O . ASN B 1 161 ? 9.188 35.875 22.594 1 94.06 161 ASN B O 1
ATOM 6012 N N . GLY B 1 162 ? 7.98 37.594 23.219 1 96.38 162 GLY B N 1
ATOM 6013 C CA . GLY B 1 162 ? 7.652 38.062 21.875 1 96.38 162 GLY B CA 1
ATOM 6014 C C . GLY B 1 162 ? 8.875 38.281 21.016 1 96.38 162 GLY B C 1
ATOM 6015 O O . GLY B 1 162 ? 8.867 37.969 19.812 1 96.38 162 GLY B O 1
ATOM 6016 N N . SER B 1 163 ? 9.914 38.875 21.562 1 96.31 163 SER B N 1
ATOM 6017 C CA . SER B 1 163 ? 11.117 39.156 20.781 1 96.31 163 SER B CA 1
ATOM 6018 C C . SER B 1 163 ? 11.781 37.875 20.297 1 96.31 163 SER B C 1
ATOM 6020 O O . SER B 1 163 ? 12.25 37.812 19.156 1 96.31 163 SER B O 1
ATOM 6022 N N . ILE B 1 164 ? 11.82 36.875 21.172 1 97.38 164 ILE B N 1
ATOM 6023 C CA . ILE B 1 164 ? 12.383 35.562 20.844 1 97.38 164 ILE B CA 1
ATOM 6024 C C . ILE B 1 164 ? 11.555 34.938 19.734 1 97.38 164 ILE B C 1
ATOM 6026 O O . ILE B 1 164 ? 12.109 34.406 18.766 1 97.38 164 ILE B O 1
ATOM 6030 N N . PHE B 1 165 ? 10.234 35 19.875 1 98.25 165 PHE B N 1
ATOM 6031 C CA . PHE B 1 165 ? 9.328 34.406 18.906 1 98.25 165 PHE B CA 1
ATOM 6032 C C . PHE B 1 165 ? 9.391 35.125 17.578 1 98.25 165 PHE B C 1
ATOM 6034 O O . PHE B 1 165 ? 9.258 34.5 16.516 1 98.25 165 PHE B O 1
ATOM 6041 N N . THR B 1 166 ? 9.547 36.406 17.625 1 97.94 166 THR B N 1
ATOM 6042 C CA . THR B 1 166 ? 9.656 37.188 16.406 1 97.94 166 THR B CA 1
ATOM 6043 C C . THR B 1 166 ? 10.883 36.75 15.594 1 97.94 166 THR B C 1
ATOM 6045 O O . THR B 1 166 ? 10.789 36.562 14.383 1 97.94 166 THR B O 1
ATOM 6048 N N . GLU B 1 167 ? 12.008 36.594 16.25 1 97.75 167 GLU B N 1
ATOM 6049 C CA . GLU B 1 167 ? 13.234 36.188 15.57 1 97.75 167 GLU B CA 1
ATOM 6050 C C . GLU B 1 167 ? 13.078 34.781 14.953 1 97.75 167 GLU B C 1
ATOM 6052 O O . GLU B 1 167 ? 13.43 34.594 13.789 1 97.75 167 GLU B O 1
ATOM 6057 N N . ALA B 1 168 ? 12.594 33.906 15.719 1 98.12 168 ALA B N 1
ATOM 6058 C CA . ALA B 1 168 ? 12.375 32.562 15.227 1 98.12 168 ALA B CA 1
ATOM 6059 C C . ALA B 1 168 ? 11.422 32.562 14.039 1 98.12 168 ALA B C 1
ATOM 6061 O O . ALA B 1 168 ? 11.688 31.906 13.023 1 98.12 168 ALA B O 1
ATOM 6062 N N . ARG B 1 169 ? 10.289 33.219 14.156 1 98.31 169 ARG B N 1
ATOM 6063 C CA . ARG B 1 169 ? 9.281 33.25 13.102 1 98.31 169 ARG B CA 1
ATOM 6064 C C . ARG B 1 169 ? 9.852 33.844 11.812 1 98.31 169 ARG B C 1
ATOM 6066 O O . ARG B 1 169 ? 9.57 33.344 10.719 1 98.31 169 ARG B O 1
ATOM 6073 N N . ASN B 1 170 ? 10.602 34.938 11.969 1 97.94 170 ASN B N 1
ATOM 6074 C CA . ASN B 1 170 ? 11.219 35.562 10.797 1 97.94 170 ASN B CA 1
ATOM 6075 C C . ASN B 1 170 ? 12.078 34.562 10.031 1 97.94 170 ASN B C 1
ATOM 6077 O O . ASN B 1 170 ? 12.094 34.562 8.797 1 97.94 170 ASN B O 1
ATOM 6081 N N . ARG B 1 171 ? 12.75 33.75 10.711 1 98.38 171 ARG B N 1
ATOM 6082 C CA . ARG B 1 171 ? 13.594 32.719 10.078 1 98.38 171 ARG B CA 1
ATOM 6083 C C . ARG B 1 171 ? 12.75 31.609 9.477 1 98.38 171 ARG B C 1
ATOM 6085 O O . ARG B 1 171 ? 13.094 31.047 8.438 1 98.38 171 ARG B O 1
ATOM 6092 N N . LEU B 1 172 ? 11.648 31.266 10.117 1 98.69 172 LEU B N 1
ATOM 6093 C CA . LEU B 1 172 ? 10.773 30.203 9.641 1 98.69 172 LEU B CA 1
ATOM 6094 C C . LEU B 1 172 ? 10.125 30.594 8.312 1 98.69 172 LEU B C 1
ATOM 6096 O O . LEU B 1 172 ? 9.867 29.734 7.465 1 98.69 172 LEU B O 1
ATOM 6100 N N . ILE B 1 173 ? 9.836 31.891 8.102 1 98.12 173 ILE B N 1
ATOM 6101 C CA . ILE B 1 173 ? 9.086 32.312 6.918 1 98.12 173 ILE B CA 1
ATOM 6102 C C . ILE B 1 173 ? 10.047 32.906 5.895 1 98.12 173 ILE B C 1
ATOM 6104 O O . ILE B 1 173 ? 9.617 33.438 4.875 1 98.12 173 ILE B O 1
ATOM 6108 N N . SER B 1 174 ? 11.359 32.812 6.137 1 98.06 174 SER B N 1
ATOM 6109 C CA . SER B 1 174 ? 12.359 33.344 5.215 1 98.06 174 SER B CA 1
ATOM 6110 C C . SER B 1 174 ? 12.484 32.5 3.967 1 98.06 174 SER B C 1
ATOM 6112 O O . SER B 1 174 ? 12.305 31.266 4.031 1 98.06 174 SER B O 1
ATOM 6114 N N . ARG B 1 175 ? 12.805 33.125 2.854 1 97.75 175 ARG B N 1
ATOM 6115 C CA . ARG B 1 175 ? 13.062 32.406 1.609 1 97.75 175 ARG B CA 1
ATOM 6116 C C . ARG B 1 175 ? 14.547 32.406 1.269 1 97.75 175 ARG B C 1
ATOM 6118 O O . ARG B 1 175 ? 14.93 32.062 0.144 1 97.75 175 ARG B O 1
ATOM 6125 N N . ASP B 1 176 ? 15.375 32.781 2.225 1 98.31 176 ASP B N 1
ATOM 6126 C CA . ASP B 1 176 ? 16.828 32.719 2.121 1 98.31 176 ASP B CA 1
ATOM 6127 C C . ASP B 1 176 ? 17.391 31.531 2.9 1 98.31 176 ASP B C 1
ATOM 6129 O O . ASP B 1 176 ? 17.422 31.562 4.133 1 98.31 176 ASP B O 1
ATOM 6133 N N . PRO B 1 177 ? 17.906 30.562 2.174 1 97.5 177 PRO B N 1
ATOM 6134 C CA . PRO B 1 177 ? 18.391 29.359 2.85 1 97.5 177 PRO B CA 1
ATOM 6135 C C . PRO B 1 177 ? 19.516 29.641 3.84 1 97.5 177 PRO B C 1
ATOM 6137 O O . PRO B 1 177 ? 19.75 28.859 4.758 1 97.5 177 PRO B O 1
ATOM 6140 N N . SER B 1 178 ? 20.203 30.766 3.705 1 96.75 178 SER B N 1
ATOM 6141 C CA . SER B 1 178 ? 21.328 31.062 4.582 1 96.75 178 SER B CA 1
ATOM 6142 C C . SER B 1 178 ? 20.844 31.5 5.965 1 96.75 178 SER B C 1
ATOM 6144 O O . SER B 1 178 ? 21.609 31.453 6.934 1 96.75 178 SER B O 1
ATOM 6146 N N . VAL B 1 179 ? 19.562 31.828 6.117 1 96.88 179 VAL B N 1
ATOM 6147 C CA . VAL B 1 179 ? 19.078 32.312 7.402 1 96.88 179 VAL B CA 1
ATOM 6148 C C . VAL B 1 179 ? 17.875 31.469 7.848 1 96.88 179 VAL B C 1
ATOM 6150 O O . VAL B 1 179 ? 17.578 31.391 9.039 1 96.88 179 VAL B O 1
ATOM 6153 N N . ALA B 1 180 ? 17.203 30.828 6.965 1 98.25 180 ALA B N 1
ATOM 6154 C CA . ALA B 1 180 ? 15.938 30.156 7.203 1 98.25 180 ALA B CA 1
ATOM 6155 C C . ALA B 1 180 ? 16.094 29 8.188 1 98.25 180 ALA B C 1
ATOM 6157 O O . ALA B 1 180 ? 17.141 28.344 8.211 1 98.25 180 ALA B O 1
ATOM 6158 N N . TRP B 1 181 ? 15.102 28.875 9.016 1 98.44 181 TRP B N 1
ATOM 6159 C CA . TRP B 1 181 ? 14.992 27.766 9.953 1 98.44 181 TRP B CA 1
ATOM 6160 C C . TRP B 1 181 ? 13.883 26.797 9.531 1 98.44 181 TRP B C 1
ATOM 6162 O O . TRP B 1 181 ? 12.938 27.203 8.836 1 98.44 181 TRP B O 1
ATOM 6172 N N . THR B 1 182 ? 14.039 25.547 9.875 1 98.44 182 THR B N 1
ATOM 6173 C CA . THR B 1 182 ? 12.945 24.594 9.891 1 98.44 182 THR B CA 1
ATOM 6174 C C . THR B 1 182 ? 12.594 24.188 11.32 1 98.44 182 THR B C 1
ATOM 6176 O O . THR B 1 182 ? 13.359 24.453 12.25 1 98.44 182 THR B O 1
ATOM 6179 N N . SER B 1 183 ? 11.438 23.672 11.445 1 98.5 183 SER B N 1
ATOM 6180 C CA . SER B 1 183 ? 10.961 23.328 12.781 1 98.5 183 SER B CA 1
ATOM 6181 C C . SER B 1 183 ? 10.586 21.844 12.875 1 98.5 183 SER B C 1
ATOM 6183 O O . SER B 1 183 ? 10.047 21.281 11.922 1 98.5 183 SER B O 1
ATOM 6185 N N . GLY B 1 184 ? 10.914 21.25 14.055 1 97.44 184 GLY B N 1
ATOM 6186 C CA . GLY B 1 184 ? 10.297 20 14.453 1 97.44 184 GLY B CA 1
ATOM 6187 C C . GLY B 1 184 ? 8.992 20.188 15.203 1 97.44 184 GLY B C 1
ATOM 6188 O O . GLY B 1 184 ? 8.625 21.312 15.555 1 97.44 184 GLY B O 1
ATOM 6189 N N . GLN B 1 185 ? 8.281 19.141 15.383 1 96.06 185 GLN B N 1
ATOM 6190 C CA . GLN B 1 185 ? 7.066 19 16.188 1 96.06 185 GLN B CA 1
ATOM 6191 C C . GLN B 1 185 ? 7.105 17.734 17.016 1 96.06 185 GLN B C 1
ATOM 6193 O O . GLN B 1 185 ? 6.859 16.625 16.516 1 96.06 185 GLN B O 1
ATOM 6198 N N . TRP B 1 186 ? 7.402 17.906 18.297 1 94.56 186 TRP B N 1
ATOM 6199 C CA . TRP B 1 186 ? 7.68 16.734 19.125 1 94.56 186 TRP B CA 1
ATOM 6200 C C . TRP B 1 186 ? 6.551 16.469 20.109 1 94.56 186 TRP B C 1
ATOM 6202 O O . TRP B 1 186 ? 6.609 16.906 21.266 1 94.56 186 TRP B O 1
ATOM 6212 N N . MET B 1 187 ? 5.633 15.633 19.656 1 90.5 187 MET B N 1
ATOM 6213 C CA . MET B 1 187 ? 4.461 15.336 20.484 1 90.5 187 MET B CA 1
ATOM 6214 C C . MET B 1 187 ? 4.426 13.859 20.875 1 90.5 187 MET B C 1
ATOM 6216 O O . MET B 1 187 ? 4.086 13.523 22 1 90.5 187 MET B O 1
ATOM 6220 N N . THR B 1 188 ? 4.863 12.992 20.062 1 93.75 188 THR B N 1
ATOM 6221 C CA . THR B 1 188 ? 4.684 11.555 20.234 1 93.75 188 THR B CA 1
ATOM 6222 C C . THR B 1 188 ? 5.707 10.992 21.219 1 93.75 188 THR B C 1
ATOM 6224 O O . THR B 1 188 ? 6.91 11.195 21.047 1 93.75 188 THR B O 1
ATOM 6227 N N . GLU B 1 189 ? 5.25 10.398 22.172 1 95.5 189 GLU B N 1
ATOM 6228 C CA . GLU B 1 189 ? 6.07 9.664 23.141 1 95.5 189 GLU B CA 1
ATOM 6229 C C . GLU B 1 189 ? 5.715 8.18 23.141 1 95.5 189 GLU B C 1
ATOM 6231 O O . GLU B 1 189 ? 4.914 7.723 22.328 1 95.5 189 GLU B O 1
ATOM 6236 N N . ARG B 1 190 ? 6.352 7.352 23.984 1 93.06 190 ARG B N 1
ATOM 6237 C CA . ARG B 1 190 ? 6.16 5.906 23.938 1 93.06 190 ARG B CA 1
ATOM 6238 C C . ARG B 1 190 ? 4.703 5.535 24.219 1 93.06 190 ARG B C 1
ATOM 6240 O O . ARG B 1 190 ? 4.191 4.562 23.656 1 93.06 190 ARG B O 1
ATOM 6247 N N . LYS B 1 191 ? 4.035 6.336 24.969 1 89.06 191 LYS B N 1
ATOM 6248 C CA . LYS B 1 191 ? 2.645 6.062 25.328 1 89.06 191 LYS B CA 1
ATOM 6249 C C . LYS B 1 191 ? 1.71 6.34 24.156 1 89.06 191 LYS B C 1
ATOM 6251 O O . LYS B 1 191 ? 0.574 5.863 24.141 1 89.06 191 LYS B O 1
ATOM 6256 N N . GLY B 1 192 ? 2.18 7.211 23.281 1 85.25 192 GLY B N 1
ATOM 6257 C CA . GLY B 1 192 ? 1.395 7.469 22.094 1 85.25 192 GLY B CA 1
ATOM 6258 C C . GLY B 1 192 ? 1.471 8.914 21.625 1 85.25 192 GLY B C 1
ATOM 6259 O O . GLY B 1 192 ? 1.977 9.773 22.344 1 85.25 192 GLY B O 1
ATOM 6260 N N . GLY B 1 193 ? 0.856 9.117 20.391 1 79.25 193 GLY B N 1
ATOM 6261 C CA . GLY B 1 193 ? 0.844 10.453 19.812 1 79.25 193 GLY B CA 1
ATOM 6262 C C . GLY B 1 193 ? -0.537 11.078 19.797 1 79.25 193 GLY B C 1
ATOM 6263 O O . GLY B 1 193 ? -0.668 12.305 19.844 1 79.25 193 GLY B O 1
ATOM 6264 N N . SER B 1 194 ? -1.521 10.195 19.797 1 79.75 194 SER B N 1
ATOM 6265 C CA . SER B 1 194 ? -2.883 10.711 19.672 1 79.75 194 SER B CA 1
ATOM 6266 C C . SER B 1 194 ? -3.402 11.219 21 1 79.75 194 SER B C 1
ATOM 6268 O O . SER B 1 194 ? -4.164 12.195 21.047 1 79.75 194 SER B O 1
ATOM 6270 N N . ASP B 1 195 ? -2.992 10.578 22.047 1 81.31 195 ASP B N 1
ATOM 6271 C CA . ASP B 1 195 ? -3.371 11.023 23.391 1 81.31 195 ASP B CA 1
ATOM 6272 C C . ASP B 1 195 ? -2.229 11.789 24.047 1 81.31 195 ASP B C 1
ATOM 6274 O O . ASP B 1 195 ? -1.483 11.219 24.859 1 81.31 195 ASP B O 1
ATOM 6278 N N . VAL B 1 196 ? -2.197 13.062 23.844 1 81.19 196 VAL B N 1
ATOM 6279 C CA . VAL B 1 196 ? -1.073 13.883 24.297 1 81.19 196 VAL B CA 1
ATOM 6280 C C . VAL B 1 196 ? -1.154 14.094 25.797 1 81.19 196 VAL B C 1
ATOM 6282 O O . VAL B 1 196 ? -0.164 14.461 26.438 1 81.19 196 VAL B O 1
ATOM 6285 N N . ARG B 1 197 ? -2.271 13.711 26.344 1 80.25 197 ARG B N 1
ATOM 6286 C CA . ARG B 1 197 ? -2.416 13.852 27.781 1 80.25 197 ARG B CA 1
ATOM 6287 C C . ARG B 1 197 ? -1.491 12.883 28.531 1 80.25 197 ARG B C 1
ATOM 6289 O O . ARG B 1 197 ? -1.202 13.07 29.703 1 80.25 197 ARG B O 1
ATOM 6296 N N . GLY B 1 198 ? -1.035 11.945 27.828 1 86.44 198 GLY B N 1
ATOM 6297 C CA . GLY B 1 198 ? -0.156 10.953 28.422 1 86.44 198 GLY B CA 1
ATOM 6298 C C . GLY B 1 198 ? 1.311 11.336 28.344 1 86.44 198 GLY B C 1
ATOM 6299 O O . GLY B 1 198 ? 2.184 10.531 28.688 1 86.44 198 GLY B O 1
ATOM 6300 N N . THR B 1 199 ? 1.598 12.57 27.969 1 93.06 199 THR B N 1
ATOM 6301 C CA . THR B 1 199 ? 2.984 13 27.828 1 93.06 199 THR B CA 1
ATOM 6302 C C . THR B 1 199 ? 3.729 12.875 29.156 1 93.06 199 THR B C 1
ATOM 6304 O O . THR B 1 199 ? 3.174 13.188 30.219 1 93.06 199 THR B O 1
ATOM 6307 N N . GLU B 1 200 ? 4.945 12.414 29.109 1 95.31 200 GLU B N 1
ATOM 6308 C CA . GLU B 1 200 ? 5.777 12.219 30.297 1 95.31 200 GLU B CA 1
ATOM 6309 C C . GLU B 1 200 ? 6.93 13.219 30.312 1 95.31 200 GLU B C 1
ATOM 6311 O O . GLU B 1 200 ? 7.738 13.211 31.25 1 95.31 200 GLU B O 1
ATOM 6316 N N . THR B 1 201 ? 7.016 13.992 29.297 1 97.06 201 THR B N 1
ATOM 6317 C CA . THR B 1 201 ? 7.969 15.094 29.344 1 97.06 201 THR B CA 1
ATOM 6318 C C . THR B 1 201 ? 7.555 16.125 30.391 1 97.06 201 THR B C 1
ATOM 6320 O O . THR B 1 201 ? 6.379 16.484 30.484 1 97.06 201 THR B O 1
ATOM 6323 N N . VAL B 1 202 ? 8.539 16.562 31.172 1 97.56 202 VAL B N 1
ATOM 6324 C CA . VAL B 1 202 ? 8.266 17.5 32.25 1 97.56 202 VAL B CA 1
ATOM 6325 C C . VAL B 1 202 ? 9.07 18.781 32.031 1 97.56 202 VAL B C 1
ATOM 6327 O O . VAL B 1 202 ? 10.234 18.734 31.641 1 97.56 202 VAL B O 1
ATOM 6330 N N . ALA B 1 203 ? 8.406 19.875 32.219 1 97.75 203 ALA B N 1
ATOM 6331 C CA . ALA B 1 203 ? 9.07 21.188 32.188 1 97.75 203 ALA B CA 1
ATOM 6332 C C . ALA B 1 203 ? 9.039 21.844 33.562 1 97.75 203 ALA B C 1
ATOM 6334 O O . ALA B 1 203 ? 7.984 21.906 34.219 1 97.75 203 ALA B O 1
ATOM 6335 N N . ARG B 1 204 ? 10.156 22.281 33.969 1 96.12 204 ARG B N 1
ATOM 6336 C CA . ARG B 1 204 ? 10.297 23 35.219 1 96.12 204 ARG B CA 1
ATOM 6337 C C . ARG B 1 204 ? 10.906 24.391 35 1 96.12 204 ARG B C 1
ATOM 6339 O O . ARG B 1 204 ? 11.945 24.516 34.344 1 96.12 204 ARG B O 1
ATOM 6346 N N . LYS B 1 205 ? 10.273 25.391 35.594 1 95.75 205 LYS B N 1
ATOM 6347 C CA . LYS B 1 205 ? 10.859 26.719 35.5 1 95.75 205 LYS B CA 1
ATOM 6348 C C . LYS B 1 205 ? 12.07 26.859 36.438 1 95.75 205 LYS B C 1
ATOM 6350 O O . LYS B 1 205 ? 12 26.531 37.625 1 95.75 205 LYS B O 1
ATOM 6355 N N . LEU B 1 206 ? 13.102 27.344 35.875 1 95.88 206 LEU B N 1
ATOM 6356 C CA . LEU B 1 206 ? 14.32 27.516 36.625 1 95.88 206 LEU B CA 1
ATOM 6357 C C . LEU B 1 206 ? 14.211 28.734 37.562 1 95.88 206 LEU B C 1
ATOM 6359 O O . LEU B 1 206 ? 13.609 29.75 37.188 1 95.88 206 LEU B O 1
ATOM 6363 N N . SER B 1 207 ? 14.867 28.609 38.75 1 94.88 207 SER B N 1
ATOM 6364 C CA . SER B 1 207 ? 14.969 29.766 39.625 1 94.88 207 SER B CA 1
ATOM 6365 C C . SER B 1 207 ? 15.922 30.812 39.062 1 94.88 207 SER B C 1
ATOM 6367 O O . SER B 1 207 ? 16.688 30.516 38.156 1 94.88 207 SER B O 1
ATOM 6369 N N . THR B 1 208 ? 15.766 31.969 39.625 1 92.38 208 THR B N 1
ATOM 6370 C CA . THR B 1 208 ? 16.688 33.031 39.219 1 92.38 208 THR B CA 1
ATOM 6371 C C . THR B 1 208 ? 18.141 32.594 39.406 1 92.38 208 THR B C 1
ATOM 6373 O O . THR B 1 208 ? 18.984 32.875 38.562 1 92.38 208 THR B O 1
ATOM 6376 N N . GLU B 1 209 ? 18.344 31.969 40.438 1 93.06 209 GLU B N 1
ATOM 6377 C CA . GLU B 1 209 ? 19.688 31.484 40.75 1 93.06 209 GLU B CA 1
ATOM 6378 C C . GLU B 1 209 ? 20.141 30.453 39.719 1 93.06 209 GLU B C 1
ATOM 6380 O O . GLU B 1 209 ? 21.281 30.484 39.25 1 93.06 209 GLU B O 1
ATOM 6385 N N . GLU B 1 210 ? 19.25 29.609 39.406 1 92.25 210 GLU B N 1
ATOM 6386 C CA . GLU B 1 210 ? 19.562 28.578 38.406 1 92.25 210 GLU B CA 1
ATOM 6387 C C . GLU B 1 210 ? 19.797 29.172 37.031 1 92.25 210 GLU B C 1
ATOM 6389 O O . GLU B 1 210 ? 20.672 28.719 36.312 1 92.25 210 GLU B O 1
ATOM 6394 N N . GLN B 1 211 ? 19.016 30.078 36.656 1 90.06 211 GLN B N 1
ATOM 6395 C CA . GLN B 1 211 ? 19.156 30.75 35.375 1 90.06 211 GLN B CA 1
ATOM 6396 C C . GLN B 1 211 ? 20.5 31.469 35.281 1 90.06 211 GLN B C 1
ATOM 6398 O O . GLN B 1 211 ? 21.156 31.438 34.219 1 90.06 211 GLN B O 1
ATOM 6403 N N . ASN B 1 212 ? 20.844 32.062 36.375 1 86.56 212 ASN B N 1
ATOM 6404 C CA . ASN B 1 212 ? 22.109 32.781 36.406 1 86.56 212 ASN B CA 1
ATOM 6405 C C . ASN B 1 212 ? 23.297 31.844 36.344 1 86.56 212 ASN B C 1
ATOM 6407 O O . ASN B 1 212 ? 24.344 32.188 35.781 1 86.56 212 ASN B O 1
ATOM 6411 N N . ALA B 1 213 ? 23.125 30.703 36.875 1 84.06 213 ALA B N 1
ATOM 6412 C CA . ALA B 1 213 ? 24.188 29.703 36.906 1 84.06 213 ALA B CA 1
ATOM 6413 C C . ALA B 1 213 ? 24.312 28.984 35.562 1 84.06 213 ALA B C 1
ATOM 6415 O O . ALA B 1 213 ? 25.359 28.422 35.25 1 84.06 213 ALA B O 1
ATOM 6416 N N . SER B 1 214 ? 23.359 29.031 34.812 1 81.31 214 SER B N 1
ATOM 6417 C CA . SER B 1 214 ? 23.344 28.281 33.562 1 81.31 214 SER B CA 1
ATOM 6418 C C . SER B 1 214 ? 23.031 29.203 32.375 1 81.31 214 SER B C 1
ATOM 6420 O O . SER B 1 214 ? 22.219 28.859 31.516 1 81.31 214 SER B O 1
ATOM 6422 N N . LYS B 1 215 ? 23.703 30.328 32.531 1 81.56 215 LYS B N 1
ATOM 6423 C CA . LYS B 1 215 ? 23.5 31.312 31.469 1 81.56 215 LYS B CA 1
ATOM 6424 C C . LYS B 1 215 ? 24.047 30.797 30.141 1 81.56 215 LYS B C 1
ATOM 6426 O O . LYS B 1 215 ? 25.156 30.234 30.094 1 81.56 215 LYS B O 1
ATOM 6431 N N . GLY B 1 216 ? 23.203 30.688 29.156 1 91.06 216 GLY B N 1
ATOM 6432 C CA . GLY B 1 216 ? 23.594 30.266 27.812 1 91.06 216 GLY B CA 1
ATOM 6433 C C . GLY B 1 216 ? 22.781 30.938 26.719 1 91.06 216 GLY B C 1
ATOM 6434 O O . GLY B 1 216 ? 21.797 31.625 27 1 91.06 216 GLY B O 1
ATOM 6435 N N . VAL B 1 217 ? 23.328 30.891 25.516 1 94.44 217 VAL B N 1
ATOM 6436 C CA . VAL B 1 217 ? 22.641 31.469 24.375 1 94.44 217 VAL B CA 1
ATOM 6437 C C . VAL B 1 217 ? 22.516 30.422 23.266 1 94.44 217 VAL B C 1
ATOM 6439 O O . VAL B 1 217 ? 23.297 29.469 23.219 1 94.44 217 VAL B O 1
ATOM 6442 N N . ASP B 1 218 ? 21.5 30.625 22.484 1 95.12 218 ASP B N 1
ATOM 6443 C CA . ASP B 1 218 ? 21.375 29.734 21.328 1 95.12 218 ASP B CA 1
ATOM 6444 C C . ASP B 1 218 ? 22.359 30.109 20.219 1 95.12 218 ASP B C 1
ATOM 6446 O O . ASP B 1 218 ? 23.25 30.922 20.438 1 95.12 218 ASP B O 1
ATOM 6450 N N . GLU B 1 219 ? 22.25 29.469 19.078 1 92.5 219 GLU B N 1
ATOM 6451 C CA . GLU B 1 219 ? 23.203 29.641 17.984 1 92.5 219 GLU B CA 1
ATOM 6452 C C . GLU B 1 219 ? 23.188 31.078 17.469 1 92.5 219 GLU B C 1
ATOM 6454 O O . GLU B 1 219 ? 24.172 31.562 16.922 1 92.5 219 GLU B O 1
ATOM 6459 N N . LEU B 1 220 ? 22.094 31.812 17.672 1 92.5 220 LEU B N 1
ATOM 6460 C CA . LEU B 1 220 ? 21.938 33.188 17.188 1 92.5 220 LEU B CA 1
ATOM 6461 C C . LEU B 1 220 ? 22.406 34.188 18.25 1 92.5 220 LEU B C 1
ATOM 6463 O O . LEU B 1 220 ? 22.5 35.375 17.969 1 92.5 220 LEU B O 1
ATOM 6467 N N . GLY B 1 221 ? 22.609 33.75 19.406 1 92.75 221 GLY B N 1
ATOM 6468 C CA . GLY B 1 221 ? 23 34.625 20.5 1 92.75 221 GLY B CA 1
ATOM 6469 C C . GLY B 1 221 ? 21.844 35.031 21.391 1 92.75 221 GLY B C 1
ATOM 6470 O O . GLY B 1 221 ? 22.016 35.844 22.297 1 92.75 221 GLY B O 1
ATOM 6471 N N . CYS B 1 222 ? 20.719 34.5 21.156 1 94.19 222 CYS B N 1
ATOM 6472 C CA . CYS B 1 222 ? 19.562 34.75 22.016 1 94.19 222 CYS B CA 1
ATOM 6473 C C . CYS B 1 222 ? 19.656 33.938 23.297 1 94.19 222 CYS B C 1
ATOM 6475 O O . CYS B 1 222 ? 20.094 32.781 23.266 1 94.19 222 CYS B O 1
ATOM 6477 N N . PRO B 1 223 ? 19.234 34.5 24.391 1 94.81 223 PRO B N 1
ATOM 6478 C CA . PRO B 1 223 ? 19.297 33.719 25.641 1 94.81 223 PRO B CA 1
ATOM 6479 C C . PRO B 1 223 ? 18.484 32.438 25.578 1 94.81 223 PRO B C 1
ATOM 6481 O O . PRO B 1 223 ? 17.391 32.438 24.984 1 94.81 223 PRO B O 1
ATOM 6484 N N . LEU B 1 224 ? 18.984 31.375 26.234 1 96.44 224 LEU B N 1
ATOM 6485 C CA . LEU B 1 224 ? 18.188 30.156 26.375 1 96.44 224 LEU B CA 1
ATOM 6486 C C . LEU B 1 224 ? 17.016 30.391 27.312 1 96.44 224 LEU B C 1
ATOM 6488 O O . LEU B 1 224 ? 17.094 31.203 28.234 1 96.44 224 LEU B O 1
ATOM 6492 N N . GLY B 1 225 ? 15.953 29.703 27.078 1 97 225 GLY B N 1
ATOM 6493 C CA . GLY B 1 225 ? 14.711 29.906 27.812 1 97 225 GLY B CA 1
ATOM 6494 C C . GLY B 1 225 ? 14.82 29.547 29.281 1 97 225 GLY B C 1
ATOM 6495 O O . GLY B 1 225 ? 15.703 28.766 29.672 1 97 225 GLY B O 1
ATOM 6496 N N . PRO B 1 226 ? 13.969 30.047 30.062 1 96.75 226 PRO B N 1
ATOM 6497 C CA . PRO B 1 226 ? 14.031 29.844 31.516 1 96.75 226 PRO B CA 1
ATOM 6498 C C . PRO B 1 226 ? 13.414 28.516 31.938 1 96.75 226 PRO B C 1
ATOM 6500 O O . PRO B 1 226 ? 13.383 28.203 33.125 1 96.75 226 PRO B O 1
ATOM 6503 N N . TRP B 1 227 ? 12.922 27.719 31.031 1 97.56 227 TRP B N 1
ATOM 6504 C CA . TRP B 1 227 ? 12.336 26.422 31.359 1 97.56 227 TRP B CA 1
ATOM 6505 C C . TRP B 1 227 ? 13.297 25.281 31 1 97.56 227 TRP B C 1
ATOM 6507 O O . TRP B 1 227 ? 13.945 25.328 29.953 1 97.56 227 TRP B O 1
ATOM 6517 N N . GLN B 1 228 ? 13.383 24.344 31.906 1 97.75 228 GLN B N 1
ATOM 6518 C CA . GLN B 1 228 ? 14.133 23.109 31.641 1 97.75 228 GLN B CA 1
ATOM 6519 C C . GLN B 1 228 ? 13.188 21.953 31.328 1 97.75 228 GLN B C 1
ATOM 6521 O O . GLN B 1 228 ? 12.266 21.688 32.094 1 97.75 228 GLN B O 1
ATOM 6526 N N . LEU B 1 229 ? 13.422 21.328 30.219 1 98 229 LEU B N 1
ATOM 6527 C CA . LEU B 1 229 ? 12.57 20.219 29.781 1 98 229 LEU B CA 1
ATOM 6528 C C . LEU B 1 229 ? 13.344 18.906 29.812 1 98 229 LEU B C 1
ATOM 6530 O O . LEU B 1 229 ? 14.469 18.844 29.312 1 98 229 LEU B O 1
ATOM 6534 N N . ASP B 1 230 ? 12.766 17.875 30.391 1 98.12 230 ASP B N 1
ATOM 6535 C CA . ASP B 1 230 ? 13.289 16.516 30.438 1 98.12 230 ASP B CA 1
ATOM 6536 C C . ASP B 1 230 ? 12.227 15.5 30 1 98.12 230 ASP B C 1
ATOM 6538 O O . ASP B 1 230 ? 11.062 15.609 30.391 1 98.12 230 ASP B O 1
ATOM 6542 N N . GLY B 1 231 ? 12.609 14.625 29.188 1 97.69 231 GLY B N 1
ATOM 6543 C CA . GLY B 1 231 ? 11.656 13.625 28.719 1 97.69 231 GLY B CA 1
ATOM 6544 C C . GLY B 1 231 ? 12.203 12.773 27.594 1 97.69 231 GLY B C 1
ATOM 6545 O O . GLY B 1 231 ? 13.414 12.695 27.391 1 97.69 231 GLY B O 1
ATOM 6546 N N . PHE B 1 232 ? 11.305 11.977 26.922 1 97.62 232 PHE B N 1
ATOM 6547 C CA . PHE B 1 232 ? 11.648 11.102 25.812 1 97.62 232 PHE B CA 1
ATOM 6548 C C . PHE B 1 232 ? 10.617 11.219 24.688 1 97.62 232 PHE B C 1
ATOM 6550 O O . PHE B 1 232 ? 9.422 11.031 24.922 1 97.62 232 PHE B O 1
ATOM 6557 N N . LYS B 1 233 ? 11.086 11.578 23.547 1 96.69 233 LYS B N 1
ATOM 6558 C CA . LYS B 1 233 ? 10.234 11.648 22.359 1 96.69 233 LYS B CA 1
ATOM 6559 C C . LYS B 1 233 ? 10.453 10.438 21.469 1 96.69 233 LYS B C 1
ATOM 6561 O O . LYS B 1 233 ? 11.578 10.172 21.031 1 96.69 233 LYS B O 1
ATOM 6566 N N . TRP B 1 234 ? 9.391 9.758 21.172 1 95.75 234 TRP B N 1
ATOM 6567 C CA . TRP B 1 234 ? 9.414 8.453 20.531 1 95.75 234 TRP B CA 1
ATOM 6568 C C . TRP B 1 234 ? 9.523 8.586 19.016 1 95.75 234 TRP B C 1
ATOM 6570 O O . TRP B 1 234 ? 10.164 7.77 18.344 1 95.75 234 TRP B O 1
ATOM 6580 N N . PHE B 1 235 ? 8.812 9.484 18.391 1 94.5 235 PHE B N 1
ATOM 6581 C CA . PHE B 1 235 ? 8.891 9.859 16.984 1 94.5 235 PHE B CA 1
ATOM 6582 C C . PHE B 1 235 ? 9.141 11.352 16.828 1 94.5 235 PHE B C 1
ATOM 6584 O O . PHE B 1 235 ? 8.305 12.172 17.203 1 94.5 235 PHE B O 1
ATOM 6591 N N . SER B 1 236 ? 10.297 11.656 16.344 1 95.12 236 SER B N 1
ATOM 6592 C CA . SER B 1 236 ? 10.648 13.031 16.016 1 95.12 236 SER B CA 1
ATOM 6593 C C . SER B 1 236 ? 11.148 13.148 14.578 1 95.12 236 SER B C 1
ATOM 6595 O O . SER B 1 236 ? 12.32 12.906 14.305 1 95.12 236 SER B O 1
ATOM 6597 N N . SER B 1 237 ? 10.211 13.555 13.758 1 91.56 237 SER B N 1
ATOM 6598 C CA . SER B 1 237 ? 10.602 13.734 12.367 1 91.56 237 SER B CA 1
ATOM 6599 C C . SER B 1 237 ? 11.383 15.031 12.172 1 91.56 237 SER B C 1
ATOM 6601 O O . SER B 1 237 ? 11.156 16.016 12.883 1 91.56 237 SER B O 1
ATOM 6603 N N . ALA B 1 238 ? 12.328 15.094 11.258 1 88.38 238 ALA B N 1
ATOM 6604 C CA . ALA B 1 238 ? 13.172 16.234 10.922 1 88.38 238 ALA B CA 1
ATOM 6605 C C . ALA B 1 238 ? 14.016 16.672 12.117 1 88.38 238 ALA B C 1
ATOM 6607 O O . ALA B 1 238 ? 14 17.844 12.508 1 88.38 238 ALA B O 1
ATOM 6608 N N . THR B 1 239 ? 14.695 15.641 12.617 1 92.19 239 THR B N 1
ATOM 6609 C CA . THR B 1 239 ? 15.539 15.844 13.789 1 92.19 239 THR B CA 1
ATOM 6610 C C . THR B 1 239 ? 16.688 16.797 13.469 1 92.19 239 THR B C 1
ATOM 6612 O O . THR B 1 239 ? 17.328 17.328 14.383 1 92.19 239 THR B O 1
ATOM 6615 N N . ASP B 1 240 ? 16.828 17.094 12.211 1 95.38 240 ASP B N 1
ATOM 6616 C CA . ASP B 1 240 ? 17.844 18.047 11.781 1 95.38 240 ASP B CA 1
ATOM 6617 C C . ASP B 1 240 ? 17.297 19.469 11.773 1 95.38 240 ASP B C 1
ATOM 6619 O O . ASP B 1 240 ? 17.953 20.391 11.266 1 95.38 240 ASP B O 1
ATOM 6623 N N . ALA B 1 241 ? 16.156 19.719 12.305 1 97.56 241 ALA B N 1
ATOM 6624 C CA . ALA B 1 241 ? 15.547 21.047 12.328 1 97.56 241 ALA B CA 1
ATOM 6625 C C . ALA B 1 241 ? 16.312 22 13.234 1 97.56 241 ALA B C 1
ATOM 6627 O O . ALA B 1 241 ? 17.188 21.562 14.008 1 97.56 241 ALA B O 1
ATOM 6628 N N . ASN B 1 242 ? 16.016 23.266 13.141 1 98 242 ASN B N 1
ATOM 6629 C CA . ASN B 1 242 ? 16.688 24.297 13.914 1 98 242 ASN B CA 1
ATOM 6630 C C . ASN B 1 242 ? 15.984 24.562 15.242 1 98 242 ASN B C 1
ATOM 6632 O O . ASN B 1 242 ? 16.594 25.094 16.172 1 98 242 ASN B O 1
ATOM 6636 N N . MET B 1 243 ? 14.828 24.25 15.273 1 98.31 243 MET B N 1
ATOM 6637 C CA . MET B 1 243 ? 14 24.453 16.469 1 98.31 243 MET B CA 1
ATOM 6638 C C . MET B 1 243 ? 12.906 23.406 16.562 1 98.31 243 MET B C 1
ATOM 6640 O O . MET B 1 243 ? 12.789 22.547 15.688 1 98.31 243 MET B O 1
ATOM 6644 N N . THR B 1 244 ? 12.133 23.469 17.656 1 98.31 244 THR B N 1
ATOM 6645 C CA . THR B 1 244 ? 10.992 22.578 17.797 1 98.31 244 THR B CA 1
ATOM 6646 C C . THR B 1 244 ? 9.898 23.203 18.656 1 98.31 244 THR B C 1
ATOM 6648 O O . THR B 1 244 ? 10.156 24.156 19.391 1 98.31 244 THR B O 1
ATOM 6651 N N . ILE B 1 245 ? 8.734 22.781 18.406 1 98.12 245 ILE B N 1
ATOM 6652 C CA . ILE B 1 245 ? 7.605 22.984 19.312 1 98.12 245 ILE B CA 1
ATOM 6653 C C . ILE B 1 245 ? 7.219 21.656 19.969 1 98.12 245 ILE B C 1
ATOM 6655 O O . ILE B 1 245 ? 7.102 20.625 19.281 1 98.12 245 ILE B O 1
ATOM 6659 N N . MET B 1 246 ? 7.043 21.609 21.266 1 96.75 246 MET B N 1
ATOM 6660 C CA . MET B 1 246 ? 6.738 20.359 21.953 1 96.75 246 MET B CA 1
ATOM 6661 C C . MET B 1 246 ? 5.793 20.578 23.125 1 96.75 246 MET B C 1
ATOM 6663 O O . MET B 1 246 ? 5.562 21.719 23.531 1 96.75 246 MET B O 1
ATOM 6667 N N . LEU B 1 247 ? 5.254 19.516 23.609 1 96.56 247 LEU B N 1
ATOM 6668 C CA . LEU B 1 247 ? 4.402 19.531 24.797 1 96.56 247 LEU B CA 1
ATOM 6669 C C . LEU B 1 247 ? 5.133 18.938 26 1 96.56 247 LEU B C 1
ATOM 6671 O O . LEU B 1 247 ? 5.957 18.031 25.844 1 96.56 247 LEU B O 1
ATOM 6675 N N . ALA B 1 248 ? 4.852 19.453 27.125 1 97.19 248 ALA B N 1
ATOM 6676 C CA . ALA B 1 248 ? 5.383 18.969 28.391 1 97.19 248 ALA B CA 1
ATOM 6677 C C . ALA B 1 248 ? 4.426 19.266 29.547 1 97.19 248 ALA B C 1
ATOM 6679 O O . ALA B 1 248 ? 3.598 20.188 29.453 1 97.19 248 ALA B O 1
ATOM 6680 N N . ARG B 1 249 ? 4.598 18.5 30.562 1 96.69 249 ARG B N 1
ATOM 6681 C CA . ARG B 1 249 ? 3.818 18.734 31.781 1 96.69 249 ARG B CA 1
ATOM 6682 C C . ARG B 1 249 ? 4.469 19.797 32.656 1 96.69 249 ARG B C 1
ATOM 6684 O O . ARG B 1 249 ? 5.695 19.812 32.812 1 96.69 249 ARG B O 1
ATOM 6691 N N . THR B 1 250 ? 3.586 20.656 33.188 1 95.56 250 THR B N 1
ATOM 6692 C CA . THR B 1 250 ? 4.043 21.703 34.094 1 95.56 250 THR B CA 1
ATOM 6693 C C . THR B 1 250 ? 3.223 21.703 35.375 1 95.56 250 THR B C 1
ATOM 6695 O O . THR B 1 250 ? 2.09 21.203 35.406 1 95.56 250 THR B O 1
ATOM 6698 N N . GLY B 1 251 ? 3.857 22.266 36.438 1 86.31 251 GLY B N 1
ATOM 6699 C CA . GLY B 1 251 ? 3.15 22.516 37.688 1 86.31 251 GLY B CA 1
ATOM 6700 C C . GLY B 1 251 ? 2.855 21.234 38.469 1 86.31 251 GLY B C 1
ATOM 6701 O O . GLY B 1 251 ? 3.168 20.141 38 1 86.31 251 GLY B O 1
ATOM 6702 N N . PRO B 1 252 ? 2.279 21.406 39.594 1 83.44 252 PRO B N 1
ATOM 6703 C CA . PRO B 1 252 ? 2.01 20.266 40.469 1 83.44 252 PRO B CA 1
ATOM 6704 C C . PRO B 1 252 ? 0.906 19.359 39.938 1 83.44 252 PRO B C 1
ATOM 6706 O O . PRO B 1 252 ? 0.898 18.156 40.219 1 83.44 252 PRO B O 1
ATOM 6709 N N . ASP B 1 253 ? 0.043 19.922 39.125 1 84.88 253 ASP B N 1
ATOM 6710 C CA . ASP B 1 253 ? -1.095 19.156 38.656 1 84.88 253 ASP B CA 1
ATOM 6711 C C . ASP B 1 253 ? -0.774 18.484 37.312 1 84.88 253 ASP B C 1
ATOM 6713 O O . ASP B 1 253 ? -1.568 17.688 36.812 1 84.88 253 ASP B O 1
ATOM 6717 N N . GLY B 1 254 ? 0.268 18.875 36.844 1 89.5 254 GLY B N 1
ATOM 6718 C CA . GLY B 1 254 ? 0.721 18.234 35.625 1 89.5 254 GLY B CA 1
ATOM 6719 C C . GLY B 1 254 ? -0.047 18.672 34.375 1 89.5 254 GLY B C 1
ATOM 6720 O O . GLY B 1 254 ? -0.377 17.844 33.531 1 89.5 254 GLY B O 1
ATOM 6721 N N . GLN B 1 255 ? -0.403 19.891 34.312 1 93.38 255 GLN B N 1
ATOM 6722 C CA . GLN B 1 255 ? -1.092 20.422 33.125 1 93.38 255 GLN B CA 1
ATOM 6723 C C . GLN B 1 255 ? -0.18 20.422 31.922 1 93.38 255 GLN B C 1
ATOM 6725 O O . GLN B 1 255 ? 1.041 20.531 32.031 1 93.38 255 GLN B O 1
ATOM 6730 N N . ILE B 1 256 ? -0.777 20.266 30.75 1 95.88 256 ILE B N 1
ATOM 6731 C CA . ILE B 1 256 ? 0.006 20.188 29.531 1 95.88 256 ILE B CA 1
ATOM 6732 C C . ILE B 1 256 ? 0.238 21.578 28.969 1 95.88 256 ILE B C 1
ATOM 6734 O O . ILE B 1 256 ? -0.714 22.328 28.734 1 95.88 256 ILE B O 1
ATOM 6738 N N . SER B 1 257 ? 1.429 21.922 28.766 1 97.25 257 SER B N 1
ATOM 6739 C CA . SER B 1 257 ? 1.822 23.219 28.219 1 97.25 257 SER B CA 1
ATOM 6740 C C . SER B 1 257 ? 2.637 23.047 26.938 1 97.25 257 SER B C 1
ATOM 6742 O O . SER B 1 257 ? 3.146 21.969 26.656 1 97.25 257 SER B O 1
ATOM 6744 N N . ALA B 1 258 ? 2.691 24.094 26.094 1 97.75 258 ALA B N 1
ATOM 6745 C CA . ALA B 1 258 ? 3.447 24.078 24.844 1 97.75 258 ALA B CA 1
ATOM 6746 C C . ALA B 1 258 ? 4.734 24.891 24.984 1 97.75 258 ALA B C 1
ATOM 6748 O O . ALA B 1 258 ? 4.746 25.953 25.609 1 97.75 258 ALA B O 1
ATOM 6749 N N . PHE B 1 259 ? 5.793 24.438 24.359 1 98.38 259 PHE B N 1
ATOM 6750 C CA . PHE B 1 259 ? 7.09 25.094 24.5 1 98.38 259 PHE B CA 1
ATOM 6751 C C . PHE B 1 259 ? 7.773 25.234 23.141 1 98.38 259 PHE B C 1
ATOM 6753 O O . PHE B 1 259 ? 7.652 24.344 22.281 1 98.38 259 PHE B O 1
ATOM 6760 N N . TYR B 1 260 ? 8.438 26.344 22.969 1 98.38 260 TYR B N 1
ATOM 6761 C CA . TYR B 1 260 ? 9.438 26.562 21.938 1 98.38 260 TYR B CA 1
ATOM 6762 C C . TYR B 1 260 ? 10.844 26.312 22.469 1 98.38 260 TYR B C 1
ATOM 6764 O O . TYR B 1 260 ? 11.18 26.719 23.578 1 98.38 260 TYR B O 1
ATOM 6772 N N . ALA B 1 261 ? 11.695 25.656 21.688 1 98.31 261 ALA B N 1
ATOM 6773 C CA . ALA B 1 261 ? 13.109 25.516 22.031 1 98.31 261 ALA B CA 1
ATOM 6774 C C . ALA B 1 261 ? 13.984 25.484 20.781 1 98.31 261 ALA B C 1
ATOM 6776 O O . ALA B 1 261 ? 13.641 24.812 19.797 1 98.31 261 ALA B O 1
ATOM 6777 N N . PRO B 1 262 ? 15.07 26.234 20.75 1 98.12 262 PRO B N 1
ATOM 6778 C CA . PRO B 1 262 ? 16.094 26 19.734 1 98.12 262 PRO B CA 1
ATOM 6779 C C . PRO B 1 262 ? 16.797 24.656 19.906 1 98.12 262 PRO B C 1
ATOM 6781 O O . PRO B 1 262 ? 16.953 24.188 21.031 1 98.12 262 PRO B O 1
ATOM 6784 N N . LEU B 1 263 ? 17.234 24.094 18.828 1 97.88 263 LEU B N 1
ATOM 6785 C CA . LEU B 1 263 ? 17.844 22.781 18.938 1 97.88 263 LEU B CA 1
ATOM 6786 C C . LEU B 1 263 ? 19.328 22.891 19.25 1 97.88 263 LEU B C 1
ATOM 6788 O O . LEU B 1 263 ? 19.953 21.922 19.672 1 97.88 263 LEU B O 1
ATOM 6792 N N . ARG B 1 264 ? 19.875 24.062 19.016 1 97.12 264 ARG B N 1
ATOM 6793 C CA . ARG B 1 264 ? 21.312 24.219 19.25 1 97.12 264 ARG B CA 1
ATOM 6794 C C . ARG B 1 264 ? 21.594 25.375 20.203 1 97.12 264 ARG B C 1
ATOM 6796 O O . ARG B 1 264 ? 20.844 26.344 20.234 1 97.12 264 ARG B O 1
ATOM 6803 N N . ARG B 1 265 ? 22.625 25.25 20.906 1 96.5 265 ARG B N 1
ATOM 6804 C CA . ARG B 1 265 ? 23.156 26.281 21.781 1 96.5 265 ARG B CA 1
ATOM 6805 C C . ARG B 1 265 ? 24.672 26.422 21.609 1 96.5 265 ARG B C 1
ATOM 6807 O O . ARG B 1 265 ? 25.344 25.484 21.172 1 96.5 265 ARG B O 1
ATOM 6814 N N . ARG B 1 266 ? 25.125 27.562 21.938 1 95.31 266 ARG B N 1
ATOM 6815 C CA . ARG B 1 266 ? 26.562 27.781 21.875 1 95.31 266 ARG B CA 1
ATOM 6816 C C . ARG B 1 266 ? 27.266 27.062 23.031 1 95.31 266 ARG B C 1
ATOM 6818 O O . ARG B 1 266 ? 26.75 27.016 24.141 1 95.31 266 ARG B O 1
ATOM 6825 N N . VAL B 1 267 ? 28.406 26.469 22.688 1 92.69 267 VAL B N 1
ATOM 6826 C CA . VAL B 1 267 ? 29.188 25.797 23.719 1 92.69 267 VAL B CA 1
ATOM 6827 C C . VAL B 1 267 ? 29.859 26.828 24.625 1 92.69 267 VAL B C 1
ATOM 6829 O O . VAL B 1 267 ? 30.547 27.719 24.141 1 92.69 267 VAL B O 1
ATOM 6832 N N . ALA B 1 268 ? 29.594 26.562 25.906 1 83.19 268 ALA B N 1
ATOM 6833 C CA . ALA B 1 268 ? 30.219 27.469 26.859 1 83.19 268 ALA B CA 1
ATOM 6834 C C . ALA B 1 268 ? 31.734 27.391 26.766 1 83.19 268 ALA B C 1
ATOM 6836 O O . ALA B 1 268 ? 32.312 26.297 26.797 1 83.19 268 ALA B O 1
ATOM 6837 N N . ARG B 1 269 ? 32.562 28.484 26.516 1 83.06 269 ARG B N 1
ATOM 6838 C CA . ARG B 1 269 ? 34.031 28.578 26.484 1 83.06 269 ARG B CA 1
ATOM 6839 C C . ARG B 1 269 ? 34.562 27.844 25.266 1 83.06 269 ARG B C 1
ATOM 6841 O O . ARG B 1 269 ? 35.719 27.375 25.281 1 83.06 269 ARG B O 1
ATOM 6848 N N . GLY B 1 270 ? 33.625 27.453 24.391 1 82.25 270 GLY B N 1
ATOM 6849 C CA . GLY B 1 270 ? 34.094 26.812 23.172 1 82.25 270 GLY B CA 1
ATOM 6850 C C . GLY B 1 270 ? 34.625 27.797 22.141 1 82.25 270 GLY B C 1
ATOM 6851 O O . GLY B 1 270 ? 34.688 29 22.422 1 82.25 270 GLY B O 1
ATOM 6852 N N . ALA B 1 271 ? 35.094 27.234 21.047 1 85.56 271 ALA B N 1
ATOM 6853 C CA . ALA B 1 271 ? 35.562 28.078 19.953 1 85.56 271 ALA B CA 1
ATOM 6854 C C . ALA B 1 271 ? 34.438 28.938 19.391 1 85.56 271 ALA B C 1
ATOM 6856 O O . ALA B 1 271 ? 33.25 28.641 19.594 1 85.56 271 ALA B O 1
ATOM 6857 N N . GLU B 1 272 ? 34.812 30.016 18.859 1 82.94 272 GLU B N 1
ATOM 6858 C CA . GLU B 1 272 ? 33.812 30.922 18.266 1 82.94 272 GLU B CA 1
ATOM 6859 C C . GLU B 1 272 ? 32.938 30.203 17.266 1 82.94 272 GLU B C 1
ATOM 6861 O O . GLU B 1 272 ? 33.406 29.5 16.375 1 82.94 272 GLU B O 1
ATOM 6866 N N . GLY B 1 273 ? 31.688 30.219 17.594 1 85.62 273 GLY B N 1
ATOM 6867 C CA . GLY B 1 273 ? 30.734 29.656 16.641 1 85.62 273 GLY B CA 1
ATOM 6868 C C . GLY B 1 273 ? 30.422 28.203 16.906 1 85.62 273 GLY B C 1
ATOM 6869 O O . GLY B 1 273 ? 29.578 27.609 16.234 1 85.62 273 GLY B O 1
ATOM 6870 N N . GLU B 1 274 ? 31.094 27.656 17.875 1 93 274 GLU B N 1
ATOM 6871 C CA . GLU B 1 274 ? 30.875 26.25 18.188 1 93 274 GLU B CA 1
ATOM 6872 C C . GLU B 1 274 ? 29.531 26.047 18.875 1 93 274 GLU B C 1
ATOM 6874 O O . GLU B 1 274 ? 29.188 26.766 19.812 1 93 274 GLU B O 1
ATOM 6879 N N . THR B 1 275 ? 28.766 25.156 18.297 1 95.88 275 THR B N 1
ATOM 6880 C CA . THR B 1 275 ? 27.453 24.875 18.875 1 95.88 275 THR B CA 1
ATOM 6881 C C . THR B 1 275 ? 27.297 23.391 19.188 1 95.88 275 THR B C 1
ATOM 6883 O O . THR B 1 275 ? 28.078 22.578 18.719 1 95.88 275 THR B O 1
ATOM 6886 N N . GLU B 1 276 ? 26.391 23.047 20.031 1 95.94 276 GLU B N 1
ATOM 6887 C CA . GLU B 1 276 ? 25.969 21.703 20.359 1 95.94 276 GLU B CA 1
ATOM 6888 C C . GLU B 1 276 ? 24.453 21.609 20.5 1 95.94 276 GLU B C 1
ATOM 6890 O O . GLU B 1 276 ? 23.766 22.625 20.484 1 95.94 276 GLU B O 1
ATOM 6895 N N . LEU B 1 277 ? 23.984 20.438 20.625 1 97.06 277 LEU B N 1
ATOM 6896 C CA . LEU B 1 277 ? 22.547 20.266 20.781 1 97.06 277 LEU B CA 1
ATOM 6897 C C . LEU B 1 277 ? 22.078 20.766 22.141 1 97.06 277 LEU B C 1
ATOM 6899 O O . LEU B 1 277 ? 22.781 20.578 23.141 1 97.06 277 LEU B O 1
ATOM 6903 N N . ASN B 1 278 ? 21 21.391 22.188 1 97.5 278 ASN B N 1
ATOM 6904 C CA . ASN B 1 278 ? 20.391 21.969 23.375 1 97.5 278 ASN B CA 1
ATOM 6905 C C . ASN B 1 278 ? 19.672 20.906 24.219 1 97.5 278 ASN B C 1
ATOM 6907 O O . ASN B 1 278 ? 18.438 20.875 24.25 1 97.5 278 ASN B O 1
ATOM 6911 N N . GLY B 1 279 ? 20.5 20.062 24.938 1 96.62 279 GLY B N 1
ATOM 6912 C CA . GLY B 1 279 ? 19.938 19.062 25.844 1 96.62 279 GLY B CA 1
ATOM 6913 C C . GLY B 1 279 ? 19.25 17.922 25.109 1 96.62 279 GLY B C 1
ATOM 6914 O O . GLY B 1 279 ? 18.344 17.297 25.656 1 96.62 279 GLY B O 1
ATOM 6915 N N . VAL B 1 280 ? 19.562 17.672 23.875 1 97.31 280 VAL B N 1
ATOM 6916 C CA . VAL B 1 280 ? 18.953 16.609 23.062 1 97.31 280 VAL B CA 1
ATOM 6917 C C . VAL B 1 280 ? 19.969 15.516 22.797 1 97.31 280 VAL B C 1
ATOM 6919 O O . VAL B 1 280 ? 21.078 15.797 22.312 1 97.31 280 VAL B O 1
ATOM 6922 N N . ARG B 1 281 ? 19.656 14.352 23.094 1 96.94 281 ARG B N 1
ATOM 6923 C CA . ARG B 1 281 ? 20.438 13.18 22.734 1 96.94 281 ARG B CA 1
ATOM 6924 C C . ARG B 1 281 ? 19.672 12.273 21.781 1 96.94 281 ARG B C 1
ATOM 6926 O O . ARG B 1 281 ? 18.656 11.68 22.156 1 96.94 281 ARG B O 1
ATOM 6933 N N . ILE B 1 282 ? 20.141 12.164 20.578 1 97.12 282 ILE B N 1
ATOM 6934 C CA . ILE B 1 282 ? 19.5 11.297 19.594 1 97.12 282 ILE B CA 1
ATOM 6935 C C . ILE B 1 282 ? 19.828 9.836 19.906 1 97.12 282 ILE B C 1
ATOM 6937 O O . ILE B 1 282 ? 20.984 9.438 19.875 1 97.12 282 ILE B O 1
ATOM 6941 N N . GLN B 1 283 ? 18.859 9.047 20.172 1 95.75 283 GLN B N 1
ATOM 6942 C CA . GLN B 1 283 ? 19.047 7.664 20.578 1 95.75 283 GLN B CA 1
ATOM 6943 C C . GLN B 1 283 ? 19.203 6.746 19.375 1 95.75 283 GLN B C 1
ATOM 6945 O O . GLN B 1 283 ? 20.125 5.93 19.312 1 95.75 283 GLN B O 1
ATOM 6950 N N . ARG B 1 284 ? 18.328 6.809 18.484 1 95.38 284 ARG B N 1
ATOM 6951 C CA . ARG B 1 284 ? 18.359 6.02 17.25 1 95.38 284 ARG B CA 1
ATOM 6952 C C . ARG B 1 284 ? 17.391 6.574 16.219 1 95.38 284 ARG B C 1
ATOM 6954 O O . ARG B 1 284 ? 16.438 7.281 16.547 1 95.38 284 ARG B O 1
ATOM 6961 N N . LEU B 1 285 ? 17.734 6.359 14.961 1 97.19 285 LEU B N 1
ATOM 6962 C CA . LEU B 1 285 ? 16.844 6.691 13.859 1 97.19 285 LEU B CA 1
ATOM 6963 C C . LEU B 1 285 ? 15.852 5.562 13.602 1 97.19 285 LEU B C 1
ATOM 6965 O O . LEU B 1 285 ? 16.188 4.387 13.781 1 97.19 285 LEU B O 1
ATOM 6969 N N . LYS B 1 286 ? 14.625 5.93 13.25 1 96.94 286 LYS B N 1
ATOM 6970 C CA . LYS B 1 286 ? 13.609 4.938 12.914 1 96.94 286 LYS B CA 1
ATOM 6971 C C . LYS B 1 286 ? 13.844 4.359 11.523 1 96.94 286 LYS B C 1
ATOM 6973 O O . LYS B 1 286 ? 14.148 5.094 10.586 1 96.94 286 LYS B O 1
ATOM 6978 N N . ASN B 1 287 ? 13.789 3.037 11.383 1 96.69 287 ASN B N 1
ATOM 6979 C CA . ASN B 1 287 ? 13.758 2.354 10.094 1 96.69 287 ASN B CA 1
ATOM 6980 C C . ASN B 1 287 ? 12.328 2.188 9.586 1 96.69 287 ASN B C 1
ATOM 6982 O O . ASN B 1 287 ? 11.555 1.402 10.133 1 96.69 287 ASN B O 1
ATOM 6986 N N . LYS B 1 288 ? 11.977 2.934 8.539 1 97.19 288 LYS B N 1
ATOM 6987 C CA . LYS B 1 288 ? 10.57 3.062 8.141 1 97.19 288 LYS B CA 1
ATOM 6988 C C . LYS B 1 288 ? 10.328 2.438 6.77 1 97.19 288 LYS B C 1
ATOM 6990 O O . LYS B 1 288 ? 11.266 2.271 5.98 1 97.19 288 LYS B O 1
ATOM 6995 N N . LEU B 1 289 ? 9.078 2.078 6.461 1 98.12 289 LEU B N 1
ATOM 6996 C CA . LEU B 1 289 ? 8.656 1.597 5.148 1 98.12 289 LEU B CA 1
ATOM 6997 C C . LEU B 1 289 ? 8.977 2.621 4.066 1 98.12 289 LEU B C 1
ATOM 6999 O O . LEU B 1 289 ? 9.523 2.271 3.02 1 98.12 289 LEU B O 1
ATOM 7003 N N . GLY B 1 290 ? 8.609 3.791 4.25 1 97.81 290 GLY B N 1
ATOM 7004 C CA . GLY B 1 290 ? 8.844 4.926 3.375 1 97.81 290 GLY B CA 1
ATOM 7005 C C . GLY B 1 290 ? 9.445 6.121 4.094 1 97.81 290 GLY B C 1
ATOM 7006 O O . GLY B 1 290 ? 10.062 5.973 5.148 1 97.81 290 GLY B O 1
ATOM 7007 N N . THR B 1 291 ? 9.391 7.227 3.445 1 97.62 291 THR B N 1
ATOM 7008 C CA . THR B 1 291 ? 9.961 8.453 3.98 1 97.62 291 THR B CA 1
ATOM 7009 C C . THR B 1 291 ? 11.398 8.234 4.43 1 97.62 291 THR B C 1
ATOM 7011 O O . THR B 1 291 ? 11.805 8.703 5.496 1 97.62 291 THR B O 1
ATOM 7014 N N . LYS B 1 292 ? 12.055 7.516 3.666 1 96.75 292 LYS B N 1
ATOM 7015 C CA . LYS B 1 292 ? 13.367 7.012 4.062 1 96.75 292 LYS B CA 1
ATOM 7016 C C . LYS B 1 292 ? 14.383 8.141 4.16 1 96.75 292 LYS B C 1
ATOM 7018 O O . LYS B 1 292 ? 15.297 8.094 4.984 1 96.75 292 LYS B O 1
ATOM 7023 N N . ALA B 1 293 ? 14.211 9.172 3.381 1 97.06 293 ALA B N 1
ATOM 7024 C CA . ALA B 1 293 ? 15.141 10.297 3.377 1 97.06 293 ALA B CA 1
ATOM 7025 C C . ALA B 1 293 ? 14.953 11.172 4.613 1 97.06 293 ALA B C 1
ATOM 7027 O O . ALA B 1 293 ? 15.836 11.953 4.969 1 97.06 293 ALA B O 1
ATOM 7028 N N . LEU B 1 294 ? 13.836 11.125 5.238 1 97.94 294 LEU B N 1
ATOM 7029 C CA . LEU B 1 294 ? 13.469 11.945 6.387 1 97.94 294 LEU B CA 1
ATOM 7030 C C . LEU B 1 294 ? 14.062 11.383 7.672 1 97.94 294 LEU B C 1
ATOM 7032 O O . LEU B 1 294 ? 13.766 10.25 8.055 1 97.94 294 LEU B O 1
ATOM 7036 N N . PRO B 1 295 ? 14.961 12.133 8.344 1 97.94 295 PRO B N 1
ATOM 7037 C CA . PRO B 1 295 ? 15.469 11.633 9.617 1 97.94 295 PRO B CA 1
ATOM 7038 C C . PRO B 1 295 ? 14.422 11.688 10.734 1 97.94 295 PRO B C 1
ATOM 7040 O O . PRO B 1 295 ? 14.094 12.773 11.211 1 97.94 295 PRO B O 1
ATOM 7043 N N . THR B 1 296 ? 13.836 10.586 11.07 1 97.69 296 THR B N 1
ATOM 7044 C CA . THR B 1 296 ? 12.938 10.406 12.203 1 97.69 296 THR B CA 1
ATOM 7045 C C . THR B 1 296 ? 13.641 9.648 13.328 1 97.69 296 THR B C 1
ATOM 7047 O O . THR B 1 296 ? 14.219 8.578 13.109 1 97.69 296 THR B O 1
ATOM 7050 N N . ALA B 1 297 ? 13.609 10.242 14.57 1 97.5 297 ALA B N 1
ATOM 7051 C CA . ALA B 1 297 ? 14.469 9.68 15.609 1 97.5 297 ALA B CA 1
ATOM 7052 C C . ALA B 1 297 ? 13.734 9.586 16.938 1 97.5 297 ALA B C 1
ATOM 7054 O O . ALA B 1 297 ? 12.68 10.203 17.125 1 97.5 297 ALA B O 1
ATOM 7055 N N . GLU B 1 298 ? 14.289 8.75 17.828 1 96.94 298 GLU B N 1
ATOM 7056 C CA . GLU B 1 298 ? 14.031 8.805 19.266 1 96.94 298 GLU B CA 1
ATOM 7057 C C . GLU B 1 298 ? 14.977 9.781 19.953 1 96.94 298 GLU B C 1
ATOM 7059 O O . GLU B 1 298 ? 16.188 9.75 19.719 1 96.94 298 GLU B O 1
ATOM 7064 N N . LEU B 1 299 ? 14.336 10.594 20.75 1 97.5 299 LEU B N 1
ATOM 7065 C CA . LEU B 1 299 ? 15.141 11.617 21.406 1 97.5 299 LEU B CA 1
ATOM 7066 C C . LEU B 1 299 ? 14.977 11.547 22.922 1 97.5 299 LEU B C 1
ATOM 7068 O O . LEU B 1 299 ? 13.859 11.43 23.422 1 97.5 299 LEU B O 1
ATOM 7072 N N . GLU B 1 300 ? 16.062 11.594 23.609 1 97.94 300 GLU B N 1
ATOM 7073 C CA . GLU B 1 300 ? 16.047 11.875 25.047 1 97.94 300 GLU B CA 1
ATOM 7074 C C . GLU B 1 300 ? 16.344 13.352 25.312 1 97.94 300 GLU B C 1
ATOM 7076 O O . GLU B 1 300 ? 17.328 13.898 24.828 1 97.94 300 GLU B O 1
ATOM 7081 N N . LEU B 1 301 ? 15.477 13.977 25.969 1 97.94 301 LEU B N 1
ATOM 7082 C CA . LEU B 1 301 ? 15.664 15.352 26.422 1 97.94 301 LEU B CA 1
ATOM 7083 C C . LEU B 1 301 ? 16.203 15.375 27.859 1 97.94 301 LEU B C 1
ATOM 7085 O O . LEU B 1 301 ? 15.586 14.805 28.766 1 97.94 301 LEU B O 1
ATOM 7089 N N . LYS B 1 302 ? 17.266 15.961 28 1 96.75 302 LYS B N 1
ATOM 7090 C CA . LYS B 1 302 ? 17.891 16.125 29.312 1 96.75 302 LYS B CA 1
ATOM 7091 C C . LYS B 1 302 ? 18.391 17.562 29.5 1 96.75 302 LYS B C 1
ATOM 7093 O O . LYS B 1 302 ? 19.484 17.906 29.047 1 96.75 302 LYS B O 1
ATOM 7098 N N . GLY B 1 303 ? 17.688 18.281 30.25 1 96.38 303 GLY B N 1
ATOM 7099 C CA . GLY B 1 303 ? 18.062 19.656 30.531 1 96.38 303 GLY B CA 1
ATOM 7100 C C . GLY B 1 303 ? 17.859 20.578 29.344 1 96.38 303 GLY B C 1
ATOM 7101 O O . GLY B 1 303 ? 18.594 21.562 29.188 1 96.38 303 GLY B O 1
ATOM 7102 N N . MET B 1 304 ? 17.016 20.297 28.469 1 97.69 304 MET B N 1
ATOM 7103 C CA . MET B 1 304 ? 16.719 21.188 27.359 1 97.69 304 MET B CA 1
ATOM 7104 C C . MET B 1 304 ? 16.109 22.5 27.844 1 97.69 304 MET B C 1
ATOM 7106 O O . MET B 1 304 ? 15.266 22.5 28.734 1 97.69 304 MET B O 1
ATOM 7110 N N . ARG B 1 305 ? 16.594 23.562 27.312 1 98 305 ARG B N 1
ATOM 7111 C CA . ARG B 1 305 ? 16.094 24.859 27.719 1 98 305 ARG B CA 1
ATOM 7112 C C . ARG B 1 305 ? 15.133 25.422 26.672 1 98 305 ARG B C 1
ATOM 7114 O O . ARG B 1 305 ? 15.438 25.422 25.484 1 98 305 ARG B O 1
ATOM 7121 N N . GLY B 1 306 ? 13.961 25.891 27.109 1 98.12 306 GLY B N 1
ATOM 7122 C CA . GLY B 1 306 ? 12.961 26.391 26.172 1 98.12 306 GLY B CA 1
ATOM 7123 C C . GLY B 1 306 ? 12.102 27.5 26.75 1 98.12 306 GLY B C 1
ATOM 7124 O O . GLY B 1 306 ? 12.375 27.984 27.859 1 98.12 306 GLY B O 1
ATOM 7125 N N . TYR B 1 307 ? 11.141 27.969 25.969 1 98.44 307 TYR B N 1
ATOM 7126 C CA . TYR B 1 307 ? 10.227 29.062 26.297 1 98.44 307 TYR B CA 1
ATOM 7127 C C . TYR B 1 307 ? 8.781 28.578 26.281 1 98.44 307 TYR B C 1
ATOM 7129 O O . TYR B 1 307 ? 8.375 27.875 25.344 1 98.44 307 TYR B O 1
ATOM 7137 N N . LEU B 1 308 ? 8.023 28.953 27.297 1 97.94 308 LEU B N 1
ATOM 7138 C CA . LEU B 1 308 ? 6.594 28.672 27.312 1 97.94 308 LEU B CA 1
ATOM 7139 C C . LEU B 1 308 ? 5.867 29.453 26.219 1 97.94 308 LEU B C 1
ATOM 7141 O O . LEU B 1 308 ? 6.141 30.625 26.016 1 97.94 308 LEU B O 1
ATOM 7145 N N . ILE B 1 309 ? 5.043 28.859 25.469 1 98.06 309 ILE B N 1
ATOM 7146 C CA . ILE B 1 309 ? 4.16 29.5 24.5 1 98.06 309 ILE B CA 1
ATOM 7147 C C . ILE B 1 309 ? 2.777 29.688 25.125 1 98.06 309 ILE B C 1
ATOM 7149 O O . ILE B 1 309 ? 2.139 28.734 25.547 1 98.06 309 ILE B O 1
ATOM 7153 N N . GLY B 1 310 ? 2.357 30.922 25.078 1 96.31 310 GLY B N 1
ATOM 7154 C CA . GLY B 1 310 ? 1.062 31.188 25.688 1 96.31 310 GLY B CA 1
ATOM 7155 C C . GLY B 1 310 ? 1.051 31.016 27.188 1 96.31 310 GLY B C 1
ATOM 7156 O O . GLY B 1 310 ? 1.944 31.5 27.891 1 96.31 310 GLY B O 1
ATOM 7157 N N . LYS B 1 311 ? -0.034 30.297 27.703 1 95.38 311 LYS B N 1
ATOM 7158 C CA . LYS B 1 311 ? -0.212 30.125 29.156 1 95.38 311 LYS B CA 1
ATOM 7159 C C . LYS B 1 311 ? 0.016 28.672 29.562 1 95.38 311 LYS B C 1
ATOM 7161 O O . LYS B 1 311 ? -0.252 27.75 28.781 1 95.38 311 LYS B O 1
ATOM 7166 N N . GLU B 1 312 ? 0.571 28.547 30.797 1 95.5 312 GLU B N 1
ATOM 7167 C CA . GLU B 1 312 ? 0.674 27.203 31.344 1 95.5 312 GLU B CA 1
ATOM 7168 C C . GLU B 1 312 ? -0.679 26.5 31.328 1 95.5 312 GLU B C 1
ATOM 7170 O O . GLU B 1 312 ? -1.701 27.094 31.672 1 95.5 312 GLU B O 1
ATOM 7175 N N . GLY B 1 313 ? -0.65 25.312 30.844 1 95.12 313 GLY B N 1
ATOM 7176 C CA . GLY B 1 313 ? -1.864 24.5 30.844 1 95.12 313 GLY B CA 1
ATOM 7177 C C . GLY B 1 313 ? -2.648 24.609 29.562 1 95.12 313 GLY B C 1
ATOM 7178 O O . GLY B 1 313 ? -3.562 23.812 29.312 1 95.12 313 GLY B O 1
ATOM 7179 N N . ASP B 1 314 ? -2.244 25.5 28.688 1 95.69 314 ASP B N 1
ATOM 7180 C CA . ASP B 1 314 ? -2.99 25.688 27.438 1 95.69 314 ASP B CA 1
ATOM 7181 C C . ASP B 1 314 ? -2.285 25.031 26.266 1 95.69 314 ASP B C 1
ATOM 7183 O O . ASP B 1 314 ? -2.492 25.406 25.109 1 95.69 314 ASP B O 1
ATOM 7187 N N . GLY B 1 315 ? -1.46 24.094 26.547 1 95.62 315 GLY B N 1
ATOM 7188 C CA . GLY B 1 315 ? -0.634 23.469 25.531 1 95.62 315 GLY B CA 1
ATOM 7189 C C . GLY B 1 315 ? -1.442 22.812 24.422 1 95.62 315 GLY B C 1
ATOM 7190 O O . GLY B 1 315 ? -1.085 22.922 23.234 1 95.62 315 GLY B O 1
ATOM 7191 N N . VAL B 1 316 ? -2.504 22.156 24.75 1 92.62 316 VAL B N 1
ATOM 7192 C CA . VAL B 1 316 ? -3.316 21.438 23.766 1 92.62 316 VAL B CA 1
ATOM 7193 C C . VAL B 1 316 ? -3.994 22.422 22.828 1 92.62 316 VAL B C 1
ATOM 7195 O O . VAL B 1 316 ? -4.07 22.188 21.625 1 92.62 316 VAL B O 1
ATOM 7198 N N . ARG B 1 317 ? -4.465 23.453 23.344 1 93.81 317 ARG B N 1
ATOM 7199 C CA . ARG B 1 317 ? -5.062 24.516 22.516 1 93.81 317 ARG B CA 1
ATOM 7200 C C . ARG B 1 317 ? -4.031 25.109 21.578 1 93.81 317 ARG B C 1
ATOM 7202 O O . ARG B 1 317 ? -4.32 25.344 20.391 1 93.81 317 ARG B O 1
ATOM 7209 N N . GLU B 1 318 ? -2.85 25.344 22.062 1 95.81 318 GLU B N 1
ATOM 7210 C CA . GLU B 1 318 ? -1.792 25.953 21.266 1 95.81 318 GLU B CA 1
ATOM 7211 C C . GLU B 1 318 ? -1.387 25.047 20.094 1 95.81 318 GLU B C 1
ATOM 7213 O O . GLU B 1 318 ? -1.294 25.5 18.953 1 95.81 318 GLU B O 1
ATOM 7218 N N . ILE B 1 319 ? -1.207 23.812 20.375 1 94.69 319 ILE B N 1
ATOM 7219 C CA . ILE B 1 319 ? -0.655 22.906 19.375 1 94.69 319 ILE B CA 1
ATOM 7220 C C . ILE B 1 319 ? -1.694 22.641 18.281 1 94.69 319 ILE B C 1
ATOM 7222 O O . ILE B 1 319 ? -1.35 22.219 17.172 1 94.69 319 ILE B O 1
ATOM 7226 N N . SER B 1 320 ? -2.969 22.812 18.578 1 93.44 320 SER B N 1
ATOM 7227 C CA . SER B 1 320 ? -4.023 22.609 17.594 1 93.44 320 SER B CA 1
ATOM 7228 C C . SER B 1 320 ? -3.807 23.484 16.359 1 93.44 320 SER B C 1
ATOM 7230 O O . SER B 1 320 ? -4.18 23.109 15.25 1 93.44 320 SER B O 1
ATOM 7232 N N . THR B 1 321 ? -3.197 24.656 16.594 1 95.12 321 THR B N 1
ATOM 7233 C CA . THR B 1 321 ? -2.861 25.547 15.484 1 95.12 321 THR B CA 1
ATOM 7234 C C . THR B 1 321 ? -1.938 24.859 14.492 1 95.12 321 THR B C 1
ATOM 7236 O O . THR B 1 321 ? -2.15 24.938 13.281 1 95.12 321 THR B O 1
ATOM 7239 N N . ILE B 1 322 ? -0.958 24.172 14.977 1 96.69 322 ILE B N 1
ATOM 7240 C CA . ILE B 1 322 ? 0.005 23.469 14.133 1 96.69 322 ILE B CA 1
ATOM 7241 C C . ILE B 1 322 ? -0.672 22.281 13.445 1 96.69 322 ILE B C 1
ATOM 7243 O O . ILE B 1 322 ? -0.519 22.094 12.242 1 96.69 322 ILE B O 1
ATOM 7247 N N . LEU B 1 323 ? -1.453 21.547 14.195 1 94.69 323 LEU B N 1
ATOM 7248 C CA . LEU B 1 323 ? -2.062 20.312 13.688 1 94.69 323 LEU B CA 1
ATOM 7249 C C . LEU B 1 323 ? -3.033 20.625 12.547 1 94.69 323 LEU B C 1
ATOM 7251 O O . LEU B 1 323 ? -3.119 19.859 11.578 1 94.69 323 LEU B O 1
ATOM 7255 N N . ASN B 1 324 ? -3.752 21.672 12.656 1 95.25 324 ASN B N 1
ATOM 7256 C CA . ASN B 1 324 ? -4.684 22.047 11.602 1 95.25 324 ASN B CA 1
ATOM 7257 C C . ASN B 1 324 ? -3.961 22.328 10.281 1 95.25 324 ASN B C 1
ATOM 7259 O O . ASN B 1 324 ? -4.449 21.969 9.211 1 95.25 324 ASN B O 1
ATOM 7263 N N . ILE B 1 325 ? -2.82 22.938 10.406 1 98.19 325 ILE B N 1
ATOM 7264 C CA . ILE B 1 325 ? -2.053 23.266 9.211 1 98.19 325 ILE B CA 1
ATOM 7265 C C . ILE B 1 325 ? -1.392 22.016 8.648 1 98.19 325 ILE B C 1
ATOM 7267 O O . ILE B 1 325 ? -1.426 21.781 7.438 1 98.19 325 ILE B O 1
ATOM 7271 N N . THR B 1 326 ? -0.809 21.188 9.492 1 98.12 326 THR B N 1
ATOM 7272 C CA . THR B 1 326 ? -0.09 20 9.031 1 98.12 326 THR B CA 1
ATOM 7273 C C . THR B 1 326 ? -1.054 18.984 8.422 1 98.12 326 THR B C 1
ATOM 7275 O O . THR B 1 326 ? -0.688 18.25 7.504 1 98.12 326 THR B O 1
ATOM 7278 N N . ARG B 1 327 ? -2.301 18.953 8.875 1 98.56 327 ARG B N 1
ATOM 7279 C CA . ARG B 1 327 ? -3.295 18.062 8.289 1 98.56 327 ARG B CA 1
ATOM 7280 C C . ARG B 1 327 ? -3.654 18.484 6.871 1 98.56 327 ARG B C 1
ATOM 7282 O O . ARG B 1 327 ? -3.928 17.656 6.012 1 98.56 327 ARG B O 1
ATOM 7289 N N . VAL B 1 328 ? -3.678 19.812 6.605 1 98.81 328 VAL B N 1
ATOM 7290 C CA . VAL B 1 328 ? -3.885 20.281 5.238 1 98.81 328 VAL B CA 1
ATOM 7291 C C . VAL B 1 328 ? -2.691 19.891 4.371 1 98.81 328 VAL B C 1
ATOM 7293 O O . VAL B 1 328 ? -2.863 19.484 3.221 1 98.81 328 VAL B O 1
ATOM 7296 N N . HIS B 1 329 ? -1.473 20.031 4.934 1 98.81 329 HIS B N 1
ATOM 7297 C CA . HIS B 1 329 ? -0.285 19.578 4.227 1 98.81 329 HIS B CA 1
ATOM 7298 C C . HIS B 1 329 ? -0.374 18.078 3.914 1 98.81 329 HIS B C 1
ATOM 7300 O O . HIS B 1 329 ? 0.069 17.641 2.854 1 98.81 329 HIS B O 1
ATOM 7306 N N . ASN B 1 330 ? -0.915 17.359 4.879 1 98.69 330 ASN B N 1
ATOM 7307 C CA . ASN B 1 330 ? -1.112 15.93 4.676 1 98.69 330 ASN B CA 1
ATOM 7308 C C . ASN B 1 330 ? -1.994 15.648 3.461 1 98.69 330 ASN B C 1
ATOM 7310 O O . ASN B 1 330 ? -1.689 14.766 2.654 1 98.69 330 ASN B O 1
ATOM 7314 N N . MET B 1 331 ? -3.104 16.406 3.307 1 98.81 331 MET B N 1
ATOM 7315 C CA . MET B 1 331 ? -3.99 16.281 2.154 1 98.81 331 MET B CA 1
ATOM 7316 C C . MET B 1 331 ? -3.238 16.562 0.857 1 98.81 331 MET B C 1
ATOM 7318 O O . MET B 1 331 ? -3.396 15.836 -0.125 1 98.81 331 MET B O 1
ATOM 7322 N N . SER B 1 332 ? -2.441 17.594 0.931 1 98.38 332 SER B N 1
ATOM 7323 C CA . SER B 1 332 ? -1.672 18 -0.24 1 98.38 332 SER B CA 1
ATOM 7324 C C . SER B 1 332 ? -0.688 16.906 -0.661 1 98.38 332 SER B C 1
ATOM 7326 O O . SER B 1 332 ? -0.544 16.625 -1.851 1 98.38 332 SER B O 1
ATOM 7328 N N . GLY B 1 333 ? 0 16.359 0.324 1 98.44 333 GLY B N 1
ATOM 7329 C CA . GLY B 1 333 ? 0.912 15.266 0.029 1 98.44 333 GLY B CA 1
ATOM 7330 C C . GLY B 1 333 ? 0.227 14.07 -0.613 1 98.44 333 GLY B C 1
ATOM 7331 O O . GLY B 1 333 ? 0.784 13.438 -1.513 1 98.44 333 GLY B O 1
ATOM 7332 N N . ALA B 1 334 ? -1.005 13.789 -0.193 1 98.81 334 ALA B N 1
ATOM 7333 C CA . ALA B 1 334 ? -1.769 12.648 -0.691 1 98.81 334 ALA B CA 1
ATOM 7334 C C . ALA B 1 334 ? -2.141 12.836 -2.16 1 98.81 334 ALA B C 1
ATOM 7336 O O . ALA B 1 334 ? -1.726 12.055 -3.016 1 98.81 334 ALA B O 1
ATOM 7337 N N . VAL B 1 335 ? -2.785 13.93 -2.496 1 98.75 335 VAL B N 1
ATOM 7338 C CA . VAL B 1 335 ? -3.271 14.133 -3.855 1 98.75 335 VAL B CA 1
ATOM 7339 C C . VAL B 1 335 ? -2.1 14.477 -4.777 1 98.75 335 VAL B C 1
ATOM 7341 O O . VAL B 1 335 ? -2.145 14.195 -5.977 1 98.75 335 VAL B O 1
ATOM 7344 N N . GLY B 1 336 ? -1.016 15.086 -4.211 1 98.5 336 GLY B N 1
ATOM 7345 C CA . GLY B 1 336 ? 0.178 15.32 -5.008 1 98.5 336 GLY B CA 1
ATOM 7346 C C . GLY B 1 336 ? 0.836 14.047 -5.492 1 98.5 336 GLY B C 1
ATOM 7347 O O . GLY B 1 336 ? 1.214 13.945 -6.66 1 98.5 336 GLY B O 1
ATOM 7348 N N . GLY B 1 337 ? 0.99 13.094 -4.566 1 98.38 337 GLY B N 1
ATOM 7349 C CA . GLY B 1 337 ? 1.528 11.805 -4.961 1 98.38 337 GLY B CA 1
ATOM 7350 C C . GLY B 1 337 ? 0.663 11.078 -5.973 1 98.38 337 GLY B C 1
ATOM 7351 O O . GLY B 1 337 ? 1.174 10.508 -6.938 1 98.38 337 GLY B O 1
ATOM 7352 N N . TRP B 1 338 ? -0.649 11.109 -5.75 1 98.75 338 TRP B N 1
ATOM 7353 C CA . TRP B 1 338 ? -1.594 10.461 -6.652 1 98.75 338 TRP B CA 1
ATOM 7354 C C . TRP B 1 338 ? -1.534 11.086 -8.039 1 98.75 338 TRP B C 1
ATOM 7356 O O . TRP B 1 338 ? -1.491 10.375 -9.047 1 98.75 338 TRP B O 1
ATOM 7366 N N . GLY B 1 339 ? -1.495 12.461 -8.094 1 98.38 339 GLY B N 1
ATOM 7367 C CA . GLY B 1 339 ? -1.391 13.164 -9.359 1 98.38 339 GLY B CA 1
ATOM 7368 C C . GLY B 1 339 ? -0.169 12.773 -10.164 1 98.38 339 GLY B C 1
ATOM 7369 O O . GLY B 1 339 ? -0.264 12.539 -11.375 1 98.38 339 GLY B O 1
ATOM 7370 N N . ARG B 1 340 ? 0.979 12.664 -9.508 1 98 340 ARG B N 1
ATOM 7371 C CA . ARG B 1 340 ? 2.199 12.242 -10.188 1 98 340 ARG B CA 1
ATOM 7372 C C . ARG B 1 340 ? 2.078 10.805 -10.688 1 98 340 ARG B C 1
ATOM 7374 O O . ARG B 1 340 ? 2.494 10.5 -11.805 1 98 340 ARG B O 1
ATOM 7381 N N . GLY B 1 341 ? 1.536 9.914 -9.844 1 98.31 341 GLY B N 1
ATOM 7382 C CA . GLY B 1 341 ? 1.316 8.539 -10.273 1 98.31 341 GLY B CA 1
ATOM 7383 C C . GLY B 1 341 ? 0.471 8.445 -11.531 1 98.31 341 GLY B C 1
ATOM 7384 O O . GLY B 1 341 ? 0.792 7.676 -12.445 1 98.31 341 GLY B O 1
ATOM 7385 N N . LEU B 1 342 ? -0.589 9.211 -11.609 1 98.44 342 LEU B N 1
ATOM 7386 C CA . LEU B 1 342 ? -1.477 9.203 -12.766 1 98.44 342 LEU B CA 1
ATOM 7387 C C . LEU B 1 342 ? -0.777 9.781 -13.992 1 98.44 342 LEU B C 1
ATOM 7389 O O . LEU B 1 342 ? -0.998 9.32 -15.117 1 98.44 342 LEU B O 1
ATOM 7393 N N . ALA B 1 343 ? 0.049 10.828 -13.789 1 98 343 ALA B N 1
ATOM 7394 C CA . ALA B 1 343 ? 0.825 11.383 -14.891 1 98 343 ALA B CA 1
ATOM 7395 C C . ALA B 1 343 ? 1.74 10.328 -15.508 1 98 343 ALA B C 1
ATOM 7397 O O . ALA B 1 343 ? 1.823 10.211 -16.734 1 98 343 ALA B O 1
ATOM 7398 N N . ILE B 1 344 ? 2.404 9.586 -14.672 1 97.69 344 ILE B N 1
ATOM 7399 C CA . ILE B 1 344 ? 3.303 8.531 -15.125 1 97.69 344 ILE B CA 1
ATOM 7400 C C . ILE B 1 344 ? 2.506 7.457 -15.867 1 97.69 344 ILE B C 1
ATOM 7402 O O . ILE B 1 344 ? 2.918 6.992 -16.938 1 97.69 344 ILE B O 1
ATOM 7406 N N . SER B 1 345 ? 1.377 7.074 -15.32 1 98.06 345 SER B N 1
ATOM 7407 C CA . SER B 1 345 ? 0.538 6.047 -15.93 1 98.06 345 SER B CA 1
ATOM 7408 C C . SER B 1 345 ? 0.058 6.473 -17.312 1 98.06 345 SER B C 1
ATOM 7410 O O . SER B 1 345 ? 0.047 5.668 -18.25 1 98.06 345 SER B O 1
ATOM 7412 N N . ARG B 1 346 ? -0.37 7.746 -17.438 1 97.31 346 ARG B N 1
ATOM 7413 C CA . ARG B 1 346 ? -0.813 8.258 -18.734 1 97.31 346 ARG B CA 1
ATOM 7414 C C . ARG B 1 346 ? 0.335 8.273 -19.734 1 97.31 346 ARG B C 1
ATOM 7416 O O . ARG B 1 346 ? 0.162 7.891 -20.891 1 97.31 346 ARG B O 1
ATOM 7423 N N . ALA B 1 347 ? 1.483 8.727 -19.312 1 97.19 347 ALA B N 1
ATOM 7424 C CA . ALA B 1 347 ? 2.652 8.75 -20.188 1 97.19 347 ALA B CA 1
ATOM 7425 C C . ALA B 1 347 ? 3.025 7.348 -20.641 1 97.19 347 ALA B C 1
ATOM 7427 O O . ALA B 1 347 ? 3.318 7.129 -21.828 1 97.19 347 ALA B O 1
ATOM 7428 N N . TYR B 1 348 ? 3.014 6.406 -19.734 1 97.06 348 TYR B N 1
ATOM 7429 C CA . TYR B 1 348 ? 3.357 5.02 -20.047 1 97.06 348 TYR B CA 1
ATOM 7430 C C . TYR B 1 348 ? 2.359 4.41 -21.016 1 97.06 348 TYR B C 1
ATOM 7432 O O . TYR B 1 348 ? 2.744 3.691 -21.938 1 97.06 348 TYR B O 1
ATOM 7440 N N . ALA B 1 349 ? 1.092 4.711 -20.828 1 97 349 ALA B N 1
ATOM 7441 C CA . ALA B 1 349 ? 0.034 4.16 -21.672 1 97 349 ALA B CA 1
ATOM 7442 C C . ALA B 1 349 ? 0.206 4.602 -23.125 1 97 349 ALA B C 1
ATOM 7444 O O . ALA B 1 349 ? -0.238 3.912 -24.047 1 97 349 ALA B O 1
ATOM 7445 N N . LYS B 1 350 ? 0.87 5.719 -23.359 1 96.56 350 LYS B N 1
ATOM 7446 C CA . LYS B 1 350 ? 1.019 6.293 -24.688 1 96.56 350 LYS B CA 1
ATOM 7447 C C . LYS B 1 350 ? 2.158 5.625 -25.453 1 96.56 350 LYS B C 1
ATOM 7449 O O . LYS B 1 350 ? 2.271 5.781 -26.672 1 96.56 350 LYS B O 1
ATOM 7454 N N . VAL B 1 351 ? 2.957 4.805 -24.766 1 96.44 351 VAL B N 1
ATOM 7455 C CA . VAL B 1 351 ? 4.105 4.234 -25.469 1 96.44 351 VAL B CA 1
ATOM 7456 C C . VAL B 1 351 ? 4.09 2.713 -25.328 1 96.44 351 VAL B C 1
ATOM 7458 O O . VAL B 1 351 ? 4.695 2.006 -26.141 1 96.44 351 VAL B O 1
ATOM 7461 N N . ARG B 1 352 ? 3.434 2.145 -24.359 1 95.38 352 ARG B N 1
ATOM 7462 C CA . ARG B 1 352 ? 3.459 0.711 -24.078 1 95.38 352 ARG B CA 1
ATOM 7463 C C . ARG B 1 352 ? 2.459 -0.033 -24.969 1 95.38 352 ARG B C 1
ATOM 7465 O O . ARG B 1 352 ? 1.284 0.336 -25.031 1 95.38 352 ARG B O 1
ATOM 7472 N N . ILE B 1 353 ? 2.949 -1.042 -25.609 1 92.81 353 ILE B N 1
ATOM 7473 C CA . ILE B 1 353 ? 2.113 -1.895 -26.453 1 92.81 353 ILE B CA 1
ATOM 7474 C C . ILE B 1 353 ? 1.884 -3.234 -25.75 1 92.81 353 ILE B C 1
ATOM 7476 O O . ILE B 1 353 ? 2.83 -3.865 -25.281 1 92.81 353 ILE B O 1
ATOM 7480 N N . ALA B 1 354 ? 0.687 -3.639 -25.625 1 88.06 354 ALA B N 1
ATOM 7481 C CA . ALA B 1 354 ? 0.271 -4.953 -25.156 1 88.06 354 ALA B CA 1
ATOM 7482 C C . ALA B 1 354 ? -0.746 -5.586 -26.094 1 88.06 354 ALA B C 1
ATOM 7484 O O . ALA B 1 354 ? -1.72 -4.938 -26.484 1 88.06 354 ALA B O 1
ATOM 7485 N N . GLY B 1 355 ? -0.56 -6.762 -26.422 1 85.56 355 GLY B N 1
ATOM 7486 C CA . GLY B 1 355 ? -1.444 -7.43 -27.359 1 85.56 355 GLY B CA 1
ATOM 7487 C C . GLY B 1 355 ? -1.521 -6.73 -28.703 1 85.56 355 GLY B C 1
ATOM 7488 O O . GLY B 1 355 ? -2.59 -6.664 -29.312 1 85.56 355 GLY B O 1
ATOM 7489 N N . GLY B 1 356 ? -0.499 -6.062 -29.078 1 88.88 356 GLY B N 1
ATOM 7490 C CA . GLY B 1 356 ? -0.409 -5.438 -30.391 1 88.88 356 GLY B CA 1
ATOM 7491 C C . GLY B 1 356 ? -1.022 -4.051 -30.422 1 88.88 356 GLY B C 1
ATOM 7492 O O . GLY B 1 356 ? -1.033 -3.402 -31.469 1 88.88 356 GLY B O 1
ATOM 7493 N N . ARG B 1 357 ? -1.507 -3.598 -29.312 1 92.94 357 ARG B N 1
ATOM 7494 C CA . ARG B 1 357 ? -2.133 -2.281 -29.25 1 92.94 357 ARG B CA 1
ATOM 7495 C C . ARG B 1 357 ? -1.538 -1.44 -28.125 1 92.94 357 ARG B C 1
ATOM 7497 O O . ARG B 1 357 ? -1.064 -1.98 -27.125 1 92.94 357 ARG B O 1
ATOM 7504 N N . LEU B 1 358 ? -1.576 -0.151 -28.328 1 95.44 358 LEU B N 1
ATOM 7505 C CA . LEU B 1 358 ? -1.204 0.754 -27.25 1 95.44 358 LEU B CA 1
ATOM 7506 C C . LEU B 1 358 ? -2.16 0.615 -26.062 1 95.44 358 LEU B C 1
ATOM 7508 O O . LEU B 1 358 ? -3.355 0.377 -26.25 1 95.44 358 LEU B O 1
ATOM 7512 N N . LEU B 1 359 ? -1.62 0.791 -24.859 1 95.88 359 LEU B N 1
ATOM 7513 C CA . LEU B 1 359 ? -2.477 0.746 -23.688 1 95.88 359 LEU B CA 1
ATOM 7514 C C . LEU B 1 359 ? -3.604 1.768 -23.797 1 95.88 359 LEU B C 1
ATOM 7516 O O . LEU B 1 359 ? -4.703 1.542 -23.281 1 95.88 359 LEU B O 1
ATOM 7520 N N . THR B 1 360 ? -3.398 2.895 -24.531 1 97.19 360 THR B N 1
ATOM 7521 C CA . THR B 1 360 ? -4.418 3.92 -24.719 1 97.19 360 THR B CA 1
ATOM 7522 C C . THR B 1 360 ? -5.598 3.371 -25.516 1 97.19 360 THR B C 1
ATOM 7524 O O . THR B 1 360 ? -6.688 3.949 -25.5 1 97.19 360 THR B O 1
ATOM 7527 N N . GLU B 1 361 ? -5.371 2.232 -26.172 1 96.25 361 GLU B N 1
ATOM 7528 C CA . GLU B 1 361 ? -6.379 1.662 -27.062 1 96.25 361 GLU B CA 1
ATOM 7529 C C . GLU B 1 361 ? -7.055 0.45 -26.438 1 96.25 361 GLU B C 1
ATOM 7531 O O . GLU B 1 361 ? -7.91 -0.184 -27.047 1 96.25 361 GLU B O 1
ATOM 7536 N N . LEU B 1 362 ? -6.656 0.093 -25.281 1 95.88 362 LEU B N 1
ATOM 7537 C CA . LEU B 1 362 ? -7.273 -1.017 -24.562 1 95.88 362 LEU B CA 1
ATOM 7538 C C . LEU B 1 362 ? -8.375 -0.516 -23.641 1 95.88 362 LEU B C 1
ATOM 7540 O O . LEU B 1 362 ? -8.086 -0.024 -22.547 1 95.88 362 LEU B O 1
ATOM 7544 N N . PRO B 1 363 ? -9.602 -0.743 -23.969 1 96.88 363 PRO B N 1
ATOM 7545 C CA . PRO B 1 363 ? -10.711 -0.136 -23.234 1 96.88 363 PRO B CA 1
ATOM 7546 C C . PRO B 1 363 ? -10.711 -0.513 -21.75 1 96.88 363 PRO B C 1
ATOM 7548 O O . PRO B 1 363 ? -11.008 0.325 -20.906 1 96.88 363 PRO B O 1
ATOM 7551 N N . ALA B 1 364 ? -10.398 -1.743 -21.438 1 96.75 364 ALA B N 1
ATOM 7552 C CA . ALA B 1 364 ? -10.391 -2.18 -20.047 1 96.75 364 ALA B CA 1
ATOM 7553 C C . ALA B 1 364 ? -9.367 -1.396 -19.219 1 96.75 364 ALA B C 1
ATOM 7555 O O . ALA B 1 364 ? -9.656 -0.97 -18.109 1 96.75 364 ALA B O 1
ATOM 7556 N N . HIS B 1 365 ? -8.188 -1.248 -19.781 1 96.88 365 HIS B N 1
ATOM 7557 C CA . HIS B 1 365 ? -7.133 -0.483 -19.125 1 96.88 365 HIS B CA 1
ATOM 7558 C C . HIS B 1 365 ? -7.543 0.972 -18.938 1 96.88 365 HIS B C 1
ATOM 7560 O O . HIS B 1 365 ? -7.355 1.538 -17.859 1 96.88 365 HIS B O 1
ATOM 7566 N N . VAL B 1 366 ? -8.094 1.545 -19.969 1 97.94 366 VAL B N 1
ATOM 7567 C CA . VAL B 1 366 ? -8.492 2.947 -19.953 1 97.94 366 VAL B CA 1
ATOM 7568 C C . VAL B 1 366 ? -9.625 3.146 -18.938 1 97.94 366 VAL B C 1
ATOM 7570 O O . VAL B 1 366 ? -9.688 4.168 -18.25 1 97.94 366 VAL B O 1
ATOM 7573 N N . ARG B 1 367 ? -10.547 2.199 -18.859 1 97.81 367 ARG B N 1
ATOM 7574 C CA . ARG B 1 367 ? -11.641 2.275 -17.891 1 97.81 367 ARG B CA 1
ATOM 7575 C C . ARG B 1 367 ? -11.109 2.348 -16.469 1 97.81 367 ARG B C 1
ATOM 7577 O O . ARG B 1 367 ? -11.586 3.145 -15.656 1 97.81 367 ARG B O 1
ATOM 7584 N N . ALA B 1 368 ? -10.172 1.499 -16.188 1 97.31 368 ALA B N 1
ATOM 7585 C CA . ALA B 1 368 ? -9.57 1.512 -14.852 1 97.31 368 ALA B CA 1
ATOM 7586 C C . ALA B 1 368 ? -8.938 2.865 -14.547 1 97.31 368 ALA B C 1
ATOM 7588 O O . ALA B 1 368 ? -9.086 3.395 -13.438 1 97.31 368 ALA B O 1
ATOM 7589 N N . LEU B 1 369 ? -8.227 3.449 -15.5 1 98.12 369 LEU B N 1
ATOM 7590 C CA . LEU B 1 369 ? -7.613 4.762 -15.336 1 98.12 369 LEU B CA 1
ATOM 7591 C C . LEU B 1 369 ? -8.68 5.844 -15.164 1 98.12 369 LEU B C 1
ATOM 7593 O O . LEU B 1 369 ? -8.5 6.77 -14.367 1 98.12 369 LEU B O 1
ATOM 7597 N N . ALA B 1 370 ? -9.742 5.734 -15.93 1 98.25 370 ALA B N 1
ATOM 7598 C CA . ALA B 1 370 ? -10.812 6.723 -15.852 1 98.25 370 ALA B CA 1
ATOM 7599 C C . ALA B 1 370 ? -11.445 6.746 -14.461 1 98.25 370 ALA B C 1
ATOM 7601 O O . ALA B 1 370 ? -11.742 7.812 -13.922 1 98.25 370 ALA B O 1
ATOM 7602 N N . ARG B 1 371 ? -11.656 5.57 -13.93 1 97.94 371 ARG B N 1
ATOM 7603 C CA . ARG B 1 371 ? -12.203 5.484 -12.578 1 97.94 371 ARG B CA 1
ATOM 7604 C C . ARG B 1 371 ? -11.281 6.16 -11.57 1 97.94 371 ARG B C 1
ATOM 7606 O O . ARG B 1 371 ? -11.75 6.852 -10.656 1 97.94 371 ARG B O 1
ATOM 7613 N N . GLU B 1 372 ? -9.992 5.984 -11.703 1 98.19 372 GLU B N 1
ATOM 7614 C CA . GLU B 1 372 ? -9.016 6.652 -10.852 1 98.19 372 GLU B CA 1
ATOM 7615 C C . GLU B 1 372 ? -9.086 8.172 -11.016 1 98.19 372 GLU B C 1
ATOM 7617 O O . GLU B 1 372 ? -9.023 8.906 -10.023 1 98.19 372 GLU B O 1
ATOM 7622 N N . HIS B 1 373 ? -9.211 8.594 -12.25 1 98.56 373 HIS B N 1
ATOM 7623 C CA . HIS B 1 373 ? -9.25 10.023 -12.523 1 98.56 373 HIS B CA 1
ATOM 7624 C C . HIS B 1 373 ? -10.484 10.664 -11.906 1 98.56 373 HIS B C 1
ATOM 7626 O O . HIS B 1 373 ? -10.422 11.797 -11.422 1 98.56 373 HIS B O 1
ATOM 7632 N N . VAL B 1 374 ? -11.609 9.992 -11.938 1 98.69 374 VAL B N 1
ATOM 7633 C CA . VAL B 1 374 ? -12.844 10.516 -11.344 1 98.69 374 VAL B CA 1
ATOM 7634 C C . VAL B 1 374 ? -12.648 10.719 -9.844 1 98.69 374 VAL B C 1
ATOM 7636 O O . VAL B 1 374 ? -12.945 11.789 -9.312 1 98.69 374 VAL B O 1
ATOM 7639 N N . MET B 1 375 ? -12.109 9.727 -9.203 1 98.75 375 MET B N 1
ATOM 7640 C CA . MET B 1 375 ? -11.891 9.812 -7.762 1 98.75 375 MET B CA 1
ATOM 7641 C C . MET B 1 375 ? -10.828 10.852 -7.434 1 98.75 375 MET B C 1
ATOM 7643 O O . MET B 1 375 ? -10.984 11.633 -6.492 1 98.75 375 MET B O 1
ATOM 7647 N N . TYR B 1 376 ? -9.758 10.875 -8.219 1 98.81 376 TYR B N 1
ATOM 7648 C CA . TYR B 1 376 ? -8.664 11.828 -8.023 1 98.81 376 TYR B CA 1
ATOM 7649 C C . TYR B 1 376 ? -9.172 13.258 -8.117 1 98.81 376 TYR B C 1
ATOM 7651 O O . TYR B 1 376 ? -8.828 14.102 -7.277 1 98.81 376 TYR B O 1
ATOM 7659 N N . ARG B 1 377 ? -10.023 13.547 -9.086 1 98.75 377 ARG B N 1
ATOM 7660 C CA . ARG B 1 377 ? -10.516 14.906 -9.281 1 98.75 377 ARG B CA 1
ATOM 7661 C C . ARG B 1 377 ? -11.352 15.359 -8.094 1 98.75 377 ARG B C 1
ATOM 7663 O O . ARG B 1 377 ? -11.25 16.5 -7.656 1 98.75 377 ARG B O 1
ATOM 7670 N N . GLY B 1 378 ? -12.211 14.453 -7.602 1 98.81 378 GLY B N 1
ATOM 7671 C CA . GLY B 1 378 ? -12.984 14.805 -6.422 1 98.81 378 GLY B CA 1
ATOM 7672 C C . GLY B 1 378 ? -12.117 15.172 -5.23 1 98.81 378 GLY B C 1
ATOM 7673 O O . GLY B 1 378 ? -12.359 16.188 -4.578 1 98.81 378 GLY B O 1
ATOM 7674 N N . LEU B 1 379 ? -11.062 14.391 -4.98 1 98.94 379 LEU B N 1
ATOM 7675 C CA . LEU B 1 379 ? -10.234 14.594 -3.795 1 98.94 379 LEU B CA 1
ATOM 7676 C C . LEU B 1 379 ? -9.258 15.742 -4.004 1 98.94 379 LEU B C 1
ATOM 7678 O O . LEU B 1 379 ? -8.883 16.422 -3.047 1 98.94 379 LEU B O 1
ATOM 7682 N N . LEU B 1 380 ? -8.867 15.914 -5.281 1 98.88 380 LEU B N 1
ATOM 7683 C CA . LEU B 1 380 ? -8.047 17.078 -5.598 1 98.88 380 LEU B CA 1
ATOM 7684 C C . LEU B 1 380 ? -8.789 18.375 -5.297 1 98.88 380 LEU B C 1
ATOM 7686 O O . LEU B 1 380 ? -8.227 19.297 -4.703 1 98.88 380 LEU B O 1
ATOM 7690 N N . HIS B 1 381 ? -10.07 18.453 -5.68 1 98.81 381 HIS B N 1
ATOM 7691 C CA . HIS B 1 381 ? -10.914 19.594 -5.352 1 98.81 381 HIS B CA 1
ATOM 7692 C C . HIS B 1 381 ? -11.039 19.781 -3.844 1 98.81 381 HIS B C 1
ATOM 7694 O O . HIS B 1 381 ? -10.953 20.906 -3.342 1 98.81 381 HIS B O 1
ATOM 7700 N N . LEU B 1 382 ? -11.188 18.703 -3.154 1 98.88 382 LEU B N 1
ATOM 7701 C CA . LEU B 1 382 ? -11.344 18.766 -1.704 1 98.88 382 LEU B CA 1
ATOM 7702 C C . LEU B 1 382 ? -10.102 19.375 -1.053 1 98.88 382 LEU B C 1
ATOM 7704 O O . LEU B 1 382 ? -10.211 20.266 -0.208 1 98.88 382 LEU B O 1
ATOM 7708 N N . ALA B 1 383 ? -8.938 18.922 -1.425 1 98.88 383 ALA B N 1
ATOM 7709 C CA . ALA B 1 383 ? -7.688 19.359 -0.816 1 98.88 383 ALA B CA 1
ATOM 7710 C C . ALA B 1 383 ? -7.477 20.859 -1.025 1 98.88 383 ALA B C 1
ATOM 7712 O O . ALA B 1 383 ? -7.133 21.578 -0.086 1 98.88 383 ALA B O 1
ATOM 7713 N N . HIS B 1 384 ? -7.727 21.297 -2.201 1 98.81 384 HIS B N 1
ATOM 7714 C CA . HIS B 1 384 ? -7.449 22.703 -2.502 1 98.81 384 HIS B CA 1
ATOM 7715 C C . HIS B 1 384 ? -8.578 23.609 -2.01 1 98.81 384 HIS B C 1
ATOM 7717 O O . HIS B 1 384 ? -8.344 24.766 -1.687 1 98.81 384 HIS B O 1
ATOM 7723 N N . PHE B 1 385 ? -9.82 23.078 -1.934 1 98.81 385 PHE B N 1
ATOM 7724 C CA . PHE B 1 385 ? -10.914 23.781 -1.27 1 98.81 385 PHE B CA 1
ATOM 7725 C C . PHE B 1 385 ? -10.562 24.062 0.189 1 98.81 385 PHE B C 1
ATOM 7727 O O . PHE B 1 385 ? -10.641 25.203 0.645 1 98.81 385 PHE B O 1
ATOM 7734 N N . VAL B 1 386 ? -10.039 23.062 0.906 1 98.88 386 VAL B N 1
ATOM 7735 C CA . VAL B 1 386 ? -9.703 23.188 2.322 1 98.88 386 VAL B CA 1
ATOM 7736 C C . VAL B 1 386 ? -8.508 24.109 2.49 1 98.88 386 VAL B C 1
ATOM 7738 O O . VAL B 1 386 ? -8.461 24.922 3.422 1 98.88 386 VAL B O 1
ATOM 7741 N N . ALA B 1 387 ? -7.559 24 1.603 1 98.69 387 ALA B N 1
ATOM 7742 C CA . ALA B 1 387 ? -6.41 24.906 1.648 1 98.69 387 ALA B CA 1
ATOM 7743 C C . ALA B 1 387 ? -6.844 26.359 1.504 1 98.69 387 ALA B C 1
ATOM 7745 O O . ALA B 1 387 ? -6.332 27.234 2.201 1 98.69 387 ALA B O 1
ATOM 7746 N N . SER B 1 388 ? -7.77 26.625 0.627 1 98.25 388 SER B N 1
ATOM 7747 C CA . SER B 1 388 ? -8.266 27.984 0.409 1 98.25 388 SER B CA 1
ATOM 7748 C C . SER B 1 388 ? -9.062 28.484 1.611 1 98.25 388 SER B C 1
ATOM 7750 O O . SER B 1 388 ? -8.969 29.656 1.979 1 98.25 388 SER B O 1
ATOM 7752 N N . LEU B 1 389 ? -9.859 27.578 2.168 1 98.38 389 LEU B N 1
ATOM 7753 C CA . LEU B 1 389 ? -10.586 27.938 3.381 1 98.38 389 LEU B CA 1
ATOM 7754 C C . LEU B 1 389 ? -9.625 28.312 4.504 1 98.38 389 LEU B C 1
ATOM 7756 O O . LEU B 1 389 ? -9.898 29.219 5.289 1 98.38 389 LEU B O 1
ATOM 7760 N N . LEU B 1 390 ? -8.516 27.594 4.57 1 97.56 390 LEU B N 1
ATOM 7761 C CA . LEU B 1 390 ? -7.496 27.938 5.555 1 97.56 390 LEU B CA 1
ATOM 7762 C C . LEU B 1 390 ? -6.988 29.359 5.352 1 97.56 390 LEU B C 1
ATOM 7764 O O . LEU B 1 390 ? -6.871 30.125 6.309 1 97.56 390 LEU B O 1
ATOM 7768 N N . GLY B 1 391 ? -6.727 29.734 4.082 1 95.94 391 GLY B N 1
ATOM 7769 C CA . GLY B 1 391 ? -6.32 31.109 3.781 1 95.94 391 GLY B CA 1
ATOM 7770 C C . GLY B 1 391 ? -7.355 32.125 4.18 1 95.94 391 GLY B C 1
ATOM 7771 O O . GLY B 1 391 ? -7.02 33.188 4.758 1 95.94 391 GLY B O 1
ATOM 7772 N N . ILE B 1 392 ? -8.586 31.891 3.916 1 95.56 392 ILE B N 1
ATOM 7773 C CA . ILE B 1 392 ? -9.664 32.781 4.27 1 95.56 392 ILE B CA 1
ATOM 7774 C C . ILE B 1 392 ? -9.727 32.969 5.789 1 95.56 392 ILE B C 1
ATOM 7776 O O . ILE B 1 392 ? -9.898 34.062 6.293 1 95.56 392 ILE B O 1
ATOM 7780 N N . SER B 1 393 ? -9.57 31.859 6.48 1 94.19 393 SER B N 1
ATOM 7781 C CA . SER B 1 393 ? -9.594 31.891 7.938 1 94.19 393 SER B CA 1
ATOM 7782 C C . SER B 1 393 ? -8.453 32.75 8.484 1 94.19 393 SER B C 1
ATOM 7784 O O . SER B 1 393 ? -8.523 33.25 9.609 1 94.19 393 SER B O 1
ATOM 7786 N N . GLU B 1 394 ? -7.441 32.938 7.688 1 92.88 394 GLU B N 1
ATOM 7787 C CA . GLU B 1 394 ? -6.277 33.688 8.102 1 92.88 394 GLU B CA 1
ATOM 7788 C C . GLU B 1 394 ? -6.352 35.125 7.57 1 92.88 394 GLU B C 1
ATOM 7790 O O . GLU B 1 394 ? -5.371 35.875 7.629 1 92.88 394 GLU B O 1
ATOM 7795 N N . GLY B 1 395 ? -7.488 35.5 7 1 90.56 395 GLY B N 1
ATOM 7796 C CA . GLY B 1 395 ? -7.746 36.844 6.574 1 90.56 395 GLY B CA 1
ATOM 7797 C C . GLY B 1 395 ? -7.324 37.125 5.141 1 90.56 395 GLY B C 1
ATOM 7798 O O . GLY B 1 395 ? -7.266 38.281 4.711 1 90.56 395 GLY B O 1
ATOM 7799 N N . GLN B 1 396 ? -7.035 36.094 4.422 1 91.62 396 GLN B N 1
ATOM 7800 C CA . GLN B 1 396 ? -6.594 36.25 3.043 1 91.62 396 GLN B CA 1
ATOM 7801 C C . GLN B 1 396 ? -7.785 36.406 2.098 1 91.62 396 GLN B C 1
ATOM 7803 O O . GLN B 1 396 ? -8.867 35.875 2.379 1 91.62 396 GLN B O 1
ATOM 7808 N N . ASP B 1 397 ? -7.57 37.031 0.959 1 88.44 397 ASP B N 1
ATOM 7809 C CA . ASP B 1 397 ? -8.648 37.406 0.06 1 88.44 397 ASP B CA 1
ATOM 7810 C C . ASP B 1 397 ? -8.836 36.406 -1.059 1 88.44 397 ASP B C 1
ATOM 7812 O O . ASP B 1 397 ? -7.855 35.969 -1.677 1 88.44 397 ASP B O 1
ATOM 7816 N N . SER B 1 398 ? -10.031 35.906 -1.273 1 92.06 398 SER B N 1
ATOM 7817 C CA . SER B 1 398 ? -10.352 35 -2.367 1 92.06 398 SER B CA 1
ATOM 7818 C C . SER B 1 398 ? -11.492 35.531 -3.225 1 92.06 398 SER B C 1
ATOM 7820 O O . SER B 1 398 ? -12.055 34.812 -4.047 1 92.06 398 SER B O 1
ATOM 7822 N N . ARG B 1 399 ? -11.891 36.875 -3.27 1 90.88 399 ARG B N 1
ATOM 7823 C CA . ARG B 1 399 ? -13.062 37.5 -3.895 1 90.88 399 ARG B CA 1
ATOM 7824 C C . ARG B 1 399 ? -12.93 37.5 -5.414 1 90.88 399 ARG B C 1
ATOM 7826 O O . ARG B 1 399 ? -13.93 37.469 -6.129 1 90.88 399 ARG B O 1
ATOM 7833 N N . LEU B 1 400 ? -11.672 37.438 -5.828 1 89.69 400 LEU B N 1
ATOM 7834 C CA . LEU B 1 400 ? -11.461 37.594 -7.266 1 89.69 400 LEU B CA 1
ATOM 7835 C C . LEU B 1 400 ? -11.297 36.219 -7.926 1 89.69 400 LEU B C 1
ATOM 7837 O O . LEU B 1 400 ? -10.977 36.156 -9.117 1 89.69 400 LEU B O 1
ATOM 7841 N N . THR B 1 401 ? -11.5 35.25 -7.188 1 95.5 401 THR B N 1
ATOM 7842 C CA . THR B 1 401 ? -11.32 33.906 -7.738 1 95.5 401 THR B CA 1
ATOM 7843 C C . THR B 1 401 ? -12.609 33.406 -8.391 1 95.5 401 THR B C 1
ATOM 7845 O O . THR B 1 401 ? -13.711 33.812 -8 1 95.5 401 THR B O 1
ATOM 7848 N N . GLN B 1 402 ? -12.438 32.531 -9.375 1 96.31 402 GLN B N 1
ATOM 7849 C CA . GLN B 1 402 ? -13.594 31.891 -9.984 1 96.31 402 GLN B CA 1
ATOM 7850 C C . GLN B 1 402 ? -14.32 31.016 -8.969 1 96.31 402 GLN B C 1
ATOM 7852 O O . GLN B 1 402 ? -15.539 30.828 -9.055 1 96.31 402 GLN B O 1
ATOM 7857 N N . ALA B 1 403 ? -13.633 30.516 -7.953 1 97.38 403 ALA B N 1
ATOM 7858 C CA . ALA B 1 403 ? -14.242 29.672 -6.926 1 97.38 403 ALA B CA 1
ATOM 7859 C C . ALA B 1 403 ? -15.273 30.453 -6.117 1 97.38 403 ALA B C 1
ATOM 7861 O O . ALA B 1 403 ? -16.328 29.922 -5.746 1 97.38 403 ALA B O 1
ATOM 7862 N N . THR B 1 404 ? -14.93 31.703 -5.805 1 95.94 404 THR B N 1
ATOM 7863 C CA . THR B 1 404 ? -15.875 32.562 -5.09 1 95.94 404 THR B CA 1
ATOM 7864 C C . THR B 1 404 ? -17.062 32.906 -5.984 1 95.94 404 THR B C 1
ATOM 7866 O O . THR B 1 404 ? -18.203 32.875 -5.551 1 95.94 404 THR B O 1
ATOM 7869 N N . GLN B 1 405 ? -16.75 33.188 -7.238 1 94.5 405 GLN B N 1
ATOM 7870 C CA . GLN B 1 405 ? -17.797 33.594 -8.188 1 94.5 405 GLN B CA 1
ATOM 7871 C C . GLN B 1 405 ? -18.75 32.438 -8.461 1 94.5 405 GLN B C 1
ATOM 7873 O O . GLN B 1 405 ? -19.953 32.656 -8.68 1 94.5 405 GLN B O 1
ATOM 7878 N N . ALA B 1 406 ? -18.203 31.281 -8.422 1 95.12 406 ALA B N 1
ATOM 7879 C CA . ALA B 1 406 ? -19 30.094 -8.719 1 95.12 406 ALA B CA 1
ATOM 7880 C C . ALA B 1 406 ? -19.656 29.547 -7.449 1 95.12 406 ALA B C 1
ATOM 7882 O O . ALA B 1 406 ? -20.188 28.438 -7.449 1 95.12 406 ALA B O 1
ATOM 7883 N N . SER B 1 407 ? -19.562 30.172 -6.34 1 94.12 407 SER B N 1
ATOM 7884 C CA . SER B 1 407 ? -20.188 29.844 -5.066 1 94.12 407 SER B CA 1
ATOM 7885 C C . SER B 1 407 ? -19.578 28.594 -4.457 1 94.12 407 SER B C 1
ATOM 7887 O O . SER B 1 407 ? -20.25 27.844 -3.74 1 94.12 407 SER B O 1
ATOM 7889 N N . ILE B 1 408 ? -18.391 28.312 -4.859 1 97.25 408 ILE B N 1
ATOM 7890 C CA . ILE B 1 408 ? -17.641 27.219 -4.238 1 97.25 408 ILE B CA 1
ATOM 7891 C C . ILE B 1 408 ? -17.078 27.672 -2.891 1 97.25 408 ILE B C 1
ATOM 7893 O O . ILE B 1 408 ? -17.344 27.062 -1.857 1 97.25 408 ILE B O 1
ATOM 7897 N N . LEU B 1 409 ? -16.328 28.797 -2.932 1 97.69 409 LEU B N 1
ATOM 7898 C CA . LEU B 1 409 ? -15.836 29.391 -1.698 1 97.69 409 LEU B CA 1
ATOM 7899 C C . LEU B 1 409 ? -16.859 30.344 -1.101 1 97.69 409 LEU B C 1
ATOM 7901 O O . LEU B 1 409 ? -17.391 31.219 -1.798 1 97.69 409 LEU B O 1
ATOM 7905 N N . PRO B 1 410 ? -17.125 30.156 0.169 1 94.38 410 PRO B N 1
ATOM 7906 C CA . PRO B 1 410 ? -18.078 31.078 0.799 1 94.38 410 PRO B CA 1
ATOM 7907 C C . PRO B 1 410 ? -17.5 32.5 0.97 1 94.38 410 PRO B C 1
ATOM 7909 O O . PRO B 1 410 ? -16.281 32.656 1.085 1 94.38 410 PRO B O 1
ATOM 7912 N N . THR B 1 411 ? -18.391 33.438 1.045 1 88.56 411 THR B N 1
ATOM 7913 C CA . THR B 1 411 ? -17.984 34.844 1.275 1 88.56 411 THR B CA 1
ATOM 7914 C C . THR B 1 411 ? -18.156 35.219 2.746 1 88.56 411 THR B C 1
ATOM 7916 O O . THR B 1 411 ? -17.594 36.188 3.205 1 88.56 411 THR B O 1
ATOM 7919 N N . ASN B 1 412 ? -18.812 34.375 3.381 1 88.75 412 ASN B N 1
ATOM 7920 C CA . ASN B 1 412 ? -19.047 34.562 4.805 1 88.75 412 ASN B CA 1
ATOM 7921 C C . ASN B 1 412 ? -17.984 33.875 5.652 1 88.75 412 ASN B C 1
ATOM 7923 O O . ASN B 1 412 ? -17.766 32.656 5.535 1 88.75 412 ASN B O 1
ATOM 7927 N N . ALA B 1 413 ? -17.391 34.656 6.562 1 88.19 413 ALA B N 1
ATOM 7928 C CA . ALA B 1 413 ? -16.281 34.156 7.375 1 88.19 413 ALA B CA 1
ATOM 7929 C C . ALA B 1 413 ? -16.719 33.031 8.289 1 88.19 413 ALA B C 1
ATOM 7931 O O . ALA B 1 413 ? -15.969 32.094 8.547 1 88.19 413 ALA B O 1
ATOM 7932 N N . GLU B 1 414 ? -17.906 33.156 8.781 1 91.12 414 GLU B N 1
ATOM 7933 C CA . GLU B 1 414 ? -18.438 32.125 9.672 1 91.12 414 GLU B CA 1
ATOM 7934 C C . GLU B 1 414 ? -18.594 30.812 8.945 1 91.12 414 GLU B C 1
ATOM 7936 O O . GLU B 1 414 ? -18.219 29.75 9.469 1 91.12 414 GLU B O 1
ATOM 7941 N N . GLN B 1 415 ? -19.094 30.906 7.754 1 94.75 415 GLN B N 1
ATOM 7942 C CA . GLN B 1 415 ? -19.297 29.688 6.957 1 94.75 415 GLN B CA 1
ATOM 7943 C C . GLN B 1 415 ? -17.953 29.078 6.555 1 94.75 415 GLN B C 1
ATOM 7945 O O . GLN B 1 415 ? -17.797 27.859 6.574 1 94.75 415 GLN B O 1
ATOM 7950 N N . SER B 1 416 ? -17.047 29.969 6.219 1 96.31 416 SER B N 1
ATOM 7951 C CA . SER B 1 416 ? -15.719 29.484 5.863 1 96.31 416 SER B CA 1
ATOM 7952 C C . SER B 1 416 ? -15.062 28.766 7.031 1 96.31 416 SER B C 1
ATOM 7954 O O . SER B 1 416 ? -14.453 27.703 6.852 1 96.31 416 SER B O 1
ATOM 7956 N N . GLY B 1 417 ? -15.18 29.344 8.188 1 96.25 417 GLY B N 1
ATOM 7957 C CA . GLY B 1 417 ? -14.609 28.734 9.383 1 96.25 417 GLY B CA 1
ATOM 7958 C C . GLY B 1 417 ? -15.258 27.406 9.734 1 96.25 417 GLY B C 1
ATOM 7959 O O . GLY B 1 417 ? -14.578 26.469 10.148 1 96.25 417 GLY B O 1
ATOM 7960 N N . ALA B 1 418 ? -16.594 27.344 9.617 1 97.25 418 ALA B N 1
ATOM 7961 C CA . ALA B 1 418 ? -17.344 26.125 9.898 1 97.25 418 ALA B CA 1
ATOM 7962 C C . ALA B 1 418 ? -16.938 25 8.953 1 97.25 418 ALA B C 1
ATOM 7964 O O . ALA B 1 418 ? -16.734 23.859 9.383 1 97.25 418 ALA B O 1
ATOM 7965 N N . LEU B 1 419 ? -16.812 25.344 7.691 1 98 419 LEU B N 1
ATOM 7966 C CA . LEU B 1 419 ? -16.406 24.359 6.691 1 98 419 LEU B CA 1
ATOM 7967 C C . LEU B 1 419 ? -14.992 23.859 6.969 1 98 419 LEU B C 1
ATOM 7969 O O . LEU B 1 419 ? -14.742 22.641 6.934 1 98 419 LEU B O 1
ATOM 7973 N N . LEU B 1 420 ? -14.086 24.781 7.234 1 98.25 420 LEU B N 1
ATOM 7974 C CA . LEU B 1 420 ? -12.703 24.391 7.516 1 98.25 420 LEU B CA 1
ATOM 7975 C C . LEU B 1 420 ? -12.641 23.438 8.695 1 98.25 420 LEU B C 1
ATOM 7977 O O . LEU B 1 420 ? -11.945 22.406 8.633 1 98.25 420 LEU B O 1
ATOM 7981 N N . ARG B 1 421 ? -13.352 23.75 9.758 1 97.19 421 ARG B N 1
ATOM 7982 C CA . ARG B 1 421 ? -13.328 22.969 10.984 1 97.19 421 ARG B CA 1
ATOM 7983 C C . ARG B 1 421 ? -13.867 21.562 10.742 1 97.19 421 ARG B C 1
ATOM 7985 O O . ARG B 1 421 ? -13.297 20.578 11.219 1 97.19 421 ARG B O 1
ATOM 7992 N N . LEU B 1 422 ? -14.938 21.438 10.008 1 98.06 422 LEU B N 1
ATOM 7993 C CA . LEU B 1 422 ? -15.602 20.156 9.797 1 98.06 422 LEU B CA 1
ATOM 7994 C C . LEU B 1 422 ? -14.844 19.328 8.773 1 98.06 422 LEU B C 1
ATOM 7996 O O . LEU B 1 422 ? -14.742 18.109 8.914 1 98.06 422 LEU B O 1
ATOM 8000 N N . LEU B 1 423 ? -14.273 19.938 7.762 1 98.69 423 LEU B N 1
ATOM 8001 C CA . LEU B 1 423 ? -13.773 19.203 6.609 1 98.69 423 LEU B CA 1
ATOM 8002 C C . LEU B 1 423 ? -12.32 18.781 6.816 1 98.69 423 LEU B C 1
ATOM 8004 O O . LEU B 1 423 ? -11.828 17.875 6.156 1 98.69 423 LEU B O 1
ATOM 8008 N N . THR B 1 424 ? -11.578 19.438 7.688 1 98.62 424 THR B N 1
ATOM 8009 C CA . THR B 1 424 ? -10.148 19.188 7.836 1 98.62 424 THR B CA 1
ATOM 8010 C C . THR B 1 424 ? -9.906 17.734 8.258 1 98.62 424 THR B C 1
ATOM 8012 O O . THR B 1 424 ? -9.141 17.016 7.613 1 98.62 424 THR B O 1
ATOM 8015 N N . PRO B 1 425 ? -10.617 17.219 9.336 1 98.44 425 PRO B N 1
ATOM 8016 C CA . PRO B 1 425 ? -10.367 15.828 9.695 1 98.44 425 PRO B CA 1
ATOM 8017 C C . PRO B 1 425 ? -10.828 14.852 8.617 1 98.44 425 PRO B C 1
ATOM 8019 O O . PRO B 1 425 ? -10.141 13.867 8.336 1 98.44 425 PRO B O 1
ATOM 8022 N N . MET B 1 426 ? -11.969 15.133 8.016 1 98.75 426 MET B N 1
ATOM 8023 C CA . MET B 1 426 ? -12.477 14.266 6.953 1 98.75 426 MET B CA 1
ATOM 8024 C C . MET B 1 426 ? -11.555 14.297 5.738 1 98.75 426 MET B C 1
ATOM 8026 O O . MET B 1 426 ? -11.242 13.258 5.156 1 98.75 426 MET B O 1
ATOM 8030 N N . GLY B 1 427 ? -11.125 15.492 5.352 1 98.88 427 GLY B N 1
ATOM 8031 C CA . GLY B 1 427 ? -10.219 15.625 4.219 1 98.88 427 GLY B CA 1
ATOM 8032 C C . GLY B 1 427 ? -8.906 14.891 4.422 1 98.88 427 GLY B C 1
ATOM 8033 O O . GLY B 1 427 ? -8.422 14.211 3.518 1 98.88 427 GLY B O 1
ATOM 8034 N N . LYS B 1 428 ? -8.344 15.062 5.629 1 98.75 428 LYS B N 1
ATOM 8035 C CA . LYS B 1 428 ? -7.098 14.375 5.965 1 98.75 428 LYS B CA 1
ATOM 8036 C C . LYS B 1 428 ? -7.246 12.867 5.844 1 98.75 428 LYS B C 1
ATOM 8038 O O . LYS B 1 428 ? -6.406 12.195 5.234 1 98.75 428 LYS B O 1
ATOM 8043 N N . ALA B 1 429 ? -8.289 12.305 6.324 1 98.81 429 ALA B N 1
ATOM 8044 C CA . ALA B 1 429 ? -8.492 10.859 6.332 1 98.81 429 ALA B CA 1
ATOM 8045 C C . ALA B 1 429 ? -8.758 10.336 4.926 1 98.81 429 ALA B C 1
ATOM 8047 O O . ALA B 1 429 ? -8.109 9.391 4.477 1 98.81 429 ALA B O 1
ATOM 8048 N N . GLN B 1 430 ? -9.648 10.961 4.219 1 98.88 430 GLN B N 1
ATOM 8049 C CA . GLN B 1 430 ? -10.141 10.414 2.961 1 98.88 430 GLN B CA 1
ATOM 8050 C C . GLN B 1 430 ? -9.117 10.594 1.844 1 98.88 430 GLN B C 1
ATOM 8052 O O . GLN B 1 430 ? -8.961 9.711 0.994 1 98.88 430 GLN B O 1
ATOM 8057 N N . THR B 1 431 ? -8.453 11.781 1.806 1 98.88 431 THR B N 1
ATOM 8058 C CA . THR B 1 431 ? -7.43 11.945 0.775 1 98.88 431 THR B CA 1
ATOM 8059 C C . THR B 1 431 ? -6.309 10.93 0.962 1 98.88 431 THR B C 1
ATOM 8061 O O . THR B 1 431 ? -5.773 10.398 -0.015 1 98.88 431 THR B O 1
ATOM 8064 N N . ALA B 1 432 ? -5.938 10.648 2.219 1 98.81 432 ALA B N 1
ATOM 8065 C CA . ALA B 1 432 ? -4.887 9.68 2.492 1 98.81 432 ALA B CA 1
ATOM 8066 C C . ALA B 1 432 ? -5.289 8.289 2.01 1 98.81 432 ALA B C 1
ATOM 8068 O O . ALA B 1 432 ? -4.562 7.66 1.232 1 98.81 432 ALA B O 1
ATOM 8069 N N . LEU B 1 433 ? -6.469 7.844 2.412 1 98.75 433 LEU B N 1
ATOM 8070 C CA . LEU B 1 433 ? -6.914 6.492 2.088 1 98.75 433 LEU B CA 1
ATOM 8071 C C . LEU B 1 433 ? -7.082 6.32 0.582 1 98.75 433 LEU B C 1
ATOM 8073 O O . LEU B 1 433 ? -6.641 5.32 0.014 1 98.75 433 LEU B O 1
ATOM 8077 N N . ARG B 1 434 ? -7.707 7.309 -0.047 1 98.75 434 ARG B N 1
ATOM 8078 C CA . ARG B 1 434 ? -7.961 7.219 -1.481 1 98.75 434 ARG B CA 1
ATOM 8079 C C . ARG B 1 434 ? -6.656 7.273 -2.271 1 98.75 434 ARG B C 1
ATOM 8081 O O . ARG B 1 434 ? -6.5 6.57 -3.273 1 98.75 434 ARG B O 1
ATOM 8088 N N . SER B 1 435 ? -5.73 8.094 -1.854 1 98.88 435 SER B N 1
ATOM 8089 C CA . SER B 1 435 ? -4.469 8.234 -2.574 1 98.88 435 SER B CA 1
ATOM 8090 C C . SER B 1 435 ? -3.615 6.973 -2.441 1 98.88 435 SER B C 1
ATOM 8092 O O . SER B 1 435 ? -2.918 6.586 -3.383 1 98.88 435 SER B O 1
ATOM 8094 N N . ILE B 1 436 ? -3.604 6.328 -1.258 1 98.81 436 ILE B N 1
ATOM 8095 C CA . ILE B 1 436 ? -2.875 5.078 -1.081 1 98.81 436 ILE B CA 1
ATOM 8096 C C . ILE B 1 436 ? -3.385 4.039 -2.076 1 98.81 436 ILE B C 1
ATOM 8098 O O . ILE B 1 436 ? -2.594 3.393 -2.768 1 98.81 436 ILE B O 1
ATOM 8102 N N . ASN B 1 437 ? -4.66 3.949 -2.17 1 98.56 437 ASN B N 1
ATOM 8103 C CA . ASN B 1 437 ? -5.254 3.018 -3.123 1 98.56 437 ASN B CA 1
ATOM 8104 C C . ASN B 1 437 ? -4.926 3.402 -4.562 1 98.56 437 ASN B C 1
ATOM 8106 O O . ASN B 1 437 ? -4.625 2.537 -5.387 1 98.56 437 ASN B O 1
ATOM 8110 N N . GLY B 1 438 ? -5.027 4.656 -4.863 1 98.75 438 GLY B N 1
ATOM 8111 C CA . GLY B 1 438 ? -4.793 5.137 -6.215 1 98.75 438 GLY B CA 1
ATOM 8112 C C . GLY B 1 438 ? -3.365 4.93 -6.684 1 98.75 438 GLY B C 1
ATOM 8113 O O . GLY B 1 438 ? -3.133 4.492 -7.812 1 98.75 438 GLY B O 1
ATOM 8114 N N . VAL B 1 439 ? -2.391 5.258 -5.84 1 98.81 439 VAL B N 1
ATOM 8115 C CA . VAL B 1 439 ? -0.993 5.121 -6.238 1 98.81 439 VAL B CA 1
ATOM 8116 C C . VAL B 1 439 ? -0.63 3.643 -6.359 1 98.81 439 VAL B C 1
ATOM 8118 O O . VAL B 1 439 ? 0.17 3.262 -7.219 1 98.81 439 VAL B O 1
ATOM 8121 N N . ARG B 1 440 ? -1.219 2.797 -5.492 1 98.69 440 ARG B N 1
ATOM 8122 C CA . ARG B 1 440 ? -1.057 1.354 -5.648 1 98.69 440 ARG B CA 1
ATOM 8123 C C . ARG B 1 440 ? -1.512 0.9 -7.031 1 98.69 440 ARG B C 1
ATOM 8125 O O . ARG B 1 440 ? -0.852 0.075 -7.668 1 98.69 440 ARG B O 1
ATOM 8132 N N . ALA B 1 441 ? -2.645 1.372 -7.473 1 98.62 441 ALA B N 1
ATOM 8133 C CA . ALA B 1 441 ? -3.152 1.034 -8.797 1 98.62 441 ALA B CA 1
ATOM 8134 C C . ALA B 1 441 ? -2.197 1.509 -9.891 1 98.62 441 ALA B C 1
ATOM 8136 O O . ALA B 1 441 ? -2.016 0.83 -10.906 1 98.62 441 ALA B O 1
ATOM 8137 N N . CYS B 1 442 ? -1.57 2.691 -9.703 1 98.56 442 CYS B N 1
ATOM 8138 C CA . CYS B 1 442 ? -0.598 3.207 -10.656 1 98.56 442 CYS B CA 1
ATOM 8139 C C . CYS B 1 442 ? 0.601 2.273 -10.773 1 98.56 442 CYS B C 1
ATOM 8141 O O . CYS B 1 442 ? 1.143 2.084 -11.867 1 98.56 442 CYS B O 1
ATOM 8143 N N . MET B 1 443 ? 1.04 1.652 -9.664 1 98.06 443 MET B N 1
ATOM 8144 C CA . MET B 1 443 ? 2.117 0.668 -9.703 1 98.06 443 MET B CA 1
ATOM 8145 C C . MET B 1 443 ? 1.743 -0.518 -10.578 1 98.06 443 MET B C 1
ATOM 8147 O O . MET B 1 443 ? 2.529 -0.939 -11.43 1 98.06 443 MET B O 1
ATOM 8151 N N . GLU B 1 444 ? 0.555 -0.958 -10.367 1 97.38 444 GLU B N 1
ATOM 8152 C CA . GLU B 1 444 ? 0.098 -2.117 -11.125 1 97.38 444 GLU B CA 1
ATOM 8153 C C . GLU B 1 444 ? -0.015 -1.791 -12.609 1 97.38 444 GLU B C 1
ATOM 8155 O O . GLU B 1 444 ? 0.245 -2.645 -13.461 1 97.38 444 GLU B O 1
ATOM 8160 N N . ASN B 1 445 ? -0.355 -0.533 -12.945 1 96.38 445 ASN B N 1
ATOM 8161 C CA . ASN B 1 445 ? -0.485 -0.106 -14.336 1 96.38 445 ASN B CA 1
ATOM 8162 C C . ASN B 1 445 ? 0.83 -0.258 -15.094 1 96.38 445 ASN B C 1
ATOM 8164 O O . ASN B 1 445 ? 0.83 -0.468 -16.312 1 96.38 445 ASN B O 1
ATOM 8168 N N . LEU B 1 446 ? 1.925 -0.18 -14.367 1 95.62 446 LEU B N 1
ATOM 8169 C CA . LEU B 1 446 ? 3.23 -0.281 -15.008 1 95.62 446 LEU B CA 1
ATOM 8170 C C . LEU B 1 446 ? 3.754 -1.711 -14.953 1 95.62 446 LEU B C 1
ATOM 8172 O O . LEU B 1 446 ? 4.84 -1.998 -15.461 1 95.62 446 LEU B O 1
ATOM 8176 N N . GLY B 1 447 ? 3.01 -2.633 -14.305 1 94.69 447 GLY B N 1
ATOM 8177 C CA . GLY B 1 447 ? 3.475 -4 -14.148 1 94.69 447 GLY B CA 1
ATOM 8178 C C . GLY B 1 447 ? 4.707 -4.121 -13.273 1 94.69 447 GLY B C 1
ATOM 8179 O O . GLY B 1 447 ? 4.805 -3.455 -12.242 1 94.69 447 GLY B O 1
ATOM 8180 N N . GLY B 1 448 ? 5.598 -4.973 -13.648 1 94.69 448 GLY B N 1
ATOM 8181 C CA . GLY B 1 448 ? 6.805 -5.203 -12.875 1 94.69 448 GLY B CA 1
ATOM 8182 C C . GLY B 1 448 ? 7.633 -3.947 -12.68 1 94.69 448 GLY B C 1
ATOM 8183 O O . GLY B 1 448 ? 8.227 -3.748 -11.617 1 94.69 448 GLY B O 1
ATOM 8184 N N . VAL B 1 449 ? 7.652 -3.119 -13.719 1 94.56 449 VAL B N 1
ATOM 8185 C CA . VAL B 1 449 ? 8.438 -1.889 -13.664 1 94.56 449 VAL B CA 1
ATOM 8186 C C . VAL B 1 449 ? 7.906 -0.992 -12.547 1 94.56 449 VAL B C 1
ATOM 8188 O O . VAL B 1 449 ? 8.68 -0.299 -11.883 1 94.56 449 VAL B O 1
ATOM 8191 N N . GLY B 1 450 ? 6.59 -1.026 -12.328 1 96.75 450 GLY B N 1
ATOM 8192 C CA . GLY B 1 450 ? 5.977 -0.197 -11.305 1 96.75 450 GLY B CA 1
ATOM 8193 C C . GLY B 1 450 ? 6.355 -0.606 -9.898 1 96.75 450 GLY B C 1
ATOM 8194 O O . GLY B 1 450 ? 6.297 0.205 -8.969 1 96.75 450 GLY B O 1
ATOM 8195 N N . TYR B 1 451 ? 6.793 -1.864 -9.719 1 97.5 451 TYR B N 1
ATOM 8196 C CA . TYR B 1 451 ? 7.129 -2.42 -8.414 1 97.5 451 TYR B CA 1
ATOM 8197 C C . TYR B 1 451 ? 8.602 -2.191 -8.086 1 97.5 451 TYR B C 1
ATOM 8199 O O . TYR B 1 451 ? 9.039 -2.467 -6.969 1 97.5 451 TYR B O 1
ATOM 8207 N N . LEU B 1 452 ? 9.383 -1.565 -9.008 1 97.25 452 LEU B N 1
ATOM 8208 C CA . LEU B 1 452 ? 10.812 -1.371 -8.844 1 97.25 452 LEU B CA 1
ATOM 8209 C C . LEU B 1 452 ? 11.109 -0.02 -8.195 1 97.25 452 LEU B C 1
ATOM 8211 O O . LEU B 1 452 ? 10.438 0.972 -8.492 1 97.25 452 LEU B O 1
ATOM 8215 N N . GLU B 1 453 ? 12.047 -0.099 -7.262 1 95.75 453 GLU B N 1
ATOM 8216 C CA . GLU B 1 453 ? 12.688 1.149 -6.859 1 95.75 453 GLU B CA 1
ATOM 8217 C C . GLU B 1 453 ? 13.664 1.639 -7.93 1 95.75 453 GLU B C 1
ATOM 8219 O O . GLU B 1 453 ? 14.883 1.516 -7.773 1 95.75 453 GLU B O 1
ATOM 8224 N N . ASN B 1 454 ? 13.133 2.236 -8.93 1 86.31 454 ASN B N 1
ATOM 8225 C CA . ASN B 1 454 ? 13.867 2.551 -10.148 1 86.31 454 ASN B CA 1
ATOM 8226 C C . ASN B 1 454 ? 14.969 3.574 -9.898 1 86.31 454 ASN B C 1
ATOM 8228 O O . ASN B 1 454 ? 14.789 4.508 -9.117 1 86.31 454 ASN B O 1
ATOM 8232 N N . GLU B 1 455 ? 15.992 3.436 -10.625 1 83.56 455 GLU B N 1
ATOM 8233 C CA . GLU B 1 455 ? 17.109 4.367 -10.562 1 83.56 455 GLU B CA 1
ATOM 8234 C C . GLU B 1 455 ? 16.734 5.719 -11.172 1 83.56 455 GLU B C 1
ATOM 8236 O O . GLU B 1 455 ? 17.25 6.758 -10.75 1 83.56 455 GLU B O 1
ATOM 8241 N N . ASP B 1 456 ? 15.914 5.562 -12.211 1 86.88 456 ASP B N 1
ATOM 8242 C CA . ASP B 1 456 ? 15.336 6.805 -12.711 1 86.88 456 ASP B CA 1
ATOM 8243 C C . ASP B 1 456 ? 14.242 7.32 -11.773 1 86.88 456 ASP B C 1
ATOM 8245 O O . ASP B 1 456 ? 13.141 6.766 -11.727 1 86.88 456 ASP B O 1
ATOM 8249 N N . PRO B 1 457 ? 14.5 8.406 -11.195 1 88.69 457 PRO B N 1
ATOM 8250 C CA . PRO B 1 457 ? 13.625 8.82 -10.102 1 88.69 457 PRO B CA 1
ATOM 8251 C C . PRO B 1 457 ? 12.258 9.289 -10.578 1 88.69 457 PRO B C 1
ATOM 8253 O O . PRO B 1 457 ? 11.273 9.211 -9.836 1 88.69 457 PRO B O 1
ATOM 8256 N N . VAL B 1 458 ? 12.188 9.688 -11.812 1 90.56 458 VAL B N 1
ATOM 8257 C CA . VAL B 1 458 ? 10.93 10.25 -12.289 1 90.56 458 VAL B CA 1
ATOM 8258 C C . VAL B 1 458 ? 9.883 9.148 -12.414 1 90.56 458 VAL B C 1
ATOM 8260 O O . VAL B 1 458 ? 8.688 9.398 -12.227 1 90.56 458 VAL B O 1
ATOM 8263 N N . PHE B 1 459 ? 10.312 7.891 -12.688 1 92.31 459 PHE B N 1
ATOM 8264 C CA . PHE B 1 459 ? 9.375 6.797 -12.906 1 92.31 459 PHE B CA 1
ATOM 8265 C C . PHE B 1 459 ? 9.281 5.906 -11.672 1 92.31 459 PHE B C 1
ATOM 8267 O O . PHE B 1 459 ? 8.766 4.789 -11.75 1 92.31 459 PHE B O 1
ATOM 8274 N N . ASN B 1 460 ? 9.766 6.348 -10.602 1 96.25 460 ASN B N 1
ATOM 8275 C CA . ASN B 1 460 ? 9.797 5.535 -9.383 1 96.25 460 ASN B CA 1
ATOM 8276 C C . ASN B 1 460 ? 8.469 5.617 -8.633 1 96.25 460 ASN B C 1
ATOM 8278 O O . ASN B 1 460 ? 8.422 6.125 -7.508 1 96.25 460 ASN B O 1
ATOM 8282 N N . VAL B 1 461 ? 7.41 4.988 -9.156 1 97.75 461 VAL B N 1
ATOM 8283 C CA . VAL B 1 461 ? 6.074 5 -8.57 1 97.75 461 VAL B CA 1
ATOM 8284 C C . VAL B 1 461 ? 6.09 4.27 -7.227 1 97.75 461 VAL B C 1
ATOM 8286 O O . VAL B 1 461 ? 5.367 4.641 -6.301 1 97.75 461 VAL B O 1
ATOM 8289 N N . ALA B 1 462 ? 6.969 3.268 -7.105 1 98.31 462 ALA B N 1
ATOM 8290 C CA . ALA B 1 462 ? 7.094 2.52 -5.855 1 98.31 462 ALA B CA 1
ATOM 8291 C C . ALA B 1 462 ? 7.488 3.438 -4.703 1 98.31 462 ALA B C 1
ATOM 8293 O O . ALA B 1 462 ? 6.965 3.309 -3.594 1 98.31 462 ALA B O 1
ATOM 8294 N N . ARG B 1 463 ? 8.391 4.34 -4.938 1 97.75 463 ARG B N 1
ATOM 8295 C CA . ARG B 1 463 ? 8.797 5.301 -3.918 1 97.75 463 ARG B CA 1
ATOM 8296 C C . ARG B 1 463 ? 7.637 6.203 -3.521 1 97.75 463 ARG B C 1
ATOM 8298 O O . ARG B 1 463 ? 7.418 6.453 -2.334 1 97.75 463 ARG B O 1
ATOM 8305 N N . ILE B 1 464 ? 6.945 6.727 -4.516 1 98.19 464 ILE B N 1
ATOM 8306 C CA . ILE B 1 464 ? 5.793 7.582 -4.246 1 98.19 464 ILE B CA 1
ATOM 8307 C C . ILE B 1 464 ? 4.777 6.824 -3.393 1 98.19 464 ILE B C 1
ATOM 8309 O O . ILE B 1 464 ? 4.234 7.375 -2.432 1 98.19 464 ILE B O 1
ATOM 8313 N N . PHE B 1 465 ? 4.602 5.543 -3.697 1 98.75 465 PHE B N 1
ATOM 8314 C CA . PHE B 1 465 ? 3.615 4.715 -3.014 1 98.75 465 PHE B CA 1
ATOM 8315 C C . PHE B 1 465 ? 3.982 4.535 -1.546 1 98.75 465 PHE B C 1
ATOM 8317 O O . PHE B 1 465 ? 3.166 4.805 -0.661 1 98.75 465 PHE B O 1
ATOM 8324 N N . ARG B 1 466 ? 5.152 4.062 -1.264 1 98.12 466 ARG B N 1
ATOM 8325 C CA . ARG B 1 466 ? 5.508 3.812 0.129 1 98.12 466 ARG B CA 1
ATOM 8326 C C . ARG B 1 466 ? 5.512 5.105 0.935 1 98.12 466 ARG B C 1
ATOM 8328 O O . ARG B 1 466 ? 5.207 5.102 2.129 1 98.12 466 ARG B O 1
ATOM 8335 N N . ASP B 1 467 ? 5.797 6.258 0.288 1 98.25 467 ASP B N 1
ATOM 8336 C CA . ASP B 1 467 ? 5.77 7.539 0.984 1 98.25 467 ASP B CA 1
ATOM 8337 C C . ASP B 1 467 ? 4.336 7.965 1.297 1 98.25 467 ASP B C 1
ATOM 8339 O O . ASP B 1 467 ? 4.066 8.508 2.371 1 98.25 467 ASP B O 1
ATOM 8343 N N . VAL B 1 468 ? 3.391 7.734 0.373 1 98.5 468 VAL B N 1
ATOM 8344 C CA . VAL B 1 468 ? 2.006 8.156 0.562 1 98.5 468 VAL B CA 1
ATOM 8345 C C . VAL B 1 468 ? 1.35 7.305 1.646 1 98.5 468 VAL B C 1
ATOM 8347 O O . VAL B 1 468 ? 0.419 7.754 2.318 1 98.5 468 VAL B O 1
ATOM 8350 N N . CYS B 1 469 ? 1.865 6.125 1.921 1 98.56 469 CYS B N 1
ATOM 8351 C CA . CYS B 1 469 ? 1.275 5.18 2.863 1 98.56 469 CYS B CA 1
ATOM 8352 C C . CYS B 1 469 ? 1.29 5.742 4.281 1 98.56 469 CYS B C 1
ATOM 8354 O O . CYS B 1 469 ? 0.419 5.422 5.09 1 98.56 469 CYS B O 1
ATOM 8356 N N . VAL B 1 470 ? 2.229 6.629 4.605 1 98.38 470 VAL B N 1
ATOM 8357 C CA . VAL B 1 470 ? 2.355 7.133 5.969 1 98.38 470 VAL B CA 1
ATOM 8358 C C . VAL B 1 470 ? 1.214 8.102 6.27 1 98.38 470 VAL B C 1
ATOM 8360 O O . VAL B 1 470 ? 0.892 8.352 7.434 1 98.38 470 VAL B O 1
ATOM 8363 N N . LEU B 1 471 ? 0.537 8.609 5.254 1 98.62 471 LEU B N 1
ATOM 8364 C CA . LEU B 1 471 ? -0.366 9.75 5.391 1 98.62 471 LEU B CA 1
ATOM 8365 C C . LEU B 1 471 ? -1.651 9.344 6.105 1 98.62 471 LEU B C 1
ATOM 8367 O O . LEU B 1 471 ? -2.383 10.195 6.609 1 98.62 471 LEU B O 1
ATOM 8371 N N . SER B 1 472 ? -1.961 8.016 6.152 1 98.44 472 SER B N 1
ATOM 8372 C CA . SER B 1 472 ? -3.102 7.551 6.938 1 98.44 472 SER B CA 1
ATOM 8373 C C . SER B 1 472 ? -2.74 7.422 8.414 1 98.44 472 SER B C 1
ATOM 8375 O O . SER B 1 472 ? -3.613 7.207 9.258 1 98.44 472 SER B O 1
ATOM 8377 N N . ILE B 1 473 ? -1.469 7.602 8.766 1 97.56 473 ILE B N 1
ATOM 8378 C CA . ILE B 1 473 ? -0.975 7.422 10.125 1 97.56 473 ILE B CA 1
ATOM 8379 C C . ILE B 1 473 ? -0.522 8.766 10.695 1 97.56 473 ILE B C 1
ATOM 8381 O O . ILE B 1 473 ? -0.926 9.148 11.789 1 97.56 473 ILE B O 1
ATOM 8385 N N . TRP B 1 474 ? 0.214 9.539 9.836 1 95.62 474 TRP B N 1
ATOM 8386 C CA . TRP B 1 474 ? 0.686 10.867 10.227 1 95.62 474 TRP B CA 1
ATOM 8387 C C . TRP B 1 474 ? -0.483 11.766 10.609 1 95.62 474 TRP B C 1
ATOM 8389 O O . TRP B 1 474 ? -1.56 11.688 10.016 1 95.62 474 TRP B O 1
ATOM 8399 N N . GLU B 1 475 ? -0.262 12.586 11.594 1 94.88 475 GLU B N 1
ATOM 8400 C CA . GLU B 1 475 ? -1.196 13.633 11.984 1 94.88 475 GLU B CA 1
ATOM 8401 C C . GLU B 1 475 ? -2.521 13.047 12.461 1 94.88 475 GLU B C 1
ATOM 8403 O O . GLU B 1 475 ? -3.541 13.742 12.484 1 94.88 475 GLU B O 1
ATOM 8408 N N . GLY B 1 476 ? -2.541 11.734 12.828 1 95.12 476 GLY B N 1
ATOM 8409 C CA . GLY B 1 476 ? -3.734 11.062 13.312 1 95.12 476 GLY B CA 1
ATOM 8410 C C . GLY B 1 476 ? -4.27 10.023 12.344 1 95.12 476 GLY B C 1
ATOM 8411 O O . GLY B 1 476 ? -4.527 10.328 11.18 1 95.12 476 GLY B O 1
ATOM 8412 N N . THR B 1 477 ? -4.512 8.82 12.828 1 96.69 477 THR B N 1
ATOM 8413 C CA . THR B 1 477 ? -5.035 7.73 12.008 1 96.69 477 THR B CA 1
ATOM 8414 C C . THR B 1 477 ? -6.473 8.023 11.586 1 96.69 477 THR B C 1
ATOM 8416 O O . THR B 1 477 ? -7.066 9.008 12.023 1 96.69 477 THR B O 1
ATOM 8419 N N . THR B 1 478 ? -7.035 7.148 10.734 1 98 478 THR B N 1
ATOM 8420 C CA . THR B 1 478 ? -8.391 7.309 10.227 1 98 478 THR B CA 1
ATOM 8421 C C . THR B 1 478 ? -9.398 7.34 11.375 1 98 478 THR B C 1
ATOM 8423 O O . THR B 1 478 ? -10.328 8.156 11.375 1 98 478 THR B O 1
ATOM 8426 N N . ASP B 1 479 ? -9.227 6.551 12.398 1 95.94 479 ASP B N 1
ATOM 8427 C CA . ASP B 1 479 ? -10.133 6.508 13.539 1 95.94 479 ASP B CA 1
ATOM 8428 C C . ASP B 1 479 ? -10.031 7.789 14.367 1 95.94 479 ASP B C 1
ATOM 8430 O O . ASP B 1 479 ? -11.031 8.258 14.914 1 95.94 479 ASP B O 1
ATOM 8434 N N . ILE B 1 480 ? -8.852 8.289 14.43 1 95.5 480 ILE B N 1
ATOM 8435 C CA . ILE B 1 480 ? -8.656 9.523 15.18 1 95.5 480 ILE B CA 1
ATOM 8436 C C . ILE B 1 480 ? -9.336 10.68 14.445 1 95.5 480 ILE B C 1
ATOM 8438 O O . ILE B 1 480 ? -9.953 11.547 15.078 1 95.5 480 ILE B O 1
ATOM 8442 N N . MET B 1 481 ? -9.219 10.688 13.141 1 97.94 481 MET B N 1
ATOM 8443 C CA . MET B 1 481 ? -9.883 11.727 12.359 1 97.94 481 MET B CA 1
ATOM 8444 C C . MET B 1 481 ? -11.398 11.586 12.461 1 97.94 481 MET B C 1
ATOM 8446 O O . MET B 1 481 ? -12.117 12.586 12.508 1 97.94 481 MET B O 1
ATOM 8450 N N . ALA B 1 482 ? -11.844 10.336 12.469 1 97.94 482 ALA B N 1
ATOM 8451 C CA . ALA B 1 482 ? -13.273 10.102 12.648 1 97.94 482 ALA B CA 1
ATOM 8452 C C . ALA B 1 482 ? -13.742 10.617 14.008 1 97.94 482 ALA B C 1
ATOM 8454 O O . ALA B 1 482 ? -14.805 11.234 14.109 1 97.94 482 ALA B O 1
ATOM 8455 N N . ASP B 1 483 ? -12.984 10.375 15 1 96.38 483 ASP B N 1
ATOM 8456 C CA . ASP B 1 483 ? -13.305 10.867 16.344 1 96.38 483 ASP B CA 1
ATOM 8457 C C . ASP B 1 483 ? -13.312 12.391 16.375 1 96.38 483 ASP B C 1
ATOM 8459 O O . ASP B 1 483 ? -14.164 13 17.031 1 96.38 483 ASP B O 1
ATOM 8463 N N . ASP B 1 484 ? -12.336 12.953 15.734 1 96.5 484 ASP B N 1
ATOM 8464 C CA . ASP B 1 484 ? -12.266 14.406 15.664 1 96.5 484 ASP B CA 1
ATOM 8465 C C . ASP B 1 484 ? -13.5 14.984 14.977 1 96.5 484 ASP B C 1
ATOM 8467 O O . ASP B 1 484 ? -14.031 16.016 15.406 1 96.5 484 ASP B O 1
ATOM 8471 N N . LEU B 1 485 ? -13.922 14.367 13.922 1 98 485 LEU B N 1
ATOM 8472 C CA . LEU B 1 485 ? -15.141 14.781 13.234 1 98 485 LEU B CA 1
ATOM 8473 C C . LEU B 1 485 ? -16.328 14.773 14.18 1 98 485 LEU B C 1
ATOM 8475 O O . LEU B 1 485 ? -17.109 15.734 14.227 1 98 485 LEU B O 1
ATOM 8479 N N . VAL B 1 486 ? -16.469 13.719 14.969 1 97.75 486 VAL B N 1
ATOM 8480 C CA . VAL B 1 486 ? -17.562 13.57 15.906 1 97.75 486 VAL B CA 1
ATOM 8481 C C . VAL B 1 486 ? -17.469 14.641 17 1 97.75 486 VAL B C 1
ATOM 8483 O O . VAL B 1 486 ? -18.484 15.211 17.406 1 97.75 486 VAL B O 1
ATOM 8486 N N . ARG B 1 487 ? -16.266 14.898 17.422 1 95.56 487 ARG B N 1
ATOM 8487 C CA . ARG B 1 487 ? -16.062 15.93 18.438 1 95.56 487 ARG B CA 1
ATOM 8488 C C . ARG B 1 487 ? -16.5 17.297 17.938 1 95.56 487 ARG B C 1
ATOM 8490 O O . ARG B 1 487 ? -17.078 18.078 18.672 1 95.56 487 ARG B O 1
ATOM 8497 N N . VAL B 1 488 ? -16.203 17.594 16.688 1 96.19 488 VAL B N 1
ATOM 8498 C CA . VAL B 1 488 ? -16.625 18.859 16.094 1 96.19 488 VAL B CA 1
ATOM 8499 C C . VAL B 1 488 ? -18.156 18.922 16.062 1 96.19 488 VAL B C 1
ATOM 8501 O O . VAL B 1 488 ? -18.75 19.938 16.453 1 96.19 488 VAL B O 1
ATOM 8504 N N . MET B 1 489 ? -18.766 17.859 15.695 1 96.31 489 MET B N 1
ATOM 8505 C CA . MET B 1 489 ? -20.219 17.797 15.531 1 96.31 489 MET B CA 1
ATOM 8506 C C . MET B 1 489 ? -20.922 17.969 16.875 1 96.31 489 MET B C 1
ATOM 8508 O O . MET B 1 489 ? -21.984 18.578 16.953 1 96.31 489 MET B O 1
ATOM 8512 N N . LYS B 1 490 ? -20.328 17.406 17.875 1 95.5 490 LYS B N 1
ATOM 8513 C CA . LYS B 1 490 ? -21.016 17.344 19.156 1 95.5 490 LYS B CA 1
ATOM 8514 C C . LYS B 1 490 ? -20.469 18.375 20.141 1 95.5 490 LYS B C 1
ATOM 8516 O O . LYS B 1 490 ? -20.844 18.406 21.312 1 95.5 490 LYS B O 1
ATOM 8521 N N . SER B 1 491 ? -19.594 19.234 19.656 1 93.5 491 SER B N 1
ATOM 8522 C CA . SER B 1 491 ? -19.094 20.312 20.484 1 93.5 491 SER B CA 1
ATOM 8523 C C . SER B 1 491 ? -20.156 21.375 20.719 1 93.5 491 SER B C 1
ATOM 8525 O O . SER B 1 491 ? -21.234 21.328 20.109 1 93.5 491 SER B O 1
ATOM 8527 N N . ARG B 1 492 ? -19.812 22.375 21.562 1 93.06 492 ARG B N 1
ATOM 8528 C CA . ARG B 1 492 ? -20.703 23.484 21.844 1 93.06 492 ARG B CA 1
ATOM 8529 C C . ARG B 1 492 ? -21.031 24.266 20.562 1 93.06 492 ARG B C 1
ATOM 8531 O O . ARG B 1 492 ? -22.156 24.734 20.391 1 93.06 492 ARG B O 1
ATOM 8538 N N . GLN B 1 493 ? -20.094 24.328 19.672 1 93.25 493 GLN B N 1
ATOM 8539 C CA . GLN B 1 493 ? -20.266 25.047 18.406 1 93.25 493 GLN B CA 1
ATOM 8540 C C . GLN B 1 493 ? -20.797 24.141 17.312 1 93.25 493 GLN B C 1
ATOM 8542 O O . GLN B 1 493 ? -20.984 24.562 16.172 1 93.25 493 GLN B O 1
ATOM 8547 N N . GLY B 1 494 ? -21.047 22.906 17.656 1 94.25 494 GLY B N 1
ATOM 8548 C CA . GLY B 1 494 ? -21.438 21.891 16.688 1 94.25 494 GLY B CA 1
ATOM 8549 C C . GLY B 1 494 ? -22.672 22.266 15.891 1 94.25 494 GLY B C 1
ATOM 8550 O O . GLY B 1 494 ? -22.641 22.281 14.664 1 94.25 494 GLY B O 1
ATOM 8551 N N . PRO B 1 495 ? -23.719 22.609 16.578 1 94.19 495 PRO B N 1
ATOM 8552 C CA . PRO B 1 495 ? -24.953 22.969 15.859 1 94.19 495 PRO B CA 1
ATOM 8553 C C . PRO B 1 495 ? -24.75 24.141 14.906 1 94.19 495 PRO B C 1
ATOM 8555 O O . PRO B 1 495 ? -25.234 24.109 13.773 1 94.19 495 PRO B O 1
ATOM 8558 N N . ALA B 1 496 ? -24.047 25.172 15.367 1 94.94 496 ALA B N 1
ATOM 8559 C CA . ALA B 1 496 ? -23.781 26.312 14.508 1 94.94 496 ALA B CA 1
ATOM 8560 C C . ALA B 1 496 ? -22.922 25.938 13.312 1 94.94 496 ALA B C 1
ATOM 8562 O O . ALA B 1 496 ? -23.141 26.422 12.203 1 94.94 496 ALA B O 1
ATOM 8563 N N . THR B 1 497 ? -21.938 25.125 13.516 1 96.25 497 THR B N 1
ATOM 8564 C CA . THR B 1 497 ? -21.062 24.625 12.453 1 96.25 497 THR B CA 1
ATOM 8565 C C . THR B 1 497 ? -21.875 23.844 11.414 1 96.25 497 THR B C 1
ATOM 8567 O O . THR B 1 497 ? -21.734 24.094 10.211 1 96.25 497 THR B O 1
ATOM 8570 N N . LEU B 1 498 ? -22.703 22.984 11.859 1 96.62 498 LEU B N 1
ATOM 8571 C CA . LEU B 1 498 ? -23.5 22.141 10.969 1 96.62 498 LEU B CA 1
ATOM 8572 C C . LEU B 1 498 ? -24.516 22.969 10.195 1 96.62 498 LEU B C 1
ATOM 8574 O O . LEU B 1 498 ? -24.781 22.703 9.031 1 96.62 498 LEU B O 1
ATOM 8578 N N . ALA B 1 499 ? -25.062 23.969 10.867 1 95.94 499 ALA B N 1
ATOM 8579 C CA . ALA B 1 499 ? -26 24.859 10.188 1 95.94 499 ALA B CA 1
ATOM 8580 C C . ALA B 1 499 ? -25.312 25.609 9.055 1 95.94 499 ALA B C 1
ATOM 8582 O O . ALA B 1 499 ? -25.875 25.75 7.961 1 95.94 499 ALA B O 1
ATOM 8583 N N . ALA B 1 500 ? -24.156 26.141 9.352 1 96.31 500 ALA B N 1
ATOM 8584 C CA . ALA B 1 500 ? -23.406 26.891 8.352 1 96.31 500 ALA B CA 1
ATOM 8585 C C . ALA B 1 500 ? -23.016 26 7.164 1 96.31 500 ALA B C 1
ATOM 8587 O O . ALA B 1 500 ? -23.109 26.422 6.012 1 96.31 500 ALA B O 1
ATOM 8588 N N . VAL B 1 501 ? -22.578 24.797 7.398 1 97.31 501 VAL B N 1
ATOM 8589 C CA . VAL B 1 501 ? -22.219 23.859 6.348 1 97.31 501 VAL B CA 1
ATOM 8590 C C . VAL B 1 501 ? -23.469 23.469 5.562 1 97.31 501 VAL B C 1
ATOM 8592 O O . VAL B 1 501 ? -23.422 23.312 4.336 1 97.31 501 VAL B O 1
ATOM 8595 N N . GLY B 1 502 ? -24.547 23.281 6.281 1 97.12 502 GLY B N 1
ATOM 8596 C CA . GLY B 1 502 ? -25.812 22.969 5.633 1 97.12 502 GLY B CA 1
ATOM 8597 C C . GLY B 1 502 ? -26.25 24.031 4.645 1 97.12 502 GLY B C 1
ATOM 8598 O O . GLY B 1 502 ? -26.812 23.719 3.594 1 97.12 502 GLY B O 1
ATOM 8599 N N . LEU B 1 503 ? -26.016 25.25 5.012 1 97.19 503 LEU B N 1
ATOM 8600 C CA . LEU B 1 503 ? -26.359 26.344 4.105 1 97.19 503 LEU B CA 1
ATOM 8601 C C . LEU B 1 503 ? -25.516 26.281 2.84 1 97.19 503 LEU B C 1
ATOM 8603 O O . LEU B 1 503 ? -26.016 26.547 1.743 1 97.19 503 LEU B O 1
ATOM 8607 N N . TRP B 1 504 ? -24.266 25.969 2.975 1 98.06 504 TRP B N 1
ATOM 8608 C CA . TRP B 1 504 ? -23.391 25.812 1.819 1 98.06 504 TRP B CA 1
ATOM 8609 C C . TRP B 1 504 ? -23.875 24.672 0.927 1 98.06 504 TRP B C 1
ATOM 8611 O O . TRP B 1 504 ? -23.891 24.797 -0.299 1 98.06 504 TRP B O 1
ATOM 8621 N N . VAL B 1 505 ? -24.234 23.547 1.537 1 98.44 505 VAL B N 1
ATOM 8622 C CA . VAL B 1 505 ? -24.734 22.391 0.807 1 98.44 505 VAL B CA 1
ATOM 8623 C C . VAL B 1 505 ? -26.016 22.766 0.071 1 98.44 505 VAL B C 1
ATOM 8625 O O . VAL B 1 505 ? -26.188 22.438 -1.104 1 98.44 505 VAL B O 1
ATOM 8628 N N . ALA B 1 506 ? -26.891 23.469 0.782 1 98.19 506 ALA B N 1
ATOM 8629 C CA . ALA B 1 506 ? -28.156 23.875 0.19 1 98.19 506 ALA B CA 1
ATOM 8630 C C . ALA B 1 506 ? -27.953 24.766 -1.031 1 98.19 506 ALA B C 1
ATOM 8632 O O . ALA B 1 506 ? -28.609 24.594 -2.053 1 98.19 506 ALA B O 1
ATOM 8633 N N . SER B 1 507 ? -27.109 25.703 -0.885 1 97.62 507 SER B N 1
ATOM 8634 C CA . SER B 1 507 ? -26.781 26.594 -1.999 1 97.62 507 SER B CA 1
ATOM 8635 C C . SER B 1 507 ? -26.234 25.812 -3.184 1 97.62 507 SER B C 1
ATOM 8637 O O . SER B 1 507 ? -26.578 26.094 -4.336 1 97.62 507 SER B O 1
ATOM 8639 N N . GLY B 1 508 ? -25.312 24.875 -2.887 1 98.19 508 GLY B N 1
ATOM 8640 C CA . GLY B 1 508 ? -24.75 24.031 -3.934 1 98.19 508 GLY B CA 1
ATOM 8641 C C . GLY B 1 508 ? -25.797 23.203 -4.652 1 98.19 508 GLY B C 1
ATOM 8642 O O . GLY B 1 508 ? -25.719 23.031 -5.871 1 98.19 508 GLY B O 1
ATOM 8643 N N . LEU B 1 509 ? -26.719 22.688 -3.898 1 98.62 509 LEU B N 1
ATOM 8644 C CA . LEU B 1 509 ? -27.766 21.859 -4.477 1 98.62 509 LEU B CA 1
ATOM 8645 C C . LEU B 1 509 ? -28.672 22.672 -5.391 1 98.62 509 LEU B C 1
ATOM 8647 O O . LEU B 1 509 ? -29.125 22.172 -6.414 1 98.62 509 LEU B O 1
ATOM 8651 N N . VAL B 1 510 ? -28.922 23.875 -5.059 1 98.44 510 VAL B N 1
ATOM 8652 C CA . VAL B 1 510 ? -29.719 24.766 -5.898 1 98.44 510 VAL B CA 1
ATOM 8653 C C . VAL B 1 510 ? -29.016 24.984 -7.234 1 98.44 510 VAL B C 1
ATOM 8655 O O . VAL B 1 510 ? -29.641 24.906 -8.297 1 98.44 510 VAL B O 1
ATOM 8658 N N . ILE B 1 511 ? -27.781 25.266 -7.164 1 98.19 511 ILE B N 1
ATOM 8659 C CA . ILE B 1 511 ? -26.984 25.5 -8.375 1 98.19 511 ILE B CA 1
ATOM 8660 C C . ILE B 1 511 ? -26.953 24.234 -9.211 1 98.19 511 ILE B C 1
ATOM 8662 O O . ILE B 1 511 ? -27.062 24.281 -10.445 1 98.19 511 ILE B O 1
ATOM 8666 N N . ALA B 1 512 ? -26.75 23.109 -8.531 1 98.5 512 ALA B N 1
ATOM 8667 C CA . ALA B 1 512 ? -26.734 21.812 -9.227 1 98.5 512 ALA B CA 1
ATOM 8668 C C . ALA B 1 512 ? -28 21.609 -10.039 1 98.5 512 ALA B C 1
ATOM 8670 O O . ALA B 1 512 ? -27.953 21.25 -11.219 1 98.5 512 ALA B O 1
ATOM 8671 N N . ARG B 1 513 ? -29.109 21.875 -9.461 1 98.31 513 ARG B N 1
ATOM 8672 C CA . ARG B 1 513 ? -30.406 21.672 -10.109 1 98.31 513 ARG B CA 1
ATOM 8673 C C . ARG B 1 513 ? -30.594 22.641 -11.273 1 98.31 513 ARG B C 1
ATOM 8675 O O . ARG B 1 513 ? -31.141 22.281 -12.312 1 98.31 513 ARG B O 1
ATOM 8682 N N . LYS B 1 514 ? -30.125 23.812 -11.109 1 97.88 514 LYS B N 1
ATOM 8683 C CA . LYS B 1 514 ? -30.234 24.844 -12.148 1 97.88 514 LYS B CA 1
ATOM 8684 C C . LYS B 1 514 ? -29.344 24.516 -13.336 1 97.88 514 LYS B C 1
ATOM 8686 O O . LYS B 1 514 ? -29.562 25 -14.445 1 97.88 514 LYS B O 1
ATOM 8691 N N . ASN B 1 515 ? -28.328 23.734 -13.133 1 98 515 ASN B N 1
ATOM 8692 C CA . ASN B 1 515 ? -27.344 23.438 -14.18 1 98 515 ASN B CA 1
ATOM 8693 C C . ASN B 1 515 ? -27.438 22 -14.656 1 98 515 ASN B C 1
ATOM 8695 O O . ASN B 1 515 ? -26.438 21.375 -14.969 1 98 515 ASN B O 1
ATOM 8699 N N . SER B 1 516 ? -28.594 21.391 -14.633 1 97.12 516 SER B N 1
ATOM 8700 C CA . SER B 1 516 ? -28.938 20.109 -15.242 1 97.12 516 SER B CA 1
ATOM 8701 C C . SER B 1 516 ? -28.266 18.953 -14.523 1 97.12 516 SER B C 1
ATOM 8703 O O . SER B 1 516 ? -27.844 17.969 -15.164 1 97.12 516 SER B O 1
ATOM 8705 N N . PHE B 1 517 ? -28.016 19.047 -13.25 1 98.25 517 PHE B N 1
ATOM 8706 C CA . PHE B 1 517 ? -27.531 17.953 -12.406 1 98.25 517 PHE B CA 1
ATOM 8707 C C . PHE B 1 517 ? -28.625 17.516 -11.43 1 98.25 517 PHE B C 1
ATOM 8709 O O . PHE B 1 517 ? -28.359 17.328 -10.234 1 98.25 517 PHE B O 1
ATOM 8716 N N . LYS B 1 518 ? -29.812 17.375 -11.875 1 97.75 518 LYS B N 1
ATOM 8717 C CA . LYS B 1 518 ? -30.953 17.109 -11 1 97.75 518 LYS B CA 1
ATOM 8718 C C . LYS B 1 518 ? -30.797 15.766 -10.289 1 97.75 518 LYS B C 1
ATOM 8720 O O . LYS B 1 518 ? -31 15.672 -9.078 1 97.75 518 LYS B O 1
ATOM 8725 N N . GLU B 1 519 ? -30.484 14.688 -11.039 1 97.75 519 GLU B N 1
ATOM 8726 C CA . GLU B 1 519 ? -30.328 13.367 -10.438 1 97.75 519 GLU B CA 1
ATOM 8727 C C . GLU B 1 519 ? -29.172 13.344 -9.445 1 97.75 519 GLU B C 1
ATOM 8729 O O . GLU B 1 519 ? -29.281 12.742 -8.375 1 97.75 519 GLU B O 1
ATOM 8734 N N . GLU B 1 520 ? -28.109 13.938 -9.883 1 98.44 520 GLU B N 1
ATOM 8735 C CA . GLU B 1 520 ? -26.953 14.039 -9 1 98.44 520 GLU B CA 1
ATOM 8736 C C . GLU B 1 520 ? -27.281 14.797 -7.723 1 98.44 520 GLU B C 1
ATOM 8738 O O . GLU B 1 520 ? -26.922 14.367 -6.625 1 98.44 520 GLU B O 1
ATOM 8743 N N . ALA B 1 521 ? -27.984 15.914 -7.867 1 98.69 521 ALA B N 1
ATOM 8744 C CA . ALA B 1 521 ? -28.391 16.719 -6.723 1 98.69 521 ALA B CA 1
ATOM 8745 C C . ALA B 1 521 ? -29.281 15.922 -5.77 1 98.69 521 ALA B C 1
ATOM 8747 O O . ALA B 1 521 ? -29.141 16.031 -4.547 1 98.69 521 ALA B O 1
ATOM 8748 N N . ASN B 1 522 ? -30.188 15.172 -6.34 1 98.44 522 ASN B N 1
ATOM 8749 C CA . ASN B 1 522 ? -31.062 14.336 -5.516 1 98.44 522 ASN B CA 1
ATOM 8750 C C . ASN B 1 522 ? -30.25 13.312 -4.719 1 98.44 522 ASN B C 1
ATOM 8752 O O . ASN B 1 522 ? -30.547 13.07 -3.547 1 98.44 522 ASN B O 1
ATOM 8756 N N . THR B 1 523 ? -29.312 12.703 -5.371 1 98.44 523 THR B N 1
ATOM 8757 C CA . THR B 1 523 ? -28.453 11.711 -4.715 1 98.44 523 THR B CA 1
ATOM 8758 C C . THR B 1 523 ? -27.672 12.352 -3.576 1 98.44 523 THR B C 1
ATOM 8760 O O . THR B 1 523 ? -27.594 11.789 -2.48 1 98.44 523 THR B O 1
ATOM 8763 N N . ILE B 1 524 ? -27.078 13.5 -3.812 1 98.69 524 ILE B N 1
ATOM 8764 C CA . ILE B 1 524 ? -26.297 14.211 -2.801 1 98.69 524 ILE B CA 1
ATOM 8765 C C . ILE B 1 524 ? -27.203 14.625 -1.648 1 98.69 524 ILE B C 1
ATOM 8767 O O . ILE B 1 524 ? -26.844 14.508 -0.479 1 98.69 524 ILE B O 1
ATOM 8771 N N . GLN B 1 525 ? -28.391 15.133 -1.964 1 98.62 525 GLN B N 1
ATOM 8772 C CA . GLN B 1 525 ? -29.344 15.57 -0.953 1 98.62 525 GLN B CA 1
ATOM 8773 C C . GLN B 1 525 ? -29.734 14.414 -0.032 1 98.62 525 GLN B C 1
ATOM 8775 O O . GLN B 1 525 ? -29.812 14.586 1.187 1 98.62 525 GLN B O 1
ATOM 8780 N N . ARG B 1 526 ? -30 13.305 -0.625 1 98.19 526 ARG B N 1
ATOM 8781 C CA . ARG B 1 526 ? -30.359 12.133 0.172 1 98.19 526 ARG B CA 1
ATOM 8782 C C . ARG B 1 526 ? -29.219 11.75 1.114 1 98.19 526 ARG B C 1
ATOM 8784 O O . ARG B 1 526 ? -29.453 11.453 2.287 1 98.19 526 ARG B O 1
ATOM 8791 N N . THR B 1 527 ? -28.016 11.719 0.61 1 98.12 527 THR B N 1
ATOM 8792 C CA . THR B 1 527 ? -26.859 11.391 1.424 1 98.12 527 THR B CA 1
ATOM 8793 C C . THR B 1 527 ? -26.672 12.406 2.547 1 98.12 527 THR B C 1
ATOM 8795 O O . THR B 1 527 ? -26.391 12.039 3.688 1 98.12 527 THR B O 1
ATOM 8798 N N . TRP B 1 528 ? -26.844 13.664 2.232 1 98.44 528 TRP B N 1
ATOM 8799 C CA . TRP B 1 528 ? -26.688 14.734 3.209 1 98.44 528 TRP B CA 1
ATOM 8800 C C . TRP B 1 528 ? -27.75 14.625 4.305 1 98.44 528 TRP B C 1
ATOM 8802 O O . TRP B 1 528 ? -27.438 14.789 5.488 1 98.44 528 TRP B O 1
ATOM 8812 N N . GLU B 1 529 ? -28.969 14.383 3.889 1 97.88 529 GLU B N 1
ATOM 8813 C CA . GLU B 1 529 ? -30.062 14.258 4.848 1 97.88 529 GLU B CA 1
ATOM 8814 C C . GLU B 1 529 ? -29.828 13.086 5.797 1 97.88 529 GLU B C 1
ATOM 8816 O O . GLU B 1 529 ? -30.062 13.195 7 1 97.88 529 GLU B O 1
ATOM 8821 N N . GLN B 1 530 ? -29.391 12 5.195 1 96.38 530 GLN B N 1
ATOM 8822 C CA . GLN B 1 530 ? -29.062 10.844 6.027 1 96.38 530 GLN B CA 1
ATOM 8823 C C . GLN B 1 530 ? -27.922 11.164 6.988 1 96.38 530 GLN B C 1
ATOM 8825 O O . GLN B 1 530 ? -27.938 10.734 8.141 1 96.38 530 GLN B O 1
ATOM 8830 N N . TRP B 1 531 ? -26.969 11.852 6.543 1 96.69 531 TRP B N 1
ATOM 8831 C CA . TRP B 1 531 ? -25.812 12.25 7.336 1 96.69 531 TRP B CA 1
ATOM 8832 C C . TRP B 1 531 ? -26.234 13.18 8.477 1 96.69 531 TRP B C 1
ATOM 8834 O O . TRP B 1 531 ? -25.812 12.992 9.625 1 96.69 531 TRP B O 1
ATOM 8844 N N . GLN B 1 532 ? -27.062 14.18 8.211 1 95.38 532 GLN B N 1
ATOM 8845 C CA . GLN B 1 532 ? -27.547 15.117 9.211 1 95.38 532 GLN B CA 1
ATOM 8846 C C . GLN B 1 532 ? -28.406 14.406 10.258 1 95.38 532 GLN B C 1
ATOM 8848 O O . GLN B 1 532 ? -28.297 14.695 11.453 1 95.38 532 GLN B O 1
ATOM 8853 N N . LYS B 1 533 ? -29.219 13.547 9.734 1 93.69 533 LYS B N 1
ATOM 8854 C CA . LYS B 1 533 ? -30.078 12.797 10.648 1 93.69 533 LYS B CA 1
ATOM 8855 C C . LYS B 1 533 ? -29.266 12 11.648 1 93.69 533 LYS B C 1
ATOM 8857 O O . LYS B 1 533 ? -29.625 11.898 12.828 1 93.69 533 LYS B O 1
ATOM 8862 N N . SER B 1 534 ? -28.25 11.398 11.195 1 91.06 534 SER B N 1
ATOM 8863 C CA . SER B 1 534 ? -27.359 10.648 12.078 1 91.06 534 SER B CA 1
ATOM 8864 C C . SER B 1 534 ? -26.781 11.547 13.164 1 91.06 534 SER B C 1
ATOM 8866 O O . SER B 1 534 ? -26.734 11.164 14.336 1 91.06 534 SER B O 1
ATOM 8868 N N . THR B 1 535 ? -26.391 12.742 12.891 1 88.25 535 THR B N 1
ATOM 8869 C CA . THR B 1 535 ? -25.75 13.672 13.812 1 88.25 535 THR B CA 1
ATOM 8870 C C . THR B 1 535 ? -26.75 14.172 14.852 1 88.25 535 THR B C 1
ATOM 8872 O O . THR B 1 535 ? -26.391 14.43 16 1 88.25 535 THR B O 1
ATOM 8875 N N . GLU B 1 536 ? -27.953 14.234 14.438 1 90.38 536 GLU B N 1
ATOM 8876 C CA . GLU B 1 536 ? -29 14.797 15.297 1 90.38 536 GLU B CA 1
ATOM 8877 C C . GLU B 1 536 ? -29.531 13.742 16.266 1 90.38 536 GLU B C 1
ATOM 8879 O O . GLU B 1 536 ? -29.844 14.055 17.422 1 90.38 536 GLU B O 1
ATOM 8884 N N . THR B 1 537 ? -29.625 12.555 15.805 1 91.94 537 THR B N 1
ATOM 8885 C CA . THR B 1 537 ? -30.406 11.57 16.547 1 91.94 537 THR B CA 1
ATOM 8886 C C . THR B 1 537 ? -29.5 10.633 17.328 1 91.94 537 THR B C 1
ATOM 8888 O O . THR B 1 537 ? -29.922 10.008 18.312 1 91.94 537 THR B O 1
ATOM 8891 N N . LYS B 1 538 ? -28.344 10.539 16.969 1 95.12 538 LYS B N 1
ATOM 8892 C CA . LYS B 1 538 ? -27.469 9.539 17.562 1 95.12 538 LYS B CA 1
ATOM 8893 C C . LYS B 1 538 ? -26.547 10.172 18.609 1 95.12 538 LYS B C 1
ATOM 8895 O O . LYS B 1 538 ? -26.203 11.352 18.5 1 95.12 538 LYS B O 1
ATOM 8900 N N . ASP B 1 539 ? -26.188 9.391 19.594 1 94.38 539 ASP B N 1
ATOM 8901 C CA . ASP B 1 539 ? -25.297 9.906 20.641 1 94.38 539 ASP B CA 1
ATOM 8902 C C . ASP B 1 539 ? -23.844 9.812 20.203 1 94.38 539 ASP B C 1
ATOM 8904 O O . ASP B 1 539 ? -23.531 9.258 19.141 1 94.38 539 ASP B O 1
ATOM 8908 N N . LYS B 1 540 ? -23.016 10.352 21.031 1 94.69 540 LYS B N 1
ATOM 8909 C CA . LYS B 1 540 ? -21.594 10.5 20.719 1 94.69 540 LYS B CA 1
ATOM 8910 C C . LYS B 1 540 ? -20.938 9.141 20.531 1 94.69 540 LYS B C 1
ATOM 8912 O O . LYS B 1 540 ? -20.109 8.969 19.625 1 94.69 540 LYS B O 1
ATOM 8917 N N . GLU B 1 541 ? -21.203 8.188 21.344 1 94.56 541 GLU B N 1
ATOM 8918 C CA . GLU B 1 541 ? -20.562 6.883 21.281 1 94.56 541 GLU B CA 1
ATOM 8919 C C . GLU B 1 541 ? -20.938 6.133 20.016 1 94.56 541 GLU B C 1
ATOM 8921 O O . GLU B 1 541 ? -20.094 5.508 19.375 1 94.56 541 GLU B O 1
ATOM 8926 N N . GLN B 1 542 ? -22.219 6.195 19.719 1 96.81 542 GLN B N 1
ATOM 8927 C CA . GLN B 1 542 ? -22.672 5.562 18.484 1 96.81 542 GLN B CA 1
ATOM 8928 C C . GLN B 1 542 ? -22.031 6.23 17.266 1 96.81 542 GLN B C 1
ATOM 8930 O O . GLN B 1 542 ? -21.656 5.551 16.312 1 96.81 542 GLN B O 1
ATOM 8935 N N . LEU B 1 543 ? -21.984 7.555 17.297 1 97.19 543 LEU B N 1
ATOM 8936 C CA . LEU B 1 543 ? -21.375 8.281 16.188 1 97.19 543 LEU B CA 1
ATOM 8937 C C . LEU B 1 543 ? -19.906 7.93 16.031 1 97.19 543 LEU B C 1
ATOM 8939 O O . LEU B 1 543 ? -19.406 7.816 14.906 1 97.19 543 LEU B O 1
ATOM 8943 N N . ARG B 1 544 ? -19.219 7.773 17.125 1 96.06 544 ARG B N 1
ATOM 8944 C CA . ARG B 1 544 ? -17.812 7.355 17.078 1 96.06 544 ARG B CA 1
ATOM 8945 C C . ARG B 1 544 ? -17.688 5.973 16.438 1 96.06 544 ARG B C 1
ATOM 8947 O O . ARG B 1 544 ? -16.781 5.742 15.633 1 96.06 544 ARG B O 1
ATOM 8954 N N . TRP B 1 545 ? -18.547 5.105 16.828 1 96.69 545 TRP B N 1
ATOM 8955 C CA . TRP B 1 545 ? -18.562 3.748 16.297 1 96.69 545 TRP B CA 1
ATOM 8956 C C . TRP B 1 545 ? -18.812 3.762 14.789 1 96.69 545 TRP B C 1
ATOM 8958 O O . TRP B 1 545 ? -18.203 2.982 14.047 1 96.69 545 TRP B O 1
ATOM 8968 N N . GLU B 1 546 ? -19.594 4.707 14.297 1 96.69 546 GLU B N 1
ATOM 8969 C CA . GLU B 1 546 ? -19.922 4.836 12.875 1 96.69 546 GLU B CA 1
ATOM 8970 C C . GLU B 1 546 ? -18.984 5.816 12.188 1 96.69 546 GLU B C 1
ATOM 8972 O O . GLU B 1 546 ? -19.234 6.242 11.055 1 96.69 546 GLU B O 1
ATOM 8977 N N . GLY B 1 547 ? -17.969 6.246 12.883 1 97.56 547 GLY B N 1
ATOM 8978 C CA . GLY B 1 547 ? -17.141 7.367 12.484 1 97.56 547 GLY B CA 1
ATOM 8979 C C . GLY B 1 547 ? -16.625 7.254 11.062 1 97.56 547 GLY B C 1
ATOM 8980 O O . GLY B 1 547 ? -16.656 8.219 10.297 1 97.56 547 GLY B O 1
ATOM 8981 N N . ARG B 1 548 ? -16.141 6.102 10.641 1 97.25 548 ARG B N 1
ATOM 8982 C CA . ARG B 1 548 ? -15.594 5.922 9.297 1 97.25 548 ARG B CA 1
ATOM 8983 C C . ARG B 1 548 ? -16.688 6.07 8.234 1 97.25 548 ARG B C 1
ATOM 8985 O O . ARG B 1 548 ? -16.422 6.566 7.141 1 97.25 548 ARG B O 1
ATOM 8992 N N . ASP B 1 549 ? -17.859 5.602 8.523 1 97 549 ASP B N 1
ATOM 8993 C CA . ASP B 1 549 ? -18.969 5.77 7.594 1 97 549 ASP B CA 1
ATOM 8994 C C . ASP B 1 549 ? -19.344 7.242 7.441 1 97 549 ASP B C 1
ATOM 8996 O O . ASP B 1 549 ? -19.734 7.68 6.355 1 97 549 ASP B O 1
ATOM 9000 N N . LEU B 1 550 ? -19.266 7.969 8.562 1 97.94 550 LEU B N 1
ATOM 9001 C CA . LEU B 1 550 ? -19.531 9.398 8.516 1 97.94 550 LEU B CA 1
ATOM 9002 C C . LEU B 1 550 ? -18.516 10.109 7.621 1 97.94 550 LEU B C 1
ATOM 9004 O O . LEU B 1 550 ? -18.891 11.031 6.875 1 97.94 550 LEU B O 1
ATOM 9008 N N . LEU B 1 551 ? -17.266 9.703 7.711 1 98.62 551 LEU B N 1
ATOM 9009 C CA . LEU B 1 551 ? -16.234 10.266 6.832 1 98.62 551 LEU B CA 1
ATOM 9010 C C . LEU B 1 551 ? -16.609 10.055 5.367 1 98.62 551 LEU B C 1
ATOM 9012 O O . LEU B 1 551 ? -16.531 10.992 4.566 1 98.62 551 LEU B O 1
ATOM 9016 N N . VAL B 1 552 ? -17.016 8.859 5.012 1 98.19 552 VAL B N 1
ATOM 9017 C CA . VAL B 1 552 ? -17.328 8.5 3.631 1 98.19 552 VAL B CA 1
ATOM 9018 C C . VAL B 1 552 ? -18.562 9.289 3.158 1 98.19 552 VAL B C 1
ATOM 9020 O O . VAL B 1 552 ? -18.594 9.766 2.021 1 98.19 552 VAL B O 1
ATOM 9023 N N . GLY B 1 553 ? -19.578 9.344 4.012 1 98.31 553 GLY B N 1
ATOM 9024 C CA . GLY B 1 553 ? -20.781 10.102 3.66 1 98.31 553 GLY B CA 1
ATOM 9025 C C . GLY B 1 553 ? -20.484 11.562 3.371 1 98.31 553 GLY B C 1
ATOM 9026 O O . GLY B 1 553 ? -20.984 12.117 2.387 1 98.31 553 GLY B O 1
ATOM 9027 N N . LEU B 1 554 ? -19.703 12.164 4.262 1 98.69 554 LEU B N 1
ATOM 9028 C CA . LEU B 1 554 ? -19.359 13.57 4.09 1 98.69 554 LEU B CA 1
ATOM 9029 C C . LEU B 1 554 ? -18.516 13.781 2.838 1 98.69 554 LEU B C 1
ATOM 9031 O O . LEU B 1 554 ? -18.688 14.781 2.131 1 98.69 554 LEU B O 1
ATOM 9035 N N . GLU B 1 555 ? -17.594 12.867 2.559 1 98.75 555 GLU B N 1
ATOM 9036 C CA . GLU B 1 555 ? -16.797 12.898 1.328 1 98.75 555 GLU B CA 1
ATOM 9037 C C . GLU B 1 555 ? -17.703 12.922 0.098 1 98.75 555 GLU B C 1
ATOM 9039 O O . GLU B 1 555 ? -17.484 13.711 -0.824 1 98.75 555 GLU B O 1
ATOM 9044 N N . SER B 1 556 ? -18.688 12.031 0.095 1 98.62 556 SER B N 1
ATOM 9045 C CA . SER B 1 556 ? -19.594 11.906 -1.037 1 98.62 556 SER B CA 1
ATOM 9046 C C . SER B 1 556 ? -20.328 13.219 -1.294 1 98.62 556 SER B C 1
ATOM 9048 O O . SER B 1 556 ? -20.469 13.641 -2.443 1 98.62 556 SER B O 1
ATOM 9050 N N . VAL B 1 557 ? -20.734 13.852 -0.251 1 98.81 557 VAL B N 1
ATOM 9051 C CA . VAL B 1 557 ? -21.516 15.078 -0.357 1 98.81 557 VAL B CA 1
ATOM 9052 C C . VAL B 1 557 ? -20.625 16.219 -0.835 1 98.81 557 VAL B C 1
ATOM 9054 O O . VAL B 1 557 ? -20.938 16.891 -1.823 1 98.81 557 VAL B O 1
ATOM 9057 N N . VAL B 1 558 ? -19.531 16.391 -0.179 1 98.88 558 VAL B N 1
ATOM 9058 C CA . VAL B 1 558 ? -18.703 17.562 -0.398 1 98.88 558 VAL B CA 1
ATOM 9059 C C . VAL B 1 558 ? -17.984 17.453 -1.741 1 98.88 558 VAL B C 1
ATOM 9061 O O . VAL B 1 558 ? -18 18.375 -2.547 1 98.88 558 VAL B O 1
ATOM 9064 N N . CYS B 1 559 ? -17.359 16.328 -2.008 1 98.88 559 CYS B N 1
ATOM 9065 C CA . CYS B 1 559 ? -16.656 16.141 -3.273 1 98.88 559 CYS B CA 1
ATOM 9066 C C . CYS B 1 559 ? -17.641 16.172 -4.445 1 98.88 559 CYS B C 1
ATOM 9068 O O . CYS B 1 559 ? -17.328 16.719 -5.504 1 98.88 559 CYS B O 1
ATOM 9070 N N . GLY B 1 560 ? -18.812 15.523 -4.258 1 98.88 560 GLY B N 1
ATOM 9071 C CA . GLY B 1 560 ? -19.828 15.586 -5.301 1 98.88 560 GLY B CA 1
ATOM 9072 C C . GLY B 1 560 ? -20.219 17 -5.66 1 98.88 560 GLY B C 1
ATOM 9073 O O . GLY B 1 560 ? -20.281 17.359 -6.84 1 98.88 560 GLY B O 1
ATOM 9074 N N . LEU B 1 561 ? -20.453 17.828 -4.66 1 98.81 561 LEU B N 1
ATOM 9075 C CA . LEU B 1 561 ? -20.844 19.219 -4.883 1 98.81 561 LEU B CA 1
ATOM 9076 C C . LEU B 1 561 ? -19.703 20.016 -5.516 1 98.81 561 LEU B C 1
ATOM 9078 O O . LEU B 1 561 ? -19.938 20.844 -6.406 1 98.81 561 LEU B O 1
ATOM 9082 N N . LEU B 1 562 ? -18.484 19.797 -5.02 1 98.81 562 LEU B N 1
ATOM 9083 C CA . LEU B 1 562 ? -17.344 20.516 -5.574 1 98.81 562 LEU B CA 1
ATOM 9084 C C . LEU B 1 562 ? -17.203 20.234 -7.062 1 98.81 562 LEU B C 1
ATOM 9086 O O . LEU B 1 562 ? -16.938 21.156 -7.852 1 98.81 562 LEU B O 1
ATOM 9090 N N . LEU B 1 563 ? -17.328 18.984 -7.426 1 98.75 563 LEU B N 1
ATOM 9091 C CA . LEU B 1 563 ? -17.203 18.594 -8.828 1 98.75 563 LEU B CA 1
ATOM 9092 C C . LEU B 1 563 ? -18.328 19.219 -9.656 1 98.75 563 LEU B C 1
ATOM 9094 O O . LEU B 1 563 ? -18.094 19.688 -10.766 1 98.75 563 LEU B O 1
ATOM 9098 N N . ILE B 1 564 ? -19.547 19.219 -9.156 1 98.81 564 ILE B N 1
ATOM 9099 C CA . ILE B 1 564 ? -20.703 19.75 -9.867 1 98.81 564 ILE B CA 1
ATOM 9100 C C . ILE B 1 564 ? -20.531 21.266 -10.039 1 98.81 564 ILE B C 1
ATOM 9102 O O . ILE B 1 564 ? -20.781 21.797 -11.125 1 98.81 564 ILE B O 1
ATOM 9106 N N . LEU B 1 565 ? -20.156 21.969 -8.977 1 98.56 565 LEU B N 1
ATOM 9107 C CA . LEU B 1 565 ? -20 23.422 -9.031 1 98.56 565 LEU B CA 1
ATOM 9108 C C . LEU B 1 565 ? -18.891 23.797 -10.008 1 98.56 565 LEU B C 1
ATOM 9110 O O . LEU B 1 565 ? -19 24.797 -10.719 1 98.56 565 LEU B O 1
ATOM 9114 N N . ASP B 1 566 ? -17.812 23 -10.039 1 98.38 566 ASP B N 1
ATOM 9115 C CA . ASP B 1 566 ? -16.766 23.219 -11.016 1 98.38 566 ASP B CA 1
ATOM 9116 C C . ASP B 1 566 ? -17.281 23.031 -12.438 1 98.38 566 ASP B C 1
ATOM 9118 O O . ASP B 1 566 ? -16.984 23.844 -13.32 1 98.38 566 ASP B O 1
ATOM 9122 N N . ALA B 1 567 ? -18.016 21.984 -12.664 1 98.19 567 ALA B N 1
ATOM 9123 C CA . ALA B 1 567 ? -18.547 21.719 -13.992 1 98.19 567 ALA B CA 1
ATOM 9124 C C . ALA B 1 567 ? -19.531 22.797 -14.414 1 98.19 567 ALA B C 1
ATOM 9126 O O . ALA B 1 567 ? -19.562 23.188 -15.586 1 98.19 567 ALA B O 1
ATOM 9127 N N . ALA B 1 568 ? -20.328 23.281 -13.516 1 97.69 568 ALA B N 1
ATOM 9128 C CA . ALA B 1 568 ? -21.375 24.25 -13.789 1 97.69 568 ALA B CA 1
ATOM 9129 C C . ALA B 1 568 ? -20.781 25.594 -14.188 1 97.69 568 ALA B C 1
ATOM 9131 O O . ALA B 1 568 ? -21.438 26.391 -14.875 1 97.69 568 ALA B O 1
ATOM 9132 N N . ARG B 1 569 ? -19.594 25.891 -13.758 1 95.69 569 ARG B N 1
ATOM 9133 C CA . ARG B 1 569 ? -18.969 27.172 -14.008 1 95.69 569 ARG B CA 1
ATOM 9134 C C . ARG B 1 569 ? -18.797 27.422 -15.508 1 95.69 569 ARG B C 1
ATOM 9136 O O . ARG B 1 569 ? -18.906 28.547 -15.977 1 95.69 569 ARG B O 1
ATOM 9143 N N . ASP B 1 570 ? -18.469 26.359 -16.297 1 95.38 570 ASP B N 1
ATOM 9144 C CA . ASP B 1 570 ? -18.172 26.562 -17.719 1 95.38 570 ASP B CA 1
ATOM 9145 C C . ASP B 1 570 ? -18.812 25.469 -18.578 1 95.38 570 ASP B C 1
ATOM 9147 O O . ASP B 1 570 ? -18.656 25.453 -19.797 1 95.38 570 ASP B O 1
ATOM 9151 N N . ASN B 1 571 ? -19.453 24.531 -17.953 1 95.31 571 ASN B N 1
ATOM 9152 C CA . ASN B 1 571 ? -20.188 23.453 -18.609 1 95.31 571 ASN B CA 1
ATOM 9153 C C . ASN B 1 571 ? -19.266 22.594 -19.469 1 95.31 571 ASN B C 1
ATOM 9155 O O . ASN B 1 571 ? -19.656 22.125 -20.547 1 95.31 571 ASN B O 1
ATOM 9159 N N . ASP B 1 572 ? -18 22.516 -19.078 1 96.56 572 ASP B N 1
ATOM 9160 C CA . ASP B 1 572 ? -17.078 21.609 -19.766 1 96.56 572 ASP B CA 1
ATOM 9161 C C . ASP B 1 572 ? -17.625 20.172 -19.766 1 96.56 572 ASP B C 1
ATOM 9163 O O . ASP B 1 572 ? -17.969 19.641 -18.719 1 96.56 572 ASP B O 1
ATOM 9167 N N . PRO B 1 573 ? -17.672 19.547 -20.953 1 96.94 573 PRO B N 1
ATOM 9168 C CA . PRO B 1 573 ? -18.312 18.234 -21.047 1 96.94 573 PRO B CA 1
ATOM 9169 C C . PRO B 1 573 ? -17.609 17.172 -20.203 1 96.94 573 PRO B C 1
ATOM 9171 O O . PRO B 1 573 ? -18.25 16.297 -19.625 1 96.94 573 PRO B O 1
ATOM 9174 N N . ILE B 1 574 ? -16.312 17.188 -20.172 1 97.69 574 ILE B N 1
ATOM 9175 C CA . ILE B 1 574 ? -15.555 16.203 -19.406 1 97.69 574 ILE B CA 1
ATOM 9176 C C . ILE B 1 574 ? -15.805 16.406 -17.922 1 97.69 574 ILE B C 1
ATOM 9178 O O . ILE B 1 574 ? -16.031 15.445 -17.172 1 97.69 574 ILE B O 1
ATOM 9182 N N . ALA B 1 575 ? -15.734 17.656 -17.438 1 98.06 575 ALA B N 1
ATOM 9183 C CA . ALA B 1 575 ? -16.016 17.953 -16.031 1 98.06 575 ALA B CA 1
ATOM 9184 C C . ALA B 1 575 ? -17.422 17.5 -15.648 1 98.06 575 ALA B C 1
ATOM 9186 O O . ALA B 1 575 ? -17.625 16.984 -14.547 1 98.06 575 ALA B O 1
ATOM 9187 N N . ARG B 1 576 ? -18.375 17.719 -16.562 1 98 576 ARG B N 1
ATOM 9188 C CA . ARG B 1 576 ? -19.75 17.297 -16.297 1 98 576 ARG B CA 1
ATOM 9189 C C . ARG B 1 576 ? -19.859 15.789 -16.172 1 98 576 ARG B C 1
ATOM 9191 O O . ARG B 1 576 ? -20.516 15.273 -15.266 1 98 576 ARG B O 1
ATOM 9198 N N . GLU B 1 577 ? -19.188 15.117 -17.078 1 98 577 GLU B N 1
ATOM 9199 C CA . GLU B 1 577 ? -19.203 13.656 -17.047 1 98 577 GLU B CA 1
ATOM 9200 C C . GLU B 1 577 ? -18.562 13.125 -15.758 1 98 577 GLU B C 1
ATOM 9202 O O . GLU B 1 577 ? -19.062 12.172 -15.164 1 98 577 GLU B O 1
ATOM 9207 N N . ILE B 1 578 ? -17.5 13.703 -15.312 1 98.5 578 ILE B N 1
ATOM 9208 C CA . ILE B 1 578 ? -16.781 13.289 -14.109 1 98.5 578 ILE B CA 1
ATOM 9209 C C . ILE B 1 578 ? -17.688 13.5 -12.891 1 98.5 578 ILE B C 1
ATOM 9211 O O . ILE B 1 578 ? -17.766 12.633 -12.016 1 98.5 578 ILE B O 1
ATOM 9215 N N . ALA B 1 579 ? -18.328 14.656 -12.805 1 98.69 579 ALA B N 1
ATOM 9216 C CA . ALA B 1 579 ? -19.25 14.922 -11.703 1 98.69 579 ALA B CA 1
ATOM 9217 C C . ALA B 1 579 ? -20.359 13.875 -11.648 1 98.69 579 ALA B C 1
ATOM 9219 O O . ALA B 1 579 ? -20.688 13.375 -10.578 1 98.69 579 ALA B O 1
ATOM 9220 N N . ARG B 1 580 ? -20.891 13.594 -12.82 1 98.19 580 ARG B N 1
ATOM 9221 C CA . ARG B 1 580 ? -21.969 12.617 -12.914 1 98.19 580 ARG B CA 1
ATOM 9222 C C . ARG B 1 580 ? -21.516 11.242 -12.422 1 98.19 580 ARG B C 1
ATOM 9224 O O . ARG B 1 580 ? -22.203 10.617 -11.609 1 98.19 580 ARG B O 1
ATOM 9231 N N . ARG B 1 581 ? -20.375 10.82 -12.875 1 98.25 581 ARG B N 1
ATOM 9232 C CA . ARG B 1 581 ? -19.875 9.5 -12.523 1 98.25 581 ARG B CA 1
ATOM 9233 C C . ARG B 1 581 ? -19.516 9.43 -11.039 1 98.25 581 ARG B C 1
ATOM 9235 O O . ARG B 1 581 ? -19.719 8.398 -10.398 1 98.25 581 ARG B O 1
ATOM 9242 N N . PHE B 1 582 ? -18.922 10.477 -10.5 1 98.62 582 PHE B N 1
ATOM 9243 C CA . PHE B 1 582 ? -18.547 10.484 -9.094 1 98.62 582 PHE B CA 1
ATOM 9244 C C . PHE B 1 582 ? -19.781 10.328 -8.211 1 98.62 582 PHE B C 1
ATOM 9246 O O . PHE B 1 582 ? -19.75 9.594 -7.219 1 98.62 582 PHE B O 1
ATOM 9253 N N . VAL B 1 583 ? -20.859 11.008 -8.57 1 98.69 583 VAL B N 1
ATOM 9254 C CA . VAL B 1 583 ? -22.031 11.086 -7.703 1 98.69 583 VAL B CA 1
ATOM 9255 C C . VAL B 1 583 ? -22.906 9.852 -7.91 1 98.69 583 VAL B C 1
ATOM 9257 O O . VAL B 1 583 ? -23.391 9.258 -6.945 1 98.69 583 VAL B O 1
ATOM 9260 N N . LEU B 1 584 ? -23.094 9.484 -9.156 1 97.12 584 LEU B N 1
ATOM 9261 C CA . LEU B 1 584 ? -24.047 8.43 -9.453 1 97.12 584 LEU B CA 1
ATOM 9262 C C . LEU B 1 584 ? -23.375 7.055 -9.422 1 97.12 584 LEU B C 1
ATOM 9264 O O . LEU B 1 584 ? -24.062 6.031 -9.305 1 97.12 584 LEU B O 1
ATOM 9268 N N . LYS B 1 585 ? -22.094 6.98 -9.562 1 92.94 585 LYS B N 1
ATOM 9269 C CA . LYS B 1 585 ? -21.328 5.738 -9.547 1 92.94 585 LYS B CA 1
ATOM 9270 C C . LYS B 1 585 ? -21.906 4.727 -10.539 1 92.94 585 LYS B C 1
ATOM 9272 O O . LYS B 1 585 ? -22.078 5.039 -11.719 1 92.94 585 LYS B O 1
ATOM 9277 N N . GLU B 1 586 ? -22.328 3.605 -10.133 1 80.69 586 GLU B N 1
ATOM 9278 C CA . GLU B 1 586 ? -22.797 2.533 -11.008 1 80.69 586 GLU B CA 1
ATOM 9279 C C . GLU B 1 586 ? -24.172 2.857 -11.586 1 80.69 586 GLU B C 1
ATOM 9281 O O . GLU B 1 586 ? -24.641 2.188 -12.508 1 80.69 586 GLU B O 1
ATOM 9286 N N . GLN B 1 587 ? -24.766 3.928 -11.211 1 83.31 587 GLN B N 1
ATOM 9287 C CA . GLN B 1 587 ? -26.094 4.293 -11.695 1 83.31 587 GLN B CA 1
ATOM 9288 C C . GLN B 1 587 ? -25.984 5.141 -12.961 1 83.31 587 GLN B C 1
ATOM 9290 O O . GLN B 1 587 ? -26.984 5.355 -13.648 1 83.31 587 GLN B O 1
ATOM 9295 N N . ALA B 1 588 ? -24.812 5.602 -13.297 1 84.06 588 ALA B N 1
ATOM 9296 C CA . ALA B 1 588 ? -24.641 6.316 -14.555 1 84.06 588 ALA B CA 1
ATOM 9297 C C . ALA B 1 588 ? -24.906 5.398 -15.75 1 84.06 588 ALA B C 1
ATOM 9299 O O . ALA B 1 588 ? -24.391 4.281 -15.812 1 84.06 588 ALA B O 1
ATOM 9300 N N . THR B 1 589 ? -25.734 5.852 -16.641 1 86.5 589 THR B N 1
ATOM 9301 C CA . THR B 1 589 ? -26.141 5 -17.75 1 86.5 589 THR B CA 1
ATOM 9302 C C . THR B 1 589 ? -25.703 5.613 -19.078 1 86.5 589 THR B C 1
ATOM 9304 O O . THR B 1 589 ? -25.594 6.836 -19.203 1 86.5 589 THR B O 1
ATOM 9307 N N . TYR B 1 590 ? -25.453 4.742 -19.984 1 93.06 590 TYR B N 1
ATOM 9308 C CA . TYR B 1 590 ? -25.047 5.105 -21.344 1 93.06 590 TYR B CA 1
ATOM 9309 C C . TYR B 1 590 ? -25.828 4.32 -22.375 1 93.06 590 TYR B C 1
ATOM 9311 O O . TYR B 1 590 ? -26.453 3.305 -22.062 1 93.06 590 TYR B O 1
ATOM 9319 N N . SER B 1 591 ? -25.859 4.828 -23.578 1 91.94 591 SER B N 1
ATOM 9320 C CA . SER B 1 591 ? -26.562 4.145 -24.672 1 91.94 591 SER B CA 1
ATOM 9321 C C . SER B 1 591 ? -25.891 2.809 -25 1 91.94 591 SER B C 1
ATOM 9323 O O . SER B 1 591 ? -26.562 1.866 -25.422 1 91.94 591 SER B O 1
ATOM 9325 N N . SER B 1 592 ? -24.625 2.76 -24.875 1 94.81 592 SER B N 1
ATOM 9326 C CA . SER B 1 592 ? -23.844 1.536 -25.062 1 94.81 592 SER B CA 1
ATOM 9327 C C . SER B 1 592 ? -22.531 1.576 -24.297 1 94.81 592 SER B C 1
ATOM 9329 O O . SER B 1 592 ? -22.125 2.637 -23.828 1 94.81 592 SER B O 1
ATOM 9331 N N . TRP B 1 593 ? -21.922 0.411 -24.188 1 95 593 TRP B N 1
ATOM 9332 C CA . TRP B 1 593 ? -20.641 0.36 -23.484 1 95 593 TRP B CA 1
ATOM 9333 C C . TRP B 1 593 ? -19.562 1.101 -24.266 1 95 593 TRP B C 1
ATOM 9335 O O . TRP B 1 593 ? -18.641 1.67 -23.672 1 95 593 TRP B O 1
ATOM 9345 N N . GLU B 1 594 ? -19.641 1.16 -25.625 1 96.62 594 GLU B N 1
ATOM 9346 C CA . GLU B 1 594 ? -18.672 1.855 -26.469 1 96.62 594 GLU B CA 1
ATOM 9347 C C . GLU B 1 594 ? -18.688 3.357 -26.203 1 96.62 594 GLU B C 1
ATOM 9349 O O . GLU B 1 594 ? -17.641 4.004 -26.219 1 96.62 594 GLU B O 1
ATOM 9354 N N . VAL B 1 595 ? -19.891 3.826 -25.969 1 97.06 595 VAL B N 1
ATOM 9355 C CA . VAL B 1 595 ? -20.031 5.246 -25.656 1 97.06 595 VAL B CA 1
ATOM 9356 C C . VAL B 1 595 ? -19.359 5.547 -24.312 1 97.06 595 VAL B C 1
ATOM 9358 O O . VAL B 1 595 ? -18.641 6.539 -24.172 1 97.06 595 VAL B O 1
ATOM 9361 N N . GLU B 1 596 ? -19.656 4.699 -23.344 1 96.75 596 GLU B N 1
ATOM 9362 C CA . GLU B 1 596 ? -19.016 4.883 -22.047 1 96.75 596 GLU B CA 1
ATOM 9363 C C . GLU B 1 596 ? -17.5 4.766 -22.172 1 96.75 596 GLU B C 1
ATOM 9365 O O . GLU B 1 596 ? -16.75 5.531 -21.547 1 96.75 596 GLU B O 1
ATOM 9370 N N . ALA B 1 597 ? -17 3.82 -22.938 1 97.38 597 ALA B N 1
ATOM 9371 C CA . ALA B 1 597 ? -15.562 3.631 -23.156 1 97.38 597 ALA B CA 1
ATOM 9372 C C . ALA B 1 597 ? -14.938 4.859 -23.812 1 97.38 597 ALA B C 1
ATOM 9374 O O . ALA B 1 597 ? -13.789 5.211 -23.516 1 97.38 597 ALA B O 1
ATOM 9375 N N . ALA B 1 598 ? -15.664 5.445 -24.734 1 97 598 ALA B N 1
ATOM 9376 C CA . ALA B 1 598 ? -15.18 6.668 -25.359 1 97 598 ALA B CA 1
ATOM 9377 C C . ALA B 1 598 ? -15.031 7.793 -24.344 1 97 598 ALA B C 1
ATOM 9379 O O . ALA B 1 598 ? -14.086 8.578 -24.406 1 97 598 ALA B O 1
ATOM 9380 N N . TRP B 1 599 ? -15.977 7.863 -23.422 1 97.4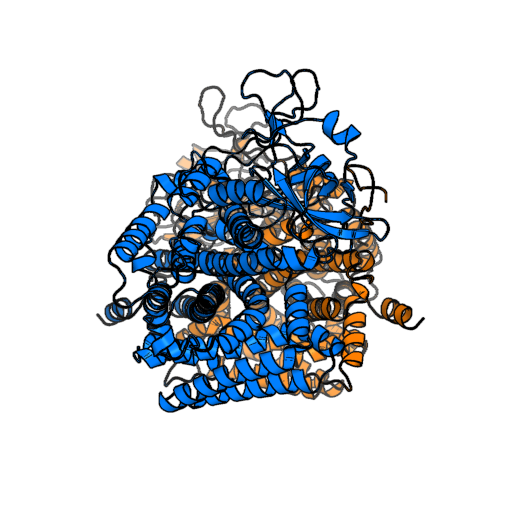4 599 TRP B N 1
ATOM 9381 C CA . TRP B 1 599 ? -15.891 8.844 -22.344 1 97.44 599 TRP B CA 1
ATOM 9382 C C . TRP B 1 599 ? -14.695 8.555 -21.438 1 97.44 599 TRP B C 1
ATOM 9384 O O . TRP B 1 599 ? -14.031 9.477 -20.953 1 97.44 599 TRP B O 1
ATOM 9394 N N . ASP B 1 600 ? -14.484 7.211 -21.156 1 97.69 600 ASP B N 1
ATOM 9395 C CA . ASP B 1 600 ? -13.312 6.84 -20.375 1 97.69 600 ASP B CA 1
ATOM 9396 C C . ASP B 1 600 ? -12.039 7.426 -20.969 1 97.69 600 ASP B C 1
ATOM 9398 O O . ASP B 1 600 ? -11.203 7.98 -20.266 1 97.69 600 ASP B O 1
ATOM 9402 N N . LYS B 1 601 ? -11.906 7.258 -22.25 1 97.62 601 LYS B N 1
ATOM 9403 C CA . LYS B 1 601 ? -10.719 7.734 -22.953 1 97.62 601 LYS B CA 1
ATOM 9404 C C . LYS B 1 601 ? -10.602 9.25 -22.875 1 97.62 601 LYS B C 1
ATOM 9406 O O . LYS B 1 601 ? -9.508 9.781 -22.656 1 97.62 601 LYS B O 1
ATOM 9411 N N . ARG B 1 602 ? -11.711 9.969 -22.984 1 97.38 602 ARG B N 1
ATOM 9412 C CA . ARG B 1 602 ? -11.727 11.43 -22.906 1 97.38 602 ARG B CA 1
ATOM 9413 C C . ARG B 1 602 ? -11.352 11.898 -21.5 1 97.38 602 ARG B C 1
ATOM 9415 O O . ARG B 1 602 ? -10.633 12.883 -21.344 1 97.38 602 ARG B O 1
ATOM 9422 N N . ILE B 1 603 ? -11.836 11.211 -20.5 1 97.88 603 ILE B N 1
ATOM 9423 C CA . ILE B 1 603 ? -11.562 11.555 -19.109 1 97.88 603 ILE B CA 1
ATOM 9424 C C . ILE B 1 603 ? -10.062 11.43 -18.828 1 97.88 603 ILE B C 1
ATOM 9426 O O . ILE B 1 603 ? -9.477 12.281 -18.141 1 97.88 603 ILE B O 1
ATOM 9430 N N . VAL B 1 604 ? -9.445 10.406 -19.375 1 98 604 VAL B N 1
ATOM 9431 C CA . VAL B 1 604 ? -8.062 10.086 -19.047 1 98 604 VAL B CA 1
ATOM 9432 C C . VAL B 1 604 ? -7.117 10.945 -19.891 1 98 604 VAL B C 1
ATOM 9434 O O . VAL B 1 604 ? -6.117 11.461 -19.391 1 98 604 VAL B O 1
ATOM 9437 N N . PHE B 1 605 ? -7.438 11.133 -21.234 1 96.56 605 PHE B N 1
ATOM 9438 C CA . PHE B 1 605 ? -6.441 11.656 -22.172 1 96.56 605 PHE B CA 1
ATOM 9439 C C . PHE B 1 605 ? -6.922 12.961 -22.797 1 96.56 605 PHE B C 1
ATOM 9441 O O . PHE B 1 605 ? -6.188 13.594 -23.547 1 96.56 605 PHE B O 1
ATOM 9448 N N . GLY B 1 606 ? -8.117 13.383 -22.5 1 93.25 606 GLY B N 1
ATOM 9449 C CA . GLY B 1 606 ? -8.648 14.602 -23.094 1 93.25 606 GLY B CA 1
ATOM 9450 C C . GLY B 1 606 ? -9.164 14.406 -24.516 1 93.25 606 GLY B C 1
ATOM 9451 O O . GLY B 1 606 ? -9.148 13.289 -25.031 1 93.25 606 GLY B O 1
ATOM 9452 N N . ASP B 1 607 ? -9.75 15.367 -25.125 1 79.94 607 ASP B N 1
ATOM 9453 C CA . ASP B 1 607 ? -10.414 15.312 -26.422 1 79.94 607 ASP B CA 1
ATOM 9454 C C . ASP B 1 607 ? -9.398 15.133 -27.547 1 79.94 607 ASP B C 1
ATOM 9456 O O . ASP B 1 607 ? -9.688 14.484 -28.547 1 79.94 607 ASP B O 1
ATOM 9460 N N . ASP B 1 608 ? -8.32 15.672 -27.484 1 61.94 608 ASP B N 1
ATOM 9461 C CA . ASP B 1 608 ? -7.391 15.539 -28.609 1 61.94 608 ASP B CA 1
ATOM 9462 C C . ASP B 1 608 ? -6.945 14.086 -28.781 1 61.94 608 ASP B C 1
ATOM 9464 O O . ASP B 1 608 ? -6.707 13.633 -29.891 1 61.94 608 ASP B O 1
ATOM 9468 N N . ALA B 1 609 ? -6.918 13.422 -27.828 1 55.69 609 ALA B N 1
ATOM 9469 C CA . ALA B 1 609 ? -6.492 12.031 -27.922 1 55.69 609 ALA B CA 1
ATOM 9470 C C . ALA B 1 609 ? -7.621 11.148 -28.453 1 55.69 609 ALA B C 1
ATOM 9472 O O . ALA B 1 609 ? -7.371 10.055 -28.969 1 55.69 609 ALA B O 1
ATOM 9473 N N . ALA B 1 610 ? -8.867 11.406 -28.203 1 50.53 610 ALA B N 1
ATOM 9474 C CA . ALA B 1 610 ? -10.023 10.672 -28.719 1 50.53 610 ALA B CA 1
ATOM 9475 C C . ALA B 1 610 ? -10.156 10.844 -30.219 1 50.53 610 ALA B C 1
ATOM 9477 O O . ALA B 1 610 ? -10.828 10.055 -30.891 1 50.53 610 ALA B O 1
ATOM 9478 N N . ALA B 1 611 ? -9.727 11.953 -30.797 1 43.06 611 ALA B N 1
ATOM 9479 C CA . ALA B 1 611 ? -9.805 12.195 -32.25 1 43.06 611 ALA B CA 1
ATOM 9480 C C . ALA B 1 611 ? -8.859 11.266 -33 1 43.06 611 ALA B C 1
ATOM 9482 O O . ALA B 1 611 ? -9.086 10.984 -34.188 1 43.06 611 ALA B O 1
ATOM 9483 N N . ILE B 1 612 ? -7.871 10.898 -32.5 1 31.77 612 ILE B N 1
ATOM 9484 C CA . ILE B 1 612 ? -6.914 10.109 -33.25 1 31.77 612 ILE B CA 1
ATOM 9485 C C . ILE B 1 612 ? -7.438 8.68 -33.406 1 31.77 612 ILE B C 1
ATOM 9487 O O . ILE B 1 612 ? -7.023 7.957 -34.312 1 31.77 612 ILE B O 1
ATOM 9491 N N . ALA B 1 613 ? -8.234 8.242 -32.625 1 35.59 613 ALA B N 1
ATOM 9492 C CA . ALA B 1 613 ? -8.75 6.895 -32.812 1 35.59 613 ALA B CA 1
ATOM 9493 C C . ALA B 1 613 ? -9.734 6.848 -34 1 35.59 613 ALA B C 1
ATOM 9495 O O . ALA B 1 613 ? -10.156 5.77 -34.406 1 35.59 613 ALA B O 1
ATOM 9496 N N . LYS B 1 614 ? -10.492 7.883 -34.375 1 34.72 614 LYS B N 1
ATOM 9497 C CA . LYS B 1 614 ? -11.383 7.859 -35.531 1 34.72 614 LYS B CA 1
ATOM 9498 C C . LYS B 1 614 ? -10.609 8.047 -36.844 1 34.72 614 LYS B C 1
ATOM 9500 O O . LYS B 1 614 ? -11.211 8.141 -37.906 1 34.72 614 LYS B O 1
ATOM 9505 N N . LEU B 1 615 ? -9.352 8.516 -36.844 1 24.66 615 LEU B N 1
ATOM 9506 C CA . LEU B 1 615 ? -8.695 8.5 -38.156 1 24.66 615 L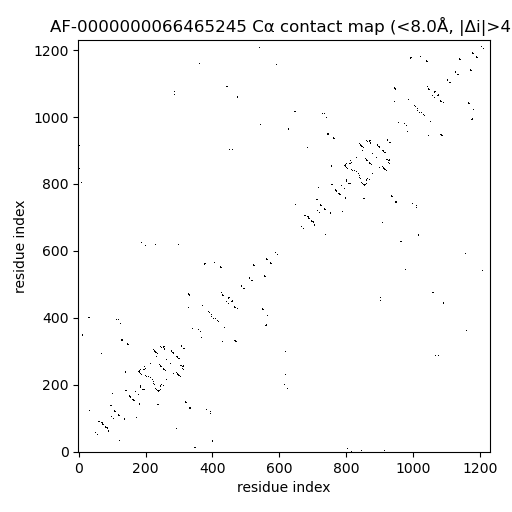EU B CA 1
ATOM 9507 C C . LEU B 1 615 ? -8.062 7.137 -38.406 1 24.66 615 LEU B C 1
ATOM 9509 O O . LEU B 1 615 ? -7.406 6.566 -37.531 1 24.66 615 LEU B O 1
#

Solvent-accessible surface area (backbone atoms only — not comparable to full-atom values): 60915 Å² total; per-residue (Å²): 131,81,45,20,36,91,89,45,68,74,71,78,68,78,58,67,74,68,37,50,72,74,64,35,66,65,57,41,50,50,51,56,25,56,35,44,72,73,62,52,66,71,57,50,51,48,49,54,51,47,30,46,44,48,71,28,68,73,47,35,48,26,32,45,39,13,61,72,40,48,48,51,76,43,58,50,41,101,84,66,43,78,34,49,62,68,24,71,47,70,27,69,18,46,53,51,43,45,37,46,40,27,54,71,20,66,40,19,37,50,63,50,62,45,92,68,41,88,45,27,35,30,29,54,28,53,55,55,44,35,64,34,43,75,48,37,57,51,44,59,54,35,41,28,35,17,42,12,48,33,56,45,36,64,76,42,42,86,46,97,58,6,72,63,33,44,54,52,33,55,21,31,45,32,47,46,60,91,65,38,40,42,21,21,58,44,58,24,26,69,75,34,58,84,51,57,86,64,56,45,22,32,41,44,77,53,50,71,67,52,45,67,74,59,69,49,29,26,76,87,62,48,70,53,36,62,26,36,31,28,9,38,34,50,49,24,54,34,68,84,32,48,26,35,38,35,59,27,24,32,74,95,85,49,35,44,19,25,31,40,29,52,40,37,20,42,42,84,94,45,60,91,86,37,50,25,43,36,27,57,42,78,72,46,71,66,53,48,66,30,55,60,40,47,47,27,24,27,34,28,34,54,66,16,40,19,36,78,45,87,49,89,52,41,12,67,68,53,50,48,53,25,50,58,45,33,31,50,45,44,17,41,46,16,43,15,34,28,52,52,28,50,46,50,44,55,24,39,25,73,56,39,58,56,92,90,34,42,39,75,71,35,57,37,59,30,41,57,47,21,55,48,49,36,53,47,47,30,45,45,50,47,40,51,50,48,36,34,31,51,19,44,71,72,66,28,36,54,80,60,12,46,28,34,72,50,64,68,42,68,90,45,67,69,38,30,45,25,40,38,64,56,41,46,35,38,43,27,34,48,28,13,54,53,22,40,54,48,24,50,50,33,19,49,73,50,34,73,63,13,43,18,54,44,87,55,56,92,67,19,40,30,54,46,35,42,42,36,54,47,39,36,36,52,92,46,31,55,67,51,23,22,42,49,42,45,49,50,55,70,36,94,60,8,65,61,31,52,50,38,40,47,51,54,51,52,54,43,40,52,51,28,44,75,59,78,30,48,71,50,32,51,53,38,49,52,49,45,51,54,52,51,49,49,66,71,72,47,53,70,69,58,45,38,47,42,13,68,58,51,42,52,48,50,46,52,35,52,26,34,45,52,34,40,42,58,13,57,68,73,60,43,68,61,44,41,51,37,24,46,40,63,55,42,45,89,68,58,79,66,97,41,69,68,58,49,46,52,48,21,42,31,65,65,60,34,65,76,56,54,54,57,72,77,104,133,81,46,19,37,90,88,44,66,76,71,78,69,77,58,67,74,67,39,50,72,74,64,34,64,65,56,42,51,49,51,54,27,57,34,44,72,73,61,53,65,71,56,51,52,47,49,53,52,47,30,47,44,48,70,29,68,73,47,33,46,26,32,46,38,11,61,70,40,49,48,50,75,42,57,50,41,98,84,67,43,76,34,48,63,68,25,70,47,72,27,69,18,45,54,51,42,46,37,48,38,26,56,72,21,66,41,19,37,51,64,50,63,45,93,69,40,90,45,27,34,30,30,53,28,53,55,54,44,35,64,33,43,74,46,37,55,53,46,59,55,36,42,30,35,17,42,12,47,32,57,46,37,65,76,41,42,86,46,99,58,8,71,63,34,45,54,51,32,53,22,33,45,31,46,45,59,92,63,37,42,41,20,22,58,46,59,23,27,69,73,33,58,85,51,58,85,64,56,45,23,31,39,44,76,54,47,74,67,53,45,66,72,59,69,50,28,25,77,87,64,47,71,54,36,60,28,34,32,28,9,39,35,49,50,26,53,35,68,83,33,49,25,34,38,35,59,27,24,31,73,94,83,49,36,42,18,24,32,41,29,53,39,37,20,43,43,86,94,46,61,92,86,37,50,24,42,34,29,57,43,77,72,46,72,66,52,48,66,30,55,58,40,46,46,29,25,28,33,28,33,55,67,14,38,21,36,77,46,87,48,87,51,43,13,67,68,54,50,47,52,27,50,59,44,35,33,48,46,43,16,39,45,16,45,14,33,28,52,50,29,51,47,49,44,54,25,39,26,73,56,40,58,56,91,89,34,43,38,73,71,34,57,36,60,30,40,56,50,21,54,49,49,36,54,46,46,29,46,44,50,46,40,52,50,46,35,33,30,51,19,45,71,70,66,28,36,55,80,60,13,46,28,35,72,50,63,68,42,68,88,45,67,67,39,30,45,26,41,36,66,55,42,47,35,38,43,25,35,49,30,13,52,53,22,39,54,48,24,50,52,33,20,50,72,50,34,73,63,12,44,19,52,44,85,56,57,90,67,20,41,29,54,46,35,41,41,36,54,48,41,38,37,52,94,46,31,54,66,50,22,21,42,49,40,46,49,50,56,70,36,95,59,9,64,62,30,51,51,37,40,48,51,53,52,51,53,46,40,52,51,28,46,75,62,77,30,48,70,49,32,50,53,37,48,52,48,46,52,54,52,50,49,50,66,71,73,47,53,70,68,60,45,39,48,43,13,65,60,51,40,52,49,50,47,53,37,52,26,33,45,52,32,40,43,58,13,58,66,72,61,43,67,62,44,43,50,38,26,46,41,62,54,42,46,88,68,59,79,64,97,40,70,67,58,49,45,52,48,21,42,30,64,64,61,33,66,75,57,55,56,56,72,78,104

pLDDT: mean 94.81, std 7.77, range [24.66, 98.94]

Sequence (1230 aa):
MEASSATKGFFQTPPTIPPQYVEDAAFRRIISLYLPSPIPSSIDEDLSRFSRLVLSRSHMAYAADAEKNQPYLRPLSTFGTENKQDPLVTSEGWRKLQYRGIEEGMVGIAYANARGSPWNNRAYQFIKLHLWTSSAALVTCPGAMTDGAAKLLGRHLNGANGSIFTEARNRLISRDPSVAWTSGQWMTERKGGSDVRGTETVARKLSTEEQNASKGVDELGCPLGPWQLDGFKWFSSATDANMTIMLARTGPDGQISAFYAPLRRRVARGAEGETELNGVRIQRLKNKLGTKALPTAELELKGMRGYLIGKEGDGVREISTILNITRVHNMSGAVGGWGRGLAISRAYAKVRIAGGRLLTELPAHVRALAREHVMYRGLLHLAHFVASLLGISEGQDSRLTQATQASILPTNAEQSGALLRLLTPMGKAQTALRSINGVRACMENLGGVGYLENEDPVFNVARIFRDVCVLSIWEGTTDIMADDLVRVMKSRQGPATLAAVGLWVASGLVIARKNSFKEEANTIQRTWEQWQKSTETKDKEQLRWEGRDLLVGLESVVCGLLLILDAARDNDPIAREIARRFVLKEQATYSSWEVEAAWDKRIVFGDDAAAIAKLMEASSATKGFFQTPPTIPPQYVEDAAFRRIISLYLPSPIPSSIDEDLSRFSRLVLSRSHMAYAADAEKNQPYLRPLSTFGTENKQDPLVTSEGWRKLQYRGIEEGMVGIAYANARGSPWNNRAYQFIKLHLWTSSAALVTCPGAMTDGAAKLLGRHLNGANGSIFTEARNRLISRDPSVAWTSGQWMTERKGGSDVRGTETVARKLSTEEQNASKGVDELGCPLGPWQLDGFKWFSSATDANMTIMLARTGPDGQISAFYAPLRRRVARGAEGETELNGVRIQRLKNKLGTKALPTAELELKGMRGYLIGKEGDGVREISTILNITRVHNMSGAVGGWGRGLAISRAYAKVRIAGGRLLTELPAHVRALAREHVMYRGLLHLAHFVASLLGISEGQDSRLTQATQASILPTNAEQSGALLRLLTPMGKAQTALRSINGVRACMENLGGVGYLENEDPVFNVARIFRDVCVLSIWEGTTDIMADDLVRVMKSRQGPATLAAVGLWVASGLVIARKNSFKEEANTIQRTWEQWQKSTETKDKEQLRWEGRDLLVGLESVVCGLLLILDAARDNDPIAREIARRFVLKEQATYSSWEVEAAWDKRIVFGDDAAAIAKL

Secondary structure (DSSP, 8-state):
-PPP-SSSS--PPPP----HHHH-HHHHHHHHHHSBSSPPHHHHHHHHHHHHHTTSHHHHHHHHHHHHS--EE--B-TTS-B--SS-EE--HHHHHHHHHHHHTTTTGGGGTTTTT-SS-HHHHHHHHHHHHGGGTTTTHHHHHHHHHHHHHHHTTTTSTTHHHHHHHHHHHT---TTT---EEEE--BTTBSS-GGG---EEEEPPHHHHHHT--BBTTSPBPPSEEEEEEEEEEE-TT-SEEEEEEEETTTTEEEEEEEESEEEPTT-STT-EEESSEEEEEE--BSS-TTS-EEEEEEEEEEEEEESSTT-HHHHHHHHHHHHHHHHHHHHHHHHHHHHHHHHHHHTT-EETTEEGGG-HHHHHHHHHHHHHHHHHHHHHHHHHHHHHHHTT---TTBHHHHTTSS-S-HHHHHHHHHHHHHHHHHHHHHHHHHHHHHHHHHTGGGGGB--SSGGG-HHHHHHHHGGGGTTTS-HHHHHHHHHHHHHSTTHHHHHHHHHHHHHHHHHHHHHTT-HHHHHHHHHHHHHHHHHHHHS-HHHHHHTHHHHHHHHHHHHHHHHHHHHHHHH--HHHHHHHHHHHHGGG---S-HHHHHHHHHHHHH-HHHHHGGG-/-PPP-SSSS--PPPP----HHHH-HHHHHHHHHHSBSSPPHHHHHHHHHHHHHTTSHHHHHHHHHHHHS--EE--B-TTS-B--SS-EE--HHHHHHHHHHHHTTTTGGGGTTTTT-SS-HHHHHHHHHHHHGGGTTTTHHHHHHHHHHHHHHHTTTTSTTHHHHHHHHHHHT---TTT---EEEE--BTTBSS-GGG---EEEEPPHHHHHHT--BBTTSPBPPSEEEEEEEEEEE-TT-SEEEEEEEETTTTEEEEEEEESEEEPTT-STT-EEESSEEEEEE--BSS-TTS-EEEEEEEEEEEEEESSTT-HHHHHHHHHHHHHHHHHHHHHHHHHHHHHHHHHHHTT-EETTEEGGG-HHHHHHHHHHHHHHHHHHHHHHHHHHHHHHHTT---TTBHHHHTTSS-S-HHHHHHHHHHHHHHHHHHHHHHHHHHHHHHHHHTGGGGGB--SSGGG-HHHHHHHHGGGGTTTS-HHHHHHHHHHHHHSTTHHHHHHHHHHHHHHHHHHHHHTT-HHHHHHHHHHHHHHHHHHHHS-HHHHHHTHHHHHHHHHHHHHHHHHHHHHHHH--HHHHHHHHHHHHGGG---S-HHHHHHHHHHHHH-HHHHHGGG-

InterPro domains:
  IPR006091 Acyl-CoA dehydrogenase/oxidase, middle domain [PF02770] (185-303)
  IPR009075 Acyl-CoA dehydrogenase/o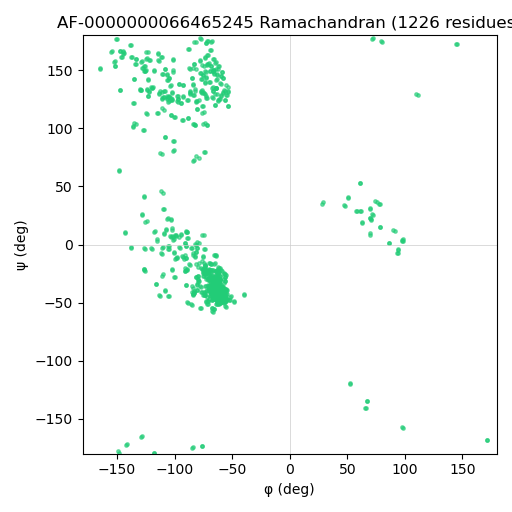xidase, C-terminal [PF00441] (313-489)
  IPR009100 Acyl-CoA dehydrogenase/oxidase, N-terminal and middle domain superfamily [SSF56645] (93-319)
  IPR036250 Acyl-CoA dehydrogenase-like, C-terminal [SSF47203] (320-491)
  IPR041504 Adaptive response protein AidB, N-terminal [PF18158] (44-155)
  IPR052904 Acyl-CoA dehydrogenase-like protein [PTHR42707] (2-606)

Nearest PDB structures (foldseek):
  4y9j-assembly1_B  TM=8.591E-01  e=5.026E-35  Caenorhabditis elegans
  6sd8-assembly1_X  TM=9.149E-01  e=1.810E-33  Bdellovibrio bacteriovorus HD100
  5ez3-assembly1_A  TM=8.907E-01  e=6.920E-27  Brucella melitensis bv. 1 str. 16M
  3u33-assembly1_B  TM=8.858E-01  e=2.157E-27  Escherichia coli K-12
  5lnx-assembly2_F  TM=7.868E-01  e=3.971E-12  Bacillus subtilis subsp. subtilis str. 168

Organism: Ajellomyces capsulatus (strain G186AR / H82 / ATCC MYA-2454 / RMSCC 2432) (NCBI:txid447093)

Foldseek 3Di:
DDDADPPDDDDFDDFDFDQCCPAVPLLVLLCQFAAFVVHPPVLVVLLNVLSVVLQDPVLLVLLLQLQVFFKFFPQADPVGHGDFFDGIDATPSLLVLLLVCLQSQLQLQQVPVQQDDQHQSLLSNLSSCLSNLLSSLCSVLLLLLLNLLLQLLVVCLPDPCNVVSVQLSCQSNHSHSVRHFTEKEFQADPVGRLPSLPFPKAKDFADPVRCVVDWWAFLVRHTFARIWIWGKGDKIWQLVTQKYKYWHFYDPVGAIFIWIAGQWTADDVDDVSGIGGQQKRWDGFDDALASRSITITMITGDGGTTYTRDDGRCHVVSCVSSLLSSLLSLLSSLLSLLSLLLSLLLSQQQRDDDPRHRNLPVLVSLLVSLVLLLVSSLLVLLSSLLSSLVSVLVVGDRCSGNCVVLLNQDPDNLLSVLCNQQSSLLSLQPSLVSSLVSLVVSLVSVPPQSCDCDSSSSSPSNNSNSHSNCSCVPSHHNLSSLLSNLCCCPDPCNVVSLVSPVVSLVVLLVLCVVQPNPVLSVLLVVLSVVLVVCSPPDDSVVSSVCSNVSSVSVSLNSSLSSLSSSCSSPVPVLSNVSSCCSRCPVNDDDPDVVVVSLSSSCSSRNDVVSVVVVD/DDDADPPDDDDFDDFDFDQCCPAVPLLVLLCQFAAFVVHPPVLVVLLNVLSVVLQDPVLLVLLLQLQVFFKFFPQADPVGHGDFFDGIDATPSLLVLLLVCLQSQLQLQQVPVQQDDQHQSLLSSLSSCLSNLLSSLCSLQLLLLLNLLLQLLVVCLPDPCNVVSVQLSCQSNHSHSVRHFTEKEFQADPVGRLPSLPFPKAKDFADPVRCVVPWWAFLVRHTFARIWIWGKGDKIKQLVTQKYKYWHFYDPVGAIFIWIAGQWTADDVDDVSGIGGQQKRFDGFDDALASRSITITMITGDGGTTYTRDDGRCHVVSCVSSLLSSLLSLLSSLLSLLSLLLSLLLSQQQRDDDPNHRNLPVLVSLLVSLVLLLVSSLLVLLSSLLSSLVSVLVVGDRCSGNCVVLLNQDPDNLLSVLCNQQSSLLSLQPSLVSSLVSLVVSLVSVPPQSCDCDSSSSSPSNNSNSHSNCSCVPSHHNLSSLLSNLCCCPDPCNVVSLVSPVVSLVVLLVLCVVQPNPVLSVLLVVLSVVLVVCSPPDDSVVSSVCSNVSSVSVSLNSSLSSLSSSCSSPVPVLSNVSSCCSRCPVNDDDPDVVVVSLSSSCSSRNDVVSVVVVD